Protein AF-A0AAT9GQE8-F1 (afdb_monomer)

Radius of gyration: 37.01 Å; Cα contacts (8 Å, |Δi|>4): 1329; chains: 1; bounding box: 74×89×100 Å

Structure (mmCIF, N/CA/C/O backbone):
data_AF-A0AAT9GQE8-F1
#
_entry.id   AF-A0AAT9GQE8-F1
#
loop_
_atom_site.group_PDB
_atom_site.id
_atom_site.type_symbol
_atom_site.label_atom_id
_atom_site.label_alt_id
_atom_site.label_comp_id
_atom_site.label_asym_id
_atom_site.label_entity_id
_atom_site.label_seq_id
_atom_site.pdbx_PDB_ins_code
_atom_site.Cartn_x
_atom_site.Cartn_y
_atom_site.Cartn_z
_atom_site.occupancy
_atom_site.B_iso_or_equiv
_atom_site.auth_seq_id
_atom_site.auth_comp_id
_atom_site.auth_asym_id
_atom_site.auth_atom_id
_atom_site.pdbx_PDB_model_num
ATOM 1 N N . MET A 1 1 ? -1.916 8.114 -24.226 1.00 27.83 1 MET A N 1
ATOM 2 C CA . MET A 1 1 ? -1.180 7.121 -23.405 1.00 27.83 1 MET A CA 1
ATOM 3 C C . MET A 1 1 ? -1.024 5.816 -24.181 1.00 27.83 1 MET A C 1
ATOM 5 O O . MET A 1 1 ? -1.998 5.368 -24.772 1.00 27.83 1 MET A O 1
ATOM 9 N N . ARG A 1 2 ? 0.179 5.225 -24.211 1.00 40.81 2 ARG A N 1
ATOM 10 C CA . ARG A 1 2 ? 0.460 3.929 -24.862 1.00 40.81 2 ARG A CA 1
ATOM 11 C C . ARG A 1 2 ? 0.084 2.792 -23.903 1.00 40.81 2 ARG A C 1
ATOM 13 O O . ARG A 1 2 ? 0.577 2.783 -22.779 1.00 40.81 2 ARG A O 1
ATOM 20 N N . LYS A 1 3 ? -0.775 1.849 -24.310 1.00 40.16 3 LYS A N 1
ATOM 21 C CA . LYS A 1 3 ? -1.085 0.651 -23.507 1.00 40.16 3 LYS A CA 1
ATOM 22 C C . LYS A 1 3 ? -0.180 -0.500 -23.945 1.00 40.16 3 LYS A C 1
ATOM 24 O O . LYS A 1 3 ? -0.255 -0.953 -25.086 1.00 40.16 3 LYS A O 1
ATOM 29 N N . ILE A 1 4 ? 0.670 -0.979 -23.035 1.00 50.09 4 ILE A N 1
ATOM 30 C CA . ILE A 1 4 ? 1.400 -2.239 -23.219 1.00 50.09 4 ILE A CA 1
ATOM 31 C C . ILE A 1 4 ? 0.349 -3.347 -23.283 1.00 50.09 4 ILE A C 1
ATOM 33 O O . ILE A 1 4 ? -0.329 -3.609 -22.294 1.00 50.09 4 ILE A O 1
ATOM 37 N N . THR A 1 5 ? 0.177 -3.953 -24.456 1.00 53.81 5 THR A N 1
ATOM 38 C CA . THR A 1 5 ? -0.882 -4.943 -24.679 1.00 53.81 5 THR A CA 1
ATOM 39 C C . THR A 1 5 ? -0.365 -6.337 -24.338 1.00 53.81 5 THR A C 1
ATOM 41 O O . THR A 1 5 ? 0.582 -6.825 -24.958 1.00 53.81 5 THR A O 1
ATOM 44 N N . SER A 1 6 ? -0.963 -6.991 -23.341 1.00 60.56 6 SER A N 1
ATOM 45 C CA . SER A 1 6 ? -0.663 -8.396 -23.036 1.00 60.56 6 SER A CA 1
ATOM 46 C C . SER A 1 6 ? -1.246 -9.331 -24.106 1.00 60.56 6 SER A C 1
ATOM 48 O O . SER A 1 6 ? -2.175 -8.976 -24.830 1.00 60.56 6 SER A O 1
ATOM 50 N N . LEU A 1 7 ? -0.766 -10.578 -24.174 1.00 64.19 7 LEU A N 1
ATOM 51 C CA . LEU A 1 7 ? -1.371 -11.594 -25.051 1.00 64.19 7 LEU A CA 1
ATOM 52 C C . LEU A 1 7 ? -2.852 -11.855 -24.715 1.00 64.19 7 LEU A C 1
ATOM 54 O O . LEU A 1 7 ? -3.643 -12.122 -25.616 1.00 64.19 7 LEU A O 1
ATOM 58 N N . SER A 1 8 ? -3.248 -11.748 -23.442 1.00 64.00 8 SER A N 1
ATOM 59 C CA . SER A 1 8 ? -4.653 -11.869 -23.030 1.00 64.00 8 SER A CA 1
ATOM 60 C C . SER A 1 8 ? -5.508 -10.702 -23.531 1.00 64.00 8 SER A C 1
ATOM 62 O O . SER A 1 8 ? -6.615 -10.925 -24.016 1.00 64.00 8 SER A O 1
ATOM 64 N N . GLN A 1 9 ? -4.980 -9.477 -23.500 1.00 69.12 9 GLN A N 1
ATOM 65 C CA . GLN A 1 9 ? -5.652 -8.300 -24.053 1.00 69.12 9 GLN A CA 1
ATOM 66 C C . GLN A 1 9 ? -5.729 -8.348 -25.581 1.00 69.12 9 GLN A C 1
ATOM 68 O O . GLN A 1 9 ? -6.764 -7.991 -26.133 1.00 69.12 9 GLN A O 1
ATOM 73 N N . LEU A 1 10 ? -4.695 -8.852 -26.267 1.00 73.19 10 LEU A N 1
ATOM 74 C CA . LEU A 1 10 ? -4.764 -9.116 -27.708 1.00 73.19 10 LEU A CA 1
ATOM 75 C C . LEU A 1 10 ? -5.920 -10.074 -28.026 1.00 73.19 10 LEU A C 1
ATOM 77 O O . LEU A 1 10 ? -6.724 -9.780 -28.901 1.00 73.19 10 LEU A O 1
ATOM 81 N N . ARG A 1 11 ? -6.038 -11.194 -27.299 1.00 73.38 11 ARG A N 1
ATOM 82 C CA . ARG A 1 11 ? -7.139 -12.153 -27.500 1.00 73.38 11 ARG A CA 1
ATOM 83 C C . ARG A 1 11 ? -8.514 -11.522 -27.286 1.00 73.38 11 ARG A C 1
ATOM 85 O O . ARG A 1 11 ? -9.439 -11.868 -28.007 1.00 73.38 11 ARG A O 1
ATOM 92 N N . ALA A 1 12 ? -8.648 -10.613 -26.321 1.00 76.31 12 ALA A N 1
ATOM 93 C CA . ALA A 1 12 ? -9.889 -9.877 -26.096 1.00 76.31 12 ALA A CA 1
ATOM 94 C C . ALA A 1 12 ? -10.183 -8.884 -27.233 1.00 76.31 12 ALA A C 1
ATOM 96 O O . ALA A 1 12 ? -11.296 -8.867 -27.743 1.00 76.31 12 ALA A O 1
ATOM 97 N N . LEU A 1 13 ? -9.183 -8.116 -27.679 1.00 76.44 13 LEU A N 1
ATOM 98 C CA . LEU A 1 13 ? -9.316 -7.176 -28.799 1.00 76.44 13 LEU A CA 1
ATOM 99 C C . LEU A 1 13 ? -9.721 -7.882 -30.093 1.00 76.44 13 LEU A C 1
ATOM 101 O O . LEU A 1 13 ? -10.560 -7.380 -30.829 1.00 76.44 13 LEU A O 1
ATOM 105 N N . LEU A 1 14 ? -9.166 -9.069 -30.339 1.00 79.50 14 LEU A N 1
ATOM 106 C CA . LEU A 1 14 ? -9.478 -9.896 -31.504 1.00 79.50 14 LEU A CA 1
ATOM 107 C C . LEU A 1 14 ? -10.922 -10.430 -31.527 1.00 79.50 14 LEU A C 1
ATOM 109 O O . LEU A 1 14 ? -11.302 -11.025 -32.536 1.00 79.50 14 LEU A O 1
ATOM 113 N N . LYS A 1 15 ? -11.723 -10.233 -30.469 1.00 79.81 15 LYS A N 1
ATOM 114 C CA . LYS A 1 15 ? -13.159 -10.565 -30.461 1.00 79.81 15 LYS A CA 1
ATOM 115 C C . LYS A 1 15 ? -14.033 -9.509 -31.141 1.00 79.81 15 LYS A C 1
ATOM 117 O O . LYS A 1 15 ? -15.166 -9.824 -31.469 1.00 79.81 15 LYS A O 1
ATOM 122 N N . ASN A 1 16 ? -13.522 -8.297 -31.353 1.00 82.12 16 ASN A N 1
ATOM 123 C CA . ASN A 1 16 ? -14.277 -7.226 -32.000 1.00 82.12 16 ASN A CA 1
ATOM 124 C C . ASN A 1 16 ? -14.291 -7.394 -33.528 1.00 82.12 16 ASN A C 1
ATOM 126 O O . ASN A 1 16 ? -13.357 -7.960 -34.107 1.00 82.12 16 ASN A O 1
ATOM 130 N N . ASP A 1 17 ? -15.316 -6.837 -34.173 1.00 81.44 17 ASP A N 1
ATOM 131 C CA . ASP A 1 17 ? -15.516 -6.910 -35.628 1.00 81.44 17 ASP A CA 1
ATOM 132 C C . ASP A 1 17 ? -14.528 -6.049 -36.428 1.00 81.44 17 ASP A C 1
ATOM 134 O O . ASP A 1 17 ? -14.152 -6.398 -37.549 1.00 81.44 17 ASP A O 1
ATOM 138 N N . VAL A 1 18 ? -14.056 -4.948 -35.834 1.00 83.25 18 VAL A N 1
ATOM 139 C CA . VAL A 1 18 ? -13.056 -4.051 -36.425 1.00 83.25 18 VAL A CA 1
ATOM 140 C C . VAL A 1 18 ? -11.861 -3.922 -35.489 1.00 83.25 18 VAL A C 1
ATOM 142 O O . VAL A 1 18 ? -11.971 -3.410 -34.372 1.00 83.25 18 VAL A O 1
ATOM 145 N N . VAL A 1 19 ? -10.695 -4.383 -35.944 1.00 83.56 19 VAL A N 1
ATOM 146 C CA . VAL A 1 19 ? -9.457 -4.373 -35.154 1.00 83.56 19 VAL A CA 1
ATOM 147 C C . VAL A 1 19 ? -8.289 -3.906 -36.012 1.00 83.56 19 VAL A C 1
ATOM 149 O O . VAL A 1 19 ? -7.981 -4.497 -37.042 1.00 83.56 19 VAL A O 1
ATOM 152 N N . ILE A 1 20 ? -7.588 -2.868 -35.556 1.00 83.19 20 ILE A N 1
ATOM 153 C CA . ILE A 1 20 ? -6.375 -2.356 -36.203 1.00 83.19 20 ILE A CA 1
ATOM 154 C C . ILE A 1 20 ? -5.189 -2.620 -35.279 1.00 83.19 20 ILE A C 1
ATOM 156 O O . ILE A 1 20 ? -5.117 -2.082 -34.170 1.00 83.19 20 ILE A O 1
ATOM 160 N N . ILE A 1 21 ? -4.249 -3.438 -35.742 1.00 79.50 21 ILE A N 1
ATOM 161 C CA . ILE A 1 21 ? -3.057 -3.834 -34.997 1.00 79.50 21 ILE A CA 1
ATOM 162 C C . ILE A 1 21 ? -1.833 -3.210 -35.659 1.00 79.50 21 ILE A C 1
ATOM 164 O O . ILE A 1 21 ? -1.387 -3.624 -36.730 1.00 79.50 21 ILE A O 1
ATOM 168 N N . LYS A 1 22 ? -1.269 -2.206 -34.994 1.00 80.50 22 LYS A N 1
ATOM 169 C CA . LYS A 1 22 ? -0.061 -1.524 -35.450 1.00 80.50 22 LYS A CA 1
ATOM 170 C C . LYS A 1 22 ? 1.178 -2.235 -34.928 1.00 80.50 22 LYS A C 1
ATOM 172 O O . LYS A 1 22 ? 1.305 -2.484 -33.729 1.00 80.50 22 LYS A O 1
ATOM 177 N N . VAL A 1 23 ? 2.105 -2.528 -35.831 1.00 78.06 23 VAL A N 1
ATOM 178 C CA . VAL A 1 23 ? 3.409 -3.106 -35.501 1.00 78.06 23 VAL A CA 1
ATOM 179 C C . VAL A 1 23 ? 4.545 -2.154 -35.849 1.00 78.06 23 VAL A C 1
ATOM 181 O O . VAL A 1 23 ? 4.418 -1.276 -36.703 1.00 78.06 23 VAL A O 1
ATOM 184 N N . LEU A 1 24 ? 5.671 -2.336 -35.169 1.00 74.31 24 LEU A N 1
ATOM 185 C CA . LEU A 1 24 ? 6.940 -1.699 -35.514 1.00 74.31 24 LEU A CA 1
ATOM 186 C C . LEU A 1 24 ? 7.587 -2.430 -36.704 1.00 74.31 24 LEU A C 1
ATOM 188 O O . LEU A 1 24 ? 7.224 -3.586 -36.961 1.00 74.31 24 LEU A O 1
ATOM 192 N N . PRO A 1 25 ? 8.535 -1.809 -37.432 1.00 67.81 25 PRO A N 1
ATOM 193 C CA . PRO A 1 25 ? 9.351 -2.530 -38.412 1.00 67.81 25 PRO A CA 1
ATOM 194 C C . PRO A 1 25 ? 9.978 -3.771 -37.747 1.00 67.81 25 PRO A C 1
ATOM 196 O O . PRO A 1 25 ? 10.515 -3.689 -36.644 1.00 67.81 25 PRO A O 1
ATOM 199 N N . TYR A 1 26 ? 9.779 -4.947 -38.356 1.00 65.06 26 TYR A N 1
ATOM 200 C CA . TYR A 1 26 ? 10.109 -6.286 -37.824 1.00 65.06 26 TYR A CA 1
ATOM 201 C C . TYR A 1 26 ? 9.458 -6.726 -36.494 1.00 65.06 26 TYR A C 1
ATOM 203 O O . TYR A 1 26 ? 9.729 -7.818 -35.987 1.00 65.06 26 TYR A O 1
ATOM 211 N N . GLY A 1 27 ? 8.515 -5.950 -35.960 1.00 56.19 27 GLY A N 1
ATOM 212 C CA . GLY A 1 27 ? 7.758 -6.241 -34.742 1.00 56.19 27 GLY A CA 1
ATOM 213 C C . GLY A 1 27 ? 6.603 -7.230 -34.937 1.00 56.19 27 GLY A C 1
ATOM 214 O O . GLY A 1 27 ? 5.463 -6.915 -34.614 1.00 56.19 27 GLY A O 1
ATOM 215 N N . GLY A 1 28 ? 6.867 -8.434 -35.450 1.00 59.19 28 GLY A N 1
ATOM 216 C CA . GLY A 1 28 ? 5.998 -9.584 -35.175 1.00 59.19 28 GLY A CA 1
ATOM 217 C C . GLY A 1 28 ? 4.691 -9.732 -35.966 1.00 59.19 28 GLY A C 1
ATOM 218 O O . GLY A 1 28 ? 3.777 -10.356 -35.429 1.00 59.19 28 GLY A O 1
ATOM 219 N N . LYS A 1 29 ? 4.589 -9.292 -37.234 1.00 66.3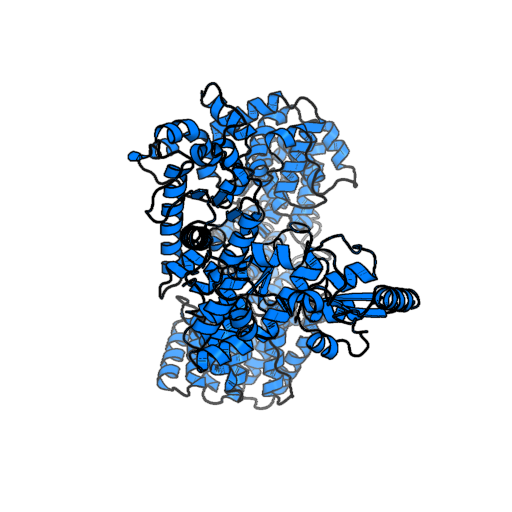1 29 LYS A N 1
ATOM 220 C CA . LYS A 1 29 ? 3.433 -9.661 -38.092 1.00 66.31 29 LYS A CA 1
ATOM 221 C C . LYS A 1 29 ? 3.171 -11.176 -38.071 1.00 66.31 29 LYS A C 1
ATOM 223 O O . LYS A 1 29 ? 2.071 -11.613 -37.745 1.00 66.31 29 LYS A O 1
ATOM 228 N N . GLY A 1 30 ? 4.226 -11.976 -38.256 1.00 63.94 30 GLY A N 1
ATOM 229 C CA . GLY A 1 30 ? 4.160 -13.440 -38.169 1.00 63.94 30 GLY A CA 1
ATOM 230 C C . GLY A 1 30 ? 3.842 -13.989 -36.770 1.00 63.94 30 GLY A C 1
ATOM 231 O O . GLY A 1 30 ? 3.238 -15.051 -36.656 1.00 63.94 30 GLY A O 1
ATOM 232 N N . ILE A 1 31 ? 4.187 -13.271 -35.694 1.00 66.62 31 ILE A N 1
ATOM 233 C CA . ILE A 1 31 ? 3.827 -13.663 -34.319 1.00 66.62 31 ILE A CA 1
ATOM 234 C C . ILE A 1 31 ? 2.332 -13.433 -34.090 1.00 66.62 31 ILE A C 1
ATOM 236 O O . ILE A 1 31 ? 1.660 -14.306 -33.552 1.00 66.62 31 ILE A O 1
ATOM 240 N N . ILE A 1 32 ? 1.798 -12.290 -34.521 1.00 70.75 32 ILE A N 1
ATOM 241 C CA . ILE A 1 32 ? 0.383 -11.938 -34.349 1.00 70.75 32 ILE A CA 1
ATOM 242 C C . ILE A 1 32 ? -0.499 -12.834 -35.224 1.00 70.75 32 ILE A C 1
ATOM 244 O O . ILE A 1 32 ? -1.551 -13.273 -34.768 1.00 70.75 32 ILE A O 1
ATOM 248 N N . LYS A 1 33 ? -0.030 -13.217 -36.417 1.00 70.88 33 LYS A N 1
ATOM 249 C CA . LYS A 1 33 ? -0.706 -14.172 -37.311 1.00 70.88 33 LYS A CA 1
ATOM 250 C C . LYS A 1 33 ? -0.918 -15.554 -36.676 1.00 70.88 33 LYS A C 1
ATOM 252 O O . LYS A 1 33 ? -1.911 -16.211 -36.968 1.00 70.88 33 LYS A O 1
ATOM 257 N N . LYS A 1 34 ? -0.057 -15.972 -35.731 1.00 74.88 34 LYS A N 1
ATOM 258 C CA . LYS A 1 34 ? -0.290 -17.193 -34.925 1.00 74.88 34 LYS A CA 1
ATOM 259 C C . LYS A 1 34 ? -1.531 -17.086 -34.031 1.00 74.88 34 LYS A C 1
ATOM 261 O O . LYS A 1 34 ? -2.117 -18.110 -33.698 1.00 74.88 34 LYS A O 1
ATOM 266 N N . TYR A 1 35 ? -1.915 -15.872 -33.637 1.00 74.12 35 TYR A N 1
ATOM 267 C CA . TYR A 1 35 ? -3.058 -15.599 -32.759 1.00 74.12 35 TYR A CA 1
ATOM 268 C C . TYR A 1 35 ? -4.284 -15.049 -33.503 1.00 74.12 35 TYR A C 1
ATOM 270 O O . TYR A 1 35 ? -5.384 -15.110 -32.965 1.00 74.12 35 TYR A O 1
ATOM 278 N N . CYS A 1 36 ? -4.107 -14.534 -34.720 1.00 77.56 36 CYS A N 1
ATOM 279 C CA . CYS A 1 36 ? -5.162 -14.047 -35.601 1.00 77.56 36 CYS A CA 1
ATOM 280 C C . CYS A 1 36 ? -4.898 -14.537 -37.029 1.00 77.56 36 CYS A C 1
ATOM 282 O O . CYS A 1 36 ? -4.258 -13.842 -37.820 1.00 77.56 36 CYS A O 1
ATOM 284 N N . LYS A 1 37 ? -5.360 -15.753 -37.344 1.00 78.12 37 LYS A N 1
ATOM 285 C CA . LYS A 1 37 ? -5.181 -16.343 -38.680 1.00 78.12 37 LYS A CA 1
ATOM 286 C C . LYS A 1 37 ? -5.919 -15.551 -39.763 1.00 78.12 37 LYS A C 1
ATOM 288 O O . LYS A 1 37 ? -5.396 -15.418 -40.861 1.00 78.12 37 LYS A O 1
ATOM 293 N N . ASP A 1 38 ? -7.058 -14.961 -39.408 1.00 81.94 38 ASP A N 1
ATOM 294 C CA . ASP A 1 38 ? -7.938 -14.231 -40.332 1.00 81.94 38 ASP A CA 1
ATOM 295 C C . ASP A 1 38 ? -7.557 -12.748 -40.486 1.00 81.94 38 ASP A C 1
ATOM 297 O O . ASP A 1 38 ? -8.272 -11.973 -41.120 1.00 81.94 38 ASP A O 1
ATOM 301 N N . CYS A 1 39 ? -6.449 -12.317 -39.874 1.00 85.50 39 CYS A N 1
ATOM 302 C CA . CYS A 1 39 ? -6.003 -10.938 -39.984 1.00 85.50 39 CYS A CA 1
ATOM 303 C C . CYS A 1 39 ? -5.415 -10.651 -41.374 1.00 85.50 39 CYS A C 1
ATOM 305 O O . CYS A 1 39 ? -4.510 -11.343 -41.842 1.00 85.50 39 CYS A O 1
ATOM 307 N N . ILE A 1 40 ? -5.876 -9.564 -41.988 1.00 87.12 40 ILE A N 1
ATOM 308 C CA . ILE A 1 40 ? -5.368 -9.022 -43.247 1.00 87.12 40 ILE A CA 1
ATOM 309 C C . ILE A 1 40 ? -4.017 -8.360 -42.977 1.00 87.12 40 ILE A C 1
ATOM 311 O O . ILE A 1 40 ? -3.901 -7.455 -42.147 1.00 87.12 40 ILE A O 1
ATOM 315 N N . GLU A 1 41 ? -2.987 -8.807 -43.681 1.00 87.69 41 GLU A N 1
ATOM 316 C CA . GLU A 1 41 ? -1.636 -8.281 -43.550 1.00 87.69 41 GLU A CA 1
ATOM 317 C C . GLU A 1 41 ? -1.395 -7.201 -44.608 1.00 87.69 41 GLU A C 1
ATOM 319 O O . GLU A 1 41 ? -1.361 -7.498 -45.798 1.00 87.69 41 GLU A O 1
ATOM 324 N N . ILE A 1 42 ? -1.238 -5.947 -44.179 1.00 88.75 42 ILE A N 1
ATOM 325 C CA . ILE A 1 42 ? -0.964 -4.838 -45.102 1.00 88.75 42 ILE A CA 1
ATOM 326 C C . ILE A 1 42 ? 0.465 -4.977 -45.650 1.00 88.75 42 ILE A C 1
ATOM 328 O O . ILE A 1 42 ? 1.367 -5.281 -44.854 1.00 88.75 42 ILE A O 1
ATOM 332 N N . PRO A 1 43 ? 0.710 -4.694 -46.945 1.00 89.19 43 PRO A N 1
ATOM 333 C CA . PRO A 1 43 ? 2.054 -4.587 -47.508 1.00 89.19 43 PRO A CA 1
ATOM 334 C C . PRO A 1 43 ? 2.983 -3.657 -46.716 1.00 89.19 43 PRO A C 1
ATOM 336 O O . PRO A 1 43 ? 2.563 -2.725 -46.032 1.00 89.19 43 PRO A O 1
ATOM 339 N N . ASN A 1 44 ? 4.283 -3.942 -46.764 1.00 87.19 44 ASN A N 1
ATOM 340 C CA . ASN A 1 44 ? 5.295 -3.082 -46.140 1.00 87.19 44 ASN A CA 1
ATOM 341 C C . ASN A 1 44 ? 5.712 -1.913 -47.039 1.00 87.19 44 ASN A C 1
ATOM 343 O O . ASN A 1 44 ? 6.135 -0.886 -46.515 1.00 87.19 44 ASN A O 1
ATOM 347 N N . GLU A 1 45 ? 5.619 -2.107 -48.353 1.00 90.25 45 GLU A N 1
ATOM 348 C CA . GLU A 1 45 ? 6.071 -1.215 -49.420 1.00 90.25 45 GLU A CA 1
ATOM 349 C C . GLU A 1 45 ? 4.953 -1.142 -50.477 1.00 90.25 45 GLU A C 1
ATOM 351 O O . GLU A 1 45 ? 4.169 -2.088 -50.591 1.00 90.25 45 GLU A O 1
ATOM 356 N N . PHE A 1 46 ? 4.878 -0.038 -51.220 1.00 92.50 46 PHE A N 1
ATOM 357 C CA . PHE A 1 46 ? 3.923 0.174 -52.316 1.00 92.50 46 PHE A CA 1
ATOM 358 C C . PHE A 1 46 ? 4.671 0.694 -53.537 1.00 92.50 46 PHE A C 1
ATOM 360 O O . PHE A 1 46 ? 5.521 1.576 -53.415 1.00 92.50 46 PHE A O 1
ATOM 367 N N . ASN A 1 47 ? 4.347 0.198 -54.726 1.00 89.69 47 ASN A N 1
ATOM 368 C CA . ASN A 1 47 ? 5.033 0.584 -55.955 1.00 89.69 47 ASN A CA 1
ATOM 369 C C . ASN A 1 47 ? 4.577 1.951 -56.471 1.00 89.69 47 ASN A C 1
ATOM 371 O O . ASN A 1 47 ? 5.396 2.664 -57.050 1.00 89.69 47 ASN A O 1
ATOM 375 N N . SER A 1 48 ? 3.317 2.328 -56.226 1.00 92.88 48 SER A N 1
ATOM 376 C CA . SER A 1 48 ? 2.724 3.599 -56.652 1.00 92.88 48 SER A CA 1
ATOM 377 C C . SER A 1 48 ? 1.697 4.137 -55.644 1.00 92.88 48 SER A C 1
ATOM 379 O O . SER A 1 48 ? 1.208 3.419 -54.769 1.00 92.88 48 SER A O 1
ATOM 381 N N . VAL A 1 49 ? 1.341 5.419 -55.780 1.00 91.94 49 VAL A N 1
ATOM 382 C CA . VAL A 1 49 ? 0.250 6.044 -55.004 1.00 91.94 49 VAL A CA 1
ATOM 383 C C . VAL A 1 49 ? -1.102 5.396 -55.324 1.00 91.94 49 VAL A C 1
ATOM 385 O O . VAL A 1 49 ? -1.941 5.255 -54.439 1.00 91.94 49 VAL A O 1
ATOM 388 N N . GLU A 1 50 ? -1.293 4.952 -56.567 1.00 93.75 50 GLU A N 1
ATOM 389 C CA . GLU A 1 50 ? -2.489 4.224 -56.998 1.00 93.75 50 GLU A CA 1
ATOM 390 C C . GLU A 1 50 ? -2.635 2.886 -56.258 1.00 93.75 50 GLU A C 1
ATOM 392 O O . GLU A 1 50 ? -3.715 2.568 -55.770 1.00 93.75 50 GLU A O 1
ATOM 397 N N . GLU A 1 51 ? -1.541 2.138 -56.066 1.00 93.50 51 GLU A N 1
ATOM 398 C CA . GLU A 1 51 ? -1.558 0.894 -55.283 1.00 93.50 51 GLU A CA 1
ATOM 399 C C . GLU A 1 51 ? -1.979 1.144 -53.824 1.00 93.50 51 GLU A C 1
ATOM 401 O O . GLU A 1 51 ? -2.790 0.399 -53.266 1.00 93.50 51 GLU A O 1
ATOM 406 N N . LEU A 1 52 ? -1.472 2.218 -53.209 1.00 92.94 52 LEU A N 1
ATOM 407 C CA . LEU A 1 52 ? -1.864 2.629 -51.858 1.00 92.94 52 LEU A CA 1
ATOM 408 C C . LEU A 1 52 ? -3.359 2.986 -51.790 1.00 92.94 52 LEU A C 1
ATOM 410 O O . LEU A 1 52 ? -4.042 2.607 -50.835 1.00 92.94 52 LEU A O 1
ATOM 414 N N . GLN A 1 53 ? -3.869 3.692 -52.802 1.00 91.44 53 GLN A N 1
ATOM 415 C CA . GLN A 1 53 ? -5.275 4.082 -52.887 1.00 91.44 53 GLN A CA 1
ATOM 416 C C . GLN A 1 53 ? -6.189 2.859 -53.074 1.00 91.44 53 GLN A C 1
ATOM 418 O O . GLN A 1 53 ? -7.168 2.722 -52.344 1.00 91.44 53 GLN A O 1
ATOM 423 N N . ASN A 1 54 ? -5.806 1.903 -53.923 1.00 93.56 54 ASN A N 1
ATOM 424 C CA . ASN A 1 54 ? -6.529 0.639 -54.098 1.00 93.56 54 ASN A CA 1
ATOM 425 C C . ASN A 1 54 ? -6.626 -0.158 -52.787 1.00 93.56 54 ASN A C 1
ATOM 427 O O . ASN A 1 54 ? -7.681 -0.701 -52.455 1.00 93.56 54 ASN A O 1
ATOM 431 N N . TRP A 1 55 ? -5.550 -0.196 -51.992 1.00 93.25 55 TRP A N 1
ATOM 432 C CA . TRP A 1 55 ? -5.572 -0.822 -50.666 1.00 93.25 55 TRP A CA 1
ATOM 433 C C . TRP A 1 55 ? -6.479 -0.095 -49.674 1.00 93.25 55 TRP A C 1
ATOM 435 O O . TRP A 1 55 ? -7.147 -0.738 -48.858 1.00 93.25 55 TRP A O 1
ATOM 445 N N . ARG A 1 56 ? -6.516 1.237 -49.734 1.00 91.12 56 ARG A N 1
ATOM 446 C CA . ARG A 1 56 ? -7.414 2.053 -48.915 1.00 91.12 56 ARG A CA 1
ATOM 447 C C . ARG A 1 56 ? -8.875 1.779 -49.260 1.00 91.12 56 ARG A C 1
ATOM 449 O O . ARG A 1 56 ? -9.672 1.548 -48.351 1.00 91.12 56 ARG A O 1
ATOM 456 N N . ASP A 1 57 ? -9.204 1.731 -50.543 1.00 91.62 57 ASP A N 1
ATOM 457 C CA . ASP A 1 57 ? -10.562 1.466 -51.019 1.00 91.62 57 ASP A CA 1
ATOM 458 C C . ASP A 1 57 ? -10.996 0.028 -50.698 1.00 91.62 57 ASP A C 1
ATOM 460 O O . ASP A 1 57 ? -12.105 -0.190 -50.205 1.00 91.62 57 ASP A O 1
ATOM 464 N N . PHE A 1 58 ? -10.085 -0.946 -50.819 1.00 91.62 58 PHE A N 1
ATOM 465 C CA . PHE A 1 58 ? -10.311 -2.320 -50.364 1.00 91.62 58 PHE A CA 1
ATOM 466 C C . PHE A 1 58 ? -10.653 -2.397 -48.869 1.00 91.62 58 PHE A C 1
ATOM 468 O O . PHE A 1 58 ? -11.611 -3.075 -48.497 1.00 91.62 58 PHE A O 1
ATOM 475 N N . LEU A 1 59 ? -9.906 -1.709 -48.000 1.00 88.81 59 LEU A N 1
ATOM 476 C CA . LEU A 1 59 ? -10.189 -1.712 -46.561 1.00 88.81 59 LEU A CA 1
ATOM 477 C C . LEU A 1 59 ? -11.506 -0.999 -46.229 1.00 88.81 59 LEU A C 1
ATOM 479 O O . LEU A 1 59 ? -12.268 -1.506 -45.409 1.00 88.81 59 LEU A O 1
ATOM 483 N N . ASN A 1 60 ? -11.801 0.121 -46.896 1.00 85.88 60 ASN A N 1
ATOM 484 C CA . ASN A 1 60 ? -13.054 0.863 -46.721 1.00 85.88 60 ASN A CA 1
ATOM 485 C C . ASN A 1 60 ? -14.285 0.080 -47.209 1.00 85.88 60 ASN A C 1
ATOM 487 O O . ASN A 1 60 ? -15.377 0.279 -46.685 1.00 85.88 60 ASN A O 1
ATOM 491 N N . SER A 1 61 ? -14.118 -0.823 -48.183 1.00 87.00 61 SER A N 1
ATOM 492 C CA . SER A 1 61 ? -15.205 -1.667 -48.701 1.00 87.00 61 SER A CA 1
ATOM 493 C C . SER A 1 61 ? -15.672 -2.758 -47.726 1.00 87.00 61 SER A C 1
ATOM 495 O O . SER A 1 61 ? -16.726 -3.361 -47.933 1.00 87.00 61 SER A O 1
ATOM 497 N N . LYS A 1 62 ? -14.911 -3.033 -46.655 1.00 84.31 62 LYS A N 1
ATOM 498 C CA . LYS A 1 62 ? -15.227 -4.084 -45.680 1.00 84.31 62 LYS A CA 1
ATOM 499 C C . LYS A 1 62 ? -15.960 -3.527 -44.463 1.00 84.31 62 LYS A C 1
ATOM 501 O O . LYS A 1 62 ? -15.442 -2.665 -43.762 1.00 84.31 62 LYS A O 1
ATOM 506 N N . SER A 1 63 ? -17.121 -4.102 -44.147 1.00 77.44 63 SER A N 1
ATOM 507 C CA . SER A 1 63 ? -17.877 -3.798 -42.921 1.00 77.44 63 SER A CA 1
ATOM 508 C C . SER A 1 63 ? -17.217 -4.352 -41.652 1.00 77.44 63 SER A C 1
ATOM 510 O O . SER A 1 63 ? -17.375 -3.780 -40.576 1.00 77.44 63 SER A O 1
ATOM 512 N N . THR A 1 64 ? -16.447 -5.438 -41.772 1.00 82.50 64 THR A N 1
ATOM 513 C CA . THR A 1 64 ? -15.665 -6.044 -40.687 1.00 82.50 64 THR A CA 1
ATOM 514 C C . THR A 1 64 ? -14.255 -6.378 -41.177 1.00 82.50 64 THR A C 1
ATOM 516 O O . THR A 1 64 ? -14.059 -6.917 -42.271 1.00 82.50 64 THR A O 1
ATOM 519 N N . TYR A 1 65 ? -13.235 -6.028 -40.392 1.00 85.00 65 TYR A N 1
ATOM 520 C CA . TYR A 1 65 ? -11.844 -6.322 -40.737 1.00 85.00 65 TYR A CA 1
ATOM 521 C C . TYR A 1 65 ? -10.929 -6.343 -39.513 1.00 85.00 65 TYR A C 1
ATOM 523 O O . TYR A 1 65 ? -11.017 -5.522 -38.600 1.00 85.00 65 TYR A O 1
ATOM 531 N N . LYS A 1 66 ? -9.965 -7.264 -39.535 1.00 87.19 66 LYS A N 1
ATOM 532 C CA . LYS A 1 66 ? -8.864 -7.321 -38.569 1.00 87.19 66 LYS A CA 1
ATOM 533 C C . LYS A 1 66 ? -7.578 -7.154 -39.351 1.00 87.19 66 LYS A C 1
ATOM 535 O O . LYS A 1 66 ? -7.269 -7.990 -40.189 1.00 87.19 66 LYS A O 1
ATOM 540 N N . VAL A 1 67 ? -6.867 -6.057 -39.146 1.00 87.19 67 VAL A N 1
ATOM 541 C CA . VAL A 1 67 ? -5.760 -5.658 -40.020 1.00 87.19 67 VAL A CA 1
ATOM 542 C C . VAL A 1 67 ? -4.480 -5.497 -39.210 1.00 87.19 67 VAL A C 1
ATOM 544 O O . VAL A 1 67 ? -4.495 -4.909 -38.127 1.00 87.19 67 VAL A O 1
ATOM 547 N N . ILE A 1 68 ? -3.369 -6.008 -39.741 1.00 86.25 68 ILE A N 1
ATOM 548 C CA . ILE A 1 68 ? -2.030 -5.903 -39.152 1.00 86.25 68 ILE A CA 1
ATOM 549 C C . ILE A 1 68 ? -1.096 -5.224 -40.154 1.00 86.25 68 ILE A C 1
ATOM 551 O O . ILE A 1 68 ? -0.978 -5.649 -41.302 1.00 86.25 68 ILE A O 1
ATOM 555 N N . GLY A 1 69 ? -0.376 -4.197 -39.716 1.00 85.44 69 GLY A N 1
ATOM 556 C CA . GLY A 1 69 ? 0.499 -3.411 -40.586 1.00 85.44 69 GLY A CA 1
ATOM 557 C C . GLY A 1 69 ? 1.459 -2.525 -39.802 1.00 85.44 69 GLY A C 1
ATOM 558 O O . GLY A 1 69 ? 1.305 -2.337 -38.592 1.00 85.44 69 GLY A O 1
ATOM 559 N N . ARG A 1 70 ? 2.478 -1.990 -40.482 1.00 85.56 70 ARG A N 1
ATOM 560 C CA . ARG A 1 70 ? 3.396 -1.028 -39.857 1.00 85.56 70 ARG A CA 1
ATOM 561 C C . ARG A 1 70 ? 2.635 0.240 -39.472 1.00 85.56 70 ARG A C 1
ATOM 563 O O . ARG A 1 70 ? 1.729 0.640 -40.198 1.00 85.56 70 ARG A O 1
ATOM 570 N N . SER A 1 71 ? 2.999 0.866 -38.351 1.00 85.69 71 SER A N 1
ATOM 571 C CA . SER A 1 71 ? 2.248 2.013 -37.810 1.00 85.69 71 SER A CA 1
ATOM 572 C C . SER A 1 71 ? 2.037 3.125 -38.840 1.00 85.69 71 SER A C 1
ATOM 574 O O . SER A 1 71 ? 0.894 3.512 -39.063 1.00 85.69 71 SER A O 1
ATOM 576 N N . TYR A 1 72 ? 3.108 3.583 -39.494 1.00 87.94 72 TYR A N 1
ATOM 577 C CA . TYR A 1 72 ? 3.048 4.644 -40.503 1.00 87.94 72 TYR A CA 1
ATOM 578 C C . TYR A 1 72 ? 2.170 4.264 -41.705 1.00 87.94 72 TYR A C 1
ATOM 580 O O . TYR A 1 72 ? 1.310 5.035 -42.115 1.00 87.94 72 TYR A O 1
ATOM 588 N N . VAL A 1 73 ? 2.300 3.029 -42.198 1.00 90.19 73 VAL A N 1
ATOM 589 C CA . VAL A 1 73 ? 1.505 2.521 -43.327 1.00 90.19 73 VAL A CA 1
ATOM 590 C C . VAL A 1 73 ? 0.012 2.474 -42.993 1.00 90.19 73 VAL A C 1
ATOM 592 O O . VAL A 1 73 ? -0.824 2.888 -43.791 1.00 90.19 73 VAL A O 1
ATOM 595 N N . ILE A 1 74 ? -0.333 1.995 -41.795 1.00 88.81 74 ILE A N 1
ATOM 596 C CA . ILE A 1 74 ? -1.714 2.015 -41.301 1.00 88.81 74 ILE A CA 1
ATOM 597 C C . ILE A 1 74 ? -2.224 3.454 -41.226 1.00 88.81 74 ILE A C 1
ATOM 599 O O . ILE A 1 74 ? -3.348 3.727 -41.638 1.00 88.81 74 ILE A O 1
ATOM 603 N N . ASP A 1 75 ? -1.422 4.376 -40.696 1.00 88.44 75 ASP A N 1
ATOM 604 C CA . ASP A 1 75 ? -1.837 5.770 -40.565 1.00 88.44 75 ASP A CA 1
ATOM 605 C C . ASP A 1 75 ? -2.056 6.450 -41.925 1.00 88.44 75 ASP A C 1
ATOM 607 O O . ASP A 1 75 ? -3.009 7.221 -42.049 1.00 88.44 75 ASP A O 1
ATOM 611 N N . LEU A 1 76 ? -1.279 6.098 -42.954 1.00 90.62 76 LEU A N 1
ATOM 612 C CA . LEU A 1 76 ? -1.529 6.515 -44.338 1.00 90.62 76 LEU A CA 1
ATOM 613 C C . LEU A 1 76 ? -2.839 5.934 -44.897 1.00 90.62 76 LEU A C 1
ATOM 615 O O . LEU A 1 76 ? -3.688 6.684 -45.377 1.00 90.62 76 LEU A O 1
ATOM 619 N N . LEU A 1 77 ? -3.040 4.614 -44.803 1.00 90.56 77 LEU A N 1
ATOM 620 C CA . LEU A 1 77 ? -4.221 3.940 -45.366 1.00 90.56 77 LEU A CA 1
ATOM 621 C C . LEU A 1 77 ? -5.531 4.427 -44.739 1.00 90.56 77 LEU A C 1
ATOM 623 O O . LEU A 1 77 ? -6.513 4.656 -45.439 1.00 90.56 77 LEU A O 1
ATOM 627 N N . PHE A 1 78 ? -5.545 4.647 -43.424 1.00 87.94 78 PHE A N 1
ATOM 628 C CA . PHE A 1 78 ? -6.722 5.160 -42.717 1.00 87.94 78 PHE A CA 1
ATOM 629 C C . PHE A 1 78 ? -6.811 6.696 -42.714 1.00 87.94 78 PHE A C 1
ATOM 631 O O . PHE A 1 78 ? -7.655 7.254 -42.015 1.00 87.94 78 PHE A O 1
ATOM 638 N N . GLY A 1 79 ? -5.958 7.397 -43.473 1.00 86.12 79 GLY A N 1
ATOM 639 C CA . GLY A 1 79 ? -6.011 8.854 -43.639 1.00 86.12 79 GLY A CA 1
ATOM 640 C C . GLY A 1 79 ? -5.693 9.663 -42.377 1.00 86.12 79 GLY A C 1
ATOM 641 O O . GLY A 1 79 ? -6.058 10.834 -42.295 1.00 86.12 79 GLY A O 1
ATOM 642 N N . LYS A 1 80 ? -5.024 9.057 -41.390 1.00 87.81 80 LYS A N 1
ATOM 643 C CA . LYS A 1 80 ? -4.534 9.737 -40.178 1.00 87.81 80 LYS A CA 1
ATOM 644 C C . LYS A 1 80 ? -3.278 10.567 -40.449 1.00 87.81 80 LYS A C 1
ATOM 646 O O . LYS A 1 80 ? -2.973 11.482 -39.689 1.00 87.81 80 LYS A O 1
ATOM 651 N N . THR A 1 81 ? -2.558 10.246 -41.518 1.00 88.31 81 THR A N 1
ATOM 652 C CA . THR A 1 81 ? -1.403 10.986 -42.036 1.00 88.31 81 THR A CA 1
ATOM 653 C C . THR A 1 81 ? -1.496 11.025 -43.563 1.00 88.31 81 THR A C 1
ATOM 655 O O . THR A 1 81 ? -2.079 10.122 -44.163 1.00 88.31 81 THR A O 1
ATOM 658 N N . LYS A 1 82 ? -0.966 12.077 -44.196 1.00 90.62 82 LYS A N 1
ATOM 659 C CA . LYS A 1 82 ? -0.907 12.220 -45.660 1.00 90.62 82 LYS A CA 1
ATOM 660 C C . LYS A 1 82 ? 0.532 12.074 -46.160 1.00 90.62 82 LYS A C 1
ATOM 662 O O . LYS A 1 82 ? 1.468 12.334 -45.411 1.00 90.62 82 LYS A O 1
ATOM 667 N N . LEU A 1 83 ? 0.704 11.709 -47.431 1.00 90.88 83 LEU A N 1
ATOM 668 C CA . LEU A 1 83 ? 2.016 11.789 -48.081 1.00 90.88 83 LEU A CA 1
ATOM 669 C C . LEU A 1 83 ? 2.547 13.234 -48.023 1.00 90.88 83 LEU A C 1
ATOM 671 O O . LEU A 1 83 ? 1.771 14.189 -48.101 1.00 90.88 83 LEU A O 1
ATOM 675 N N . GLY A 1 84 ? 3.855 13.382 -47.832 1.00 86.75 84 GLY A N 1
ATOM 676 C CA . GLY A 1 84 ? 4.533 14.648 -47.540 1.00 86.75 84 GLY A CA 1
ATOM 677 C C . GLY A 1 84 ? 4.411 15.118 -46.085 1.00 86.75 84 GLY A C 1
ATOM 678 O O . GLY A 1 84 ? 4.966 16.157 -45.739 1.00 86.75 84 GLY A O 1
ATOM 679 N N . GLN A 1 85 ? 3.694 14.386 -45.222 1.00 88.75 85 GLN A N 1
ATOM 680 C CA . GLN A 1 85 ? 3.637 14.656 -43.785 1.00 88.75 85 GLN A CA 1
ATOM 681 C C . GLN A 1 85 ? 4.351 13.545 -43.016 1.00 88.75 85 GLN A C 1
ATOM 683 O O . GLN A 1 85 ? 3.813 12.450 -42.843 1.00 88.75 85 GLN A O 1
ATOM 688 N N . GLY A 1 86 ? 5.552 13.842 -42.520 1.00 85.31 86 GLY A N 1
ATOM 689 C CA . GLY A 1 86 ? 6.258 12.962 -41.600 1.00 85.31 86 GLY A CA 1
ATOM 690 C C . GLY A 1 86 ? 5.444 12.639 -40.345 1.00 85.31 86 GLY A C 1
ATOM 691 O O . GLY A 1 86 ? 4.759 13.497 -39.784 1.00 85.31 86 GLY A O 1
ATOM 692 N N . ASN A 1 87 ? 5.535 11.395 -39.884 1.00 85.50 87 ASN A N 1
ATOM 693 C CA . ASN A 1 87 ? 4.940 10.930 -38.639 1.00 85.50 87 ASN A CA 1
ATOM 694 C C . ASN A 1 87 ? 5.790 9.807 -38.029 1.00 85.50 87 ASN A C 1
ATOM 696 O O . ASN A 1 87 ? 5.757 8.674 -38.505 1.00 85.50 87 ASN A O 1
ATOM 700 N N . LEU A 1 88 ? 6.502 10.093 -36.936 1.00 82.00 88 LEU A N 1
ATOM 701 C CA . LEU A 1 88 ? 7.267 9.099 -36.166 1.00 82.00 88 LEU A CA 1
ATOM 702 C C . LEU A 1 88 ? 6.522 8.658 -34.894 1.00 82.00 88 LEU A C 1
ATOM 704 O O . LEU A 1 88 ? 7.011 7.837 -34.105 1.00 82.00 88 LEU A O 1
ATOM 708 N N . LYS A 1 89 ? 5.305 9.174 -34.674 1.00 77.25 89 LYS A N 1
ATOM 709 C CA . LYS A 1 89 ? 4.501 8.877 -33.489 1.00 77.25 89 LYS A CA 1
ATOM 710 C C . LYS A 1 89 ? 3.847 7.510 -33.606 1.00 77.25 89 LYS A C 1
ATOM 712 O O . LYS A 1 89 ? 2.864 7.298 -34.311 1.00 77.25 89 LYS A O 1
ATOM 717 N N . VAL A 1 90 ? 4.305 6.590 -32.766 1.00 71.62 90 VAL A N 1
ATOM 718 C CA . VAL A 1 90 ? 3.605 5.319 -32.562 1.00 71.62 90 VAL A CA 1
ATOM 719 C C . VAL A 1 90 ? 2.390 5.531 -31.657 1.00 71.62 90 VAL A C 1
ATOM 721 O O . VAL A 1 90 ? 2.537 5.858 -30.471 1.00 71.62 90 VAL A O 1
ATOM 724 N N . SER A 1 91 ? 1.196 5.326 -32.213 1.00 65.25 91 SER A N 1
ATOM 725 C CA . SER A 1 91 ? -0.099 5.437 -31.529 1.00 65.25 91 SER A CA 1
ATOM 726 C C . SER A 1 91 ? -0.856 4.102 -31.540 1.00 65.25 91 SER A C 1
ATOM 728 O O . SER A 1 91 ? -0.668 3.292 -32.441 1.00 65.25 91 SER A O 1
ATOM 730 N N . GLY A 1 92 ? -1.734 3.867 -30.558 1.00 64.31 92 GLY A N 1
ATOM 731 C CA . GLY A 1 92 ? -2.527 2.632 -30.446 1.00 64.31 92 GLY A CA 1
ATOM 732 C C . GLY A 1 92 ? -1.871 1.519 -29.614 1.00 64.31 92 GLY A C 1
ATOM 733 O O . GLY A 1 92 ? -1.002 1.783 -28.782 1.00 64.31 92 GLY A O 1
ATOM 734 N N . ASN A 1 93 ? -2.334 0.279 -29.809 1.00 61.00 93 ASN A N 1
ATOM 735 C CA . ASN A 1 93 ? -1.803 -0.920 -29.151 1.00 61.00 93 ASN A CA 1
ATOM 736 C C . ASN A 1 93 ? -0.552 -1.401 -29.896 1.00 61.00 93 ASN A C 1
ATOM 738 O O . ASN A 1 93 ? -0.636 -1.726 -31.079 1.00 61.00 93 ASN A O 1
ATOM 742 N N . VAL A 1 94 ? 0.591 -1.443 -29.208 1.00 66.00 94 VAL A N 1
ATOM 743 C CA . VAL A 1 94 ? 1.899 -1.781 -29.794 1.00 66.00 94 VAL A CA 1
ATOM 744 C C . VAL A 1 94 ? 2.494 -2.967 -29.050 1.00 66.00 94 VAL A C 1
ATOM 746 O O . VAL A 1 94 ? 2.526 -2.985 -27.816 1.00 66.00 94 VAL A O 1
ATOM 749 N N . PHE A 1 95 ? 3.010 -3.942 -29.795 1.00 68.44 95 PHE A N 1
ATOM 750 C CA . PHE A 1 95 ? 3.782 -5.038 -29.221 1.00 68.44 95 PHE A CA 1
ATOM 751 C C . PHE A 1 95 ? 5.180 -4.557 -28.852 1.00 68.44 95 PHE A C 1
ATOM 753 O O . PHE A 1 95 ? 5.950 -4.140 -29.711 1.00 68.44 95 PHE A O 1
ATOM 760 N N . THR A 1 96 ? 5.498 -4.629 -27.562 1.00 71.62 96 THR A N 1
ATOM 761 C CA . THR A 1 96 ? 6.788 -4.218 -27.009 1.00 71.62 96 THR A CA 1
ATOM 762 C C . THR A 1 96 ? 7.457 -5.384 -26.296 1.00 71.62 96 THR A C 1
ATOM 764 O O . THR A 1 96 ? 6.793 -6.193 -25.639 1.00 71.62 96 THR A O 1
ATOM 767 N N . ILE A 1 97 ? 8.779 -5.465 -26.411 1.00 76.88 97 ILE A N 1
ATOM 768 C CA . ILE A 1 97 ? 9.598 -6.312 -25.548 1.00 76.88 97 ILE A CA 1
ATOM 769 C C . ILE A 1 97 ? 10.092 -5.435 -24.408 1.00 76.88 97 ILE A C 1
ATOM 771 O O . ILE A 1 97 ? 10.875 -4.511 -24.621 1.00 76.88 97 ILE A O 1
ATOM 775 N N . SER A 1 98 ? 9.648 -5.746 -23.188 1.00 75.44 98 SER A N 1
ATOM 776 C CA . SER A 1 98 ? 10.190 -5.095 -22.002 1.00 75.44 98 SER A CA 1
ATOM 777 C C . SER A 1 98 ? 11.673 -5.421 -21.853 1.00 75.44 98 SER A C 1
ATOM 779 O O . SER A 1 98 ? 12.106 -6.546 -22.113 1.00 75.44 98 SER A O 1
ATOM 781 N N . ALA A 1 99 ? 12.443 -4.453 -21.370 1.00 81.19 99 ALA A N 1
ATOM 782 C CA . ALA A 1 99 ? 13.871 -4.618 -21.134 1.00 81.19 99 ALA A CA 1
ATOM 783 C C . ALA A 1 99 ? 14.200 -5.838 -20.264 1.00 81.19 99 ALA A C 1
ATOM 785 O O . ALA A 1 99 ? 15.086 -6.605 -20.614 1.00 81.19 99 ALA A O 1
ATOM 786 N N . TYR A 1 100 ? 13.418 -6.114 -19.213 1.00 77.56 100 TYR A N 1
ATOM 787 C CA . TYR A 1 100 ? 13.599 -7.313 -18.383 1.00 77.56 100 TYR A CA 1
ATOM 788 C C . TYR A 1 100 ? 13.520 -8.621 -19.182 1.00 77.56 100 TYR A C 1
ATOM 790 O O . TYR A 1 100 ? 14.297 -9.547 -18.953 1.00 77.56 100 TYR A O 1
ATOM 798 N N . LYS A 1 101 ? 12.592 -8.712 -20.146 1.00 81.94 101 LYS A N 1
ATOM 799 C CA . LYS A 1 101 ? 12.473 -9.893 -21.012 1.00 81.94 101 LYS A CA 1
ATOM 800 C C . LYS A 1 101 ? 13.652 -9.996 -21.976 1.00 81.94 101 LYS A C 1
ATOM 802 O O . LYS A 1 101 ? 14.133 -11.105 -22.185 1.00 81.94 101 LYS A O 1
ATOM 807 N N . ALA A 1 102 ? 14.116 -8.873 -22.525 1.00 86.62 102 ALA A N 1
ATOM 808 C CA . ALA A 1 102 ? 15.296 -8.838 -23.388 1.00 86.62 102 ALA A CA 1
ATOM 809 C C . ALA A 1 102 ? 16.562 -9.262 -22.623 1.00 86.62 102 ALA A C 1
ATOM 811 O O . ALA A 1 102 ? 17.230 -10.209 -23.030 1.00 86.62 102 ALA A O 1
ATOM 812 N N . ILE A 1 103 ? 16.822 -8.654 -21.462 1.00 85.94 103 ILE A N 1
ATOM 813 C CA . ILE A 1 103 ? 17.947 -8.983 -20.577 1.00 85.94 103 ILE A CA 1
ATOM 814 C C . ILE A 1 103 ? 17.935 -10.475 -20.220 1.00 85.94 103 ILE A C 1
ATOM 816 O O . ILE A 1 103 ? 18.931 -11.169 -20.413 1.00 85.94 103 ILE A O 1
ATOM 820 N N . ASN A 1 104 ? 16.798 -11.006 -19.756 1.00 83.44 104 ASN A N 1
ATOM 821 C CA . ASN A 1 104 ? 16.686 -12.425 -19.406 1.00 83.44 104 ASN A CA 1
ATOM 822 C C . ASN A 1 104 ? 16.862 -13.361 -20.598 1.00 83.44 104 ASN A C 1
ATOM 824 O O . ASN A 1 104 ? 17.366 -14.471 -20.438 1.00 83.44 104 ASN A O 1
ATOM 828 N N . TYR A 1 105 ? 16.425 -12.947 -21.784 1.00 88.25 105 TYR A N 1
ATOM 829 C CA . TYR A 1 105 ? 16.618 -13.733 -22.993 1.00 88.25 105 TYR A CA 1
ATOM 830 C C . TYR A 1 105 ? 18.105 -13.867 -23.348 1.00 88.25 105 TYR A C 1
ATOM 832 O O . TYR A 1 105 ? 18.540 -14.980 -23.664 1.00 88.25 105 TYR A O 1
ATOM 840 N N . VAL A 1 106 ? 18.854 -12.760 -23.274 1.00 91.44 106 VAL A N 1
ATOM 841 C CA . VAL A 1 106 ? 20.276 -12.692 -23.644 1.00 91.44 106 VAL A CA 1
ATOM 842 C C . VAL A 1 106 ? 21.156 -13.378 -22.600 1.00 91.44 106 VAL A C 1
ATOM 844 O O . VAL A 1 106 ? 21.931 -14.255 -22.967 1.00 91.44 106 VAL A O 1
ATOM 847 N N . VAL A 1 107 ? 20.979 -13.079 -21.307 1.00 87.25 107 VAL A N 1
ATOM 848 C CA . VAL A 1 107 ? 21.818 -13.656 -20.233 1.00 87.25 107 VAL A CA 1
ATOM 849 C C . VAL A 1 107 ? 21.692 -15.174 -20.132 1.00 87.25 107 VAL A C 1
ATOM 851 O O . VAL A 1 107 ? 22.652 -15.852 -19.812 1.00 87.25 107 VAL A O 1
ATOM 854 N N . LYS A 1 108 ? 20.538 -15.752 -20.483 1.00 88.06 108 LYS A N 1
ATOM 855 C CA . LYS A 1 108 ? 20.389 -17.218 -20.547 1.00 88.06 108 LYS A CA 1
ATOM 856 C C . LYS A 1 108 ? 21.181 -17.882 -21.684 1.00 88.06 108 LYS A C 1
ATOM 858 O O . LYS A 1 108 ? 21.113 -19.099 -21.825 1.00 88.06 108 LYS A O 1
ATOM 863 N N . ARG A 1 109 ? 21.807 -17.106 -22.572 1.00 92.00 109 ARG A N 1
ATOM 864 C CA . ARG A 1 109 ? 22.411 -17.590 -23.826 1.00 92.00 109 ARG A CA 1
ATOM 865 C C . ARG A 1 109 ? 23.855 -17.156 -24.025 1.00 92.00 109 ARG A C 1
ATOM 867 O O . ARG A 1 109 ? 24.527 -17.788 -24.842 1.00 92.00 109 ARG A O 1
ATOM 874 N N . VAL A 1 110 ? 24.278 -16.080 -23.366 1.00 89.00 110 VAL A N 1
ATOM 875 C CA . VAL A 1 110 ? 25.624 -15.514 -23.447 1.00 89.00 110 VAL A CA 1
ATOM 876 C C . VAL A 1 110 ? 25.985 -14.919 -22.086 1.00 89.00 110 VAL A C 1
ATOM 878 O O . VAL A 1 110 ? 25.177 -14.192 -21.507 1.00 89.00 110 VAL A O 1
ATOM 881 N N . ASP A 1 111 ? 27.201 -15.201 -21.620 1.00 79.88 111 ASP A N 1
ATOM 882 C CA . ASP A 1 111 ? 27.706 -14.742 -20.318 1.00 79.88 111 ASP A CA 1
ATOM 883 C C . ASP A 1 111 ? 28.442 -13.390 -20.398 1.00 79.88 111 ASP A C 1
ATOM 885 O O . ASP A 1 111 ? 28.541 -12.671 -19.407 1.00 79.88 111 ASP A O 1
ATOM 889 N N . LYS A 1 112 ? 28.941 -13.021 -21.585 1.00 84.31 112 LYS A N 1
ATOM 890 C CA . LYS A 1 112 ? 29.633 -11.752 -21.882 1.00 84.31 112 LYS A CA 1
ATOM 891 C C . LYS A 1 112 ? 28.885 -10.963 -22.964 1.00 84.31 112 LYS A C 1
ATOM 893 O O . LYS A 1 112 ? 27.945 -11.468 -23.568 1.00 84.31 112 LYS A O 1
ATOM 898 N N . ASP A 1 113 ? 29.257 -9.701 -23.174 1.00 90.44 113 ASP A N 1
ATOM 899 C CA . ASP A 1 113 ? 28.714 -8.825 -24.232 1.00 90.44 113 ASP A CA 1
ATOM 900 C C . ASP A 1 113 ? 27.200 -8.548 -24.177 1.00 90.44 113 ASP A C 1
ATOM 902 O O . ASP A 1 113 ? 26.615 -8.018 -25.123 1.00 90.44 113 ASP A O 1
ATOM 906 N N . VAL A 1 114 ? 26.545 -8.851 -23.054 1.00 91.19 114 VAL A N 1
ATOM 907 C CA . VAL A 1 114 ? 25.094 -8.691 -22.884 1.00 91.19 114 VAL A CA 1
ATOM 908 C C . VAL A 1 114 ? 24.655 -7.254 -23.163 1.00 91.19 114 VAL A C 1
ATOM 910 O O . VAL A 1 114 ? 23.696 -7.038 -23.903 1.00 91.19 114 VAL A O 1
ATOM 913 N N . SER A 1 115 ? 25.366 -6.266 -22.613 1.00 91.44 115 SER A N 1
ATOM 914 C CA . SER A 1 115 ? 25.065 -4.851 -22.841 1.00 91.44 115 SER A CA 1
ATOM 915 C C . SER A 1 115 ? 25.236 -4.447 -24.306 1.00 91.44 115 SER A C 1
ATOM 917 O O . SER A 1 115 ? 24.384 -3.736 -24.831 1.00 91.44 115 SER A O 1
ATOM 919 N N . LYS A 1 116 ? 26.258 -4.967 -24.999 1.00 94.88 116 LYS A N 1
ATOM 920 C CA . LYS A 1 116 ? 26.484 -4.731 -26.435 1.00 94.88 116 LYS A CA 1
ATOM 921 C C . LYS A 1 116 ? 25.349 -5.294 -27.286 1.00 94.88 116 LYS A C 1
ATOM 923 O O . LYS A 1 116 ? 24.864 -4.612 -28.183 1.00 94.88 116 LYS A O 1
ATOM 928 N N . ILE A 1 117 ? 24.881 -6.508 -26.982 1.00 95.75 117 ILE A N 1
ATOM 929 C CA . ILE A 1 117 ? 23.739 -7.130 -27.675 1.00 95.75 117 ILE A CA 1
ATOM 930 C C . ILE A 1 117 ? 22.474 -6.291 -27.475 1.00 95.75 117 ILE A C 1
ATOM 932 O O . ILE A 1 117 ? 21.729 -6.060 -28.429 1.00 95.75 117 ILE A O 1
ATOM 936 N N . LEU A 1 118 ? 22.223 -5.831 -26.246 1.00 94.75 118 LEU A N 1
ATOM 937 C CA . LEU A 1 118 ? 21.078 -4.975 -25.935 1.00 94.75 118 LEU A CA 1
ATOM 938 C C . LEU A 1 118 ? 21.175 -3.639 -26.684 1.00 94.75 118 LEU A C 1
ATOM 940 O O . LEU A 1 118 ? 20.206 -3.241 -27.329 1.00 94.75 118 LEU A O 1
ATOM 944 N N . ASP A 1 119 ? 22.343 -3.000 -26.671 1.00 94.25 119 ASP A N 1
ATOM 945 C CA . ASP A 1 119 ? 22.581 -1.715 -27.334 1.00 94.25 119 ASP A CA 1
ATOM 946 C C . ASP A 1 119 ? 22.501 -1.827 -28.867 1.00 94.25 119 ASP A C 1
ATOM 948 O O . ASP A 1 119 ? 22.003 -0.924 -29.533 1.00 94.25 119 ASP A O 1
ATOM 952 N N . TYR A 1 120 ? 22.900 -2.971 -29.431 1.00 94.88 120 TYR A N 1
ATOM 953 C CA . TYR A 1 120 ? 22.716 -3.307 -30.846 1.00 94.88 120 TYR A CA 1
ATOM 954 C C . TYR A 1 120 ? 21.256 -3.590 -31.225 1.00 94.88 120 TYR A C 1
ATOM 956 O O . TYR A 1 120 ? 20.908 -3.534 -32.398 1.00 94.88 120 TYR A O 1
ATOM 964 N N . SER A 1 121 ? 20.396 -3.943 -30.267 1.00 93.81 121 SER A N 1
ATOM 965 C CA . SER A 1 121 ? 19.043 -4.454 -30.549 1.00 93.81 121 SER A CA 1
ATOM 966 C C . SER A 1 121 ? 17.921 -3.480 -30.200 1.00 93.81 121 SER A C 1
ATOM 968 O O . SER A 1 121 ? 16.740 -3.822 -30.356 1.00 93.81 121 SER A O 1
ATOM 970 N N . ILE A 1 122 ? 18.257 -2.305 -29.670 1.00 92.56 122 ILE A N 1
ATOM 971 C CA . ILE A 1 122 ? 17.284 -1.334 -29.183 1.00 92.56 122 ILE A CA 1
ATOM 972 C C . ILE A 1 122 ? 16.801 -0.397 -30.292 1.00 92.56 122 ILE A C 1
ATOM 974 O O . ILE A 1 122 ? 17.583 0.173 -31.044 1.00 92.56 122 ILE A O 1
ATOM 978 N N . LEU A 1 123 ? 15.486 -0.196 -30.348 1.00 89.75 123 LEU A N 1
ATOM 979 C CA . LEU A 1 123 ? 14.833 0.821 -31.163 1.00 89.75 123 LEU A CA 1
ATOM 980 C C . LEU A 1 123 ? 14.280 1.913 -30.244 1.00 89.75 123 LEU A C 1
ATOM 982 O O . LEU A 1 123 ? 13.452 1.613 -29.380 1.00 89.75 123 LEU A O 1
ATOM 986 N N . THR A 1 124 ? 14.682 3.165 -30.461 1.00 87.94 124 THR A N 1
ATOM 987 C CA . THR A 1 124 ? 14.142 4.347 -29.774 1.00 87.94 124 THR A CA 1
ATOM 988 C C . THR A 1 124 ? 13.316 5.208 -30.731 1.00 87.94 124 THR A C 1
ATOM 990 O O . THR A 1 124 ? 13.647 5.367 -31.900 1.00 87.94 124 THR A O 1
ATOM 993 N N . LEU A 1 125 ? 12.196 5.732 -30.232 1.00 83.31 125 LEU A N 1
ATOM 994 C CA . LEU A 1 125 ? 11.245 6.617 -30.915 1.00 83.31 125 LEU A CA 1
ATOM 995 C C . LEU A 1 125 ? 10.758 7.684 -29.915 1.00 83.31 125 LEU A C 1
ATOM 997 O O . LEU A 1 125 ? 11.139 7.649 -28.745 1.00 83.31 125 LEU A O 1
ATOM 1001 N N . HIS A 1 126 ? 9.894 8.614 -30.338 1.00 80.56 126 HIS A N 1
ATOM 1002 C CA . HIS A 1 126 ? 9.403 9.717 -29.490 1.00 80.56 126 HIS A CA 1
ATOM 1003 C C . HIS A 1 126 ? 8.777 9.188 -28.189 1.00 80.56 126 HIS A C 1
ATOM 1005 O O . HIS A 1 126 ? 7.698 8.581 -28.212 1.00 80.56 126 HIS A O 1
ATOM 1011 N N . GLY A 1 127 ? 9.451 9.385 -27.055 1.00 78.81 127 GLY A N 1
ATOM 1012 C CA . GLY A 1 127 ? 9.065 8.910 -25.727 1.00 78.81 127 GLY A CA 1
ATOM 1013 C C . GLY A 1 127 ? 8.876 7.391 -25.608 1.00 78.81 127 GLY A C 1
ATOM 1014 O O . GLY A 1 127 ? 8.022 6.944 -24.837 1.00 78.81 127 GLY A O 1
ATOM 1015 N N . TYR A 1 128 ? 9.552 6.590 -26.437 1.00 82.38 128 TYR A N 1
ATOM 1016 C CA . TYR A 1 128 ? 9.383 5.133 -26.488 1.00 82.38 128 TYR A CA 1
ATOM 1017 C C . TYR A 1 128 ? 10.676 4.406 -26.826 1.00 82.38 128 TYR A C 1
ATOM 1019 O O . TYR A 1 128 ? 11.454 4.860 -27.656 1.00 82.38 128 TYR A O 1
ATOM 1027 N N . TYR A 1 129 ? 10.841 3.215 -26.263 1.00 86.75 129 TYR A N 1
ATOM 1028 C CA . TYR A 1 129 ? 11.840 2.257 -26.710 1.00 86.75 129 TYR A CA 1
ATOM 1029 C C . TYR A 1 129 ? 11.267 0.841 -26.709 1.00 86.75 129 TYR A C 1
ATOM 1031 O O . TYR A 1 129 ? 10.286 0.536 -26.025 1.00 86.75 129 TYR A O 1
ATOM 1039 N N . THR A 1 130 ? 11.911 -0.043 -27.459 1.00 87.62 130 THR A N 1
ATOM 1040 C CA . THR A 1 130 ? 11.709 -1.490 -27.381 1.00 87.62 130 THR A CA 1
ATOM 1041 C C . THR A 1 130 ? 12.953 -2.207 -27.882 1.00 87.62 130 THR A C 1
ATOM 1043 O O . THR A 1 130 ? 13.753 -1.633 -28.614 1.00 87.62 130 THR A O 1
ATOM 1046 N N . TYR A 1 131 ? 13.073 -3.490 -27.562 1.00 88.31 131 TYR A N 1
ATOM 1047 C CA . TYR A 1 131 ? 14.048 -4.367 -28.202 1.00 88.31 131 TYR A CA 1
ATOM 1048 C C . TYR A 1 131 ? 13.415 -5.097 -29.386 1.00 88.31 131 TYR A C 1
ATOM 1050 O O . TYR A 1 131 ? 12.263 -5.540 -29.299 1.00 88.31 131 TYR A O 1
ATOM 1058 N N . ILE A 1 132 ? 14.160 -5.230 -30.483 1.00 87.75 132 ILE A N 1
ATOM 1059 C CA . ILE A 1 132 ? 13.718 -5.954 -31.678 1.00 87.75 132 ILE A CA 1
ATOM 1060 C C . ILE A 1 132 ? 14.110 -7.433 -31.538 1.00 87.75 132 ILE A C 1
ATOM 1062 O O . ILE A 1 132 ? 15.299 -7.741 -31.454 1.00 87.75 132 ILE A O 1
ATOM 1066 N N . PRO A 1 133 ? 13.150 -8.380 -31.537 1.00 85.00 133 PRO A N 1
ATOM 1067 C CA . PRO A 1 133 ? 13.458 -9.790 -31.295 1.00 85.00 133 PRO A CA 1
ATOM 1068 C C . PRO A 1 133 ? 14.426 -10.392 -32.321 1.00 85.00 133 PRO A C 1
ATOM 1070 O O . PRO A 1 133 ? 15.281 -11.187 -31.944 1.00 85.00 133 PRO A O 1
ATOM 1073 N N . GLY A 1 134 ? 14.319 -9.999 -33.596 1.00 86.25 134 GLY A N 1
ATOM 1074 C CA . GLY A 1 134 ? 15.245 -10.446 -34.641 1.00 86.25 134 GLY A CA 1
ATOM 1075 C C . GLY A 1 134 ? 16.690 -10.024 -34.363 1.00 86.25 134 GLY A C 1
ATOM 1076 O O . GLY A 1 134 ? 17.584 -10.861 -34.426 1.00 86.25 134 GLY A O 1
ATOM 1077 N N . LEU A 1 135 ? 16.899 -8.770 -33.945 1.00 92.06 135 LEU A N 1
ATOM 1078 C CA . LEU A 1 135 ? 18.222 -8.256 -33.581 1.00 92.06 135 LEU A CA 1
ATOM 1079 C C . LEU A 1 135 ? 18.762 -8.886 -32.293 1.00 92.06 135 LEU A C 1
ATOM 1081 O O . LEU A 1 135 ? 19.955 -9.142 -32.214 1.00 92.06 135 LEU A O 1
ATOM 1085 N N . LEU A 1 136 ? 17.905 -9.234 -31.324 1.00 91.81 136 LEU A N 1
ATOM 1086 C CA . LEU A 1 136 ? 18.339 -9.978 -30.132 1.00 91.81 136 LEU A CA 1
ATOM 1087 C C . LEU A 1 136 ? 18.872 -11.374 -30.493 1.00 91.81 136 LEU A C 1
ATOM 1089 O O . LEU A 1 136 ? 19.860 -11.829 -29.919 1.00 91.81 136 LEU A O 1
ATOM 1093 N N . VAL A 1 137 ? 18.213 -12.077 -31.422 1.00 91.75 137 VAL A N 1
ATOM 1094 C CA . VAL A 1 137 ? 18.670 -13.389 -31.915 1.00 91.75 137 VAL A CA 1
ATOM 1095 C C . VAL A 1 137 ? 19.981 -13.240 -32.684 1.00 91.75 137 VAL A C 1
ATOM 1097 O O . VAL A 1 137 ? 20.923 -13.995 -32.441 1.00 91.75 137 VAL A O 1
ATOM 1100 N N . GLU A 1 138 ? 20.044 -12.259 -33.582 1.00 94.19 138 GLU A N 1
ATOM 1101 C CA . GLU A 1 138 ? 21.231 -11.964 -34.380 1.00 94.19 138 GLU A CA 1
ATOM 1102 C C . GLU A 1 138 ? 22.421 -11.563 -33.499 1.00 94.19 138 GLU A C 1
ATOM 1104 O O . GLU A 1 138 ? 23.499 -12.127 -33.641 1.00 94.19 138 GLU A O 1
ATOM 1109 N N . GLY A 1 139 ? 22.219 -10.677 -32.524 1.00 95.56 139 GLY A N 1
ATOM 1110 C CA . GLY A 1 139 ? 23.252 -10.230 -31.595 1.00 95.56 139 GLY A CA 1
ATOM 1111 C C . GLY A 1 139 ? 23.811 -11.367 -30.738 1.00 95.56 139 GLY A C 1
ATOM 1112 O O . GLY A 1 139 ? 25.022 -11.455 -30.566 1.00 95.56 139 GLY A O 1
ATOM 1113 N N . VAL A 1 140 ? 22.968 -12.301 -30.274 1.00 95.50 140 VAL A N 1
ATOM 1114 C CA . VAL A 1 140 ? 23.437 -13.523 -29.587 1.00 95.50 140 VAL A CA 1
ATOM 1115 C C . VAL A 1 140 ? 24.313 -14.378 -30.505 1.00 95.50 140 VAL A C 1
ATOM 1117 O O . VAL A 1 140 ? 25.318 -14.924 -30.051 1.00 95.50 140 VAL A O 1
ATOM 1120 N N . LYS A 1 141 ? 23.950 -14.509 -31.786 1.00 96.12 141 LYS A N 1
ATOM 1121 C CA . LYS A 1 141 ? 24.760 -15.240 -32.768 1.00 96.12 141 LYS A CA 1
ATOM 1122 C C . LYS A 1 141 ? 26.100 -14.535 -33.004 1.00 96.12 141 LYS A C 1
ATOM 1124 O O . LYS A 1 141 ? 27.139 -15.174 -32.892 1.00 96.12 141 LYS A O 1
ATOM 1129 N N . LEU A 1 142 ? 26.077 -13.226 -33.246 1.00 95.81 142 LEU A N 1
ATOM 1130 C CA . LEU A 1 142 ? 27.271 -12.407 -33.463 1.00 95.81 142 LEU A CA 1
ATOM 1131 C C . LEU A 1 142 ? 28.217 -12.430 -32.259 1.00 95.81 142 LEU A C 1
ATOM 1133 O O . LEU A 1 142 ? 29.426 -12.511 -32.448 1.00 95.81 142 LEU A O 1
ATOM 1137 N N . ALA A 1 143 ? 27.690 -12.403 -31.034 1.00 94.88 143 ALA A N 1
ATOM 1138 C CA . ALA A 1 143 ? 28.503 -12.506 -29.824 1.00 94.88 143 ALA A CA 1
ATOM 1139 C C . ALA A 1 143 ? 29.194 -13.872 -29.715 1.00 94.88 143 ALA A C 1
ATOM 1141 O O . ALA A 1 143 ? 30.387 -13.934 -29.444 1.00 94.88 143 ALA A O 1
ATOM 1142 N N . LYS A 1 144 ? 28.490 -14.972 -30.020 1.00 93.25 144 LYS A N 1
ATOM 1143 C CA . LYS A 1 144 ? 29.094 -16.318 -30.066 1.00 93.25 144 LYS A CA 1
ATOM 1144 C C . LYS A 1 144 ? 30.165 -16.464 -31.150 1.00 93.25 144 LYS A C 1
ATOM 1146 O O . LYS A 1 144 ? 31.047 -17.304 -31.020 1.00 93.25 144 LYS A O 1
ATOM 1151 N N . GLU A 1 145 ? 30.081 -15.658 -32.204 1.00 95.31 145 GLU A N 1
ATOM 1152 C CA . GLU A 1 145 ? 31.065 -15.587 -33.287 1.00 95.31 145 GLU A CA 1
ATOM 1153 C C . GLU A 1 145 ? 32.168 -14.534 -33.044 1.00 95.31 145 GLU A C 1
ATOM 1155 O O . GLU A 1 145 ? 33.006 -14.344 -33.922 1.00 95.31 145 GLU A O 1
ATOM 1160 N N . ASN A 1 146 ? 32.182 -13.844 -31.893 1.00 93.31 146 ASN A N 1
ATOM 1161 C CA . ASN A 1 146 ? 33.081 -12.721 -31.573 1.00 93.31 146 ASN A CA 1
ATOM 1162 C C . ASN A 1 146 ? 33.029 -11.547 -32.580 1.00 93.31 146 ASN A C 1
ATOM 1164 O O . ASN A 1 146 ? 34.012 -10.839 -32.769 1.00 93.31 146 ASN A O 1
ATOM 1168 N N . LYS A 1 147 ? 31.877 -11.323 -33.225 1.00 95.56 147 LYS A N 1
ATOM 1169 C CA . LYS A 1 147 ? 31.654 -10.272 -34.243 1.00 95.56 147 LYS A CA 1
ATOM 1170 C C . LYS A 1 147 ? 30.710 -9.155 -33.794 1.00 95.56 147 LYS A C 1
ATOM 1172 O O . LYS A 1 147 ? 30.383 -8.266 -34.579 1.00 95.56 147 LYS A O 1
ATOM 1177 N N . ILE A 1 148 ? 30.227 -9.196 -32.549 1.00 94.62 148 ILE A N 1
ATOM 1178 C CA . ILE A 1 148 ? 29.259 -8.210 -32.045 1.00 94.62 148 ILE A CA 1
ATOM 1179 C C . ILE A 1 148 ? 29.840 -6.791 -32.000 1.00 94.62 148 ILE A C 1
ATOM 1181 O O . ILE A 1 148 ? 29.121 -5.840 -32.293 1.00 94.62 148 ILE A O 1
ATOM 1185 N N . ASP A 1 149 ? 31.133 -6.645 -31.704 1.00 92.50 149 ASP A N 1
ATOM 1186 C CA . ASP A 1 149 ? 31.801 -5.341 -31.677 1.00 92.50 149 ASP A CA 1
ATOM 1187 C C . ASP A 1 149 ? 31.842 -4.689 -33.063 1.00 92.50 149 ASP A C 1
ATOM 1189 O O . ASP A 1 149 ? 31.503 -3.515 -33.201 1.00 92.50 149 ASP A O 1
ATOM 1193 N N . ASP A 1 150 ? 32.177 -5.452 -34.103 1.00 92.00 150 ASP A N 1
ATOM 1194 C CA . ASP A 1 150 ? 32.224 -4.948 -35.480 1.00 92.00 150 ASP A CA 1
ATOM 1195 C C . ASP A 1 150 ? 30.828 -4.589 -36.004 1.00 92.00 150 ASP A C 1
ATOM 1197 O O . ASP A 1 150 ? 30.636 -3.547 -36.644 1.00 92.00 150 ASP A O 1
ATOM 1201 N N . ALA A 1 151 ? 29.825 -5.411 -35.681 1.00 93.50 151 ALA A N 1
ATOM 1202 C CA . ALA A 1 151 ? 28.434 -5.137 -36.027 1.00 93.50 151 ALA A CA 1
ATOM 1203 C C . ALA A 1 151 ? 27.908 -3.876 -35.320 1.00 93.50 151 ALA A C 1
ATOM 1205 O O . ALA A 1 151 ? 27.277 -3.025 -35.952 1.00 93.50 151 ALA A O 1
ATOM 1206 N N . LEU A 1 152 ? 28.212 -3.716 -34.028 1.00 92.38 152 LEU A N 1
ATOM 1207 C CA . LEU A 1 152 ? 27.828 -2.543 -33.247 1.00 92.38 152 LEU A CA 1
ATOM 1208 C C . LEU A 1 152 ? 28.535 -1.276 -33.747 1.00 92.38 152 LEU A C 1
ATOM 1210 O O . LEU A 1 152 ? 27.876 -0.251 -33.914 1.00 92.38 152 LEU A O 1
ATOM 1214 N N . LYS A 1 153 ? 29.838 -1.345 -34.057 1.00 91.31 153 LYS A N 1
ATOM 1215 C CA . LYS A 1 153 ? 30.593 -0.239 -34.677 1.00 91.31 153 LYS A CA 1
ATOM 1216 C C . LYS A 1 153 ? 29.971 0.193 -36.001 1.00 91.31 153 LYS A C 1
ATOM 1218 O O . LYS A 1 153 ? 29.792 1.386 -36.227 1.00 91.31 153 LYS A O 1
ATOM 1223 N N . THR A 1 154 ? 29.599 -0.766 -36.847 1.00 92.00 154 THR A N 1
ATOM 1224 C CA . THR A 1 154 ? 28.942 -0.486 -38.133 1.00 92.00 154 THR A CA 1
ATOM 1225 C C . THR A 1 154 ? 27.587 0.189 -37.919 1.00 92.00 154 THR A C 1
ATOM 1227 O O . THR A 1 154 ? 27.323 1.241 -38.496 1.00 92.00 154 THR A O 1
ATOM 1230 N N . PHE A 1 155 ? 26.744 -0.354 -37.035 1.00 93.12 155 PHE A N 1
ATOM 1231 C CA . PHE A 1 155 ? 25.433 0.224 -36.727 1.00 93.12 155 PHE A CA 1
ATOM 1232 C C . PHE A 1 155 ? 25.525 1.626 -36.100 1.00 93.12 155 PHE A C 1
ATOM 1234 O O . PHE A 1 155 ? 24.732 2.505 -36.439 1.00 93.12 155 PHE A O 1
ATOM 1241 N N . ASN A 1 156 ? 26.503 1.873 -35.226 1.00 91.75 156 ASN A N 1
ATOM 1242 C CA . ASN A 1 156 ? 26.665 3.160 -34.547 1.00 91.75 156 ASN A CA 1
ATOM 1243 C C . ASN A 1 156 ? 26.842 4.334 -35.521 1.00 91.75 156 ASN A C 1
ATOM 1245 O O . ASN A 1 156 ? 26.317 5.413 -35.250 1.00 91.75 156 ASN A O 1
ATOM 1249 N N . LYS A 1 157 ? 27.445 4.101 -36.695 1.00 91.25 157 LYS A N 1
ATOM 1250 C CA . LYS A 1 157 ? 27.554 5.097 -37.777 1.00 91.25 157 LYS A CA 1
ATOM 1251 C C . LYS A 1 157 ? 26.195 5.564 -38.306 1.00 91.25 157 LYS A C 1
ATOM 1253 O O . LYS A 1 157 ? 26.094 6.674 -38.816 1.00 91.25 157 LYS A O 1
ATOM 1258 N N . PHE A 1 158 ? 25.152 4.744 -38.180 1.00 92.06 158 PHE A N 1
ATOM 1259 C CA . PHE A 1 158 ? 23.780 5.052 -38.599 1.00 92.06 158 PHE A CA 1
ATOM 1260 C C . PHE A 1 158 ? 22.860 5.440 -37.436 1.00 92.06 158 PHE A C 1
ATOM 1262 O O . PHE A 1 158 ? 21.745 5.902 -37.671 1.00 92.06 158 PHE A O 1
ATOM 1269 N N . ARG A 1 159 ? 23.295 5.273 -36.179 1.00 92.44 159 ARG A N 1
ATOM 1270 C CA . ARG A 1 159 ? 22.423 5.315 -34.993 1.00 92.44 159 ARG A CA 1
ATOM 1271 C C . ARG A 1 159 ? 21.616 6.604 -34.846 1.00 92.44 159 ARG A C 1
ATOM 1273 O O . ARG A 1 159 ? 20.483 6.546 -34.372 1.00 92.44 159 ARG A O 1
ATOM 1280 N N . ARG A 1 160 ? 22.148 7.755 -35.271 1.00 91.00 160 ARG A N 1
ATOM 1281 C CA . ARG A 1 160 ? 21.444 9.048 -35.175 1.00 91.00 160 ARG A CA 1
ATOM 1282 C C . ARG A 1 160 ? 20.107 9.071 -35.927 1.00 91.00 160 ARG A C 1
ATOM 1284 O O . ARG A 1 160 ? 19.255 9.886 -35.586 1.00 91.00 160 ARG A O 1
ATOM 1291 N N . ILE A 1 161 ? 19.871 8.152 -36.871 1.00 91.06 161 ILE A N 1
ATOM 1292 C CA . ILE A 1 161 ? 18.556 7.972 -37.509 1.00 91.06 161 ILE A CA 1
ATOM 1293 C C . ILE A 1 161 ? 17.438 7.695 -36.490 1.00 91.06 161 ILE A C 1
ATOM 1295 O O . ILE A 1 161 ? 16.281 8.009 -36.741 1.00 91.06 161 ILE A O 1
ATOM 1299 N N . LEU A 1 162 ? 17.767 7.150 -35.314 1.00 90.62 162 LEU A N 1
ATOM 1300 C CA . LEU A 1 162 ? 16.806 6.891 -34.241 1.00 90.62 162 LEU A CA 1
ATOM 1301 C C . LEU A 1 162 ? 16.368 8.166 -33.492 1.00 90.62 162 LEU A C 1
ATOM 1303 O O . LEU A 1 162 ? 15.405 8.137 -32.721 1.00 90.62 162 LEU A O 1
ATOM 1307 N N . TYR A 1 163 ? 17.070 9.285 -33.687 1.00 88.38 163 TYR A N 1
ATOM 1308 C CA . TYR A 1 163 ? 16.892 10.518 -32.911 1.00 88.38 163 TYR A CA 1
ATOM 1309 C C . TYR A 1 163 ? 16.265 11.672 -33.707 1.00 88.38 163 TYR A C 1
ATOM 1311 O O . TYR A 1 163 ? 16.077 12.751 -33.153 1.00 88.38 163 TYR A O 1
ATOM 1319 N N . ILE A 1 164 ? 15.944 11.453 -34.983 1.00 84.38 164 ILE A N 1
ATOM 1320 C CA . ILE A 1 164 ? 15.404 12.473 -35.893 1.00 84.38 164 ILE A CA 1
ATOM 1321 C C . ILE A 1 164 ? 14.008 12.956 -35.466 1.00 84.38 164 ILE A C 1
ATOM 1323 O O . ILE A 1 164 ? 13.234 12.177 -34.898 1.00 84.38 164 ILE A O 1
ATOM 1327 N N . ASN A 1 165 ? 13.675 14.213 -35.785 1.00 81.94 165 ASN A N 1
ATOM 1328 C CA . ASN A 1 165 ? 12.290 14.699 -35.807 1.00 81.94 165 ASN A CA 1
ATOM 1329 C C . ASN A 1 165 ? 11.683 14.610 -37.217 1.00 81.94 165 ASN A C 1
ATOM 1331 O O . ASN A 1 165 ? 12.386 14.466 -38.221 1.00 81.94 165 ASN A O 1
ATOM 1335 N N . GLU A 1 166 ? 10.356 14.712 -37.291 1.00 82.75 166 GLU A N 1
ATOM 1336 C CA . GLU A 1 166 ? 9.630 14.734 -38.559 1.00 82.75 166 GLU A CA 1
ATOM 1337 C C . GLU A 1 166 ? 9.983 15.965 -39.416 1.00 82.75 166 GLU A C 1
ATOM 1339 O O . GLU A 1 166 ? 10.072 17.083 -38.910 1.00 82.75 166 GLU A O 1
ATOM 1344 N N . ASN A 1 167 ? 10.119 15.764 -40.732 1.00 77.88 167 ASN A N 1
ATOM 1345 C CA . ASN A 1 167 ? 10.361 16.812 -41.737 1.00 77.88 167 ASN A CA 1
ATOM 1346 C C . ASN A 1 167 ? 11.642 17.652 -41.527 1.00 77.88 167 ASN A C 1
ATOM 1348 O O . ASN A 1 167 ? 11.733 18.783 -41.999 1.00 77.88 167 ASN A O 1
ATOM 1352 N N . GLU A 1 168 ? 12.652 17.110 -40.841 1.00 81.19 168 GLU A N 1
ATOM 1353 C CA . GLU A 1 168 ? 13.950 17.778 -40.650 1.00 81.19 168 GLU A CA 1
ATOM 1354 C C . GLU A 1 168 ? 14.820 17.880 -41.916 1.00 81.19 168 GLU A C 1
ATOM 1356 O O . GLU A 1 168 ? 15.859 18.542 -41.885 1.00 81.19 168 GLU A O 1
ATOM 1361 N N . ALA A 1 169 ? 14.430 17.195 -42.989 1.00 87.12 169 ALA A N 1
ATOM 1362 C CA . ALA A 1 169 ? 15.088 17.165 -44.290 1.00 87.12 169 ALA A CA 1
ATOM 1363 C C . ALA A 1 169 ? 14.021 17.081 -45.396 1.00 87.12 169 ALA A C 1
ATOM 1365 O O . ALA A 1 169 ? 12.864 16.756 -45.119 1.00 87.12 169 ALA A O 1
ATOM 1366 N N . LYS A 1 170 ? 14.400 17.369 -46.645 1.00 85.50 170 LYS A N 1
ATOM 1367 C CA . LYS A 1 170 ? 13.499 17.348 -47.810 1.00 85.50 170 LYS A CA 1
ATOM 1368 C C . LYS A 1 170 ? 13.638 16.086 -48.660 1.00 85.50 170 LYS A C 1
ATOM 1370 O O . LYS A 1 170 ? 12.733 15.788 -49.434 1.00 85.50 170 LYS A O 1
ATOM 1375 N N . SER A 1 171 ? 14.740 15.345 -48.529 1.00 88.75 171 SER A N 1
ATOM 1376 C CA . SER A 1 171 ? 14.977 14.096 -49.263 1.00 88.75 171 SER A CA 1
ATOM 1377 C C . SER A 1 171 ? 15.646 13.018 -48.395 1.00 88.75 171 SER A C 1
ATOM 1379 O O . SER A 1 171 ? 16.306 13.345 -47.401 1.00 88.75 171 SER A O 1
ATOM 1381 N N . PRO A 1 172 ? 15.520 11.725 -48.765 1.00 89.81 172 PRO A N 1
ATOM 1382 C CA . PRO A 1 172 ? 16.250 10.628 -48.126 1.00 89.81 172 PRO A CA 1
ATOM 1383 C C . PRO A 1 172 ? 17.763 10.842 -48.069 1.00 89.81 172 PRO A C 1
ATOM 1385 O O . PRO A 1 172 ? 18.391 10.540 -47.057 1.00 89.81 172 PRO A O 1
ATOM 1388 N N . GLU A 1 173 ? 18.341 11.387 -49.142 1.00 87.50 173 GLU A N 1
ATOM 1389 C CA . GLU A 1 173 ? 19.769 11.684 -49.230 1.00 87.50 173 GLU A CA 1
ATOM 1390 C C . GLU A 1 173 ? 20.189 12.756 -48.218 1.00 87.50 173 GLU A C 1
ATOM 1392 O O . GLU A 1 173 ? 21.162 12.568 -47.487 1.00 87.50 173 GLU A O 1
ATOM 1397 N N . GLU A 1 174 ? 19.449 13.866 -48.147 1.00 88.56 174 GLU A N 1
ATOM 1398 C CA . GLU A 1 174 ? 19.723 14.953 -47.205 1.00 88.56 174 GLU A CA 1
ATOM 1399 C C . GLU A 1 174 ? 19.640 14.454 -45.756 1.00 88.56 174 GLU A C 1
ATOM 1401 O O . GLU A 1 174 ? 20.525 14.732 -44.941 1.00 88.56 174 GLU A O 1
ATOM 1406 N N . LEU A 1 175 ? 18.619 13.646 -45.449 1.00 90.31 175 LEU A N 1
ATOM 1407 C CA . LEU A 1 175 ? 18.449 13.057 -44.125 1.00 90.31 175 LEU A CA 1
ATOM 1408 C C . LEU A 1 175 ? 19.602 12.109 -43.777 1.00 90.31 175 LEU A C 1
ATOM 1410 O O . LEU A 1 175 ? 20.166 12.216 -42.687 1.00 90.31 175 LEU A O 1
ATOM 1414 N N . LEU A 1 176 ? 19.987 11.213 -44.694 1.00 88.31 176 LEU A N 1
ATOM 1415 C CA . LEU A 1 176 ? 21.107 10.294 -44.484 1.00 88.31 176 LEU A CA 1
ATOM 1416 C C . LEU A 1 176 ? 22.423 11.035 -44.269 1.00 88.31 176 LEU A C 1
ATOM 1418 O O . LEU A 1 176 ? 23.131 10.713 -43.319 1.00 88.31 176 LEU A O 1
ATOM 1422 N N . LYS A 1 177 ? 22.731 12.056 -45.077 1.00 85.88 177 LYS A N 1
ATOM 1423 C CA . LYS A 1 177 ? 23.932 12.893 -44.898 1.00 85.88 177 LYS A CA 1
ATOM 1424 C C . LYS A 1 177 ? 23.970 13.565 -43.523 1.00 85.88 177 LYS A C 1
ATOM 1426 O O . LYS A 1 177 ? 25.040 13.721 -42.940 1.00 85.88 177 LYS A O 1
ATOM 1431 N N . LYS A 1 178 ? 22.807 13.929 -42.972 1.00 86.69 178 LYS A N 1
ATOM 1432 C CA . LYS A 1 178 ? 22.691 14.534 -41.637 1.00 86.69 178 LYS A CA 1
ATOM 1433 C C . LYS A 1 178 ? 22.970 13.538 -40.504 1.00 86.69 178 LYS A C 1
ATOM 1435 O O . LYS A 1 178 ? 23.602 13.903 -39.506 1.00 86.69 178 LYS A O 1
ATOM 1440 N N . VAL A 1 179 ? 22.487 12.300 -40.629 1.00 89.38 179 VAL A N 1
ATOM 1441 C CA . VAL A 1 179 ? 22.526 11.304 -39.539 1.00 89.38 179 VAL A CA 1
ATOM 1442 C C . VAL A 1 179 ? 23.690 10.320 -39.627 1.00 89.38 179 VAL A C 1
ATOM 1444 O O . VAL A 1 179 ? 24.104 9.795 -38.597 1.00 89.38 179 VAL A O 1
ATOM 1447 N N . TYR A 1 180 ? 24.228 10.063 -40.816 1.00 90.69 180 TYR A N 1
ATOM 1448 C CA . TYR A 1 180 ? 25.324 9.122 -41.013 1.00 90.69 180 TYR A CA 1
ATOM 1449 C C . TYR A 1 180 ? 26.672 9.734 -40.606 1.00 90.69 180 TYR A C 1
ATOM 1451 O O . TYR A 1 180 ? 27.015 10.841 -41.022 1.00 90.69 180 TYR A O 1
ATOM 1459 N N . LYS A 1 181 ? 27.443 9.003 -39.795 1.00 90.12 181 LYS A N 1
ATOM 1460 C CA . LYS A 1 181 ? 28.729 9.435 -39.219 1.00 90.12 181 LYS A CA 1
ATOM 1461 C C . LYS A 1 181 ? 29.830 8.394 -39.425 1.00 90.12 181 LYS A C 1
ATOM 1463 O O . LYS A 1 181 ? 30.429 7.899 -38.471 1.00 90.12 181 LYS A O 1
ATOM 1468 N N . GLY A 1 182 ? 30.060 8.025 -40.686 1.00 86.31 182 GLY A N 1
ATOM 1469 C CA . GLY A 1 182 ? 31.110 7.088 -41.091 1.00 86.31 182 GLY A CA 1
ATOM 1470 C C . GLY A 1 182 ? 31.842 7.498 -42.371 1.00 86.31 182 GLY A C 1
ATOM 1471 O O . GLY A 1 182 ? 31.427 8.407 -43.088 1.00 86.31 182 GLY A O 1
ATOM 1472 N N . ASN A 1 183 ? 32.929 6.791 -42.680 1.00 85.38 183 ASN A N 1
ATOM 1473 C CA . ASN A 1 183 ? 33.863 7.180 -43.744 1.00 85.38 183 ASN A CA 1
ATOM 1474 C C . ASN A 1 183 ? 33.447 6.713 -45.141 1.00 85.38 183 ASN A C 1
ATOM 1476 O O . ASN A 1 183 ? 33.812 7.355 -46.120 1.00 85.38 183 ASN A O 1
ATOM 1480 N N . ASN A 1 184 ? 32.696 5.614 -45.252 1.00 87.50 184 ASN A N 1
ATOM 1481 C CA . ASN A 1 184 ? 32.303 5.048 -46.542 1.00 87.50 184 ASN A CA 1
ATOM 1482 C C . ASN A 1 184 ? 30.883 4.480 -46.458 1.00 87.50 184 ASN A C 1
ATOM 1484 O O . ASN A 1 184 ? 30.694 3.341 -46.034 1.00 87.50 184 ASN A O 1
ATOM 1488 N N . LEU A 1 185 ? 29.883 5.289 -46.837 1.00 87.31 185 LEU A N 1
ATOM 1489 C CA . LEU A 1 185 ? 28.469 4.921 -46.716 1.00 87.31 185 LEU A CA 1
ATOM 1490 C C . LEU A 1 185 ? 28.165 3.593 -47.407 1.00 87.31 185 LEU A C 1
ATOM 1492 O O . LEU A 1 185 ? 27.462 2.776 -46.827 1.00 87.31 185 LEU A O 1
ATOM 1496 N N . ARG A 1 186 ? 28.697 3.364 -48.612 1.00 86.31 186 ARG A N 1
ATOM 1497 C CA . ARG A 1 186 ? 28.393 2.162 -49.396 1.00 86.31 186 ARG A CA 1
ATOM 1498 C C . ARG A 1 186 ? 28.903 0.897 -48.711 1.00 86.31 186 ARG A C 1
ATOM 1500 O O . ARG A 1 186 ? 28.141 -0.043 -48.511 1.00 86.31 186 ARG A O 1
ATOM 1507 N N . GLU A 1 187 ? 30.170 0.898 -48.313 1.00 87.88 187 GLU A N 1
ATOM 1508 C CA . GLU A 1 187 ? 30.787 -0.243 -47.630 1.00 87.88 187 GLU A CA 1
ATOM 1509 C C . GLU A 1 187 ? 30.125 -0.514 -46.270 1.00 87.88 187 GLU A C 1
ATOM 1511 O O . GLU A 1 187 ? 29.822 -1.659 -45.929 1.00 87.88 187 GLU A O 1
ATOM 1516 N N . ASP A 1 188 ? 29.850 0.544 -45.504 1.00 90.19 188 ASP A N 1
ATOM 1517 C CA . ASP A 1 188 ? 29.194 0.431 -44.202 1.00 90.19 188 ASP A CA 1
ATOM 1518 C C . ASP A 1 188 ? 27.728 -0.019 -44.334 1.00 90.19 188 ASP A C 1
ATOM 1520 O O . ASP A 1 188 ? 27.235 -0.776 -43.495 1.00 90.19 188 ASP A O 1
ATOM 1524 N N . TRP A 1 189 ? 27.040 0.373 -45.411 1.00 90.38 189 TRP A N 1
ATOM 1525 C CA . TRP A 1 189 ? 25.686 -0.081 -45.736 1.00 90.38 189 TRP A CA 1
ATOM 1526 C C . TRP A 1 189 ? 25.642 -1.564 -46.121 1.00 90.38 189 TRP A C 1
ATOM 1528 O O . TRP A 1 189 ? 24.721 -2.278 -45.720 1.00 90.38 189 TRP A O 1
ATOM 1538 N N . GLU A 1 190 ? 26.631 -2.049 -46.875 1.00 89.31 190 GLU A N 1
ATOM 1539 C CA . GLU A 1 190 ? 26.755 -3.466 -47.248 1.00 89.31 190 GLU A CA 1
ATOM 1540 C C . GLU A 1 190 ? 27.044 -4.359 -46.030 1.00 89.31 190 GLU A C 1
ATOM 1542 O O . GLU A 1 190 ? 26.519 -5.473 -45.948 1.00 89.31 190 GLU A O 1
ATOM 1547 N N . LYS A 1 191 ? 27.807 -3.848 -45.054 1.00 91.50 191 LYS A N 1
ATOM 1548 C CA . LYS A 1 191 ? 28.093 -4.518 -43.772 1.00 91.50 191 LYS A CA 1
ATOM 1549 C C . LYS A 1 191 ? 26.919 -4.486 -42.785 1.00 91.50 191 LYS A C 1
ATOM 1551 O O . LYS A 1 191 ? 26.897 -5.275 -41.839 1.00 91.50 191 LYS A O 1
ATOM 1556 N N . LEU A 1 192 ? 25.947 -3.593 -42.976 1.00 92.06 192 LEU A N 1
ATOM 1557 C CA . LEU A 1 192 ? 24.809 -3.444 -42.074 1.00 92.06 192 LEU A CA 1
ATOM 1558 C C . LEU A 1 192 ? 23.830 -4.625 -42.193 1.00 92.06 192 LEU A C 1
ATOM 1560 O O . LEU A 1 192 ? 23.487 -5.079 -43.290 1.00 92.06 192 LEU A O 1
ATOM 1564 N N . SER A 1 193 ? 23.308 -5.092 -41.053 1.00 91.69 193 SER A N 1
ATOM 1565 C CA . SER A 1 193 ? 22.313 -6.170 -41.034 1.00 91.69 193 SER A CA 1
ATOM 1566 C C . SER A 1 193 ? 21.117 -5.850 -41.944 1.00 91.69 193 SER A C 1
ATOM 1568 O O . SER A 1 193 ? 20.621 -4.716 -41.944 1.00 91.69 193 SER A O 1
ATOM 1570 N N . PRO A 1 194 ? 20.587 -6.840 -42.691 1.00 90.69 194 PRO A N 1
ATOM 1571 C CA . PRO A 1 194 ? 19.332 -6.688 -43.426 1.00 90.69 194 PRO A CA 1
ATOM 1572 C C . PRO A 1 194 ? 18.180 -6.172 -42.551 1.00 90.69 194 PRO A C 1
ATOM 1574 O O . PRO A 1 194 ? 17.331 -5.421 -43.035 1.00 90.69 194 PRO A O 1
ATOM 1577 N N . ILE A 1 195 ? 18.165 -6.534 -41.261 1.00 90.44 195 ILE A N 1
ATOM 1578 C CA . ILE A 1 195 ? 17.145 -6.071 -40.316 1.00 90.44 195 ILE A CA 1
ATOM 1579 C C . ILE A 1 195 ? 17.291 -4.564 -40.078 1.00 90.44 195 ILE A C 1
ATOM 1581 O O . ILE A 1 195 ? 16.311 -3.823 -40.161 1.00 90.44 195 ILE A O 1
ATOM 1585 N N . TRP A 1 196 ? 18.518 -4.094 -39.841 1.00 92.12 196 TRP A N 1
ATOM 1586 C CA . TRP A 1 196 ? 18.794 -2.675 -39.626 1.00 92.12 196 TRP A CA 1
ATOM 1587 C C . TRP A 1 196 ? 18.544 -1.823 -40.870 1.00 92.12 196 TRP A C 1
ATOM 1589 O O . TRP A 1 196 ? 17.931 -0.763 -40.747 1.00 92.12 196 TRP A O 1
ATOM 1599 N N . ARG A 1 197 ? 18.917 -2.296 -42.066 1.00 91.31 197 ARG A N 1
ATOM 1600 C CA . ARG A 1 197 ? 18.624 -1.589 -43.327 1.00 91.31 197 ARG A CA 1
ATOM 1601 C C . ARG A 1 197 ? 17.131 -1.328 -43.508 1.00 91.31 197 ARG A C 1
ATOM 1603 O O . ARG A 1 197 ? 16.740 -0.208 -43.820 1.00 91.31 197 ARG A O 1
ATOM 1610 N N . GLU A 1 198 ? 16.282 -2.322 -43.246 1.00 89.62 198 GLU A N 1
ATOM 1611 C CA . GLU A 1 198 ? 14.830 -2.135 -43.358 1.00 89.62 198 GLU A CA 1
ATOM 1612 C C . GLU A 1 198 ? 14.273 -1.153 -42.317 1.00 89.62 198 GLU A C 1
ATOM 1614 O O . GLU A 1 198 ? 13.369 -0.378 -42.626 1.00 89.62 198 GLU A O 1
ATOM 1619 N N . ILE A 1 199 ? 14.791 -1.192 -41.081 1.00 90.81 199 ILE A N 1
ATOM 1620 C CA . ILE A 1 199 ? 14.391 -0.249 -40.029 1.00 90.81 199 ILE A CA 1
ATOM 1621 C C . ILE A 1 199 ? 14.748 1.174 -40.460 1.00 90.81 199 ILE A C 1
ATOM 1623 O O . ILE A 1 199 ? 13.910 2.063 -40.334 1.00 90.81 199 ILE A O 1
ATOM 1627 N N . ILE A 1 200 ? 15.949 1.384 -41.007 1.00 92.00 200 ILE A N 1
ATOM 1628 C CA . ILE A 1 200 ? 16.385 2.691 -41.506 1.00 92.00 200 ILE A CA 1
ATOM 1629 C C . ILE A 1 200 ? 15.477 3.167 -42.642 1.00 92.00 200 ILE A C 1
ATOM 1631 O O . ILE A 1 200 ? 14.969 4.282 -42.555 1.00 92.00 200 ILE A O 1
ATOM 1635 N N . TYR A 1 201 ? 15.197 2.330 -43.648 1.00 91.56 201 TYR A N 1
ATOM 1636 C CA . TYR A 1 201 ? 14.266 2.690 -44.728 1.00 91.56 201 TYR A CA 1
ATOM 1637 C C . TYR A 1 201 ? 12.891 3.093 -44.189 1.00 91.56 201 TYR A C 1
ATOM 1639 O O . TYR A 1 201 ? 12.370 4.153 -44.532 1.00 91.56 201 TYR A O 1
ATOM 1647 N N . TYR A 1 202 ? 12.338 2.301 -43.265 1.00 90.94 202 TYR A N 1
ATOM 1648 C CA . TYR A 1 202 ? 11.066 2.629 -42.627 1.00 90.94 202 TYR A CA 1
ATOM 1649 C C . TYR A 1 202 ? 11.105 3.981 -41.904 1.00 90.94 202 TYR A C 1
ATOM 1651 O O . TYR A 1 202 ? 10.159 4.755 -42.024 1.00 90.94 202 TYR A O 1
ATOM 1659 N N . LEU A 1 203 ? 12.166 4.272 -41.146 1.00 91.06 203 LEU A N 1
ATOM 1660 C CA . LEU A 1 203 ? 12.286 5.532 -40.411 1.00 91.06 203 LEU A CA 1
ATOM 1661 C C . LEU A 1 203 ? 12.414 6.730 -41.352 1.00 91.06 203 LEU A C 1
ATOM 1663 O O . LEU A 1 203 ? 11.779 7.751 -41.100 1.00 91.06 203 LEU A O 1
ATOM 1667 N N . ILE A 1 204 ? 13.167 6.596 -42.446 1.00 92.44 204 ILE A N 1
ATOM 1668 C CA . ILE A 1 204 ? 13.299 7.645 -43.461 1.00 92.44 204 ILE A CA 1
ATOM 1669 C C . ILE A 1 204 ? 11.937 7.915 -44.104 1.00 92.44 204 ILE A C 1
ATOM 1671 O O . ILE A 1 204 ? 11.467 9.051 -44.042 1.00 92.44 204 ILE A O 1
ATOM 1675 N N . ASP A 1 205 ? 11.261 6.881 -44.616 1.00 91.69 205 ASP A N 1
ATOM 1676 C CA . ASP A 1 205 ? 9.934 7.025 -45.233 1.00 91.69 205 ASP A CA 1
ATOM 1677 C C . ASP A 1 205 ? 8.932 7.669 -44.268 1.00 91.69 205 ASP A C 1
ATOM 1679 O O . ASP A 1 205 ? 8.236 8.622 -44.618 1.00 91.69 205 ASP A O 1
ATOM 1683 N N . SER A 1 206 ? 8.898 7.176 -43.027 1.00 91.00 206 SER A N 1
ATOM 1684 C CA . SER A 1 206 ? 8.001 7.644 -41.970 1.00 91.00 206 SER A CA 1
ATOM 1685 C C . SER A 1 206 ? 8.297 9.088 -41.560 1.00 91.00 206 SER A C 1
ATOM 1687 O O . SER A 1 206 ? 7.367 9.835 -41.276 1.00 91.00 206 SER A O 1
ATOM 1689 N N . SER A 1 207 ? 9.566 9.500 -41.516 1.00 91.19 207 SER A N 1
ATOM 1690 C CA . SER A 1 207 ? 9.980 10.851 -41.104 1.00 91.19 207 SER A CA 1
ATOM 1691 C C . SER A 1 207 ? 9.736 11.926 -42.161 1.00 91.19 207 SER A C 1
ATOM 1693 O O . SER A 1 207 ? 9.472 13.072 -41.800 1.00 91.19 207 SER A O 1
ATOM 1695 N N . LEU A 1 208 ? 9.814 11.555 -43.441 1.00 92.31 208 LEU A N 1
ATOM 1696 C CA . LEU A 1 208 ? 9.672 12.448 -44.593 1.00 92.31 208 LEU A CA 1
ATOM 1697 C C . LEU A 1 208 ? 8.263 12.404 -45.206 1.00 92.31 208 LEU A C 1
ATOM 1699 O O . LEU A 1 208 ? 7.948 13.180 -46.105 1.00 92.31 208 LEU A O 1
ATOM 1703 N N . GLY A 1 209 ? 7.405 11.489 -44.748 1.00 91.56 209 GLY A N 1
ATOM 1704 C CA . GLY A 1 209 ? 6.069 11.320 -45.310 1.00 91.56 209 GLY A CA 1
ATOM 1705 C C . GLY A 1 209 ? 6.085 10.679 -46.704 1.00 91.56 209 GLY A C 1
ATOM 1706 O O . GLY A 1 209 ? 5.216 10.976 -47.522 1.00 91.56 209 GLY A O 1
ATOM 1707 N N . LEU A 1 210 ? 7.072 9.834 -47.012 1.00 92.69 210 LEU A N 1
ATOM 1708 C CA . LEU A 1 210 ? 7.210 9.219 -48.337 1.00 92.69 210 LEU A CA 1
ATOM 1709 C C . LEU A 1 210 ? 6.278 8.021 -48.520 1.00 92.69 210 LEU A C 1
ATOM 1711 O O . LEU A 1 210 ? 5.747 7.458 -47.555 1.00 92.69 210 LEU A O 1
ATOM 1715 N N . LEU A 1 211 ? 6.107 7.606 -49.776 1.00 93.75 211 LEU A N 1
ATOM 1716 C CA . LEU A 1 211 ? 5.481 6.327 -50.084 1.00 93.75 211 LEU A CA 1
ATOM 1717 C C . LEU A 1 211 ? 6.334 5.201 -49.461 1.00 93.75 211 LEU A C 1
ATOM 1719 O O . LEU A 1 211 ? 7.552 5.209 -49.634 1.00 93.75 211 LEU A O 1
ATOM 1723 N N . PRO A 1 212 ? 5.753 4.234 -48.728 1.00 92.44 212 PRO A N 1
ATOM 1724 C CA . PRO A 1 212 ? 6.542 3.162 -48.126 1.00 92.44 212 PRO A CA 1
ATOM 1725 C C . PRO A 1 212 ? 7.341 2.383 -49.188 1.00 92.44 212 PRO A C 1
ATOM 1727 O O . PRO A 1 212 ? 6.758 1.875 -50.146 1.00 92.44 212 PRO A O 1
ATOM 1730 N N . GLY A 1 213 ? 8.661 2.282 -49.018 1.00 90.00 213 GLY A N 1
ATOM 1731 C CA . GLY A 1 213 ? 9.596 1.688 -49.985 1.00 90.00 213 GLY A CA 1
ATOM 1732 C C . GLY A 1 213 ? 10.267 2.694 -50.930 1.00 90.00 213 GLY A C 1
ATOM 1733 O O . GLY A 1 213 ? 11.085 2.300 -51.762 1.00 90.00 213 GLY A O 1
ATOM 1734 N N . GLU A 1 214 ? 9.949 3.984 -50.828 1.00 90.62 214 GLU A N 1
ATOM 1735 C CA . GLU A 1 214 ? 10.549 5.029 -51.663 1.00 90.62 214 GLU A CA 1
ATOM 1736 C C . GLU A 1 214 ? 12.015 5.283 -51.296 1.00 90.62 214 GLU A C 1
ATOM 1738 O O . GLU A 1 214 ? 12.879 5.284 -52.172 1.00 90.62 214 GLU A O 1
ATOM 1743 N N . SER A 1 215 ? 12.340 5.391 -50.005 1.00 90.38 215 SER A N 1
ATOM 1744 C CA . SER A 1 215 ? 13.732 5.539 -49.548 1.00 90.38 215 SER A CA 1
ATOM 1745 C C . SER A 1 215 ? 14.641 4.422 -50.064 1.00 90.38 215 SER A C 1
ATOM 1747 O O . SER A 1 215 ? 15.746 4.686 -50.524 1.00 90.38 215 SER A O 1
ATOM 1749 N N . LYS A 1 216 ? 14.164 3.176 -50.068 1.00 89.50 216 LYS A N 1
ATOM 1750 C CA . LYS A 1 216 ? 14.897 2.017 -50.593 1.00 89.50 216 LYS A CA 1
ATOM 1751 C C . LYS A 1 216 ? 15.250 2.146 -52.073 1.00 89.50 216 LYS A C 1
ATOM 1753 O O . LYS A 1 216 ? 16.340 1.729 -52.451 1.00 89.50 216 LYS A O 1
ATOM 1758 N N . ARG A 1 217 ? 14.362 2.737 -52.880 1.00 87.44 217 ARG A N 1
ATOM 1759 C CA . ARG A 1 217 ? 14.587 3.004 -54.310 1.00 87.44 217 ARG A CA 1
ATOM 1760 C C . ARG A 1 217 ? 15.536 4.176 -54.552 1.00 87.44 217 ARG A C 1
ATOM 1762 O O . ARG A 1 217 ? 16.265 4.161 -55.531 1.00 87.44 217 ARG A O 1
ATOM 1769 N N . GLN A 1 218 ? 15.536 5.172 -53.668 1.00 84.81 218 GLN A N 1
ATOM 1770 C CA . GLN A 1 218 ? 16.356 6.379 -53.827 1.00 84.81 218 GLN A CA 1
ATOM 1771 C C . GLN A 1 218 ? 17.769 6.249 -53.235 1.00 84.81 218 GLN A C 1
ATOM 1773 O O . GLN A 1 218 ? 18.684 6.947 -53.657 1.00 84.81 218 GLN A O 1
ATOM 1778 N N . ILE A 1 219 ? 17.960 5.377 -52.242 1.00 80.94 219 ILE A N 1
ATOM 1779 C CA . ILE A 1 219 ? 19.225 5.243 -51.501 1.00 80.94 219 ILE A CA 1
ATOM 1780 C C . ILE A 1 219 ? 20.157 4.188 -52.115 1.00 80.94 219 ILE A C 1
ATOM 1782 O O . ILE A 1 219 ? 21.349 4.196 -51.815 1.00 80.94 219 ILE A O 1
ATOM 1786 N N . SER A 1 220 ? 19.650 3.286 -52.965 1.00 64.44 220 SER A N 1
ATOM 1787 C CA . SER A 1 220 ? 20.409 2.141 -53.499 1.00 64.44 220 SER A CA 1
ATOM 1788 C C . SER A 1 220 ? 21.704 2.515 -54.228 1.00 64.44 220 SER A C 1
ATOM 1790 O O . SER A 1 220 ? 22.622 1.699 -54.246 1.00 64.44 220 SER A O 1
ATOM 1792 N N . ASP A 1 221 ? 21.804 3.746 -54.742 1.00 66.19 221 ASP A N 1
ATOM 1793 C CA . ASP A 1 221 ? 22.930 4.225 -55.555 1.00 66.19 221 ASP A CA 1
ATOM 1794 C C . ASP A 1 221 ? 23.742 5.366 -54.899 1.00 66.19 221 ASP A C 1
ATOM 1796 O O . ASP A 1 221 ? 24.595 5.983 -55.541 1.00 66.19 221 ASP A O 1
ATOM 1800 N N . LEU A 1 222 ? 23.510 5.666 -53.614 1.00 72.25 222 LEU A N 1
ATOM 1801 C CA . LEU A 1 222 ? 24.189 6.768 -52.921 1.00 72.25 222 LEU A CA 1
ATOM 1802 C C . LEU A 1 222 ? 25.645 6.432 -52.561 1.00 72.25 222 LEU A C 1
ATOM 1804 O O . LEU A 1 222 ? 25.926 5.462 -51.857 1.00 72.25 222 LEU A O 1
ATOM 1808 N N . ASN A 1 223 ? 26.572 7.307 -52.962 1.00 69.19 223 ASN A N 1
ATOM 1809 C CA . ASN A 1 223 ? 27.967 7.280 -52.527 1.00 69.19 223 ASN A CA 1
ATOM 1810 C C . ASN A 1 223 ? 28.288 8.553 -51.729 1.00 69.19 223 ASN A C 1
ATOM 1812 O O . ASN A 1 223 ? 28.225 9.663 -52.259 1.00 69.19 223 ASN A O 1
ATOM 1816 N N . TYR A 1 224 ? 28.588 8.401 -50.439 1.00 74.94 224 TYR A N 1
ATOM 1817 C CA . TYR A 1 224 ? 28.849 9.513 -49.526 1.00 74.94 224 TYR A CA 1
ATOM 1818 C C . TYR A 1 224 ? 29.873 9.119 -48.457 1.00 74.94 224 TYR A C 1
ATOM 1820 O O . TYR A 1 224 ? 29.831 8.021 -47.902 1.00 74.94 224 TYR A O 1
ATOM 1828 N N . SER A 1 225 ? 30.770 10.046 -48.136 1.00 67.06 225 SER A N 1
ATOM 1829 C CA . SER A 1 225 ? 31.744 9.936 -47.052 1.00 67.06 225 SER A CA 1
ATOM 1830 C C . SER A 1 225 ? 31.553 11.109 -46.091 1.00 67.06 225 SER A C 1
ATOM 1832 O O . SER A 1 225 ? 31.601 12.263 -46.521 1.00 67.06 225 SER A O 1
ATOM 1834 N N . SER A 1 226 ? 31.349 10.833 -44.801 1.00 63.97 226 SER A N 1
ATOM 1835 C CA . SER A 1 226 ? 31.401 11.858 -43.755 1.00 63.97 226 SER A CA 1
ATOM 1836 C C . SER A 1 226 ? 32.853 12.047 -43.315 1.00 63.97 226 SER A C 1
ATOM 1838 O O . SER A 1 226 ? 33.582 11.073 -43.154 1.00 63.97 226 SER A O 1
ATOM 1840 N N . THR A 1 227 ? 33.272 13.291 -43.085 1.00 64.00 227 THR A N 1
ATOM 1841 C CA . THR A 1 227 ? 34.551 13.605 -42.417 1.00 64.00 227 THR A CA 1
ATOM 1842 C C . THR A 1 227 ? 34.456 13.474 -40.895 1.00 64.00 227 THR A C 1
ATOM 1844 O O . THR A 1 227 ? 35.467 13.486 -40.198 1.00 64.00 227 THR A O 1
ATOM 1847 N N . GLU A 1 228 ? 33.239 13.337 -40.366 1.00 67.19 228 GLU A N 1
ATOM 1848 C CA . GLU A 1 228 ? 32.972 13.112 -38.953 1.00 67.19 228 GLU A CA 1
ATOM 1849 C C . GLU A 1 228 ? 32.665 11.636 -38.699 1.00 67.19 228 GLU A C 1
ATOM 1851 O O . GLU A 1 228 ? 31.600 11.147 -39.092 1.00 67.19 228 GLU A O 1
ATOM 1856 N N . VAL A 1 229 ? 33.582 10.956 -38.012 1.00 75.81 229 VAL A N 1
ATOM 1857 C CA . VAL A 1 229 ? 33.368 9.616 -37.454 1.00 75.81 229 VAL A CA 1
ATOM 1858 C C . VAL A 1 229 ? 32.972 9.751 -35.995 1.00 75.81 229 VAL A C 1
ATOM 1860 O O . VAL A 1 229 ? 33.651 10.439 -35.233 1.00 75.81 229 VAL A O 1
ATOM 1863 N N . GLU A 1 230 ? 31.883 9.093 -35.606 1.00 77.75 230 GLU A N 1
ATOM 1864 C CA . GLU A 1 230 ? 31.516 8.946 -34.197 1.00 77.75 230 GLU A CA 1
ATOM 1865 C C . GLU A 1 230 ? 31.929 7.574 -33.681 1.00 77.75 230 GLU A C 1
ATOM 1867 O O . GLU A 1 230 ? 31.471 6.542 -34.176 1.00 77.75 230 GLU A O 1
ATOM 1872 N N . GLU A 1 231 ? 32.758 7.564 -32.642 1.00 79.19 231 GLU A N 1
ATOM 1873 C CA . GLU A 1 231 ? 33.009 6.373 -31.843 1.00 79.19 231 GLU A CA 1
ATOM 1874 C C . GLU A 1 231 ? 32.198 6.468 -30.558 1.00 79.19 231 GLU A C 1
ATOM 1876 O O . GLU A 1 231 ? 32.423 7.338 -29.720 1.00 79.19 231 GLU A O 1
ATOM 1881 N N . LEU A 1 232 ? 31.216 5.580 -30.422 1.00 84.88 232 LEU A N 1
ATOM 1882 C CA . LEU A 1 232 ? 30.331 5.578 -29.268 1.00 84.88 232 LEU A CA 1
ATOM 1883 C C . LEU A 1 232 ? 30.818 4.571 -28.233 1.00 84.88 232 LEU A C 1
ATOM 1885 O O . LEU A 1 232 ? 31.018 3.394 -28.545 1.00 84.88 232 LEU A O 1
ATOM 1889 N N . SER A 1 233 ? 30.949 5.022 -26.989 1.00 84.12 233 SER A N 1
ATOM 1890 C CA . SER A 1 233 ? 31.348 4.164 -25.879 1.00 84.12 233 SER A CA 1
ATOM 1891 C C . SER A 1 233 ? 30.266 3.145 -25.520 1.00 84.12 233 SER A C 1
ATOM 1893 O O . SER A 1 233 ? 29.071 3.402 -25.661 1.00 84.12 233 SER A O 1
ATOM 1895 N N . ILE A 1 234 ? 30.674 1.969 -25.046 1.00 84.31 234 ILE A N 1
ATOM 1896 C CA . ILE A 1 234 ? 29.738 0.941 -24.579 1.00 84.31 234 ILE A CA 1
ATOM 1897 C C . ILE A 1 234 ? 29.090 1.400 -23.268 1.00 84.31 234 ILE A C 1
ATOM 1899 O O . ILE A 1 234 ? 29.700 2.097 -22.457 1.00 84.31 234 ILE A O 1
ATOM 1903 N N . ILE A 1 235 ? 27.829 1.012 -23.081 1.00 88.38 235 ILE A N 1
ATOM 1904 C CA . ILE A 1 235 ? 27.108 1.203 -21.825 1.00 88.38 235 ILE A CA 1
ATOM 1905 C C . ILE A 1 235 ? 27.380 -0.024 -20.954 1.00 88.38 235 ILE A C 1
ATOM 1907 O O . ILE A 1 235 ? 26.911 -1.119 -21.262 1.00 88.38 235 ILE A O 1
ATOM 1911 N N . ASP A 1 236 ? 28.137 0.153 -19.876 1.00 79.31 236 ASP A N 1
ATOM 1912 C CA . ASP A 1 236 ? 28.636 -0.967 -19.062 1.00 79.31 236 ASP A CA 1
ATOM 1913 C C . ASP A 1 236 ? 27.539 -1.639 -18.212 1.00 79.31 236 ASP A C 1
ATOM 1915 O O . ASP A 1 236 ? 27.642 -2.813 -17.862 1.00 79.31 236 ASP A O 1
ATOM 1919 N N . TYR A 1 237 ? 26.435 -0.930 -17.959 1.00 83.81 237 TYR A N 1
ATOM 1920 C CA . TYR A 1 237 ? 25.307 -1.397 -17.151 1.00 83.81 237 TYR A CA 1
ATOM 1921 C C . TYR A 1 237 ? 24.133 -1.827 -18.038 1.00 83.81 237 TYR A C 1
ATOM 1923 O O . TYR A 1 237 ? 23.403 -0.996 -18.591 1.00 83.81 237 TYR A O 1
ATOM 1931 N N . LEU A 1 238 ? 23.935 -3.142 -18.171 1.00 85.06 238 LEU A N 1
ATOM 1932 C CA . LEU A 1 238 ? 22.927 -3.748 -19.054 1.00 85.06 238 LEU A CA 1
ATOM 1933 C C . LEU A 1 238 ? 21.486 -3.295 -18.749 1.00 85.06 238 LEU A C 1
ATOM 1935 O O . LEU A 1 238 ? 20.644 -3.245 -19.647 1.00 85.06 238 LEU A O 1
ATOM 1939 N N . GLU A 1 239 ? 21.201 -2.932 -17.501 1.00 78.12 239 GLU A N 1
ATOM 1940 C CA . GLU A 1 239 ? 19.896 -2.489 -17.009 1.00 78.12 239 GLU A CA 1
ATOM 1941 C C . GLU A 1 239 ? 19.562 -1.033 -17.359 1.00 78.12 239 GLU A C 1
ATOM 1943 O O . GLU A 1 239 ? 18.397 -0.643 -17.234 1.00 78.12 239 GLU A O 1
ATOM 1948 N N . TYR A 1 240 ? 20.555 -0.256 -17.809 1.00 87.19 240 TYR A N 1
ATOM 1949 C CA . TYR A 1 240 ? 20.412 1.162 -18.153 1.00 87.19 240 TYR A CA 1
ATOM 1950 C C . TYR A 1 240 ? 20.520 1.443 -19.653 1.00 87.19 240 TYR A C 1
ATOM 1952 O O . TYR A 1 240 ? 20.262 2.571 -20.070 1.00 87.19 240 TYR A O 1
ATOM 1960 N N . VAL A 1 241 ? 20.843 0.437 -20.476 1.00 90.19 241 VAL A N 1
ATOM 1961 C CA . VAL A 1 241 ? 20.991 0.578 -21.937 1.00 90.19 241 VAL A CA 1
ATOM 1962 C C . VAL A 1 241 ? 19.779 1.268 -22.569 1.00 90.19 241 VAL A C 1
ATOM 1964 O O . VAL A 1 241 ? 19.929 2.170 -23.392 1.00 90.19 241 VAL A O 1
ATOM 1967 N N . ASP A 1 242 ? 18.567 0.890 -22.166 1.00 88.81 242 ASP A N 1
ATOM 1968 C CA . ASP A 1 242 ? 17.335 1.477 -22.690 1.00 88.81 242 ASP A CA 1
ATOM 1969 C C . ASP A 1 242 ? 17.087 2.908 -22.231 1.00 88.81 242 ASP A C 1
ATOM 1971 O O . ASP A 1 242 ? 16.709 3.757 -23.040 1.00 88.81 242 ASP A O 1
ATOM 1975 N N . ILE A 1 243 ? 17.323 3.180 -20.951 1.00 90.31 243 ILE A N 1
ATOM 1976 C CA . ILE A 1 243 ? 17.145 4.506 -20.357 1.00 90.31 243 ILE A CA 1
ATOM 1977 C C . ILE A 1 243 ? 18.118 5.513 -20.970 1.00 90.31 243 ILE A C 1
ATOM 1979 O O . ILE A 1 243 ? 17.696 6.607 -21.344 1.00 90.31 243 ILE A O 1
ATOM 1983 N N . VAL A 1 244 ? 19.392 5.137 -21.115 1.00 93.19 244 VAL A N 1
ATOM 1984 C CA . VAL A 1 244 ? 20.429 6.004 -21.685 1.00 93.19 244 VAL A CA 1
ATOM 1985 C C . VAL A 1 244 ? 20.080 6.360 -23.130 1.00 93.19 244 VAL A C 1
ATOM 1987 O O . VAL A 1 244 ? 20.013 7.539 -23.470 1.00 93.19 244 VAL A O 1
ATOM 1990 N N . ASN A 1 245 ? 19.772 5.366 -23.970 1.00 92.62 245 ASN A N 1
ATOM 1991 C CA . ASN A 1 245 ? 19.408 5.618 -25.367 1.00 92.62 245 ASN A CA 1
ATOM 1992 C C . ASN A 1 245 ? 18.108 6.428 -25.503 1.00 92.62 245 ASN A C 1
ATOM 1994 O O . ASN A 1 245 ? 18.014 7.289 -26.378 1.00 92.62 245 ASN A O 1
ATOM 1998 N N . LEU A 1 246 ? 17.112 6.195 -24.639 1.00 92.31 246 LEU A N 1
ATOM 1999 C CA . LEU A 1 246 ? 15.881 6.988 -24.625 1.00 92.31 246 LEU A CA 1
ATOM 2000 C C . LEU A 1 246 ? 16.161 8.452 -24.264 1.00 92.31 246 LEU A C 1
ATOM 2002 O O . LEU A 1 246 ? 15.688 9.345 -24.962 1.00 92.31 246 LEU A O 1
ATOM 2006 N N . ALA A 1 247 ? 16.929 8.701 -23.201 1.00 93.56 247 ALA A N 1
ATOM 2007 C CA . ALA A 1 247 ? 17.260 10.051 -22.754 1.00 93.56 247 ALA A CA 1
ATOM 2008 C C . ALA A 1 247 ? 18.034 10.829 -23.827 1.00 93.56 247 ALA A C 1
ATOM 2010 O O . ALA A 1 247 ? 17.668 11.959 -24.142 1.00 93.56 247 ALA A O 1
ATOM 2011 N N . ILE A 1 248 ? 19.041 10.203 -24.444 1.00 93.62 248 ILE A N 1
ATOM 2012 C CA . ILE A 1 248 ? 19.791 10.786 -25.568 1.00 93.62 248 ILE A CA 1
ATOM 2013 C C . ILE A 1 248 ? 18.858 11.138 -26.718 1.00 93.62 248 ILE A C 1
ATOM 2015 O O . ILE A 1 248 ? 18.924 12.242 -27.256 1.00 93.62 248 ILE A O 1
ATOM 2019 N N . SER A 1 249 ? 17.953 10.223 -27.061 1.00 91.75 249 SER A N 1
ATOM 2020 C CA . SER A 1 249 ? 16.990 10.444 -28.128 1.00 91.75 249 SER A CA 1
ATOM 2021 C C . SER A 1 249 ? 16.081 11.646 -27.859 1.00 91.75 249 SER A C 1
ATOM 2023 O O . SER A 1 249 ? 15.776 12.376 -28.793 1.00 91.75 249 SER A O 1
ATOM 2025 N N . GLU A 1 250 ? 15.644 11.867 -26.619 1.00 91.88 250 GLU A N 1
ATOM 2026 C CA . GLU A 1 250 ? 14.817 13.026 -26.256 1.00 91.88 250 GLU A CA 1
ATOM 2027 C C . GLU A 1 250 ? 15.621 14.336 -26.229 1.00 91.88 250 GLU A C 1
ATOM 2029 O O . GLU A 1 250 ? 15.141 15.356 -26.725 1.00 91.88 250 GLU A O 1
ATOM 2034 N N . LEU A 1 251 ? 16.868 14.302 -25.747 1.00 92.12 251 LEU A N 1
ATOM 2035 C CA . LEU A 1 251 ? 17.771 15.462 -25.754 1.00 92.12 251 LEU A CA 1
ATOM 2036 C C . LEU A 1 251 ? 18.099 15.925 -27.184 1.00 92.12 251 LEU A C 1
ATOM 2038 O O . LEU A 1 251 ? 18.120 17.127 -27.462 1.00 92.12 251 LEU A O 1
ATOM 2042 N N . PHE A 1 252 ? 18.296 14.986 -28.115 1.00 89.00 252 PHE A N 1
ATOM 2043 C CA . PHE A 1 252 ? 18.492 15.289 -29.537 1.00 89.00 252 PHE A CA 1
ATOM 2044 C C . PHE A 1 252 ? 17.284 15.984 -30.167 1.00 89.00 252 PHE A C 1
ATOM 2046 O O . PHE A 1 252 ? 17.459 16.892 -30.979 1.00 89.00 252 PHE A O 1
ATOM 2053 N N . ARG A 1 253 ? 16.071 15.625 -29.735 1.00 87.00 253 ARG A N 1
ATOM 2054 C CA . ARG A 1 253 ? 14.820 16.256 -30.181 1.00 87.00 253 ARG A CA 1
ATOM 2055 C C . ARG A 1 253 ? 14.585 17.643 -29.578 1.00 87.00 253 ARG A C 1
ATOM 2057 O O . ARG A 1 253 ? 13.604 18.292 -29.920 1.00 87.00 253 ARG A O 1
ATOM 2064 N N . GLY A 1 254 ? 15.475 18.105 -28.698 1.00 87.19 254 GLY A N 1
ATOM 2065 C CA . GLY A 1 254 ? 15.381 19.405 -28.035 1.00 87.19 254 GLY A CA 1
ATOM 2066 C C . GLY A 1 254 ? 14.576 19.392 -26.735 1.00 87.19 254 GLY A C 1
ATOM 2067 O O . GLY A 1 254 ? 14.373 20.456 -26.153 1.00 87.19 254 GLY A O 1
ATOM 2068 N N . ASN A 1 255 ? 14.150 18.221 -26.251 1.00 89.88 255 ASN A N 1
ATOM 2069 C CA . ASN A 1 255 ? 13.453 18.106 -24.974 1.00 89.88 255 ASN A CA 1
ATOM 2070 C C . ASN A 1 255 ? 14.456 18.112 -23.813 1.00 89.88 255 ASN A C 1
ATOM 2072 O O . ASN A 1 255 ? 15.488 17.445 -23.865 1.00 89.88 255 ASN A O 1
ATOM 2076 N N . ASN A 1 256 ? 14.118 18.801 -22.722 1.00 91.75 256 ASN A N 1
ATOM 2077 C CA . ASN A 1 256 ? 14.775 18.568 -21.436 1.00 91.75 256 ASN A CA 1
ATOM 2078 C C . ASN A 1 256 ? 14.383 17.181 -20.914 1.00 91.75 256 ASN A C 1
ATOM 2080 O O . ASN A 1 256 ? 13.260 16.721 -21.143 1.00 91.75 256 ASN A O 1
ATOM 2084 N N . VAL A 1 257 ? 15.273 16.530 -20.170 1.00 93.75 257 VAL A N 1
ATOM 2085 C CA . VAL A 1 257 ? 15.035 15.198 -19.594 1.00 93.75 257 VAL A CA 1
ATOM 2086 C C . VAL A 1 257 ? 15.194 15.266 -18.082 1.00 93.75 257 VAL A C 1
ATOM 2088 O O . VAL A 1 257 ? 16.100 15.923 -17.586 1.00 93.75 257 VAL A O 1
ATOM 2091 N N . ALA A 1 258 ? 14.321 14.587 -17.341 1.00 93.19 258 ALA A N 1
ATOM 2092 C CA . ALA A 1 258 ? 14.414 14.455 -15.892 1.00 93.19 258 ALA A CA 1
ATOM 2093 C C . ALA A 1 258 ? 14.440 12.977 -15.488 1.00 93.19 258 ALA A C 1
ATOM 2095 O O . ALA A 1 258 ? 13.480 12.246 -15.739 1.00 93.19 258 ALA A O 1
ATOM 2096 N N . ILE A 1 259 ? 15.520 12.545 -14.841 1.00 93.06 259 ILE A N 1
ATOM 2097 C CA . ILE A 1 259 ? 15.645 11.232 -14.204 1.00 93.06 259 ILE A CA 1
ATOM 2098 C C . ILE A 1 259 ? 15.153 11.368 -12.765 1.00 93.06 259 ILE A C 1
ATOM 2100 O O . ILE A 1 259 ? 15.730 12.119 -11.979 1.00 93.06 259 ILE A O 1
ATOM 2104 N N . ILE A 1 260 ? 14.084 10.652 -12.424 1.00 90.56 260 ILE A N 1
ATOM 2105 C CA . ILE A 1 260 ? 13.365 10.805 -11.158 1.00 90.56 260 ILE A CA 1
ATOM 2106 C C . ILE A 1 260 ? 13.336 9.477 -10.396 1.00 90.56 260 ILE A C 1
ATOM 2108 O O . ILE A 1 260 ? 13.032 8.423 -10.964 1.00 90.56 260 ILE A O 1
ATOM 2112 N N . GLY A 1 261 ? 13.631 9.531 -9.099 1.00 84.81 261 GLY A N 1
ATOM 2113 C CA . GLY A 1 261 ? 13.523 8.386 -8.193 1.00 84.81 261 GLY A CA 1
ATOM 2114 C C . GLY A 1 261 ? 14.088 8.656 -6.797 1.00 84.81 261 GLY A C 1
ATOM 2115 O O . GLY A 1 261 ? 14.755 9.666 -6.575 1.00 84.81 261 GLY A O 1
ATOM 2116 N N . SER A 1 262 ? 13.859 7.744 -5.860 1.00 83.06 262 SER A N 1
ATOM 2117 C CA . SER A 1 262 ? 14.315 7.781 -4.462 1.00 83.06 262 SER A CA 1
ATOM 2118 C C . SER A 1 262 ? 15.836 7.908 -4.324 1.00 83.06 262 SER A C 1
ATOM 2120 O O . SER A 1 262 ? 16.575 7.699 -5.290 1.00 83.06 262 SER A O 1
ATOM 2122 N N . LEU A 1 263 ? 16.332 8.248 -3.132 1.00 84.25 263 LEU A N 1
ATOM 2123 C CA . LEU A 1 263 ? 17.774 8.324 -2.856 1.00 84.25 263 LEU A CA 1
ATOM 2124 C C . LEU A 1 263 ? 18.488 7.002 -3.181 1.00 84.25 263 LEU A C 1
ATOM 2126 O O . LEU A 1 263 ? 17.882 5.934 -3.116 1.00 84.25 263 LEU A O 1
ATOM 2130 N N . ARG A 1 264 ? 19.763 7.085 -3.583 1.00 78.25 264 ARG A N 1
ATOM 2131 C CA . ARG A 1 264 ? 20.641 5.932 -3.878 1.00 78.25 264 ARG A CA 1
ATOM 2132 C C . ARG A 1 264 ? 20.105 4.899 -4.888 1.00 78.25 264 ARG A C 1
ATOM 2134 O O . ARG A 1 264 ? 20.477 3.737 -4.863 1.00 78.25 264 ARG A O 1
ATOM 2141 N N . THR A 1 265 ? 19.284 5.329 -5.845 1.00 74.75 265 THR A N 1
ATOM 2142 C CA . THR A 1 265 ? 18.748 4.484 -6.940 1.00 74.75 265 THR A CA 1
ATOM 2143 C C . THR A 1 265 ? 19.650 4.405 -8.183 1.00 74.75 265 THR A C 1
ATOM 2145 O O . THR A 1 265 ? 19.200 3.994 -9.250 1.00 74.75 265 THR A O 1
ATOM 2148 N N . GLY A 1 266 ? 20.906 4.862 -8.094 1.00 76.88 266 GLY A N 1
ATOM 2149 C CA . GLY A 1 266 ? 21.848 4.886 -9.224 1.00 76.88 266 GLY A CA 1
ATOM 2150 C C . GLY A 1 266 ? 21.617 6.003 -10.253 1.00 76.88 266 GLY A C 1
ATOM 2151 O O . GLY A 1 266 ? 22.243 5.999 -11.309 1.00 76.88 266 GLY A O 1
ATOM 2152 N N . LYS A 1 267 ? 20.741 6.982 -9.973 1.00 87.31 267 LYS A N 1
ATOM 2153 C CA . LYS A 1 267 ? 20.406 8.073 -10.914 1.00 87.31 267 LYS A CA 1
ATOM 2154 C C . LYS A 1 267 ? 21.622 8.866 -11.393 1.00 87.31 267 LYS A C 1
ATOM 2156 O O . LYS A 1 267 ? 21.706 9.145 -12.584 1.00 87.31 267 LYS A O 1
ATOM 2161 N N . SER A 1 268 ? 22.555 9.179 -10.496 1.00 85.56 268 SER A N 1
ATOM 2162 C CA . SER A 1 268 ? 23.784 9.915 -10.821 1.00 85.56 268 SER A CA 1
ATOM 2163 C C . SER A 1 268 ? 24.721 9.090 -11.717 1.00 85.56 268 SER A C 1
ATOM 2165 O O . SER A 1 268 ? 25.367 9.613 -12.614 1.00 85.56 268 SER A O 1
ATOM 2167 N N . THR A 1 269 ? 24.730 7.760 -11.573 1.00 85.50 269 THR A N 1
ATOM 2168 C CA . THR A 1 269 ? 25.433 6.870 -12.513 1.00 85.50 269 THR A CA 1
ATOM 2169 C C . THR A 1 269 ? 24.784 6.912 -13.896 1.00 85.50 269 THR A C 1
ATOM 2171 O O . THR A 1 269 ? 25.473 7.030 -14.906 1.00 85.50 269 THR A O 1
ATOM 2174 N N . ILE A 1 270 ? 23.449 6.860 -13.963 1.00 89.75 270 ILE A N 1
ATOM 2175 C CA . ILE A 1 270 ? 22.711 6.958 -15.232 1.00 89.75 270 ILE A CA 1
ATOM 2176 C C . ILE A 1 270 ? 22.965 8.319 -15.899 1.00 89.75 270 ILE A C 1
ATOM 2178 O O . ILE A 1 270 ? 23.131 8.375 -17.119 1.00 89.75 270 ILE A O 1
ATOM 2182 N N . SER A 1 271 ? 23.016 9.407 -15.125 1.00 92.06 271 SER A N 1
ATOM 2183 C CA . SER A 1 271 ? 23.253 10.752 -15.653 1.00 92.06 271 SER A CA 1
ATOM 2184 C C . SER A 1 271 ? 24.650 10.894 -16.258 1.00 92.06 271 SER A C 1
ATOM 2186 O O . SER A 1 271 ? 24.768 11.426 -17.363 1.00 92.06 271 SER A O 1
ATOM 2188 N N . GLU A 1 272 ? 25.683 10.333 -15.627 1.00 91.06 272 GLU A N 1
ATOM 2189 C CA . GLU A 1 272 ? 27.041 10.307 -16.181 1.00 91.06 272 GLU A CA 1
ATOM 2190 C C . GLU A 1 272 ? 27.141 9.426 -17.437 1.00 91.06 272 GLU A C 1
ATOM 2192 O O . GLU A 1 272 ? 27.783 9.824 -18.412 1.00 91.06 272 GLU A O 1
ATOM 2197 N N . LEU A 1 273 ? 26.434 8.289 -17.498 1.00 92.06 273 LEU A N 1
ATOM 2198 C CA . LEU A 1 273 ? 26.343 7.487 -18.729 1.00 92.06 273 LEU A CA 1
ATOM 2199 C C . LEU A 1 273 ? 25.682 8.270 -19.873 1.00 92.06 273 LEU A C 1
ATOM 2201 O O . LEU A 1 273 ? 26.159 8.222 -21.008 1.00 92.06 273 LEU A O 1
ATOM 2205 N N . ILE A 1 274 ? 24.610 9.019 -19.590 1.00 93.94 274 ILE A N 1
ATOM 2206 C CA . ILE A 1 274 ? 23.952 9.886 -20.580 1.00 93.94 274 ILE A CA 1
ATOM 2207 C C . ILE A 1 274 ? 24.883 11.023 -20.994 1.00 93.94 274 ILE A C 1
ATOM 2209 O O . ILE A 1 274 ? 25.019 11.292 -22.180 1.00 93.94 274 ILE A O 1
ATOM 2213 N N . LYS A 1 275 ? 25.566 11.674 -20.056 1.00 92.44 275 LYS A N 1
ATOM 2214 C CA . LYS A 1 275 ? 26.514 12.756 -20.348 1.00 92.44 275 LYS A CA 1
ATOM 2215 C C . LYS A 1 275 ? 27.674 12.279 -21.215 1.00 92.44 275 LYS A C 1
ATOM 2217 O O . LYS A 1 275 ? 27.993 12.930 -22.209 1.00 92.44 275 LYS A O 1
ATOM 2222 N N . LYS A 1 276 ? 28.251 11.117 -20.896 1.00 92.44 276 LYS A N 1
ATOM 2223 C CA . LYS A 1 276 ? 29.270 10.455 -21.719 1.00 92.44 276 LYS A CA 1
ATOM 2224 C C . LYS A 1 276 ? 28.728 10.177 -23.120 1.00 92.44 276 LYS A C 1
ATOM 2226 O O . LYS A 1 276 ? 29.322 10.608 -24.100 1.00 92.44 276 LYS A O 1
ATOM 2231 N N . ARG A 1 277 ? 27.547 9.560 -23.219 1.00 92.00 277 ARG A N 1
ATOM 2232 C CA . ARG A 1 277 ? 26.932 9.227 -24.510 1.00 92.00 277 ARG A CA 1
ATOM 2233 C C . ARG A 1 277 ? 26.549 10.461 -25.334 1.00 92.00 277 ARG A C 1
ATOM 2235 O O . ARG A 1 277 ? 26.644 10.426 -26.557 1.00 92.00 277 ARG A O 1
ATOM 2242 N N . ALA A 1 278 ? 26.136 11.550 -24.692 1.00 92.25 278 ALA A N 1
ATOM 2243 C CA . ALA A 1 278 ? 25.867 12.826 -25.345 1.00 92.25 278 ALA A CA 1
ATOM 2244 C C . ALA A 1 278 ? 27.160 13.430 -25.903 1.00 92.25 278 ALA A C 1
ATOM 2246 O O . ALA A 1 278 ? 27.185 13.844 -27.060 1.00 92.25 278 ALA A O 1
ATOM 2247 N N . LYS A 1 279 ? 28.251 13.391 -25.127 1.00 91.50 279 LYS A N 1
ATOM 2248 C CA . LYS A 1 279 ? 29.581 13.828 -25.568 1.00 91.50 279 LYS A CA 1
ATOM 2249 C C . LYS A 1 279 ? 30.099 13.010 -26.754 1.00 91.50 279 LYS A C 1
ATOM 2251 O O . LYS A 1 279 ? 30.588 13.613 -27.705 1.00 91.50 279 LYS A O 1
ATOM 2256 N N . ASP A 1 280 ? 29.943 11.685 -26.735 1.00 90.81 280 ASP A N 1
ATOM 2257 C CA . ASP A 1 280 ? 30.309 10.806 -27.862 1.00 90.81 280 ASP A CA 1
ATOM 2258 C C . ASP A 1 280 ? 29.561 11.199 -29.150 1.00 90.81 280 ASP A C 1
ATOM 2260 O O . ASP A 1 280 ? 30.100 11.134 -30.251 1.00 90.81 280 ASP A O 1
ATOM 2264 N N . HIS A 1 281 ? 28.326 11.679 -28.994 1.00 89.06 281 HIS A N 1
ATOM 2265 C CA . HIS A 1 281 ? 27.495 12.219 -30.064 1.00 89.06 281 HIS A CA 1
ATOM 2266 C C . HIS A 1 281 ? 27.716 13.719 -30.348 1.00 89.06 281 HIS A C 1
ATOM 2268 O O . HIS A 1 281 ? 26.925 14.331 -31.070 1.00 89.06 281 HIS A O 1
ATOM 2274 N N . LYS A 1 282 ? 28.743 14.349 -29.762 1.00 88.56 282 LYS A N 1
ATOM 2275 C CA . LYS A 1 282 ? 29.012 15.798 -29.850 1.00 88.56 282 LYS A CA 1
ATOM 2276 C C . LYS A 1 282 ? 27.794 16.676 -29.501 1.00 88.56 282 LYS A C 1
ATOM 2278 O O . LYS A 1 282 ? 27.609 17.753 -30.065 1.00 88.56 282 LYS A O 1
ATOM 2283 N N . LEU A 1 283 ? 26.933 16.203 -28.602 1.00 88.75 283 LEU A N 1
ATOM 2284 C CA . LEU A 1 283 ? 25.767 16.927 -28.107 1.00 88.75 283 LEU A CA 1
ATOM 2285 C C . LEU A 1 283 ? 26.121 17.617 -26.786 1.00 88.75 283 LEU A C 1
ATOM 2287 O O . LEU A 1 283 ? 26.355 16.958 -25.773 1.00 88.75 283 LEU A O 1
ATOM 2291 N N . GLU A 1 284 ? 26.108 18.947 -26.788 1.00 89.19 284 GLU A N 1
ATOM 2292 C CA . GLU A 1 284 ? 26.267 19.737 -25.568 1.00 89.19 284 GLU A CA 1
ATOM 2293 C C . GLU A 1 284 ? 24.988 19.687 -24.727 1.00 89.19 284 GLU A C 1
ATOM 2295 O O . GLU A 1 284 ? 23.905 20.059 -25.190 1.00 89.19 284 GLU A O 1
ATOM 2300 N N . ILE A 1 285 ? 25.120 19.215 -23.485 1.00 91.25 285 ILE A N 1
ATOM 2301 C CA . ILE A 1 285 ? 24.042 19.176 -22.495 1.00 91.25 285 ILE A CA 1
ATOM 2302 C C . ILE A 1 285 ? 24.543 19.708 -21.155 1.00 91.25 285 ILE A C 1
ATOM 2304 O O . ILE A 1 285 ? 25.707 19.517 -20.793 1.00 91.25 285 ILE A O 1
ATOM 2308 N N . SER A 1 286 ? 23.653 20.322 -20.379 1.00 89.81 286 SER A N 1
ATOM 2309 C CA . SER A 1 286 ? 23.932 20.651 -18.980 1.00 89.81 286 SER A CA 1
ATOM 2310 C C . SER A 1 286 ? 23.275 19.638 -18.054 1.00 89.81 286 SER A C 1
ATOM 2312 O O . SER A 1 286 ? 22.066 19.427 -18.141 1.00 89.81 286 SER A O 1
ATOM 2314 N N . VAL A 1 287 ? 24.050 19.050 -17.147 1.00 90.31 287 VAL A N 1
ATOM 2315 C CA . VAL A 1 287 ? 23.530 18.148 -16.114 1.00 90.31 287 VAL A CA 1
ATOM 2316 C C . VAL A 1 287 ? 23.314 18.932 -14.827 1.00 90.31 287 VAL A C 1
ATOM 2318 O O . VAL A 1 287 ? 24.191 19.687 -14.408 1.00 90.31 287 VAL A O 1
ATOM 2321 N N . ILE A 1 288 ? 22.142 18.761 -14.224 1.00 90.50 288 ILE A N 1
ATOM 2322 C CA . ILE A 1 288 ? 21.773 19.353 -12.940 1.00 90.50 288 ILE A CA 1
ATOM 2323 C C . ILE A 1 288 ? 21.393 18.211 -12.028 1.00 90.50 288 ILE A C 1
ATOM 2325 O O . ILE A 1 288 ? 20.300 17.652 -12.133 1.00 90.50 288 ILE A O 1
ATOM 2329 N N . ASP A 1 289 ? 22.342 17.849 -11.178 1.00 89.44 289 ASP A N 1
ATOM 2330 C CA . ASP A 1 289 ? 22.209 16.742 -10.253 1.00 89.44 289 ASP A CA 1
ATOM 2331 C C . ASP A 1 289 ? 22.100 17.267 -8.828 1.00 89.44 289 ASP A C 1
ATOM 2333 O O . ASP A 1 289 ? 22.943 18.048 -8.386 1.00 89.44 289 ASP A O 1
ATOM 2337 N N . TYR A 1 290 ? 21.053 16.851 -8.116 1.00 88.69 290 TYR A N 1
ATOM 2338 C CA . TYR A 1 290 ? 20.912 17.170 -6.697 1.00 88.69 290 TYR A CA 1
ATOM 2339 C C . TYR A 1 290 ? 22.047 16.558 -5.864 1.00 88.69 290 TYR A C 1
ATOM 2341 O O . TYR A 1 290 ? 22.366 17.103 -4.810 1.00 88.69 290 TYR A O 1
ATOM 2349 N N . HIS A 1 291 ? 22.642 15.451 -6.331 1.00 88.25 291 HIS A N 1
ATOM 2350 C CA . HIS A 1 291 ? 23.752 14.758 -5.686 1.00 88.25 291 HIS A CA 1
ATOM 2351 C C . HIS A 1 291 ? 24.634 14.061 -6.733 1.00 88.25 291 HIS A C 1
ATOM 2353 O O . HIS A 1 291 ? 24.273 13.010 -7.275 1.00 88.25 291 HIS A O 1
ATOM 2359 N N . ASN A 1 292 ? 25.793 14.650 -7.030 1.00 82.62 292 ASN A N 1
ATOM 2360 C CA . ASN A 1 292 ? 26.681 14.149 -8.077 1.00 82.62 292 ASN A CA 1
ATOM 2361 C C . ASN A 1 292 ? 27.496 12.917 -7.627 1.00 82.62 292 ASN A C 1
ATOM 2363 O O . ASN A 1 292 ? 27.459 12.490 -6.475 1.00 82.62 292 ASN A O 1
ATOM 2367 N N . THR A 1 293 ? 28.253 12.319 -8.551 1.00 76.19 293 THR A N 1
ATOM 2368 C CA . THR A 1 293 ? 29.071 11.122 -8.276 1.00 76.19 293 THR A CA 1
ATOM 2369 C C . THR A 1 293 ? 30.285 11.375 -7.376 1.00 76.19 293 THR A C 1
ATOM 2371 O O . THR A 1 293 ? 30.897 10.412 -6.928 1.00 76.19 293 THR A O 1
ATOM 2374 N N . ASN A 1 294 ? 30.627 12.638 -7.101 1.00 79.38 294 ASN A N 1
ATOM 2375 C CA . ASN A 1 294 ? 31.681 13.031 -6.159 1.00 79.38 294 ASN A CA 1
ATOM 2376 C C . ASN A 1 294 ? 31.130 13.264 -4.739 1.00 79.38 294 ASN A C 1
ATOM 2378 O O . ASN A 1 294 ? 31.850 13.764 -3.880 1.00 79.38 294 ASN A O 1
ATOM 2382 N N . ASN A 1 295 ? 29.865 12.900 -4.495 1.00 75.00 295 ASN A N 1
ATOM 2383 C CA . ASN A 1 295 ? 29.119 13.145 -3.260 1.00 75.00 295 ASN A CA 1
ATOM 2384 C C . ASN A 1 295 ? 28.890 14.630 -2.926 1.00 75.00 295 ASN A C 1
ATOM 2386 O O . ASN A 1 295 ? 28.719 14.993 -1.762 1.00 75.00 295 ASN A O 1
ATOM 2390 N N . GLU A 1 296 ? 28.864 15.503 -3.934 1.00 85.31 296 GLU A N 1
ATOM 2391 C CA . GLU A 1 296 ? 28.540 16.919 -3.753 1.00 85.31 296 GLU A CA 1
ATOM 2392 C C . GLU A 1 296 ? 27.050 17.163 -4.017 1.00 85.31 296 GLU A C 1
ATOM 2394 O O . GLU A 1 296 ? 26.475 16.648 -4.984 1.00 85.31 296 GLU A O 1
ATOM 2399 N N . TYR A 1 297 ? 26.431 17.989 -3.176 1.00 89.06 297 TYR A N 1
ATOM 2400 C CA . TYR A 1 297 ? 25.017 18.340 -3.274 1.00 89.06 297 TYR A CA 1
ATOM 2401 C C . TYR A 1 297 ? 24.801 19.667 -4.008 1.00 89.06 297 TYR A C 1
ATOM 2403 O O . TYR A 1 297 ? 25.561 20.624 -3.845 1.00 89.06 297 TYR A O 1
ATOM 2411 N N . THR A 1 298 ? 23.708 19.747 -4.768 1.00 90.12 298 THR A N 1
ATOM 2412 C CA . THR A 1 298 ? 23.227 21.004 -5.356 1.00 90.12 298 THR A CA 1
ATOM 2413 C C . THR A 1 298 ? 21.963 21.440 -4.637 1.00 90.12 298 THR A C 1
ATOM 2415 O O . THR A 1 298 ? 20.988 20.693 -4.602 1.00 90.12 298 THR A O 1
ATOM 2418 N N . SER A 1 299 ? 21.950 22.659 -4.101 1.00 90.69 299 SER A N 1
ATOM 2419 C CA . SER A 1 299 ? 20.804 23.164 -3.352 1.00 90.69 299 SER A CA 1
ATOM 2420 C C . SER A 1 299 ? 19.581 23.482 -4.206 1.00 90.69 299 SER A C 1
ATOM 2422 O O . SER A 1 299 ? 19.671 23.773 -5.402 1.00 90.69 299 SER A O 1
ATOM 2424 N N . LEU A 1 300 ? 18.416 23.451 -3.561 1.00 88.62 300 LEU A N 1
ATOM 2425 C CA . LEU A 1 300 ? 17.096 23.646 -4.156 1.00 88.62 300 LEU A CA 1
ATOM 2426 C C . LEU A 1 300 ? 17.003 24.932 -4.991 1.00 88.62 300 LEU A C 1
ATOM 2428 O O . LEU A 1 300 ? 16.495 24.904 -6.113 1.00 88.62 300 LEU A O 1
ATOM 2432 N N . GLU A 1 301 ? 17.539 26.043 -4.482 1.00 85.69 301 GLU A N 1
ATOM 2433 C CA . GLU A 1 301 ? 17.550 27.336 -5.179 1.00 85.69 301 GLU A CA 1
ATOM 2434 C C . GLU A 1 301 ? 18.416 27.301 -6.447 1.00 85.69 301 GLU A C 1
ATOM 2436 O O . GLU A 1 301 ? 18.003 27.795 -7.500 1.00 85.69 301 GLU A O 1
ATOM 2441 N N . LYS A 1 302 ? 19.598 26.670 -6.383 1.00 86.75 302 LYS A N 1
ATOM 2442 C CA . LYS A 1 302 ? 20.489 26.507 -7.544 1.00 86.75 302 LYS A CA 1
ATOM 2443 C C . LYS A 1 302 ? 19.851 25.637 -8.624 1.00 86.75 302 LYS A C 1
ATOM 2445 O O . LYS A 1 302 ? 19.978 25.950 -9.808 1.00 86.75 302 LYS A O 1
ATOM 2450 N N . ILE A 1 303 ? 19.140 24.579 -8.229 1.00 86.75 303 ILE A N 1
ATOM 2451 C CA . ILE A 1 303 ? 18.390 23.733 -9.166 1.00 86.75 303 ILE A CA 1
ATOM 2452 C C . ILE A 1 303 ? 17.264 24.548 -9.819 1.00 86.75 303 ILE A C 1
ATOM 2454 O O . ILE A 1 303 ? 17.110 24.497 -11.040 1.00 86.75 303 ILE A O 1
ATOM 2458 N N . TYR A 1 304 ? 16.501 25.326 -9.045 1.00 84.31 304 TYR A N 1
ATOM 2459 C CA . TYR A 1 304 ? 15.374 26.113 -9.559 1.00 84.31 304 TYR A CA 1
ATOM 2460 C C . TYR A 1 304 ? 15.798 27.217 -10.540 1.00 84.31 304 TYR A C 1
ATOM 2462 O O . TYR A 1 304 ? 15.176 27.383 -11.585 1.00 84.31 304 TYR A O 1
ATOM 2470 N N . ASN A 1 305 ? 16.891 27.929 -10.254 1.00 81.44 305 ASN A N 1
ATOM 2471 C CA . ASN A 1 305 ? 17.351 29.073 -11.055 1.00 81.44 305 ASN A CA 1
ATOM 2472 C C . ASN A 1 305 ? 18.081 28.686 -12.357 1.00 81.44 305 ASN A C 1
ATOM 2474 O O . ASN A 1 305 ? 18.653 29.532 -13.049 1.00 81.44 305 ASN A O 1
ATOM 2478 N N . SER A 1 306 ? 18.087 27.404 -12.710 1.00 73.75 306 SER A N 1
ATOM 2479 C CA . SER A 1 306 ? 18.841 26.891 -13.844 1.00 73.75 306 SER A CA 1
ATOM 2480 C C . SER A 1 306 ? 18.118 27.055 -15.189 1.00 73.75 306 SER A C 1
ATOM 2482 O O . SER A 1 306 ? 17.474 26.149 -15.713 1.00 73.75 306 SER A O 1
ATOM 2484 N N . ASN A 1 307 ? 18.276 28.223 -15.810 1.00 61.94 307 ASN A N 1
ATOM 2485 C CA . ASN A 1 307 ? 17.761 28.483 -17.158 1.00 61.94 307 ASN A CA 1
ATOM 2486 C C . ASN A 1 307 ? 18.782 28.080 -18.228 1.00 61.94 307 ASN A C 1
ATOM 2488 O O . ASN A 1 307 ? 19.540 28.909 -18.731 1.00 61.94 307 ASN A O 1
ATOM 2492 N N . LYS A 1 308 ? 18.809 26.792 -18.579 1.00 66.62 308 LYS A N 1
ATOM 2493 C CA . LYS A 1 308 ? 19.615 26.272 -19.694 1.00 66.62 308 LYS A CA 1
ATOM 2494 C C . LYS A 1 308 ? 18.725 25.553 -20.709 1.00 66.62 308 LYS A C 1
ATOM 2496 O O . LYS A 1 308 ? 17.665 25.034 -20.368 1.00 66.62 308 LYS A O 1
ATOM 2501 N N . SER A 1 309 ? 19.135 25.547 -21.974 1.00 67.81 309 SER A N 1
ATOM 2502 C CA . SER A 1 309 ? 18.527 24.711 -23.012 1.00 67.81 309 SER A CA 1
ATOM 2503 C C . SER A 1 309 ? 19.177 23.319 -22.993 1.00 67.81 309 SER A C 1
ATOM 2505 O O . SER A 1 309 ? 20.374 23.204 -22.740 1.00 67.81 309 SER A O 1
ATOM 2507 N N . LYS A 1 310 ? 18.394 22.256 -23.241 1.00 80.88 310 LYS A N 1
ATOM 2508 C CA . LYS A 1 310 ? 18.841 20.843 -23.239 1.00 80.88 310 LYS A CA 1
ATOM 2509 C C . LYS A 1 310 ? 19.466 20.398 -21.909 1.00 80.88 310 LYS A C 1
ATOM 2511 O O . LYS A 1 310 ? 20.631 20.002 -21.822 1.00 80.88 310 LYS A O 1
ATOM 2516 N N . VAL A 1 311 ? 18.653 20.457 -20.862 1.00 89.62 311 VAL A N 1
ATOM 2517 C CA . VAL A 1 311 ? 19.042 20.098 -19.495 1.00 89.62 311 VAL A CA 1
ATOM 2518 C C . VAL A 1 311 ? 18.695 18.647 -19.189 1.00 89.62 311 VAL A C 1
ATOM 2520 O O . VAL A 1 311 ? 17.589 18.185 -19.488 1.00 89.62 311 VAL A O 1
ATOM 2523 N N . LEU A 1 312 ? 19.629 17.953 -18.541 1.00 93.50 312 LEU A N 1
ATOM 2524 C CA . LEU A 1 312 ? 19.394 16.683 -17.868 1.00 93.50 312 LEU A CA 1
ATOM 2525 C C . LEU A 1 312 ? 19.275 16.927 -16.361 1.00 93.50 312 LEU A C 1
ATOM 2527 O O . LEU A 1 312 ? 20.275 17.151 -15.683 1.00 93.50 312 LEU A O 1
ATOM 2531 N N . TYR A 1 313 ? 18.054 16.873 -15.843 1.00 93.00 313 TYR A N 1
ATOM 2532 C CA . TYR A 1 313 ? 17.778 16.944 -14.415 1.00 93.00 313 TYR A CA 1
ATOM 2533 C C . TYR A 1 313 ? 17.888 15.557 -13.782 1.00 93.00 313 TYR A C 1
ATOM 2535 O O . TYR A 1 313 ? 17.346 14.580 -14.304 1.00 93.00 313 TYR A O 1
ATOM 2543 N N . VAL A 1 314 ? 18.525 15.476 -12.623 1.00 93.75 314 VAL A N 1
ATOM 2544 C CA . VAL A 1 314 ? 18.561 14.286 -11.772 1.00 93.75 314 VAL A CA 1
ATOM 2545 C C . VAL A 1 314 ? 17.933 14.691 -10.451 1.00 93.75 314 VAL A C 1
ATOM 2547 O O . VAL A 1 314 ? 18.450 15.576 -9.777 1.00 93.75 314 VAL A O 1
ATOM 2550 N N . LEU A 1 315 ? 16.773 14.121 -10.119 1.00 92.12 315 LEU A N 1
ATOM 2551 C CA . LEU A 1 315 ? 15.934 14.620 -9.027 1.00 92.12 315 LEU A CA 1
ATOM 2552 C C . LEU A 1 315 ? 15.326 13.485 -8.210 1.00 92.12 315 LEU A C 1
ATOM 2554 O O . LEU A 1 315 ? 15.063 12.386 -8.709 1.00 92.12 315 LEU A O 1
ATOM 2558 N N . THR A 1 316 ? 15.033 13.780 -6.952 1.00 90.62 316 THR A N 1
ATOM 2559 C CA . THR A 1 316 ? 14.128 12.973 -6.138 1.00 90.62 316 THR A CA 1
ATOM 2560 C C . THR A 1 316 ? 12.663 13.240 -6.509 1.00 90.62 316 THR A C 1
ATOM 2562 O O . THR A 1 316 ? 12.330 14.204 -7.208 1.00 90.62 316 THR A O 1
ATOM 2565 N N . ASN A 1 317 ? 11.765 12.348 -6.081 1.00 87.12 317 ASN A N 1
ATOM 2566 C CA . ASN A 1 317 ? 10.334 12.443 -6.385 1.00 87.12 317 ASN A CA 1
ATOM 2567 C C . ASN A 1 317 ? 9.696 13.732 -5.818 1.00 87.12 317 ASN A C 1
ATOM 2569 O O . ASN A 1 317 ? 8.870 14.356 -6.486 1.00 87.12 317 ASN A O 1
ATOM 2573 N N . ASP A 1 318 ? 10.092 14.136 -4.614 1.00 89.38 318 ASP A N 1
ATOM 2574 C CA . ASP A 1 318 ? 9.681 15.359 -3.917 1.00 89.38 318 ASP A CA 1
ATOM 2575 C C . ASP A 1 318 ? 10.198 16.630 -4.616 1.00 89.38 318 ASP A C 1
ATOM 2577 O O . ASP A 1 318 ? 9.405 17.546 -4.856 1.00 89.38 318 ASP A O 1
ATOM 2581 N N . LEU A 1 319 ? 11.463 16.672 -5.065 1.00 92.25 319 LEU A N 1
ATOM 2582 C CA . LEU A 1 319 ? 11.994 17.808 -5.841 1.00 92.25 319 LEU A CA 1
ATOM 2583 C C . LEU A 1 319 ? 11.273 17.981 -7.171 1.00 92.25 319 LEU A C 1
ATOM 2585 O O . LEU A 1 319 ? 10.891 19.092 -7.534 1.00 92.25 319 LEU A O 1
ATOM 2589 N N . ALA A 1 320 ? 11.053 16.885 -7.900 1.00 90.75 320 ALA A N 1
ATOM 2590 C CA . ALA A 1 320 ? 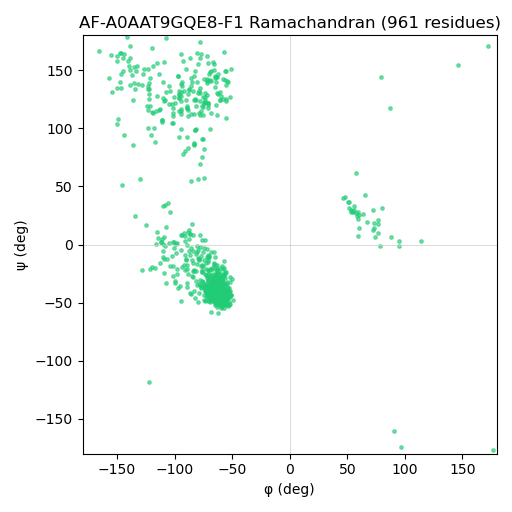10.404 16.946 -9.204 1.00 90.75 320 ALA A CA 1
ATOM 2591 C C . ALA A 1 320 ? 8.968 17.497 -9.127 1.00 90.75 320 ALA A C 1
ATOM 2593 O O . ALA A 1 320 ? 8.509 18.139 -10.076 1.00 90.75 320 ALA A O 1
ATOM 2594 N N . LYS A 1 321 ? 8.258 17.251 -8.016 1.00 88.75 321 LYS A N 1
ATOM 2595 C CA . LYS A 1 321 ? 6.946 17.857 -7.736 1.00 88.75 321 LYS A CA 1
ATOM 2596 C C . LYS A 1 321 ? 7.079 19.322 -7.329 1.00 88.75 321 LYS A C 1
ATOM 2598 O O . LYS A 1 321 ? 6.388 20.161 -7.896 1.00 88.75 321 LYS A O 1
ATOM 2603 N N . THR A 1 322 ? 7.992 19.616 -6.405 1.00 91.25 322 THR A N 1
ATOM 2604 C CA . THR A 1 322 ? 8.229 20.961 -5.855 1.00 91.25 322 THR A CA 1
ATOM 2605 C C . THR A 1 322 ? 8.608 21.970 -6.939 1.00 91.25 322 THR A C 1
ATOM 2607 O O . THR A 1 322 ? 8.085 23.081 -6.965 1.00 91.25 322 THR A O 1
ATOM 2610 N N . LEU A 1 323 ? 9.488 21.570 -7.860 1.00 89.38 323 LEU A N 1
ATOM 2611 C CA . LEU A 1 323 ? 10.042 22.443 -8.896 1.00 89.38 323 LEU A CA 1
ATOM 2612 C C . LEU A 1 323 ? 9.148 22.568 -10.138 1.00 89.38 323 LEU A C 1
ATOM 2614 O O . LEU A 1 323 ? 9.366 23.458 -10.952 1.00 89.38 323 LEU A O 1
ATOM 2618 N N . GLY A 1 324 ? 8.169 21.675 -10.329 1.00 84.00 324 GLY A N 1
ATOM 2619 C CA . GLY A 1 324 ? 7.245 21.744 -11.468 1.00 84.00 324 GLY A CA 1
ATOM 2620 C C . GLY A 1 324 ? 7.913 21.676 -12.852 1.00 84.00 324 GLY A C 1
ATOM 2621 O O . GLY A 1 324 ? 7.376 22.218 -13.814 1.00 84.00 324 GLY A O 1
ATOM 2622 N N . ILE A 1 325 ? 9.079 21.029 -12.971 1.00 81.25 325 ILE A N 1
ATOM 2623 C CA . ILE A 1 325 ? 9.911 21.080 -14.186 1.00 81.25 325 ILE A CA 1
ATOM 2624 C C . ILE A 1 325 ? 9.187 20.487 -15.405 1.00 81.25 325 ILE A C 1
ATOM 2626 O O . ILE A 1 325 ? 8.707 19.344 -15.385 1.00 81.25 325 ILE A O 1
ATOM 2630 N N . ASN A 1 326 ? 9.178 21.259 -16.496 1.00 84.00 326 ASN A N 1
ATOM 2631 C CA . ASN A 1 326 ? 8.698 20.840 -17.810 1.00 84.00 326 ASN A CA 1
ATOM 2632 C C . ASN A 1 326 ? 9.800 20.074 -18.567 1.00 84.00 326 ASN A C 1
ATOM 2634 O O . ASN A 1 326 ? 10.596 20.658 -19.302 1.00 84.00 326 ASN A O 1
ATOM 2638 N N . ALA A 1 327 ? 9.872 18.761 -18.344 1.00 89.00 327 ALA A N 1
ATOM 2639 C CA . ALA A 1 327 ? 10.843 17.860 -18.965 1.00 89.00 327 ALA A CA 1
ATOM 2640 C C . ALA A 1 327 ? 10.226 16.481 -19.245 1.00 89.00 327 ALA A C 1
ATOM 2642 O O . ALA A 1 327 ? 9.234 16.086 -18.624 1.00 89.00 327 ALA A O 1
ATOM 2643 N N . PHE A 1 328 ? 10.848 15.715 -20.142 1.00 91.00 328 PHE A N 1
ATOM 2644 C CA . PHE A 1 328 ? 10.543 14.303 -20.337 1.00 91.00 328 PHE A CA 1
ATOM 2645 C C . PHE A 1 328 ? 10.996 13.497 -19.111 1.00 91.00 328 PHE A C 1
ATOM 2647 O O . PHE A 1 328 ? 12.187 13.406 -18.816 1.00 91.00 328 PHE A O 1
ATOM 2654 N N . LYS A 1 329 ? 10.037 12.928 -18.375 1.00 91.19 329 LYS A N 1
ATOM 2655 C CA . LYS A 1 329 ? 10.275 12.264 -17.084 1.00 91.19 329 LYS A CA 1
ATOM 2656 C C . LYS A 1 329 ? 10.570 10.773 -17.262 1.00 91.19 329 LYS A C 1
ATOM 2658 O O . LYS A 1 329 ? 9.742 10.036 -17.798 1.00 91.19 329 LYS A O 1
ATOM 2663 N N . ILE A 1 330 ? 11.710 10.322 -16.746 1.00 88.88 330 ILE A N 1
ATOM 2664 C CA . ILE A 1 330 ? 12.118 8.915 -16.677 1.00 88.88 330 ILE A CA 1
ATOM 2665 C C . ILE A 1 330 ? 12.174 8.495 -15.206 1.00 88.88 330 ILE A C 1
ATOM 2667 O O . ILE A 1 330 ? 12.997 8.997 -14.449 1.00 88.88 330 ILE A O 1
ATOM 2671 N N . TYR A 1 331 ? 11.317 7.554 -14.807 1.00 84.94 331 TYR A N 1
ATOM 2672 C CA . TYR A 1 331 ? 11.260 7.040 -13.434 1.00 84.94 331 TYR A CA 1
ATOM 2673 C C . TYR A 1 331 ? 12.104 5.769 -13.274 1.00 84.94 331 TYR A C 1
ATOM 2675 O O . TYR A 1 331 ? 11.904 4.809 -14.026 1.00 84.94 331 TYR A O 1
ATOM 2683 N N . VAL A 1 332 ? 13.008 5.735 -12.287 1.00 77.31 332 VAL A N 1
ATOM 2684 C CA . VAL A 1 332 ? 14.004 4.649 -12.141 1.00 77.31 332 VAL A CA 1
ATOM 2685 C C . VAL A 1 332 ? 13.787 3.703 -10.953 1.00 77.31 332 VAL A C 1
ATOM 2687 O O . VAL A 1 332 ? 14.394 2.636 -10.924 1.00 77.31 332 VAL A O 1
ATOM 2690 N N . ASP A 1 333 ? 12.882 4.012 -10.017 1.00 65.69 333 ASP A N 1
ATOM 2691 C CA . ASP A 1 333 ? 12.723 3.268 -8.747 1.00 65.69 333 ASP A CA 1
ATOM 2692 C C . ASP A 1 333 ? 12.520 1.752 -8.925 1.00 65.69 333 ASP A C 1
ATOM 2694 O O . ASP A 1 333 ? 13.068 0.933 -8.193 1.00 65.69 333 ASP A O 1
ATOM 2698 N N . ARG A 1 334 ? 11.774 1.344 -9.958 1.00 56.78 334 ARG A N 1
ATOM 2699 C CA . ARG A 1 334 ? 11.482 -0.077 -10.235 1.00 56.78 334 ARG A CA 1
ATOM 2700 C C . ARG A 1 334 ? 12.629 -0.827 -10.924 1.00 56.78 334 ARG A C 1
ATOM 2702 O O . ARG A 1 334 ? 12.574 -2.049 -11.053 1.00 56.78 334 ARG A O 1
ATOM 2709 N N . ARG A 1 335 ? 13.634 -0.114 -11.435 1.00 60.16 335 ARG A N 1
ATOM 2710 C CA . ARG A 1 335 ? 14.730 -0.677 -12.242 1.00 60.16 335 ARG A CA 1
ATOM 2711 C C . ARG A 1 335 ? 15.868 -1.187 -11.379 1.00 60.16 335 ARG A C 1
ATOM 2713 O O . ARG A 1 335 ? 16.347 -2.289 -11.621 1.00 60.16 335 ARG A O 1
ATOM 2720 N N . TYR A 1 336 ? 16.203 -0.426 -10.348 1.00 51.59 336 TYR A N 1
ATOM 2721 C CA . TYR A 1 336 ? 17.284 -0.730 -9.419 1.00 51.59 336 TYR A CA 1
ATOM 2722 C C . TYR A 1 336 ? 16.987 -1.965 -8.540 1.00 51.59 336 TYR A C 1
ATOM 2724 O O . TYR A 1 336 ? 17.865 -2.774 -8.272 1.00 51.59 336 TYR A O 1
ATOM 2732 N N . ILE A 1 337 ? 15.714 -2.210 -8.199 1.00 48.16 337 ILE A N 1
ATOM 2733 C CA . ILE A 1 337 ? 15.296 -3.432 -7.480 1.00 48.16 337 ILE A CA 1
ATOM 2734 C C . ILE A 1 337 ? 15.654 -4.701 -8.269 1.00 48.16 337 ILE A C 1
ATOM 2736 O O . ILE A 1 337 ? 16.036 -5.702 -7.680 1.00 48.16 337 ILE A O 1
ATOM 2740 N N . TYR A 1 338 ? 15.563 -4.667 -9.600 1.00 47.62 338 TYR A N 1
ATOM 2741 C CA . TYR A 1 338 ? 15.815 -5.837 -10.443 1.00 47.62 338 TYR A CA 1
ATOM 2742 C C . TYR A 1 338 ? 17.303 -6.152 -10.636 1.00 47.62 338 TYR A C 1
ATOM 2744 O O . TYR A 1 338 ? 17.659 -7.324 -10.757 1.00 47.62 338 TYR A O 1
ATOM 2752 N N . SER A 1 339 ? 18.165 -5.128 -10.713 1.00 49.06 339 SER A N 1
ATOM 2753 C CA . SER A 1 339 ? 19.616 -5.344 -10.792 1.00 49.06 339 SER A CA 1
ATOM 2754 C C . SER A 1 339 ? 20.134 -5.981 -9.504 1.00 49.06 339 SER A C 1
ATOM 2756 O O . SER A 1 339 ? 20.958 -6.888 -9.573 1.00 49.06 339 SER A O 1
ATOM 2758 N N . LEU A 1 340 ? 19.573 -5.587 -8.358 1.00 44.75 340 LEU A N 1
ATOM 2759 C CA . LEU A 1 340 ? 19.923 -6.141 -7.054 1.00 44.75 340 LEU A CA 1
ATOM 2760 C C . LEU A 1 340 ? 19.247 -7.494 -6.750 1.00 44.75 340 LEU A C 1
ATOM 2762 O O . LEU A 1 340 ? 19.874 -8.361 -6.157 1.00 44.75 340 LEU A O 1
ATOM 2766 N N . SER A 1 341 ? 18.007 -7.737 -7.200 1.00 47.47 341 SER A N 1
ATOM 2767 C CA . SER A 1 341 ? 17.264 -8.986 -6.925 1.00 47.47 341 SER A CA 1
ATOM 2768 C C . SER A 1 341 ? 17.716 -10.200 -7.748 1.00 47.47 341 SER A C 1
ATOM 2770 O O . SER A 1 341 ? 17.049 -11.237 -7.741 1.00 47.47 341 SER A O 1
ATOM 2772 N N . ARG A 1 342 ? 18.761 -10.060 -8.572 1.00 47.16 342 ARG A N 1
ATOM 2773 C CA . ARG A 1 342 ? 19.312 -11.177 -9.352 1.00 47.16 342 ARG A CA 1
ATOM 2774 C C . ARG A 1 342 ? 20.040 -12.185 -8.471 1.00 47.16 342 ARG A C 1
ATOM 2776 O O . ARG A 1 342 ? 20.057 -13.363 -8.821 1.00 47.16 342 ARG A O 1
ATOM 2783 N N . ASP A 1 343 ? 20.521 -11.724 -7.324 1.00 41.62 343 ASP A N 1
ATOM 2784 C CA . ASP A 1 343 ? 20.946 -12.561 -6.220 1.00 41.62 343 ASP A CA 1
ATOM 2785 C C . ASP A 1 343 ? 19.878 -12.523 -5.116 1.00 41.62 343 ASP A C 1
ATOM 2787 O O . ASP A 1 343 ? 19.432 -11.461 -4.697 1.00 41.62 343 ASP A O 1
ATOM 2791 N N . LYS A 1 344 ? 19.511 -13.715 -4.631 1.00 37.38 344 LYS A N 1
ATOM 2792 C CA . LYS A 1 344 ? 18.695 -14.012 -3.435 1.00 37.38 344 LYS A CA 1
ATOM 2793 C C . LYS A 1 344 ? 17.163 -14.053 -3.608 1.00 37.38 344 LYS A C 1
ATOM 2795 O O . LYS A 1 344 ? 16.463 -13.090 -3.905 1.00 37.38 344 LYS A O 1
ATOM 2800 N N . GLY A 1 345 ? 16.633 -15.252 -3.348 1.00 37.91 345 GLY A N 1
ATOM 2801 C CA . GLY A 1 345 ? 15.219 -15.612 -3.393 1.00 37.91 345 GLY A CA 1
ATOM 2802 C C . GLY A 1 345 ? 14.416 -15.123 -2.190 1.00 37.91 345 GLY A C 1
ATOM 2803 O O . GLY A 1 345 ? 14.018 -15.925 -1.353 1.00 37.91 345 GLY A O 1
ATOM 2804 N N . LEU A 1 346 ? 14.117 -13.827 -2.140 1.00 40.34 346 LEU A N 1
ATOM 2805 C CA . LEU A 1 346 ? 13.204 -13.256 -1.148 1.00 40.34 346 LEU A CA 1
ATOM 2806 C C . LEU A 1 346 ? 12.025 -12.569 -1.837 1.00 40.34 346 LEU A C 1
ATOM 2808 O O . LEU A 1 346 ? 12.066 -11.404 -2.220 1.00 40.34 346 LEU A O 1
ATOM 2812 N N . THR A 1 347 ? 10.936 -13.322 -1.982 1.00 33.44 347 THR A N 1
ATOM 2813 C CA . THR A 1 347 ? 9.591 -12.751 -2.129 1.00 33.44 347 THR A CA 1
ATOM 2814 C C . THR A 1 347 ? 9.090 -12.464 -0.717 1.00 33.44 347 THR A C 1
ATOM 2816 O O . THR A 1 347 ? 8.496 -13.316 -0.066 1.00 33.44 347 THR A O 1
ATOM 2819 N N . LEU A 1 348 ? 9.423 -11.283 -0.202 1.00 39.50 348 LEU A N 1
ATOM 2820 C CA . LEU A 1 348 ? 8.997 -10.836 1.118 1.00 39.50 348 LEU A CA 1
ATOM 2821 C C . LEU A 1 348 ? 7.508 -10.461 1.115 1.00 39.50 348 LEU A C 1
ATOM 2823 O O . LEU A 1 348 ? 7.078 -9.631 0.314 1.00 39.50 348 LEU A O 1
ATOM 2827 N N . ARG A 1 349 ? 6.726 -11.044 2.034 1.00 34.09 349 ARG A N 1
ATOM 2828 C CA . ARG A 1 349 ? 5.513 -10.394 2.552 1.00 34.09 349 ARG A CA 1
ATOM 2829 C C . ARG A 1 349 ? 5.996 -9.371 3.574 1.00 34.09 349 ARG A C 1
ATOM 2831 O O . ARG A 1 349 ? 6.623 -9.751 4.555 1.00 34.09 349 ARG A O 1
ATOM 2838 N N . LEU A 1 350 ? 5.803 -8.096 3.267 1.00 35.00 350 LEU A N 1
ATOM 2839 C CA . LEU A 1 350 ? 6.398 -6.989 4.005 1.00 35.00 350 LEU A CA 1
ATOM 2840 C C . LEU A 1 350 ? 5.423 -6.476 5.077 1.00 35.00 350 LEU A C 1
ATOM 2842 O O . LEU A 1 350 ? 4.252 -6.253 4.781 1.00 35.00 350 LEU A O 1
ATOM 2846 N N . ASP A 1 351 ? 5.944 -6.318 6.293 1.00 32.44 351 ASP A N 1
ATOM 2847 C CA . ASP A 1 351 ? 5.368 -5.611 7.446 1.00 32.44 351 ASP A CA 1
ATOM 2848 C C . ASP A 1 351 ? 5.044 -4.142 7.083 1.00 32.44 351 ASP A C 1
ATOM 2850 O O . ASP A 1 351 ? 5.723 -3.538 6.248 1.00 32.44 351 ASP A O 1
ATOM 2854 N N . GLU A 1 352 ? 4.019 -3.546 7.697 1.00 35.56 352 GLU A N 1
ATOM 2855 C CA . GLU A 1 352 ? 3.626 -2.143 7.491 1.00 35.56 352 GLU A CA 1
ATOM 2856 C C . GLU A 1 352 ? 4.773 -1.153 7.764 1.00 35.56 352 GLU A C 1
ATOM 2858 O O . GLU A 1 352 ? 4.869 -0.134 7.070 1.00 35.56 352 GLU A O 1
ATOM 2863 N N . ARG A 1 353 ? 5.716 -1.490 8.661 1.00 39.78 353 ARG A N 1
ATOM 2864 C CA . ARG A 1 353 ? 6.954 -0.715 8.915 1.00 39.78 353 ARG A CA 1
ATOM 2865 C C . ARG A 1 353 ? 7.831 -0.529 7.673 1.00 39.78 353 ARG A C 1
ATOM 2867 O O . ARG A 1 353 ? 8.644 0.388 7.620 1.00 39.78 353 ARG A O 1
ATOM 2874 N N . ILE A 1 354 ? 7.662 -1.385 6.668 1.00 44.69 354 ILE A N 1
ATOM 2875 C CA . ILE A 1 354 ? 8.467 -1.412 5.446 1.00 44.69 354 ILE A CA 1
ATOM 2876 C C . ILE A 1 354 ? 7.876 -0.511 4.351 1.00 44.69 354 ILE A C 1
ATOM 2878 O O . ILE A 1 354 ? 8.551 -0.170 3.380 1.00 44.69 354 ILE A O 1
ATOM 2882 N N . THR A 1 355 ? 6.631 -0.058 4.503 1.00 45.72 355 THR A N 1
ATOM 2883 C CA . THR A 1 355 ? 5.974 0.803 3.504 1.00 45.72 355 THR A CA 1
ATOM 2884 C C . THR A 1 355 ? 6.668 2.158 3.308 1.00 45.72 355 THR A C 1
ATOM 2886 O O . THR A 1 355 ? 6.507 2.771 2.251 1.00 45.72 355 THR A O 1
ATOM 2889 N N . SER A 1 356 ? 7.477 2.603 4.277 1.00 51.47 356 SER A N 1
ATOM 2890 C CA . SER A 1 356 ? 8.254 3.846 4.225 1.00 51.47 356 SER A CA 1
ATOM 2891 C C . SER A 1 356 ? 9.651 3.702 3.609 1.00 51.47 356 SER A C 1
ATOM 2893 O O . SER A 1 356 ? 10.200 4.700 3.139 1.00 51.47 356 SER A O 1
ATOM 2895 N N . ILE A 1 357 ? 10.225 2.492 3.573 1.00 62.97 357 ILE A N 1
ATOM 2896 C CA . ILE A 1 357 ? 11.594 2.258 3.094 1.00 62.97 357 ILE A CA 1
ATOM 2897 C C . ILE A 1 357 ? 11.554 1.819 1.629 1.00 62.97 357 ILE A C 1
ATOM 2899 O O . ILE A 1 357 ? 10.912 0.820 1.288 1.00 62.97 357 ILE A O 1
ATOM 2903 N N . PRO A 1 358 ? 12.286 2.487 0.728 1.00 68.75 358 PRO A N 1
ATOM 2904 C CA . PRO A 1 358 ? 12.457 1.978 -0.621 1.00 68.75 358 PRO A CA 1
ATOM 2905 C C . PRO A 1 358 ? 13.114 0.586 -0.612 1.00 68.75 358 PRO A C 1
ATOM 2907 O O . PRO A 1 358 ? 14.191 0.408 -0.049 1.00 68.75 358 PRO A O 1
ATOM 2910 N N . MET A 1 359 ? 12.503 -0.393 -1.289 1.00 63.50 359 MET A N 1
ATOM 2911 C CA . MET A 1 359 ? 12.949 -1.800 -1.309 1.00 63.50 359 MET A CA 1
ATOM 2912 C C . MET A 1 359 ? 14.441 -1.982 -1.622 1.00 63.50 359 MET A C 1
ATOM 2914 O O . MET A 1 359 ? 15.069 -2.933 -1.172 1.00 63.50 359 MET A O 1
ATOM 2918 N N . HIS A 1 360 ? 15.037 -1.083 -2.400 1.00 66.81 360 HIS A N 1
ATOM 2919 C CA . HIS A 1 360 ? 16.450 -1.187 -2.720 1.00 66.81 360 HIS A CA 1
ATOM 2920 C C . HIS A 1 360 ? 17.392 -0.925 -1.548 1.00 66.81 360 HIS A C 1
ATOM 2922 O O . HIS A 1 360 ? 18.477 -1.492 -1.554 1.00 66.81 360 HIS A O 1
ATOM 2928 N N . TYR A 1 361 ? 16.992 -0.139 -0.545 1.00 73.06 361 TYR A N 1
ATOM 2929 C CA . TYR A 1 361 ? 17.757 -0.018 0.700 1.00 73.06 361 TYR A CA 1
ATOM 2930 C C . TYR A 1 361 ? 17.807 -1.370 1.417 1.00 73.06 361 TYR A C 1
ATOM 2932 O O . TYR A 1 361 ? 18.878 -1.823 1.797 1.00 73.06 361 TYR A O 1
ATOM 2940 N N . ILE A 1 362 ? 16.678 -2.077 1.488 1.00 69.12 362 ILE A N 1
ATOM 2941 C CA . ILE A 1 362 ? 16.599 -3.416 2.094 1.00 69.12 362 ILE A CA 1
ATOM 2942 C C . ILE A 1 362 ? 17.534 -4.396 1.382 1.00 69.12 362 ILE A C 1
ATOM 2944 O O . ILE A 1 362 ? 18.206 -5.189 2.030 1.00 69.12 362 ILE A O 1
ATOM 2948 N N . ILE A 1 363 ? 17.602 -4.337 0.049 1.00 65.88 363 ILE A N 1
ATOM 2949 C CA . ILE A 1 363 ? 18.485 -5.232 -0.707 1.00 65.88 363 ILE A CA 1
ATOM 2950 C C . ILE A 1 363 ? 19.964 -4.832 -0.550 1.00 65.88 363 ILE A C 1
ATOM 2952 O O . ILE A 1 363 ? 20.819 -5.706 -0.446 1.00 65.88 363 ILE A O 1
ATOM 2956 N N . MET A 1 364 ? 20.280 -3.532 -0.515 1.00 69.19 364 MET A N 1
ATOM 2957 C CA . MET A 1 364 ? 21.655 -3.045 -0.321 1.00 69.19 364 MET A CA 1
ATOM 2958 C C . MET A 1 364 ? 22.237 -3.432 1.043 1.00 69.19 364 MET A C 1
ATOM 2960 O O . MET A 1 364 ? 23.421 -3.747 1.117 1.00 69.19 364 MET A O 1
ATOM 2964 N N . TYR A 1 365 ? 21.413 -3.422 2.091 1.00 72.12 365 TYR A N 1
ATOM 2965 C CA . TYR A 1 365 ? 21.804 -3.726 3.473 1.00 72.12 365 TYR A CA 1
ATOM 2966 C C . TYR A 1 365 ? 21.357 -5.128 3.907 1.00 72.12 365 TYR A C 1
ATOM 2968 O O . TYR A 1 365 ? 21.076 -5.381 5.073 1.00 72.12 365 TYR A O 1
ATOM 2976 N N . GLN A 1 366 ? 21.239 -6.048 2.948 1.00 65.81 366 GLN A N 1
ATOM 2977 C CA . GLN A 1 366 ? 20.761 -7.392 3.227 1.00 65.81 366 GLN A CA 1
ATOM 2978 C C . GLN A 1 366 ? 21.784 -8.209 4.020 1.00 65.81 366 GLN A C 1
ATOM 2980 O O . GLN A 1 366 ? 22.862 -8.538 3.517 1.00 65.81 366 GLN A O 1
ATOM 2985 N N . THR A 1 367 ? 21.371 -8.651 5.200 1.00 62.31 367 THR A N 1
ATOM 2986 C CA . THR A 1 367 ? 22.088 -9.596 6.056 1.00 62.31 367 THR A CA 1
ATOM 2987 C C . THR A 1 367 ? 21.401 -10.969 6.045 1.00 62.31 367 THR A C 1
ATOM 2989 O O . THR A 1 367 ? 20.381 -11.177 5.378 1.00 62.31 367 THR A O 1
ATOM 2992 N N . ASP A 1 368 ? 21.973 -11.943 6.755 1.00 61.62 368 ASP A N 1
ATOM 2993 C CA . ASP A 1 368 ? 21.364 -13.272 6.910 1.00 61.62 368 ASP A CA 1
ATOM 2994 C C . ASP A 1 368 ? 20.114 -13.242 7.815 1.00 61.62 368 ASP A C 1
ATOM 2996 O O . ASP A 1 368 ? 19.315 -14.181 7.805 1.00 61.62 368 ASP A O 1
ATOM 3000 N N . ASN A 1 369 ? 19.912 -12.153 8.570 1.00 65.25 369 ASN A N 1
ATOM 3001 C CA . ASN A 1 369 ? 18.784 -11.947 9.473 1.00 65.25 369 ASN A CA 1
ATOM 3002 C C . ASN A 1 369 ? 17.905 -10.778 8.990 1.00 65.25 369 ASN A C 1
ATOM 3004 O O . ASN A 1 369 ? 18.371 -9.663 8.768 1.00 65.25 369 ASN A O 1
ATOM 3008 N N . ILE A 1 370 ? 16.600 -11.018 8.868 1.00 61.72 370 ILE A N 1
ATOM 3009 C CA . ILE A 1 370 ? 15.651 -10.035 8.336 1.00 61.72 370 ILE A CA 1
ATOM 3010 C C . ILE A 1 370 ? 15.474 -8.795 9.219 1.00 61.72 370 ILE A C 1
ATOM 3012 O O . ILE A 1 370 ? 15.279 -7.704 8.699 1.00 61.72 370 ILE A O 1
ATOM 3016 N N . GLU A 1 371 ? 15.553 -8.944 10.538 1.00 63.25 371 GLU A N 1
ATOM 3017 C CA . GLU A 1 371 ? 15.370 -7.849 11.485 1.00 63.25 371 GLU A CA 1
ATOM 3018 C C . GLU A 1 371 ? 16.596 -6.935 11.499 1.00 63.25 371 GLU A C 1
ATOM 3020 O O . GLU A 1 371 ? 16.452 -5.719 11.398 1.00 63.25 371 GLU A O 1
ATOM 3025 N N . SER A 1 372 ? 17.803 -7.513 11.494 1.00 73.06 372 SER A N 1
ATOM 3026 C CA . SER A 1 372 ? 19.044 -6.744 11.301 1.00 73.06 372 SER A CA 1
ATOM 3027 C C . SER A 1 372 ? 19.056 -6.052 9.935 1.00 73.06 372 SER A C 1
ATOM 3029 O O . SER A 1 372 ? 19.329 -4.858 9.876 1.00 73.06 372 SER A O 1
ATOM 3031 N N . THR A 1 373 ? 18.653 -6.748 8.864 1.00 68.19 373 THR A N 1
ATOM 3032 C CA . THR A 1 373 ? 18.518 -6.149 7.524 1.00 68.19 373 THR A CA 1
ATOM 3033 C C . THR A 1 373 ? 17.598 -4.927 7.542 1.00 68.19 373 THR A C 1
ATOM 3035 O O . THR A 1 373 ? 17.914 -3.893 6.955 1.00 68.19 373 THR A O 1
ATOM 3038 N N . LEU A 1 374 ? 16.439 -5.034 8.198 1.00 67.94 374 LEU A N 1
ATOM 3039 C CA . LEU A 1 374 ? 15.469 -3.942 8.266 1.00 67.94 374 LEU A CA 1
ATOM 3040 C C . LEU A 1 374 ? 15.979 -2.774 9.110 1.00 67.94 374 LEU A C 1
ATOM 3042 O O . LEU A 1 374 ? 15.830 -1.630 8.684 1.00 67.94 374 LEU A O 1
ATOM 3046 N N . ASN A 1 375 ? 16.598 -3.047 10.258 1.00 77.56 375 ASN A N 1
ATOM 3047 C CA . ASN A 1 375 ? 17.147 -2.012 11.133 1.00 77.56 375 ASN A CA 1
ATOM 3048 C C . ASN A 1 375 ? 18.299 -1.261 10.453 1.00 77.56 375 ASN A C 1
ATOM 3050 O O . ASN A 1 375 ? 18.266 -0.034 10.387 1.00 77.56 375 ASN A O 1
ATOM 3054 N N . GLU A 1 376 ? 19.250 -1.974 9.846 1.00 79.25 376 GLU A N 1
ATOM 3055 C CA . GLU A 1 376 ? 20.353 -1.355 9.102 1.00 79.25 376 GLU A CA 1
ATOM 3056 C C . GLU A 1 376 ? 19.838 -0.546 7.905 1.00 79.25 376 GLU A C 1
ATOM 3058 O O . GLU A 1 376 ? 20.271 0.589 7.686 1.00 79.25 376 GLU A O 1
ATOM 3063 N N . ALA A 1 377 ? 18.876 -1.083 7.146 1.00 78.50 377 ALA A N 1
ATOM 3064 C CA . ALA A 1 377 ? 18.271 -0.362 6.031 1.00 78.50 377 ALA A CA 1
ATOM 3065 C C . ALA A 1 377 ? 17.544 0.914 6.489 1.00 78.50 377 ALA A C 1
ATOM 3067 O O . ALA A 1 377 ? 17.649 1.937 5.810 1.00 78.50 377 ALA A O 1
ATOM 3068 N N . LEU A 1 378 ? 16.837 0.872 7.625 1.00 80.00 378 LEU A N 1
ATOM 3069 C CA . LEU A 1 378 ? 16.158 2.026 8.225 1.00 80.00 378 LEU A CA 1
ATOM 3070 C C . LEU A 1 378 ? 17.141 3.107 8.664 1.00 80.00 378 LEU A C 1
ATOM 3072 O O . LEU A 1 378 ? 16.965 4.271 8.304 1.00 80.00 378 LEU A O 1
ATOM 3076 N N . GLU A 1 379 ? 18.163 2.734 9.431 1.00 83.69 379 GLU A N 1
ATOM 3077 C CA . GLU A 1 379 ? 19.160 3.672 9.954 1.00 83.69 379 GLU A CA 1
ATOM 3078 C C . GLU A 1 379 ? 19.890 4.391 8.821 1.00 83.69 379 GLU A C 1
ATOM 3080 O O . GLU A 1 379 ? 19.951 5.623 8.797 1.00 83.69 379 GLU A O 1
ATOM 3085 N N . ASN A 1 380 ? 20.363 3.634 7.828 1.00 85.31 380 ASN A N 1
ATOM 3086 C CA . ASN A 1 380 ? 21.034 4.203 6.663 1.00 85.31 380 ASN A CA 1
ATOM 3087 C C . ASN A 1 380 ? 20.091 5.080 5.833 1.00 85.31 380 ASN A C 1
ATOM 3089 O O . ASN A 1 380 ? 20.491 6.150 5.373 1.00 85.31 380 ASN A O 1
ATOM 3093 N N . PHE A 1 381 ? 18.838 4.655 5.651 1.00 85.62 381 PHE A N 1
ATOM 3094 C CA . PHE A 1 381 ? 17.850 5.443 4.925 1.00 85.62 381 PHE A CA 1
ATOM 3095 C C . PHE A 1 381 ? 17.592 6.792 5.596 1.00 85.62 381 PHE A C 1
ATOM 3097 O O . PHE A 1 381 ? 17.639 7.817 4.917 1.00 85.62 381 PHE A O 1
ATOM 3104 N N . TYR A 1 382 ? 17.361 6.819 6.911 1.00 85.38 382 TYR A N 1
ATOM 3105 C CA . TYR A 1 382 ? 17.119 8.072 7.628 1.00 85.38 382 TYR A CA 1
ATOM 3106 C C . TYR A 1 382 ? 18.347 8.982 7.648 1.00 85.38 382 TYR A C 1
ATOM 3108 O O . TYR A 1 382 ? 18.198 10.184 7.428 1.00 85.38 382 TYR A O 1
ATOM 3116 N N . ALA A 1 383 ? 19.549 8.428 7.830 1.00 86.94 383 ALA A N 1
ATOM 3117 C CA . ALA A 1 383 ? 20.788 9.202 7.772 1.00 86.94 383 ALA A CA 1
ATOM 3118 C C . ALA A 1 383 ? 20.996 9.844 6.388 1.00 86.94 383 ALA A C 1
ATOM 3120 O O . ALA A 1 383 ? 21.254 11.044 6.282 1.00 86.94 383 ALA A O 1
ATOM 3121 N N . ASP A 1 384 ? 20.818 9.071 5.313 1.00 88.06 384 ASP A N 1
ATOM 3122 C CA . ASP A 1 384 ? 20.913 9.578 3.943 1.00 88.06 384 ASP A CA 1
ATOM 3123 C C . ASP A 1 384 ? 19.849 10.624 3.630 1.00 88.06 384 ASP A C 1
ATOM 3125 O O . ASP A 1 384 ? 20.130 11.620 2.960 1.00 88.06 384 ASP A O 1
ATOM 3129 N N . TYR A 1 385 ? 18.621 10.393 4.093 1.00 89.19 385 TYR A N 1
ATOM 3130 C CA . TYR A 1 385 ? 17.513 11.304 3.856 1.00 89.19 385 TYR A CA 1
ATOM 3131 C C . TYR A 1 385 ? 17.713 12.625 4.592 1.00 89.19 385 TYR A C 1
ATOM 3133 O O . TYR A 1 385 ? 17.490 13.681 4.002 1.00 89.19 385 TYR A O 1
ATOM 3141 N N . TRP A 1 386 ? 18.217 12.591 5.828 1.00 90.12 386 TRP A N 1
ATOM 3142 C CA . TRP A 1 386 ? 18.583 13.807 6.547 1.00 90.12 386 TRP A CA 1
ATOM 3143 C C . TRP A 1 386 ? 19.732 14.558 5.872 1.00 90.12 386 TRP A C 1
ATOM 3145 O O . TRP A 1 386 ? 19.621 15.764 5.655 1.00 90.12 386 TRP A O 1
ATOM 3155 N N . ASN A 1 387 ? 20.794 13.858 5.461 1.00 90.75 387 ASN A N 1
ATOM 3156 C CA . ASN A 1 387 ? 21.899 14.469 4.716 1.00 90.75 387 ASN A CA 1
ATOM 3157 C C . ASN A 1 387 ? 21.401 15.156 3.440 1.00 90.75 387 ASN A C 1
ATOM 3159 O O . ASN A 1 387 ? 21.817 16.269 3.119 1.00 90.75 387 ASN A O 1
ATOM 3163 N N . TYR A 1 388 ? 20.476 14.517 2.730 1.00 92.75 388 TYR A N 1
ATOM 3164 C CA . TYR A 1 388 ? 19.806 15.110 1.584 1.00 92.75 388 TYR A CA 1
ATOM 3165 C C . TYR A 1 388 ? 19.003 16.366 1.966 1.00 92.75 388 TYR A C 1
ATOM 3167 O O . TYR A 1 388 ? 19.163 17.400 1.320 1.00 92.75 388 TYR A O 1
ATOM 3175 N N . ILE A 1 389 ? 18.179 16.313 3.017 1.00 93.00 389 ILE A N 1
ATOM 3176 C CA . ILE A 1 389 ? 17.378 17.459 3.475 1.00 93.00 389 ILE A CA 1
ATOM 3177 C C . ILE A 1 389 ? 18.281 18.639 3.835 1.00 93.00 389 ILE A C 1
ATOM 3179 O O . ILE A 1 389 ? 18.080 19.744 3.331 1.00 93.00 389 ILE A O 1
ATOM 3183 N N . TYR A 1 390 ? 19.292 18.408 4.668 1.00 92.69 390 TYR A N 1
ATOM 3184 C CA . TYR A 1 390 ? 20.192 19.459 5.119 1.00 92.69 390 TYR A CA 1
ATOM 3185 C C . TYR A 1 390 ? 20.918 20.123 3.947 1.00 92.69 390 TYR A C 1
ATOM 3187 O O . TYR A 1 390 ? 20.868 21.342 3.797 1.00 92.69 390 TYR A O 1
ATOM 3195 N N . ASN A 1 391 ? 21.535 19.327 3.070 1.00 93.31 391 ASN A N 1
ATOM 3196 C CA . ASN A 1 391 ? 22.373 19.873 2.007 1.00 93.31 391 ASN A CA 1
ATOM 3197 C C . ASN A 1 391 ? 21.571 20.417 0.814 1.00 93.31 391 ASN A C 1
ATOM 3199 O O . ASN A 1 391 ? 21.970 21.403 0.197 1.00 93.31 391 ASN A O 1
ATOM 3203 N N . VAL A 1 392 ? 20.434 19.805 0.469 1.00 94.19 392 VAL A N 1
ATOM 3204 C CA . VAL A 1 392 ? 19.655 20.200 -0.717 1.00 94.19 392 VAL A CA 1
ATOM 3205 C C . VAL A 1 392 ? 18.547 21.179 -0.365 1.00 94.19 392 VAL A C 1
ATOM 3207 O O . VAL A 1 392 ? 18.407 22.200 -1.037 1.00 94.19 392 VAL A O 1
ATOM 3210 N N . ILE A 1 393 ? 17.751 20.886 0.665 1.00 94.69 393 ILE A N 1
ATOM 3211 C CA . ILE A 1 393 ? 16.568 21.687 1.013 1.00 94.69 393 ILE A CA 1
ATOM 3212 C C . ILE A 1 393 ? 16.967 22.901 1.845 1.00 94.69 393 ILE A C 1
ATOM 3214 O O . ILE A 1 393 ? 16.543 24.014 1.537 1.00 94.69 393 ILE A O 1
ATOM 3218 N N . PHE A 1 394 ? 17.820 22.700 2.850 1.00 93.06 394 PHE A N 1
ATOM 3219 C CA . PHE A 1 394 ? 18.333 23.775 3.702 1.00 93.06 394 PHE A CA 1
ATOM 3220 C C . PHE A 1 394 ? 19.680 24.341 3.241 1.00 93.06 394 PHE A C 1
ATOM 3222 O O . PHE A 1 394 ? 20.231 25.185 3.936 1.00 93.06 394 PHE A O 1
ATOM 3229 N N . ASP A 1 395 ? 20.177 23.956 2.056 1.00 91.06 395 ASP A N 1
ATOM 3230 C CA . ASP A 1 395 ? 21.372 24.553 1.423 1.00 91.06 395 ASP A CA 1
ATOM 3231 C C . ASP A 1 395 ? 22.622 24.515 2.322 1.00 91.06 395 ASP A C 1
ATOM 3233 O O . ASP A 1 395 ? 23.438 25.433 2.305 1.00 91.06 395 ASP A O 1
ATOM 3237 N N . SER A 1 396 ? 22.737 23.469 3.149 1.00 89.81 396 SER A N 1
ATOM 3238 C CA . SER A 1 396 ? 23.801 23.306 4.147 1.00 89.81 396 SER A CA 1
ATOM 3239 C C . SER A 1 396 ? 23.919 24.494 5.121 1.00 89.81 396 SER A C 1
ATOM 3241 O O . SER A 1 396 ? 25.008 24.767 5.623 1.00 89.81 396 SER A O 1
ATOM 3243 N N . ASP A 1 397 ? 22.816 25.209 5.378 1.00 89.88 397 ASP A N 1
ATOM 3244 C CA . ASP A 1 397 ? 22.757 26.368 6.274 1.00 89.88 397 ASP A CA 1
ATOM 3245 C C . ASP A 1 397 ? 21.939 26.042 7.541 1.00 89.88 397 ASP A C 1
ATOM 3247 O O . ASP A 1 397 ? 20.701 25.983 7.492 1.00 89.88 397 ASP A O 1
ATOM 3251 N N . PRO A 1 398 ? 22.594 25.876 8.706 1.00 87.56 398 PRO A N 1
ATOM 3252 C CA . PRO A 1 398 ? 21.916 25.655 9.983 1.00 87.56 398 PRO A CA 1
ATOM 3253 C C . PRO A 1 398 ? 20.940 26.781 10.362 1.00 87.56 398 PRO A C 1
ATOM 3255 O O . PRO A 1 398 ? 19.939 26.534 11.038 1.00 87.56 398 PRO A O 1
ATOM 3258 N N . ASN A 1 399 ? 21.157 28.015 9.891 1.00 88.00 399 ASN A N 1
ATOM 3259 C CA . ASN A 1 399 ? 20.225 29.115 10.148 1.00 88.00 399 ASN A CA 1
ATOM 3260 C C . ASN A 1 399 ? 18.909 28.924 9.396 1.00 88.00 399 ASN A C 1
ATOM 3262 O O . ASN A 1 399 ? 17.851 29.255 9.934 1.00 88.00 399 ASN A O 1
ATOM 3266 N N . LYS A 1 400 ? 18.940 28.343 8.185 1.00 89.75 400 LYS A N 1
ATOM 3267 C CA . LYS A 1 400 ? 17.703 27.976 7.485 1.00 89.75 400 LYS A CA 1
ATOM 3268 C C . LYS A 1 400 ? 16.930 26.948 8.315 1.00 89.75 400 LYS A C 1
ATOM 3270 O O . LYS A 1 400 ? 15.729 27.135 8.486 1.00 89.75 400 LYS A O 1
ATOM 3275 N N . ILE A 1 401 ? 17.579 25.948 8.923 1.00 89.56 401 ILE A N 1
ATOM 3276 C CA . ILE A 1 401 ? 16.889 25.018 9.842 1.00 89.56 401 ILE A CA 1
ATOM 3277 C C . ILE A 1 401 ? 16.184 25.790 10.962 1.00 89.56 401 ILE A C 1
ATOM 3279 O O . ILE A 1 401 ? 14.982 25.608 11.147 1.00 89.56 401 ILE A O 1
ATOM 3283 N N . LEU A 1 402 ? 16.877 26.705 11.646 1.00 87.94 402 LEU A N 1
ATOM 3284 C CA . LEU A 1 402 ? 16.279 27.535 12.700 1.00 87.94 402 LEU A CA 1
ATOM 3285 C C . LEU A 1 402 ? 15.083 28.358 12.197 1.00 87.94 402 LEU A C 1
ATOM 3287 O O . LEU A 1 402 ? 14.060 28.446 12.874 1.00 87.94 402 LEU A O 1
ATOM 3291 N N . TRP A 1 403 ? 15.163 28.932 10.994 1.00 90.00 403 TRP A N 1
ATOM 3292 C CA . TRP A 1 403 ? 14.075 29.735 10.425 1.00 90.00 403 TRP A CA 1
ATOM 3293 C C . TRP A 1 403 ? 12.842 28.923 10.016 1.00 90.00 403 TRP A C 1
ATOM 3295 O O . TRP A 1 403 ? 11.762 29.509 9.877 1.00 90.00 403 TRP A O 1
ATOM 3305 N N . TYR A 1 404 ? 12.990 27.620 9.763 1.00 92.88 404 TYR A N 1
ATOM 3306 C CA . TYR A 1 404 ? 11.896 26.704 9.413 1.00 92.88 404 TYR A CA 1
ATOM 3307 C C . TYR A 1 404 ? 11.590 25.684 10.524 1.00 92.88 404 TYR A C 1
ATOM 3309 O O . TYR A 1 404 ? 10.705 24.843 10.345 1.00 92.88 404 TYR A O 1
ATOM 3317 N N . SER A 1 405 ? 12.246 25.794 11.685 1.00 92.00 405 SER A N 1
ATOM 3318 C CA . SER A 1 405 ? 12.113 24.870 12.815 1.00 92.00 405 SER A CA 1
ATOM 3319 C C . SER A 1 405 ? 10.670 24.671 13.295 1.00 92.00 405 SER A C 1
ATOM 3321 O O . SER A 1 405 ? 10.322 23.526 13.584 1.00 92.00 405 SER A O 1
ATOM 3323 N N . PRO A 1 406 ? 9.761 25.676 13.275 1.00 93.38 406 PRO A N 1
ATOM 3324 C CA . PRO A 1 406 ? 8.372 25.451 13.674 1.00 93.38 406 PRO A CA 1
ATOM 3325 C C . PRO A 1 406 ? 7.621 24.498 12.734 1.00 93.38 406 PRO A C 1
ATOM 3327 O O . PRO A 1 406 ? 6.844 23.666 13.195 1.00 93.38 406 PRO A O 1
ATOM 3330 N N . ILE A 1 407 ? 7.857 24.583 11.417 1.00 94.06 407 ILE A N 1
ATOM 3331 C CA . ILE A 1 407 ? 7.256 23.652 10.446 1.00 94.06 407 ILE A CA 1
ATOM 3332 C C . ILE A 1 407 ? 7.939 22.288 10.548 1.00 94.06 407 ILE A C 1
ATOM 3334 O O . ILE A 1 407 ? 7.259 21.265 10.492 1.00 94.06 407 ILE A O 1
ATOM 3338 N N . LEU A 1 408 ? 9.265 22.266 10.723 1.00 92.56 408 LEU A N 1
ATOM 3339 C CA . LEU A 1 408 ? 10.021 21.027 10.874 1.00 92.56 408 LEU A CA 1
ATOM 3340 C C . LEU A 1 408 ? 9.560 20.234 12.108 1.00 92.56 408 LEU A C 1
ATOM 3342 O O . LEU A 1 408 ? 9.359 19.033 11.989 1.00 92.56 408 LEU A O 1
ATOM 3346 N N . ALA A 1 409 ? 9.289 20.894 13.240 1.00 91.69 409 ALA A N 1
ATOM 3347 C CA . ALA A 1 409 ? 8.740 20.265 14.445 1.00 91.69 409 ALA A CA 1
ATOM 3348 C C . ALA A 1 409 ? 7.322 19.704 14.233 1.00 91.69 409 ALA A C 1
ATOM 3350 O O . ALA A 1 409 ? 7.003 18.611 14.699 1.00 91.69 409 ALA A O 1
ATOM 3351 N N . VAL A 1 410 ? 6.463 20.424 13.497 1.00 91.69 410 VAL A N 1
ATOM 3352 C CA . VAL A 1 410 ? 5.136 19.910 13.111 1.00 91.69 410 VAL A CA 1
ATOM 3353 C C . VAL A 1 410 ? 5.296 18.672 12.223 1.00 91.69 410 VAL A C 1
ATOM 3355 O O . VAL A 1 410 ? 4.598 17.679 12.427 1.00 91.69 410 VAL A O 1
ATOM 3358 N N . TYR A 1 411 ? 6.220 18.702 11.261 1.00 90.50 411 TYR A N 1
ATOM 3359 C CA . TYR A 1 411 ? 6.469 17.559 10.388 1.00 90.50 411 TYR A CA 1
ATOM 3360 C C . TYR A 1 411 ? 7.034 16.364 11.166 1.00 90.50 411 TYR A C 1
ATOM 3362 O O . TYR A 1 411 ? 6.525 15.266 10.994 1.00 90.50 411 TYR A O 1
ATOM 3370 N N . ASP A 1 412 ? 8.014 16.560 12.048 1.00 87.94 412 ASP A N 1
ATOM 3371 C CA . ASP A 1 412 ? 8.629 15.489 12.848 1.00 87.94 412 ASP A CA 1
ATOM 3372 C C . ASP A 1 412 ? 7.601 14.805 13.775 1.00 87.94 412 ASP A C 1
ATOM 3374 O O . ASP A 1 412 ? 7.557 13.576 13.858 1.00 87.94 412 ASP A O 1
ATOM 3378 N N . LYS A 1 413 ? 6.672 15.578 14.368 1.00 88.56 413 LYS A N 1
ATOM 3379 C CA . LYS A 1 413 ? 5.587 15.037 15.211 1.00 88.56 413 LYS A CA 1
ATOM 3380 C C . LYS A 1 413 ? 4.567 14.202 14.425 1.00 88.56 413 LYS A C 1
ATOM 3382 O O . LYS A 1 413 ? 4.075 13.205 14.952 1.00 88.56 413 LYS A O 1
ATOM 3387 N N . TYR A 1 414 ? 4.209 14.605 13.202 1.00 87.38 414 TYR A N 1
ATOM 3388 C CA . TYR A 1 414 ? 3.074 14.012 12.471 1.00 87.38 414 TYR A CA 1
ATOM 3389 C C . TYR A 1 414 ? 3.443 13.202 11.220 1.00 87.38 414 TYR A C 1
ATOM 3391 O O . TYR A 1 414 ? 2.608 12.445 10.733 1.00 87.38 414 TYR A O 1
ATOM 3399 N N . ASN A 1 415 ? 4.658 13.345 10.691 1.00 86.06 415 ASN A N 1
ATOM 3400 C CA . ASN A 1 415 ? 5.164 12.695 9.477 1.00 86.06 415 ASN A CA 1
ATOM 3401 C C . ASN A 1 415 ? 4.251 12.839 8.242 1.00 86.06 415 ASN A C 1
ATOM 3403 O O . ASN A 1 415 ? 4.111 11.918 7.433 1.00 86.06 415 ASN A O 1
ATOM 3407 N N . ILE A 1 416 ? 3.599 13.995 8.093 1.00 87.94 416 ILE A N 1
ATOM 3408 C CA . ILE A 1 416 ? 2.629 14.260 7.024 1.00 87.94 416 ILE A CA 1
ATOM 3409 C C . ILE A 1 416 ? 2.991 15.567 6.309 1.00 87.94 416 ILE A C 1
ATOM 3411 O O . ILE A 1 416 ? 3.289 16.554 6.984 1.00 87.94 416 ILE A O 1
ATOM 3415 N N . PRO A 1 417 ? 2.918 15.617 4.961 1.00 90.50 417 PRO A N 1
ATOM 3416 C CA . PRO A 1 417 ? 3.150 16.849 4.219 1.00 90.50 417 PRO A CA 1
ATOM 3417 C C . PRO A 1 417 ? 2.232 17.974 4.687 1.00 90.50 417 PRO A C 1
ATOM 3419 O O . PRO A 1 417 ? 1.026 17.777 4.866 1.00 90.50 417 PRO A O 1
ATOM 3422 N N . ILE A 1 418 ? 2.796 19.169 4.830 1.00 93.31 418 ILE A N 1
ATOM 3423 C CA . ILE A 1 418 ? 2.108 20.330 5.396 1.00 93.31 418 ILE A CA 1
ATOM 3424 C C . ILE A 1 418 ? 1.752 21.289 4.253 1.00 93.31 418 ILE A C 1
ATOM 3426 O O . ILE A 1 418 ? 2.651 21.735 3.536 1.00 93.31 418 ILE A O 1
ATOM 3430 N N . PRO A 1 419 ? 0.463 21.618 4.042 1.00 94.31 419 PRO A N 1
ATOM 3431 C CA . PRO A 1 419 ? 0.042 22.531 2.982 1.00 94.31 419 PRO A CA 1
ATOM 3432 C C . PRO A 1 419 ? 0.766 23.882 3.038 1.00 94.31 419 PRO A C 1
ATOM 3434 O O . PRO A 1 419 ? 0.935 24.450 4.114 1.00 94.31 419 PRO A O 1
ATOM 3437 N N . VAL A 1 420 ? 1.135 24.433 1.876 1.00 94.06 420 VAL A N 1
ATOM 3438 C CA . VAL A 1 420 ? 1.956 25.659 1.762 1.00 94.06 420 VAL A CA 1
ATOM 3439 C C . VAL A 1 420 ? 1.388 26.823 2.574 1.00 94.06 420 VAL A C 1
ATOM 3441 O O . VAL A 1 420 ? 2.127 27.491 3.296 1.00 94.06 420 VAL A O 1
ATOM 3444 N N . ARG A 1 421 ? 0.072 27.051 2.495 1.00 92.50 421 ARG A N 1
ATOM 3445 C CA . ARG A 1 421 ? -0.587 28.157 3.199 1.00 92.50 421 ARG A CA 1
ATOM 3446 C C . ARG A 1 421 ? -0.579 27.958 4.716 1.00 92.50 421 ARG A C 1
ATOM 3448 O O . ARG A 1 421 ? -0.335 28.914 5.444 1.00 92.50 421 ARG A O 1
ATOM 3455 N N . ILE A 1 422 ? -0.758 26.725 5.197 1.00 93.94 422 ILE A N 1
ATOM 3456 C CA . ILE A 1 422 ? -0.618 26.404 6.626 1.00 93.94 422 ILE A CA 1
ATOM 3457 C C . ILE A 1 422 ? 0.831 26.592 7.083 1.00 93.94 422 ILE A C 1
ATOM 3459 O O . ILE A 1 422 ? 1.066 27.250 8.092 1.00 93.94 422 ILE A O 1
ATOM 3463 N N . SER A 1 423 ? 1.801 26.087 6.319 1.00 94.50 423 SER A N 1
ATOM 3464 C CA . SER A 1 423 ? 3.230 26.292 6.578 1.00 94.50 423 SER A CA 1
ATOM 3465 C C . SER A 1 423 ? 3.565 27.784 6.694 1.00 94.50 423 SER A C 1
ATOM 3467 O O . SER A 1 423 ? 4.237 28.208 7.634 1.00 94.50 423 SER A O 1
ATOM 3469 N N . ALA A 1 424 ? 3.028 28.611 5.794 1.00 94.38 424 ALA A N 1
ATOM 3470 C CA . ALA A 1 424 ? 3.223 30.054 5.843 1.00 94.38 424 ALA A CA 1
ATOM 3471 C C . ALA A 1 424 ? 2.639 30.692 7.117 1.00 94.38 424 ALA A C 1
ATOM 3473 O O . ALA A 1 424 ? 3.283 31.554 7.718 1.00 94.38 424 ALA A O 1
ATOM 3474 N N . LEU A 1 425 ? 1.446 30.267 7.547 1.00 93.06 425 LEU A N 1
ATOM 3475 C CA . LEU A 1 425 ? 0.819 30.745 8.784 1.00 93.06 425 LEU A CA 1
ATOM 3476 C C . LEU A 1 425 ? 1.581 30.315 10.039 1.00 93.06 425 LEU A C 1
ATOM 3478 O O . LEU A 1 425 ? 1.737 31.127 10.950 1.00 93.06 425 LEU A O 1
ATOM 3482 N N . ILE A 1 426 ? 2.091 29.080 10.074 1.00 94.50 426 ILE A N 1
ATOM 3483 C CA . ILE A 1 426 ? 2.935 28.578 11.166 1.00 94.50 426 ILE A CA 1
ATOM 3484 C C . ILE A 1 426 ? 4.139 29.510 11.355 1.00 94.50 426 ILE A C 1
ATOM 3486 O O . ILE A 1 426 ? 4.352 30.025 12.450 1.00 94.50 426 ILE A O 1
ATOM 3490 N N . LEU A 1 427 ? 4.877 29.812 10.281 1.00 93.88 427 LEU A N 1
ATOM 3491 C CA . LEU A 1 427 ? 6.058 30.680 10.366 1.00 93.88 427 LEU A CA 1
ATOM 3492 C C . LEU A 1 427 ? 5.726 32.113 10.789 1.00 93.88 427 LEU A C 1
ATOM 3494 O O . LEU A 1 427 ? 6.464 32.700 11.583 1.00 93.88 427 LEU A O 1
ATOM 3498 N N . LYS A 1 428 ? 4.622 32.676 10.280 1.00 91.62 428 LYS A N 1
ATOM 3499 C CA . LYS A 1 428 ? 4.162 34.019 10.670 1.00 91.62 428 LYS A CA 1
ATOM 3500 C C . LYS A 1 428 ? 3.831 34.079 12.163 1.00 91.62 428 LYS A C 1
ATOM 3502 O O . LYS A 1 428 ? 4.295 34.990 12.845 1.00 91.62 428 LYS A O 1
ATOM 3507 N N . ASN A 1 429 ? 3.099 33.088 12.678 1.00 88.75 429 ASN A N 1
ATOM 3508 C CA . ASN A 1 429 ? 2.739 32.995 14.098 1.00 88.75 429 ASN A CA 1
ATOM 3509 C C . ASN A 1 429 ? 3.953 32.749 15.008 1.00 88.75 429 ASN A C 1
ATOM 3511 O O . ASN A 1 429 ? 3.944 33.154 16.168 1.00 88.75 429 ASN A O 1
ATOM 3515 N N . SER A 1 430 ? 5.021 32.150 14.481 1.00 86.88 430 SER A N 1
ATOM 3516 C CA . SER A 1 430 ? 6.305 31.998 15.176 1.00 86.88 430 SER A CA 1
ATOM 3517 C C . SER A 1 430 ? 7.228 33.224 15.066 1.00 86.88 430 SER A C 1
ATOM 3519 O O . SER A 1 430 ? 8.376 33.160 15.495 1.00 86.88 430 SER A O 1
ATOM 3521 N N . GLY A 1 431 ? 6.751 34.350 14.516 1.00 83.56 431 GLY A N 1
ATOM 3522 C CA . GLY A 1 431 ? 7.469 35.632 14.505 1.00 83.56 431 GLY A CA 1
ATOM 3523 C C . GLY A 1 431 ? 8.283 35.927 13.240 1.00 83.56 431 GLY A C 1
ATOM 3524 O O . GLY A 1 431 ? 8.924 36.980 13.161 1.00 83.56 431 GLY A O 1
ATOM 3525 N N . ARG A 1 432 ? 8.250 35.057 12.220 1.00 84.44 432 ARG A N 1
ATOM 3526 C CA . ARG A 1 432 ? 8.961 35.297 10.957 1.00 84.44 432 ARG A CA 1
ATOM 3527 C C . ARG A 1 432 ? 8.217 36.324 10.103 1.00 84.44 432 ARG A C 1
ATOM 3529 O O . ARG A 1 432 ? 7.083 36.111 9.674 1.00 84.44 432 ARG A O 1
ATOM 3536 N N . LYS A 1 433 ? 8.885 37.443 9.816 1.00 75.25 433 LYS A N 1
ATOM 3537 C CA . LYS A 1 433 ? 8.384 38.491 8.914 1.00 75.25 433 LYS A CA 1
ATOM 3538 C C . LYS A 1 433 ? 8.667 38.104 7.452 1.00 75.25 433 LYS A C 1
ATOM 3540 O O . LYS A 1 433 ? 9.664 37.446 7.175 1.00 75.25 433 LYS A O 1
ATOM 3545 N N . ASN A 1 434 ? 7.808 38.527 6.520 1.00 74.69 434 ASN A N 1
ATOM 3546 C CA . ASN A 1 434 ? 7.969 38.353 5.062 1.00 74.69 434 ASN A CA 1
ATOM 3547 C C . ASN A 1 434 ? 7.941 36.901 4.535 1.00 74.69 434 ASN A C 1
ATOM 3549 O O . ASN A 1 434 ? 8.718 36.533 3.657 1.00 74.69 434 ASN A O 1
ATOM 3553 N N . VAL A 1 435 ? 7.023 36.071 5.034 1.00 83.38 435 VAL A N 1
ATOM 3554 C CA . VAL A 1 435 ? 6.812 34.708 4.512 1.00 83.38 435 VAL A CA 1
ATOM 3555 C C . VAL A 1 435 ? 6.007 34.747 3.205 1.00 83.38 435 VAL A C 1
ATOM 3557 O O . VAL A 1 435 ? 4.891 35.272 3.184 1.00 83.38 435 VAL A O 1
ATOM 3560 N N . ASN A 1 436 ? 6.562 34.180 2.129 1.00 83.19 436 ASN A N 1
ATOM 3561 C CA . ASN A 1 436 ? 5.964 34.128 0.790 1.00 83.19 436 ASN A CA 1
ATOM 3562 C C . ASN A 1 436 ? 5.485 32.702 0.468 1.00 83.19 436 ASN A C 1
ATOM 3564 O O . ASN A 1 436 ? 6.255 31.760 0.596 1.00 83.19 436 ASN A O 1
ATOM 3568 N N . GLU A 1 437 ? 4.254 32.529 -0.020 1.00 84.00 437 GLU A N 1
ATOM 3569 C CA . GLU A 1 437 ? 3.728 31.212 -0.435 1.00 84.00 437 GLU A CA 1
ATOM 3570 C C . GLU A 1 437 ? 4.463 30.622 -1.655 1.00 84.00 437 GLU A C 1
ATOM 3572 O O . GLU A 1 437 ? 4.389 29.424 -1.924 1.00 84.00 437 GLU A O 1
ATOM 3577 N N . ASN A 1 438 ? 5.220 31.437 -2.394 1.00 85.88 438 ASN A N 1
ATOM 3578 C CA . ASN A 1 438 ? 6.071 30.953 -3.479 1.00 85.88 438 ASN A CA 1
ATOM 3579 C C . ASN A 1 438 ? 7.403 30.345 -3.025 1.00 85.88 438 ASN A C 1
ATOM 3581 O O . ASN A 1 438 ? 8.116 29.814 -3.879 1.00 85.88 438 ASN A O 1
ATOM 3585 N N . ASP A 1 439 ? 7.712 30.397 -1.729 1.00 91.25 439 ASP A N 1
ATOM 3586 C CA . ASP A 1 439 ? 8.901 29.801 -1.126 1.00 91.25 439 ASP A CA 1
ATOM 3587 C C . ASP A 1 439 ? 9.001 28.298 -1.449 1.00 91.25 439 ASP A C 1
ATOM 3589 O O . ASP A 1 439 ? 8.075 27.511 -1.219 1.00 91.25 439 ASP A O 1
ATOM 3593 N N . LEU A 1 440 ? 10.145 27.907 -2.016 1.00 91.94 440 LEU A N 1
ATOM 3594 C CA . LEU A 1 440 ? 10.406 26.543 -2.462 1.00 91.94 440 LEU A CA 1
ATOM 3595 C C . LEU A 1 440 ? 10.478 25.554 -1.292 1.00 91.94 440 LEU A C 1
ATOM 3597 O O . LEU A 1 440 ? 10.080 24.406 -1.472 1.00 91.94 440 LEU A O 1
ATOM 3601 N N . ILE A 1 441 ? 10.912 25.983 -0.102 1.00 94.19 441 ILE A N 1
ATOM 3602 C CA . ILE A 1 441 ? 10.967 25.127 1.092 1.00 94.19 441 ILE A CA 1
ATOM 3603 C C . ILE A 1 441 ? 9.545 24.833 1.587 1.00 94.19 441 ILE A C 1
ATOM 3605 O O . ILE A 1 441 ? 9.233 23.688 1.915 1.00 94.19 441 ILE A O 1
ATOM 3609 N N . LEU A 1 442 ? 8.633 25.814 1.553 1.00 94.44 442 LEU A N 1
ATOM 3610 C CA . LEU A 1 442 ? 7.222 25.572 1.898 1.00 94.44 442 LEU A CA 1
ATOM 3611 C C . LEU A 1 442 ? 6.549 24.624 0.899 1.00 94.44 442 LEU A C 1
ATOM 3613 O O . LEU A 1 442 ? 5.829 23.711 1.307 1.00 94.44 442 LEU A O 1
ATOM 3617 N N . LYS A 1 443 ? 6.820 24.802 -0.402 1.00 93.69 443 LYS A N 1
ATOM 3618 C CA . LYS A 1 443 ? 6.368 23.877 -1.458 1.00 93.69 443 LYS A CA 1
ATOM 3619 C C . LYS A 1 443 ? 6.979 22.485 -1.307 1.00 93.69 443 LYS A C 1
ATOM 3621 O O . LYS A 1 443 ? 6.339 21.496 -1.664 1.00 93.69 443 LYS A O 1
ATOM 3626 N N . TRP A 1 444 ? 8.199 22.387 -0.788 1.00 94.25 444 TRP A N 1
ATOM 3627 C CA . TRP A 1 444 ? 8.819 21.105 -0.490 1.00 94.25 444 TRP A CA 1
ATOM 3628 C C . TRP A 1 444 ? 8.107 20.401 0.668 1.00 94.25 444 TRP A C 1
ATOM 3630 O O . TRP A 1 444 ? 7.690 19.257 0.498 1.00 94.25 444 TRP A O 1
ATOM 3640 N N . PHE A 1 445 ? 7.842 21.088 1.786 1.00 93.44 445 PHE A N 1
ATOM 3641 C CA . PHE A 1 445 ? 7.078 20.519 2.908 1.00 93.44 445 PHE A CA 1
ATOM 3642 C C . PHE A 1 445 ? 5.670 20.057 2.507 1.00 93.44 445 PHE A C 1
ATOM 3644 O O . PHE A 1 445 ? 5.177 19.075 3.058 1.00 93.44 445 PHE A O 1
ATOM 3651 N N . SER A 1 446 ? 5.034 20.697 1.519 1.00 92.75 446 SER A N 1
ATOM 3652 C CA . SER A 1 446 ? 3.734 20.239 1.005 1.00 92.75 446 SER A CA 1
ATOM 3653 C C . SER A 1 446 ? 3.822 19.010 0.096 1.00 92.75 446 SER A C 1
ATOM 3655 O O . SER A 1 446 ? 2.810 18.354 -0.143 1.00 92.75 446 SER A O 1
ATOM 3657 N N . ASN A 1 447 ? 5.009 18.700 -0.433 1.00 90.88 447 ASN A N 1
ATOM 3658 C CA . ASN A 1 447 ? 5.253 17.578 -1.340 1.00 90.88 447 ASN A CA 1
ATOM 3659 C C . ASN A 1 447 ? 6.058 16.436 -0.706 1.00 90.88 447 ASN A C 1
ATOM 3661 O O . ASN A 1 447 ? 6.109 15.364 -1.310 1.00 90.88 447 ASN A O 1
ATOM 3665 N N . CYS A 1 448 ? 6.671 16.648 0.463 1.00 88.00 448 CYS A N 1
ATOM 3666 C CA . CYS A 1 448 ? 7.449 15.650 1.186 1.00 88.00 448 CYS A CA 1
ATOM 3667 C C . CYS A 1 448 ? 6.513 14.641 1.853 1.00 88.00 448 CYS A C 1
ATOM 3669 O O . CYS A 1 448 ? 5.746 14.962 2.755 1.00 88.00 448 CYS A O 1
ATOM 3671 N N . ASN A 1 449 ? 6.541 13.417 1.347 1.00 75.81 449 ASN A N 1
ATOM 3672 C CA . ASN A 1 449 ? 5.651 12.332 1.742 1.00 75.81 449 ASN A CA 1
ATOM 3673 C C . ASN A 1 449 ? 6.420 11.080 2.190 1.00 75.81 449 ASN A C 1
ATOM 3675 O O . ASN A 1 449 ? 5.853 9.992 2.245 1.00 75.81 449 ASN A O 1
ATOM 3679 N N . ILE A 1 450 ? 7.710 11.244 2.487 1.00 77.50 450 ILE A N 1
ATOM 3680 C CA . ILE A 1 450 ? 8.574 10.221 3.070 1.00 77.50 450 ILE A CA 1
ATOM 3681 C C . ILE A 1 450 ? 8.701 10.548 4.563 1.00 77.50 450 ILE A C 1
ATOM 3683 O O . ILE A 1 450 ? 9.206 11.627 4.882 1.00 77.50 450 ILE A O 1
ATOM 3687 N N . PRO A 1 451 ? 8.249 9.675 5.479 1.00 74.56 451 PRO A N 1
ATOM 3688 C CA . PRO A 1 451 ? 8.466 9.892 6.904 1.00 74.56 451 PRO A CA 1
ATOM 3689 C C . PRO A 1 451 ? 9.972 9.837 7.193 1.00 74.56 451 PRO A C 1
ATOM 3691 O O . PRO A 1 451 ? 10.671 8.966 6.670 1.00 74.56 451 PRO A O 1
ATOM 3694 N N . PHE A 1 452 ? 10.478 10.769 7.996 1.00 76.31 452 PHE A N 1
ATOM 3695 C CA . PHE A 1 452 ? 11.882 10.800 8.406 1.00 76.31 452 PHE A CA 1
ATOM 3696 C C . PHE A 1 452 ? 11.991 11.320 9.833 1.00 76.31 452 PHE A C 1
ATOM 3698 O O . PHE A 1 452 ? 11.178 12.134 10.259 1.00 76.31 452 PHE A O 1
ATOM 3705 N N . LYS A 1 453 ? 13.005 10.846 10.560 1.00 74.06 453 LYS A N 1
ATOM 3706 C CA . LYS A 1 453 ? 13.337 11.372 11.885 1.00 74.06 453 LYS A CA 1
ATOM 3707 C C . LYS A 1 453 ? 14.356 12.487 11.748 1.00 74.06 453 LYS A C 1
ATOM 3709 O O . LYS A 1 453 ? 15.373 12.303 11.074 1.00 74.06 453 LYS A O 1
ATOM 3714 N N . VAL A 1 454 ? 14.104 13.609 12.407 1.00 82.94 454 VAL A N 1
ATOM 3715 C CA . VAL A 1 454 ? 15.119 14.650 12.558 1.00 82.94 454 VAL A CA 1
ATOM 3716 C C . VAL A 1 454 ? 16.148 14.169 13.594 1.00 82.94 454 VAL A C 1
ATOM 3718 O O . VAL A 1 454 ? 15.762 13.826 14.715 1.00 82.94 454 VAL A O 1
ATOM 3721 N N . PRO A 1 455 ? 17.448 14.068 13.258 1.00 85.31 455 PRO A N 1
ATOM 3722 C CA . PRO A 1 455 ? 18.460 13.715 14.246 1.00 85.31 455 PRO A CA 1
ATOM 3723 C C . PRO A 1 455 ? 18.546 14.818 15.296 1.00 85.31 455 PRO A C 1
ATOM 3725 O O . PRO A 1 455 ? 18.409 15.984 14.958 1.00 85.31 455 PRO A O 1
ATOM 3728 N N . LYS A 1 456 ? 18.799 14.464 16.558 1.00 84.62 456 LYS A N 1
ATOM 3729 C CA . LYS A 1 456 ? 19.055 15.450 17.614 1.00 84.62 456 LYS A CA 1
ATOM 3730 C C . LYS A 1 456 ? 20.533 15.805 17.606 1.00 84.62 456 LYS A C 1
ATOM 3732 O O . LYS A 1 456 ? 21.368 14.951 17.896 1.00 84.62 456 LYS A O 1
ATOM 3737 N N . SER A 1 457 ? 20.853 17.035 17.234 1.00 83.06 457 SER A N 1
ATOM 3738 C CA . SER A 1 457 ? 22.233 17.491 17.099 1.00 83.06 457 SER A CA 1
ATOM 3739 C C . SER A 1 457 ? 22.322 19.002 17.279 1.00 83.06 457 SER A C 1
ATOM 3741 O O . SER A 1 457 ? 21.583 19.751 16.629 1.00 83.06 457 SER A O 1
ATOM 3743 N N . GLU A 1 458 ? 23.264 19.423 18.125 1.00 80.69 458 GLU A N 1
ATOM 3744 C CA . GLU A 1 458 ? 23.657 20.827 18.283 1.00 80.69 458 GLU A CA 1
ATOM 3745 C C . GLU A 1 458 ? 24.228 21.391 16.971 1.00 80.69 458 GLU A C 1
ATOM 3747 O O . GLU A 1 458 ? 23.935 22.531 16.621 1.00 80.69 458 GLU A O 1
ATOM 3752 N N . ASP A 1 459 ? 24.943 20.573 16.184 1.00 79.69 459 ASP A N 1
ATOM 3753 C CA . ASP A 1 459 ? 25.542 20.981 14.901 1.00 79.69 459 ASP A CA 1
ATOM 3754 C C . ASP A 1 459 ? 24.489 21.436 13.875 1.00 79.69 459 ASP A C 1
ATOM 3756 O O . ASP A 1 459 ? 24.761 22.276 13.016 1.00 79.69 459 ASP A O 1
ATOM 3760 N N . TYR A 1 460 ? 23.270 20.895 13.971 1.00 80.00 460 TYR A N 1
ATOM 3761 C CA . TYR A 1 460 ? 22.135 21.261 13.119 1.00 80.00 460 TYR A CA 1
ATOM 3762 C C . TYR A 1 460 ? 21.093 22.143 13.834 1.00 80.00 460 TYR A C 1
ATOM 3764 O O . TYR A 1 460 ? 20.070 22.462 13.227 1.00 80.00 460 TYR A O 1
ATOM 3772 N N . TYR A 1 461 ? 21.305 22.504 15.108 1.00 81.44 461 TYR A N 1
ATOM 3773 C CA . TYR A 1 461 ? 20.326 23.164 15.997 1.00 81.44 461 TYR A CA 1
ATOM 3774 C C . TYR A 1 461 ? 18.970 22.446 16.111 1.00 81.44 461 TYR A C 1
ATOM 3776 O O . TYR A 1 461 ? 17.913 23.054 16.311 1.00 81.44 461 TYR A O 1
ATOM 3784 N N . THR A 1 462 ? 18.987 21.132 15.935 1.00 84.81 462 THR A N 1
ATOM 3785 C CA . THR A 1 462 ? 17.786 20.279 15.894 1.00 84.81 462 THR A CA 1
ATOM 3786 C C . THR A 1 462 ? 17.382 19.765 17.273 1.00 84.81 462 THR A C 1
ATOM 3788 O O . THR A 1 462 ? 16.234 19.387 17.483 1.00 84.81 462 THR A O 1
ATOM 3791 N N . ASP A 1 463 ? 18.299 19.823 18.234 1.00 83.00 463 ASP A N 1
ATOM 3792 C CA . ASP A 1 463 ? 18.055 19.683 19.670 1.00 83.00 463 ASP A CA 1
ATOM 3793 C C . ASP A 1 463 ? 17.010 20.689 20.191 1.00 83.00 463 ASP A C 1
ATOM 3795 O O . ASP A 1 463 ? 16.177 20.356 21.035 1.00 83.00 463 ASP A O 1
ATOM 3799 N N . SER A 1 464 ? 16.978 21.896 19.619 1.00 83.19 464 SER A N 1
ATOM 3800 C CA . SER A 1 464 ? 16.016 22.941 19.985 1.00 83.19 464 SER A CA 1
ATOM 3801 C C . SER A 1 464 ? 14.554 22.600 19.653 1.00 83.19 464 SER A C 1
ATOM 3803 O O . SER A 1 464 ? 13.644 23.217 20.217 1.00 83.19 464 SER A O 1
ATOM 3805 N N . LEU A 1 465 ? 14.296 21.612 18.786 1.00 84.31 465 LEU A N 1
ATOM 3806 C CA . LEU A 1 465 ? 12.941 21.252 18.350 1.00 84.31 465 LEU A CA 1
ATOM 3807 C C . LEU A 1 465 ? 12.064 20.733 19.497 1.00 84.31 465 LEU A C 1
ATOM 3809 O O . LEU A 1 465 ? 10.868 21.018 19.508 1.00 84.31 465 LEU A O 1
ATOM 3813 N N . ASP A 1 466 ? 12.647 20.059 20.493 1.00 80.75 466 ASP A N 1
ATOM 3814 C CA . ASP A 1 466 ? 11.912 19.548 21.662 1.00 80.75 466 ASP A CA 1
ATOM 3815 C C . ASP A 1 466 ? 11.285 20.682 22.499 1.00 80.75 466 ASP A C 1
ATOM 3817 O O . ASP A 1 466 ? 10.293 20.479 23.201 1.00 80.75 466 ASP A O 1
ATOM 3821 N N . SER A 1 467 ? 11.838 21.898 22.416 1.00 85.19 467 SER A N 1
ATOM 3822 C CA . SER A 1 467 ? 11.306 23.078 23.112 1.00 85.19 467 SER A CA 1
ATOM 3823 C C . SER A 1 467 ? 10.083 23.696 22.415 1.00 85.19 467 SER A C 1
ATOM 3825 O O . SER A 1 467 ? 9.381 24.533 22.995 1.00 85.19 467 SER A O 1
ATOM 3827 N N . ILE A 1 468 ? 9.799 23.289 21.173 1.00 88.38 468 ILE A N 1
ATOM 3828 C CA . ILE A 1 468 ? 8.716 23.842 20.364 1.00 88.38 468 ILE A CA 1
ATOM 3829 C C . ILE A 1 468 ? 7.396 23.160 20.732 1.00 88.38 468 ILE A C 1
ATOM 3831 O O . ILE A 1 468 ? 7.142 22.000 20.414 1.00 88.38 468 ILE A O 1
ATOM 3835 N N . ASN A 1 469 ? 6.483 23.921 21.340 1.00 91.06 469 ASN A N 1
ATOM 3836 C CA . ASN A 1 469 ? 5.133 23.438 21.615 1.00 91.06 469 ASN A CA 1
ATOM 3837 C C . ASN A 1 469 ? 4.279 23.427 20.330 1.00 91.06 469 ASN A C 1
ATOM 3839 O O . ASN A 1 469 ? 3.608 24.409 19.994 1.00 91.06 469 ASN A O 1
ATOM 3843 N N . VAL A 1 470 ? 4.300 22.290 19.628 1.00 91.69 470 VAL A N 1
ATOM 3844 C CA . VAL A 1 470 ? 3.547 22.057 18.383 1.00 91.69 470 VAL A CA 1
ATOM 3845 C C . VAL A 1 470 ? 2.044 22.296 18.562 1.00 91.69 470 VAL A C 1
ATOM 3847 O O . VAL A 1 470 ? 1.413 22.903 17.702 1.00 91.69 470 VAL A O 1
ATOM 3850 N N . GLU A 1 471 ? 1.456 21.887 19.686 1.00 91.81 471 GLU A N 1
ATOM 3851 C CA . GLU A 1 471 ? 0.009 22.017 19.922 1.00 91.81 471 GLU A CA 1
ATOM 3852 C C . GLU A 1 471 ? -0.413 23.478 20.057 1.00 91.81 471 GLU A C 1
ATOM 3854 O O . GLU A 1 471 ? -1.426 23.886 19.489 1.00 91.81 471 GLU A O 1
ATOM 3859 N N . LYS A 1 472 ? 0.406 24.293 20.731 1.00 92.62 472 LYS A N 1
ATOM 3860 C CA . LYS A 1 472 ? 0.201 25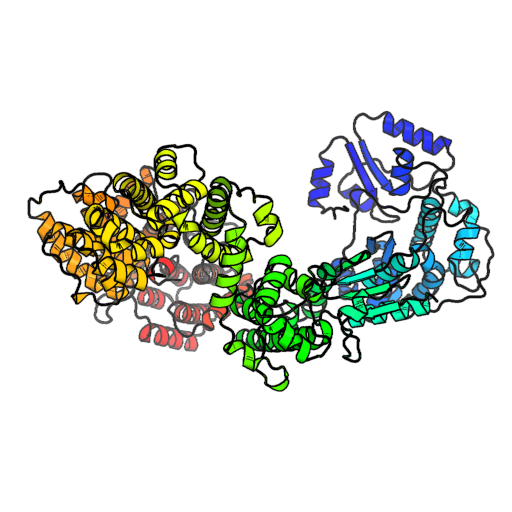.741 20.829 1.00 92.62 472 LYS A CA 1
ATOM 3861 C C . LYS A 1 472 ? 0.296 26.415 19.459 1.00 92.62 472 LYS A C 1
ATOM 3863 O O . LYS A 1 472 ? -0.515 27.287 19.158 1.00 92.62 472 LYS A O 1
ATOM 3868 N N . ILE A 1 473 ? 1.251 26.005 18.619 1.00 92.38 473 ILE A N 1
ATOM 3869 C CA . ILE A 1 473 ? 1.381 26.517 17.245 1.00 92.38 473 ILE A CA 1
ATOM 3870 C C . ILE A 1 473 ? 0.116 26.207 16.442 1.00 92.38 473 ILE A C 1
ATOM 3872 O O . ILE A 1 473 ? -0.475 27.122 15.866 1.00 92.38 473 ILE A O 1
ATOM 3876 N N . LEU A 1 474 ? -0.324 24.944 16.426 1.00 93.88 474 LEU A N 1
ATOM 3877 C CA . LEU A 1 474 ? -1.523 24.549 15.684 1.00 93.88 474 LEU A CA 1
ATOM 3878 C C . LEU A 1 474 ? -2.774 25.265 16.212 1.00 93.88 474 LEU A C 1
ATOM 3880 O O . LEU A 1 474 ? -3.582 25.727 15.411 1.00 93.88 474 LEU A O 1
ATOM 3884 N N . ALA A 1 475 ? -2.902 25.436 17.530 1.00 92.44 475 ALA A N 1
ATOM 3885 C CA . ALA A 1 475 ? -4.016 26.153 18.145 1.00 92.44 475 ALA A CA 1
ATOM 3886 C C . ALA A 1 475 ? -4.060 27.647 17.773 1.00 92.44 475 ALA A C 1
ATOM 3888 O O . ALA A 1 475 ? -5.154 28.183 17.582 1.00 92.44 475 ALA A O 1
ATOM 3889 N N . ASN A 1 476 ? -2.904 28.312 17.656 1.00 92.88 476 ASN A N 1
ATOM 3890 C CA . ASN A 1 476 ? -2.815 29.714 17.229 1.00 92.88 476 ASN A CA 1
ATOM 3891 C C . ASN A 1 476 ? -3.185 29.869 15.746 1.00 92.88 476 ASN A C 1
ATOM 3893 O O . ASN A 1 476 ? -3.988 30.730 15.390 1.00 92.88 476 ASN A O 1
ATOM 3897 N N . VAL A 1 477 ? -2.655 28.996 14.881 1.00 93.56 477 VAL A N 1
ATOM 3898 C CA . VAL A 1 477 ? -2.996 28.999 13.448 1.00 93.56 477 VAL A CA 1
ATOM 3899 C C . VAL A 1 477 ? -4.479 28.669 13.245 1.00 93.56 477 VAL A C 1
ATOM 3901 O O . VAL A 1 477 ? -5.142 29.273 12.404 1.00 93.56 477 VAL A O 1
ATOM 3904 N N . ALA A 1 478 ? -5.028 27.744 14.035 1.00 93.00 478 ALA A N 1
ATOM 3905 C CA . ALA A 1 478 ? -6.449 27.422 14.005 1.00 93.00 478 ALA A CA 1
ATOM 3906 C C . ALA A 1 478 ? -7.318 28.608 14.442 1.00 93.00 478 ALA A C 1
ATOM 3908 O O . ALA A 1 478 ? -8.368 28.826 13.844 1.00 93.00 478 ALA A O 1
ATOM 3909 N N . GLU A 1 479 ? -6.881 29.401 15.427 1.00 92.00 479 GLU A N 1
ATOM 3910 C CA . GLU A 1 479 ? -7.571 30.633 15.821 1.00 92.00 479 GLU A CA 1
ATOM 3911 C C . GLU A 1 479 ? -7.627 31.639 14.660 1.00 92.00 479 GLU A C 1
ATOM 3913 O O . GLU A 1 479 ? -8.693 32.179 14.363 1.00 92.00 479 GLU A O 1
ATOM 3918 N N . GLU A 1 480 ? -6.514 31.849 13.956 1.00 90.62 480 GLU A N 1
ATOM 3919 C CA . GLU A 1 480 ? -6.458 32.738 12.790 1.00 90.62 480 GLU A CA 1
ATOM 3920 C C . GLU A 1 480 ? -7.407 32.277 11.674 1.00 90.62 480 GLU A C 1
ATOM 3922 O O . GLU A 1 480 ? -8.219 33.066 11.191 1.00 90.62 480 GLU A O 1
ATOM 3927 N N . ILE A 1 481 ? -7.389 30.985 11.333 1.00 91.00 481 ILE A N 1
ATOM 3928 C CA . ILE A 1 481 ? -8.287 30.413 10.316 1.00 91.00 481 ILE A CA 1
ATOM 3929 C C . ILE A 1 481 ? -9.75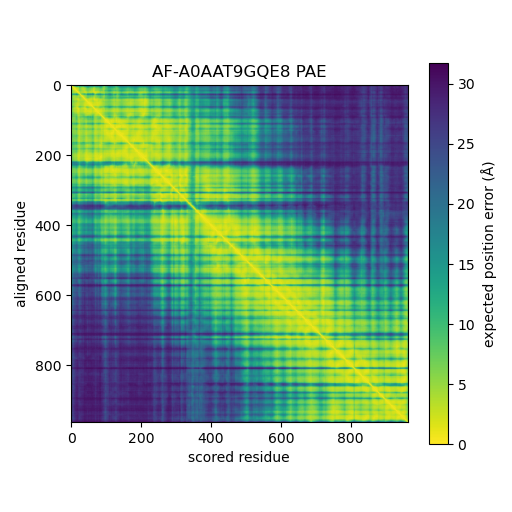2 30.483 10.769 1.00 91.00 481 ILE A C 1
ATOM 3931 O O . ILE A 1 481 ? -10.633 30.775 9.959 1.00 91.00 481 ILE A O 1
ATOM 3935 N N . SER A 1 482 ? -10.031 30.258 12.058 1.00 89.69 482 SER A N 1
ATOM 3936 C CA . SER A 1 482 ? -11.393 30.295 12.605 1.00 89.69 482 SER A CA 1
ATOM 3937 C C . SER A 1 482 ? -12.046 31.675 12.489 1.00 89.69 482 SER A C 1
ATOM 3939 O O . SER A 1 482 ? -13.245 31.746 12.241 1.00 89.69 482 SER A O 1
ATOM 3941 N N . LYS A 1 483 ? -11.266 32.767 12.557 1.00 88.50 483 LYS A N 1
ATOM 3942 C CA . LYS A 1 483 ? -11.766 34.144 12.365 1.00 88.50 483 LYS A CA 1
ATOM 3943 C C . LYS A 1 483 ? -12.305 34.386 10.953 1.00 88.50 483 LYS A C 1
ATOM 3945 O O . LYS A 1 483 ? -13.173 35.234 10.766 1.00 88.50 483 LYS A O 1
ATOM 3950 N N . GLU A 1 484 ? -11.818 33.638 9.963 1.00 86.38 484 GLU A N 1
ATOM 3951 C CA . GLU A 1 484 ? -12.294 33.711 8.578 1.00 86.38 484 GLU A CA 1
ATOM 3952 C C . GLU A 1 484 ? -13.506 32.799 8.305 1.00 86.38 484 GLU A C 1
ATOM 3954 O O . GLU A 1 484 ? -14.119 32.890 7.238 1.00 86.38 484 GLU A O 1
ATOM 3959 N N . ILE A 1 485 ? -13.873 31.930 9.253 1.00 85.12 485 ILE A N 1
ATOM 3960 C CA . ILE A 1 485 ? -15.022 31.024 9.158 1.00 85.12 485 ILE A CA 1
ATOM 3961 C C . ILE A 1 485 ? -16.205 31.681 9.873 1.00 85.12 485 ILE A C 1
ATOM 3963 O O . ILE A 1 485 ? -16.382 31.559 11.081 1.00 85.12 485 ILE A O 1
ATOM 3967 N N . ASN A 1 486 ? -17.014 32.413 9.108 1.00 75.31 486 ASN A N 1
ATOM 3968 C CA . ASN A 1 486 ? -18.031 33.324 9.642 1.00 75.31 486 ASN A CA 1
ATOM 3969 C C . ASN A 1 486 ? -19.484 32.895 9.387 1.00 75.31 486 ASN A C 1
ATOM 3971 O O . ASN A 1 486 ? -20.401 33.633 9.741 1.00 75.31 486 ASN A O 1
ATOM 3975 N N . ASN A 1 487 ? -19.719 31.740 8.756 1.00 82.44 487 ASN A N 1
ATOM 3976 C CA . ASN A 1 487 ? -21.070 31.273 8.465 1.00 82.44 487 ASN A CA 1
ATOM 3977 C C . ASN A 1 487 ? -21.285 29.805 8.851 1.00 82.44 487 ASN A C 1
ATOM 3979 O O . ASN A 1 487 ? -20.365 28.984 8.856 1.00 82.44 487 ASN A O 1
ATOM 3983 N N . GLU A 1 488 ? -22.542 29.479 9.134 1.00 83.44 488 GLU A N 1
ATOM 3984 C CA . GLU A 1 488 ? -22.954 28.165 9.627 1.00 83.44 488 GLU A CA 1
ATOM 3985 C C . GLU A 1 488 ? -22.684 27.041 8.609 1.00 83.44 488 GLU A C 1
ATOM 3987 O O . GLU A 1 488 ? -22.250 25.952 8.969 1.00 83.44 488 GLU A O 1
ATOM 3992 N N . THR A 1 489 ? -22.842 27.319 7.309 1.00 84.94 489 THR A N 1
ATOM 3993 C CA . THR A 1 489 ? -22.607 26.325 6.244 1.00 84.94 489 THR A CA 1
ATOM 3994 C C . THR A 1 489 ? -21.150 25.862 6.160 1.00 84.94 489 THR A C 1
ATOM 3996 O O . THR A 1 489 ? -20.874 24.712 5.806 1.00 84.94 489 THR A O 1
ATOM 3999 N N . MET A 1 490 ? -20.200 26.742 6.489 1.00 86.62 490 MET A N 1
ATOM 4000 C CA . MET A 1 490 ? -18.781 26.403 6.526 1.00 86.62 490 MET A CA 1
ATOM 4001 C C . MET A 1 490 ? -18.452 25.545 7.746 1.00 86.62 490 MET A C 1
ATOM 4003 O O . MET A 1 490 ? -17.701 24.583 7.606 1.00 86.62 490 MET A O 1
ATOM 4007 N N . ILE A 1 491 ? -19.055 25.841 8.902 1.00 88.94 491 ILE A N 1
ATOM 4008 C CA . ILE A 1 491 ? -18.915 25.032 10.122 1.00 88.94 491 ILE A CA 1
ATOM 4009 C C . ILE A 1 491 ? -19.434 23.611 9.868 1.00 88.94 491 ILE A C 1
ATOM 4011 O O . ILE A 1 491 ? -18.699 22.647 10.092 1.00 88.94 491 ILE A O 1
ATOM 4015 N N . ASP A 1 492 ? -20.636 23.489 9.292 1.00 88.88 492 ASP A N 1
ATOM 4016 C CA . ASP A 1 492 ? -21.234 22.207 8.890 1.00 88.88 492 ASP A CA 1
ATOM 4017 C C . ASP A 1 492 ? -20.291 21.423 7.967 1.00 88.88 492 ASP A C 1
ATOM 4019 O O . ASP A 1 492 ? -20.039 20.237 8.169 1.00 88.88 492 ASP A O 1
ATOM 4023 N N . SER A 1 493 ? -19.709 22.102 6.975 1.00 88.81 493 SER A N 1
ATOM 4024 C CA . SER A 1 493 ? -18.786 21.478 6.024 1.00 88.81 493 SER A CA 1
ATOM 4025 C C . SER A 1 493 ? -17.515 20.952 6.699 1.00 88.81 493 SER A C 1
ATOM 4027 O O . SER A 1 493 ? -17.041 19.874 6.343 1.00 88.81 493 SER A O 1
ATOM 4029 N N . ILE A 1 494 ? -16.957 21.680 7.670 1.00 91.00 494 ILE A N 1
ATOM 4030 C CA . ILE A 1 494 ? -15.751 21.252 8.393 1.00 91.00 494 ILE A CA 1
ATOM 4031 C C . ILE A 1 494 ? -16.055 20.040 9.274 1.00 91.00 494 ILE A C 1
ATOM 4033 O O . ILE A 1 494 ? -15.295 19.071 9.235 1.00 91.00 494 ILE A O 1
ATOM 4037 N N . LEU A 1 495 ? -17.168 20.057 10.015 1.00 91.44 495 LEU A N 1
ATOM 4038 C CA . LEU A 1 495 ? -17.599 18.916 10.830 1.00 91.44 495 LEU A CA 1
ATOM 4039 C C . LEU A 1 495 ? -17.881 17.681 9.969 1.00 91.44 495 LEU A C 1
ATOM 4041 O O . LEU A 1 495 ? -17.476 16.577 10.336 1.00 91.44 495 LEU A O 1
ATOM 4045 N N . ASN A 1 496 ? -18.497 17.863 8.800 1.00 92.38 496 ASN A N 1
ATOM 4046 C CA . ASN A 1 496 ? -18.734 16.793 7.834 1.00 92.38 496 ASN A CA 1
ATOM 4047 C C . ASN A 1 496 ? -17.421 16.183 7.317 1.00 92.38 496 ASN A C 1
ATOM 4049 O O . ASN A 1 496 ? -17.279 14.961 7.292 1.00 92.38 496 ASN A O 1
ATOM 4053 N N . ILE A 1 497 ? -16.440 17.015 6.941 1.00 92.00 497 ILE A N 1
ATOM 4054 C CA . ILE A 1 497 ? -15.119 16.542 6.497 1.00 92.00 497 ILE A CA 1
ATOM 4055 C C . ILE A 1 497 ? -14.408 15.804 7.632 1.00 92.00 497 ILE A C 1
ATOM 4057 O O . ILE A 1 497 ? -13.892 14.711 7.409 1.00 92.00 497 ILE A O 1
ATOM 4061 N N . LEU A 1 498 ? -14.397 16.370 8.840 1.00 92.81 498 LEU A N 1
ATOM 4062 C CA . LEU A 1 498 ? -13.762 15.753 10.002 1.00 92.81 498 LEU A CA 1
ATOM 4063 C C . LEU A 1 498 ? -14.402 14.396 10.334 1.00 92.81 498 LEU A C 1
ATOM 4065 O O . LEU A 1 498 ? -13.687 13.425 10.558 1.00 92.81 498 LEU A O 1
ATOM 4069 N N . SER A 1 499 ? -15.730 14.304 10.289 1.00 93.50 499 SER A N 1
ATOM 4070 C CA . SER A 1 499 ? -16.460 13.054 10.539 1.00 93.50 499 SER A CA 1
ATOM 4071 C C . SER A 1 499 ? -16.178 12.013 9.457 1.00 93.50 499 SER A C 1
ATOM 4073 O O . SER A 1 499 ? -15.892 10.860 9.773 1.00 93.50 499 SER A O 1
ATOM 4075 N N . TYR A 1 500 ? -16.156 12.417 8.182 1.00 93.12 500 TYR A N 1
ATOM 4076 C CA . TYR A 1 500 ? -15.788 11.532 7.073 1.00 93.12 500 TYR A CA 1
ATOM 4077 C C . TYR A 1 500 ? -14.357 11.003 7.214 1.00 93.12 500 TYR A C 1
ATOM 4079 O O . TYR A 1 500 ? -14.106 9.835 6.933 1.00 93.12 500 TYR A O 1
ATOM 4087 N N . LEU A 1 501 ? -13.418 11.833 7.675 1.00 90.38 501 LEU A N 1
ATOM 4088 C CA . LEU A 1 501 ? -12.033 11.421 7.919 1.00 90.38 501 LEU A CA 1
ATOM 4089 C C . LEU A 1 501 ? -11.890 10.412 9.069 1.00 90.38 501 LEU A C 1
ATOM 4091 O O . LEU A 1 501 ? -10.885 9.701 9.114 1.00 90.38 501 LEU A O 1
ATOM 4095 N N . SER A 1 502 ? -12.876 10.349 9.966 1.00 87.88 502 SER A N 1
ATOM 4096 C CA . SER A 1 502 ? -12.910 9.416 11.094 1.00 87.88 502 SER A CA 1
ATOM 4097 C C . SER A 1 502 ? -13.499 8.055 10.727 1.00 87.88 502 SER A C 1
ATOM 4099 O O . SER A 1 502 ? -12.940 7.045 11.138 1.00 87.88 502 SER A O 1
ATOM 4101 N N . ILE A 1 503 ? -14.591 8.014 9.951 1.00 87.44 503 ILE A N 1
ATOM 4102 C CA . ILE A 1 503 ? -15.313 6.757 9.652 1.00 87.44 503 ILE A CA 1
ATOM 4103 C C . ILE A 1 503 ? -15.156 6.266 8.209 1.00 87.44 503 ILE A C 1
ATOM 4105 O O . ILE A 1 503 ? -15.295 5.079 7.939 1.00 87.44 503 ILE A O 1
ATOM 4109 N N . THR A 1 504 ? -14.857 7.152 7.256 1.00 85.50 504 THR A N 1
ATOM 4110 C CA . THR A 1 504 ? -14.740 6.852 5.813 1.00 85.50 504 THR A CA 1
ATOM 4111 C C . THR A 1 504 ? -15.965 6.161 5.183 1.00 85.50 504 THR A C 1
ATOM 4113 O O . THR A 1 504 ? -15.842 5.438 4.197 1.00 85.50 504 THR A O 1
ATOM 4116 N N . GLU A 1 505 ? -17.164 6.410 5.721 1.00 84.00 505 GLU A N 1
ATOM 4117 C CA . GLU A 1 505 ? -18.443 5.873 5.237 1.00 84.00 505 GLU A CA 1
ATOM 4118 C C . GLU A 1 505 ? -19.259 6.935 4.481 1.00 84.00 505 GLU A C 1
ATOM 4120 O O . GLU A 1 505 ? -19.405 8.064 4.952 1.00 84.00 505 GLU A O 1
ATOM 4125 N N . GLY A 1 506 ? -19.844 6.553 3.340 1.00 85.62 506 GLY A N 1
ATOM 4126 C CA . GLY A 1 506 ? -20.641 7.435 2.476 1.00 85.62 506 GLY A CA 1
ATOM 4127 C C . GLY A 1 506 ? -19.857 8.024 1.298 1.00 85.62 506 GLY A C 1
ATOM 4128 O O . GLY A 1 506 ? -18.705 7.665 1.042 1.00 85.62 506 GLY A O 1
ATOM 4129 N N . GLU A 1 507 ? -20.497 8.920 0.546 1.00 86.94 507 GLU A N 1
ATOM 4130 C CA . GLU A 1 507 ? -19.829 9.639 -0.544 1.00 86.94 507 GLU A CA 1
ATOM 4131 C C . GLU A 1 507 ? -18.837 10.675 -0.006 1.00 86.94 507 GLU A C 1
ATOM 4133 O O . GLU A 1 507 ? -19.075 11.337 1.000 1.00 86.94 507 GLU A O 1
ATOM 4138 N N . LYS A 1 508 ? -17.698 10.841 -0.686 1.00 85.06 508 LYS A N 1
ATOM 4139 C CA . LYS A 1 508 ? -16.661 11.776 -0.245 1.00 85.06 508 LYS A CA 1
ATOM 4140 C C . LYS A 1 508 ? -17.212 13.213 -0.200 1.00 85.06 508 LYS A C 1
ATOM 4142 O O . LYS A 1 508 ? -17.634 13.712 -1.248 1.00 85.06 508 LYS A O 1
ATOM 4147 N N . PRO A 1 509 ? -17.133 13.920 0.946 1.00 85.12 509 PRO A N 1
ATOM 4148 C CA . PRO A 1 509 ? -17.706 15.250 1.072 1.00 85.12 509 PRO A CA 1
ATOM 4149 C C . PRO A 1 509 ? -16.999 16.241 0.150 1.00 85.12 509 PRO A C 1
ATOM 4151 O O . PRO A 1 509 ? -15.775 16.211 -0.043 1.00 85.12 509 PRO A O 1
ATOM 4154 N N . ARG A 1 510 ? -17.778 17.170 -0.407 1.00 81.69 510 ARG A N 1
ATOM 4155 C CA . ARG A 1 510 ? -17.243 18.269 -1.208 1.00 81.69 510 ARG A CA 1
ATOM 4156 C C . ARG A 1 510 ? -16.506 19.247 -0.294 1.00 81.69 510 ARG A C 1
ATOM 4158 O O . ARG A 1 510 ? -17.116 19.888 0.554 1.00 81.69 510 ARG A O 1
ATOM 4165 N N . ILE A 1 511 ? -15.201 19.412 -0.510 1.00 79.88 511 ILE A N 1
ATOM 4166 C CA . ILE A 1 511 ? -14.424 20.427 0.208 1.00 79.88 511 ILE A CA 1
ATOM 4167 C C . ILE A 1 511 ? -14.821 21.814 -0.308 1.00 79.88 511 ILE A C 1
ATOM 4169 O O . ILE A 1 511 ? -14.692 22.108 -1.501 1.00 79.88 511 ILE A O 1
ATOM 4173 N N . ILE A 1 512 ? -15.295 22.668 0.598 1.00 81.19 512 ILE A N 1
ATOM 4174 C CA . ILE A 1 512 ? -15.608 24.071 0.307 1.00 81.19 512 ILE A CA 1
ATOM 4175 C C . ILE A 1 512 ? -14.352 24.839 -0.120 1.00 81.19 512 ILE A C 1
ATOM 4177 O O . ILE A 1 512 ? -13.253 24.564 0.363 1.00 81.19 512 ILE A O 1
ATOM 4181 N N . SER A 1 513 ? -14.507 25.820 -1.017 1.00 81.88 513 SER A N 1
ATOM 4182 C CA . SER A 1 513 ? -13.383 26.576 -1.599 1.00 81.88 513 SER A CA 1
ATOM 4183 C C . SER A 1 513 ? -12.442 27.133 -0.535 1.00 81.88 513 SER A C 1
ATOM 4185 O O . SER A 1 513 ? -11.234 26.953 -0.647 1.00 81.88 513 SER A O 1
ATOM 4187 N N . LYS A 1 514 ? -12.995 27.701 0.541 1.00 82.88 514 LYS A N 1
ATOM 4188 C CA . LYS A 1 514 ? -12.211 28.305 1.619 1.00 82.88 514 LYS A CA 1
ATOM 4189 C C . LYS A 1 514 ? -11.299 27.305 2.335 1.00 82.88 514 LYS A C 1
ATOM 4191 O O . LYS A 1 514 ? -10.138 27.600 2.569 1.00 82.88 514 LYS A O 1
ATOM 4196 N N . ILE A 1 515 ? -11.781 26.094 2.622 1.00 84.00 515 ILE A N 1
ATOM 4197 C CA . ILE A 1 515 ? -10.961 25.025 3.220 1.00 84.00 515 ILE A CA 1
ATOM 4198 C C . ILE A 1 515 ? -9.980 24.461 2.189 1.00 84.00 515 ILE A C 1
ATOM 4200 O O . ILE A 1 515 ? -8.822 24.191 2.504 1.00 84.00 515 ILE A O 1
ATOM 4204 N N . LYS A 1 516 ? -10.398 24.346 0.926 1.00 86.25 516 LYS A N 1
ATOM 4205 C CA . LYS A 1 516 ? -9.509 23.927 -0.159 1.00 86.25 516 LYS A CA 1
ATOM 4206 C C . LYS A 1 516 ? -8.309 24.869 -0.310 1.00 86.25 516 LYS A C 1
ATOM 4208 O O . LYS A 1 516 ? -7.215 24.379 -0.562 1.00 86.25 516 LYS A O 1
ATOM 4213 N N . GLU A 1 517 ? -8.487 26.174 -0.111 1.00 87.69 517 GLU A N 1
ATOM 4214 C CA . GLU A 1 517 ? -7.398 27.156 -0.174 1.00 87.69 517 GLU A CA 1
ATOM 4215 C C . GLU A 1 517 ? -6.294 26.931 0.872 1.00 87.69 517 GLU A C 1
ATOM 4217 O O . GLU A 1 517 ? -5.130 27.187 0.577 1.00 87.69 517 GLU A O 1
ATOM 4222 N N . TYR A 1 518 ? -6.629 26.477 2.084 1.00 88.81 518 TYR A N 1
ATOM 4223 C CA . TYR A 1 518 ? -5.622 26.235 3.126 1.00 88.81 518 TYR A CA 1
ATOM 4224 C C . TYR A 1 518 ? -4.950 24.878 2.980 1.00 88.81 518 TYR A C 1
ATOM 4226 O O . TYR A 1 518 ? -3.747 24.763 3.193 1.00 88.81 518 TYR A O 1
ATOM 4234 N N . PHE A 1 519 ? -5.727 23.852 2.639 1.00 88.69 519 PHE A N 1
ATOM 4235 C CA . PHE A 1 519 ? -5.279 22.469 2.760 1.00 88.69 519 PHE A CA 1
ATOM 4236 C C . PHE A 1 519 ? -4.960 21.790 1.428 1.00 88.69 519 PHE A C 1
ATOM 4238 O O . PHE A 1 519 ? -4.409 20.696 1.451 1.00 88.69 519 PHE A O 1
ATOM 4245 N N . ASP A 1 520 ? -5.335 22.370 0.284 1.00 84.00 520 ASP A N 1
ATOM 4246 C CA . ASP A 1 520 ? -5.153 21.798 -1.062 1.00 84.00 520 ASP A CA 1
ATOM 4247 C C . ASP A 1 520 ? -5.598 20.321 -1.178 1.00 84.00 520 ASP A C 1
ATOM 4249 O O . ASP A 1 520 ? -4.951 19.466 -1.776 1.00 84.00 520 ASP A O 1
ATOM 4253 N N . ASN A 1 521 ? -6.731 19.990 -0.543 1.00 81.50 521 ASN A N 1
ATOM 4254 C CA . ASN A 1 521 ? -7.263 18.624 -0.413 1.00 81.50 521 ASN A CA 1
ATOM 4255 C C . ASN A 1 521 ? -6.329 17.613 0.292 1.00 81.50 521 ASN A C 1
ATOM 4257 O O . ASN A 1 521 ? -6.495 16.402 0.116 1.00 81.50 521 ASN A O 1
ATOM 4261 N N . ASN A 1 522 ? -5.374 18.068 1.105 1.00 85.94 522 ASN A N 1
ATOM 4262 C CA . ASN A 1 522 ? -4.550 17.209 1.952 1.00 85.94 522 ASN A CA 1
ATOM 4263 C C . ASN A 1 522 ? -5.357 16.693 3.158 1.00 85.94 522 ASN A C 1
ATOM 4265 O O . ASN A 1 522 ? -5.306 17.233 4.262 1.00 85.94 522 ASN A O 1
ATOM 4269 N N . PHE A 1 523 ? -6.121 15.627 2.918 1.00 86.19 523 PHE A N 1
ATOM 4270 C CA . PHE A 1 523 ? -6.983 14.969 3.903 1.00 86.19 523 PHE A CA 1
ATOM 4271 C C . PHE A 1 523 ? -6.226 14.448 5.134 1.00 86.19 523 PHE A C 1
ATOM 4273 O O . PHE A 1 523 ? -6.755 14.507 6.242 1.00 86.19 523 PHE A O 1
ATOM 4280 N N . ASN A 1 524 ? -4.982 13.991 4.963 1.00 86.69 524 ASN A N 1
ATOM 4281 C CA . ASN A 1 524 ? -4.170 13.486 6.073 1.00 86.69 524 ASN A CA 1
ATOM 4282 C C . ASN A 1 524 ? -3.846 14.607 7.063 1.00 86.69 524 ASN A C 1
ATOM 4284 O O . ASN A 1 524 ? -4.033 14.441 8.266 1.00 86.69 524 ASN A O 1
ATOM 4288 N N . PHE A 1 525 ? -3.435 15.773 6.557 1.00 90.12 525 PHE A N 1
ATOM 4289 C CA . PHE A 1 525 ? -3.168 16.926 7.411 1.00 90.12 525 PHE A CA 1
ATOM 4290 C C . PHE A 1 525 ? -4.464 17.519 7.992 1.00 90.12 525 PHE A C 1
ATOM 4292 O O . PHE A 1 525 ? -4.497 17.904 9.160 1.00 90.12 525 PHE A O 1
ATOM 4299 N N . MET A 1 526 ? -5.566 17.525 7.227 1.00 91.44 526 MET A N 1
ATOM 4300 C CA . MET A 1 526 ? -6.885 17.925 7.742 1.00 91.44 526 MET A CA 1
ATOM 4301 C C . MET A 1 526 ? -7.308 17.095 8.961 1.00 91.44 526 MET A C 1
ATOM 4303 O O . MET A 1 526 ? -7.822 17.664 9.919 1.00 91.44 526 MET A O 1
ATOM 4307 N N . ARG A 1 527 ? -7.073 15.776 8.969 1.00 89.56 527 ARG A N 1
ATOM 4308 C CA . ARG A 1 527 ? -7.447 14.906 10.099 1.00 89.56 527 ARG A CA 1
ATOM 4309 C C . ARG A 1 527 ? -6.814 15.358 11.419 1.00 89.56 527 ARG A C 1
ATOM 4311 O O . ARG A 1 527 ? -7.459 15.277 12.456 1.00 89.56 527 ARG A O 1
ATOM 4318 N N . ILE A 1 528 ? -5.581 15.858 11.362 1.00 89.00 528 ILE A N 1
ATOM 4319 C CA . ILE A 1 528 ? -4.852 16.385 12.524 1.00 89.00 528 ILE A CA 1
ATOM 4320 C C . ILE A 1 528 ? -5.315 17.798 12.875 1.00 89.00 528 ILE A C 1
ATOM 4322 O O . ILE A 1 528 ? -5.457 18.133 14.046 1.00 89.00 528 ILE A O 1
ATOM 4326 N N . PHE A 1 529 ? -5.526 18.641 11.864 1.00 91.62 529 PHE A N 1
ATOM 4327 C CA . PHE A 1 529 ? -5.689 20.077 12.070 1.00 91.62 529 PHE A CA 1
ATOM 4328 C C . PHE A 1 529 ? -7.138 20.513 12.327 1.00 91.62 529 PHE A C 1
ATOM 4330 O O . PHE A 1 529 ? -7.380 21.417 13.125 1.00 91.62 529 PHE A O 1
ATOM 4337 N N . LEU A 1 530 ? -8.120 19.890 11.669 1.00 91.69 530 LEU A N 1
ATOM 4338 C CA . LEU A 1 530 ? -9.530 20.277 11.789 1.00 91.69 530 LEU A CA 1
ATOM 4339 C C . LEU A 1 530 ? -10.086 20.212 13.227 1.00 91.69 530 LEU A C 1
ATOM 4341 O O . LEU A 1 530 ? -10.879 21.097 13.548 1.00 91.69 530 LEU A O 1
ATOM 4345 N N . PRO A 1 531 ? -9.680 19.276 14.113 1.00 91.19 531 PRO A N 1
ATOM 4346 C CA . PRO A 1 531 ? -10.077 19.312 15.523 1.00 91.19 531 PRO A CA 1
ATOM 4347 C C . PRO A 1 531 ? -9.757 20.644 16.218 1.00 91.19 531 PRO A C 1
ATOM 4349 O O . PRO A 1 531 ? -10.610 21.179 16.921 1.00 91.19 531 PRO A O 1
ATOM 4352 N N . TYR A 1 532 ? -8.583 21.236 15.957 1.00 92.06 532 TYR A N 1
ATOM 4353 C CA . TYR A 1 532 ? -8.207 22.539 16.520 1.00 92.06 532 TYR A CA 1
ATOM 4354 C C . TYR A 1 532 ? -9.111 23.669 16.017 1.00 92.06 532 TYR A C 1
ATOM 4356 O O . TYR A 1 532 ? -9.451 24.567 16.782 1.00 92.06 532 TYR A O 1
ATOM 4364 N N . ILE A 1 533 ? -9.514 23.632 14.740 1.00 91.38 533 ILE A N 1
ATOM 4365 C CA . ILE A 1 533 ? -10.450 24.617 14.175 1.00 91.38 533 ILE A CA 1
ATOM 4366 C C . ILE A 1 533 ? -11.831 24.461 14.820 1.00 91.38 533 ILE A C 1
ATOM 4368 O O . ILE A 1 533 ? -12.432 25.448 15.235 1.00 91.38 533 ILE A O 1
ATOM 4372 N N . ILE A 1 534 ? -12.333 23.228 14.910 1.00 90.62 534 ILE A N 1
ATOM 4373 C CA . ILE A 1 534 ? -13.662 22.941 15.459 1.00 90.62 534 ILE A CA 1
ATOM 4374 C C . ILE A 1 534 ? -13.771 23.365 16.923 1.00 90.62 534 ILE A C 1
ATOM 4376 O O . ILE A 1 534 ? -14.780 23.961 17.295 1.00 90.62 534 ILE A O 1
ATOM 4380 N N . GLU A 1 535 ? -12.724 23.171 17.724 1.00 88.81 535 GLU A N 1
ATOM 4381 C CA . GLU A 1 535 ? -12.710 23.626 19.119 1.00 88.81 535 GLU A CA 1
ATOM 4382 C C . GLU A 1 535 ? -12.897 25.150 19.246 1.00 88.81 535 GLU A C 1
ATOM 4384 O O . GLU A 1 535 ? -13.553 25.619 20.175 1.00 88.81 535 GLU A O 1
ATOM 4389 N N . ARG A 1 536 ? -12.394 25.939 18.284 1.00 90.06 536 ARG A N 1
ATOM 4390 C CA . ARG A 1 536 ? -12.597 27.401 18.237 1.00 90.06 536 ARG A CA 1
ATOM 4391 C C . ARG A 1 536 ? -13.984 27.811 17.753 1.00 90.06 536 ARG A C 1
ATOM 4393 O O . ARG A 1 536 ? -14.428 28.916 18.048 1.00 90.06 536 ARG A O 1
ATOM 4400 N N . LEU A 1 537 ? -14.655 26.944 17.002 1.00 89.31 537 LEU A N 1
ATOM 4401 C CA . LEU A 1 537 ? -15.953 27.220 16.386 1.00 89.31 537 LEU A CA 1
ATOM 4402 C C . LEU A 1 537 ? -17.127 26.611 17.154 1.00 89.31 537 LEU A C 1
ATOM 4404 O O . LEU A 1 537 ? -18.273 26.831 16.761 1.00 89.31 537 LEU A O 1
ATOM 4408 N N . LYS A 1 538 ? -16.872 25.865 18.235 1.00 87.38 538 LYS A N 1
ATOM 4409 C CA . LYS A 1 538 ? -17.901 25.119 18.971 1.00 87.38 538 LYS A CA 1
ATOM 4410 C C . LYS A 1 538 ? -19.083 25.986 19.401 1.00 87.38 538 LYS A C 1
ATOM 4412 O O . LYS A 1 538 ? -20.230 25.568 19.264 1.00 87.38 538 LYS A O 1
ATOM 4417 N N . ASP A 1 539 ? -18.825 27.223 19.823 1.00 86.06 539 ASP A N 1
ATOM 4418 C CA . ASP A 1 539 ? -19.860 28.146 20.298 1.00 86.06 539 ASP A CA 1
ATOM 4419 C C . ASP A 1 539 ? -20.791 28.626 19.174 1.00 86.06 539 ASP A C 1
ATOM 4421 O O . ASP A 1 539 ? -21.946 28.963 19.435 1.00 86.06 539 ASP A O 1
ATOM 4425 N N . ASN A 1 540 ? -20.350 28.536 17.918 1.00 87.81 540 ASN A N 1
ATOM 4426 C CA . ASN A 1 540 ? -21.121 28.917 16.734 1.00 87.81 540 ASN A CA 1
ATOM 4427 C C . ASN A 1 540 ? -21.977 27.765 16.170 1.00 87.81 540 ASN A C 1
ATOM 4429 O O . ASN A 1 540 ? -22.683 27.954 15.180 1.00 87.81 540 ASN A O 1
ATOM 4433 N N . ILE A 1 541 ? -21.935 26.569 16.775 1.00 88.00 541 ILE A N 1
ATOM 4434 C CA . ILE A 1 541 ? -22.751 25.421 16.350 1.00 88.00 541 ILE A CA 1
ATOM 4435 C C . ILE A 1 541 ? -24.226 25.653 16.715 1.00 88.00 541 ILE A C 1
ATOM 4437 O O . ILE A 1 541 ? -24.552 25.941 17.874 1.00 88.00 541 ILE A O 1
ATOM 4441 N N . ASN A 1 542 ? -25.108 25.479 15.726 1.00 88.19 542 ASN A N 1
ATOM 4442 C CA . ASN A 1 542 ? -26.560 25.626 15.839 1.00 88.19 542 ASN A CA 1
ATOM 4443 C C . ASN A 1 542 ? -27.227 24.294 16.240 1.00 88.19 542 ASN A C 1
ATOM 4445 O O . ASN A 1 542 ? -27.557 23.457 15.396 1.00 88.19 542 ASN A O 1
ATOM 4449 N N . ILE A 1 543 ? -27.410 24.102 17.549 1.00 86.62 543 ILE A N 1
ATOM 4450 C CA . ILE A 1 543 ? -27.908 22.849 18.140 1.00 86.62 543 ILE A CA 1
ATOM 4451 C C . ILE A 1 543 ? -29.353 22.555 17.733 1.00 86.62 543 ILE A C 1
ATOM 4453 O O . ILE A 1 543 ? -29.648 21.431 17.324 1.00 86.62 543 ILE A O 1
ATOM 4457 N N . GLU A 1 544 ? -30.233 23.559 17.753 1.00 85.38 544 GLU A N 1
ATOM 4458 C CA . GLU A 1 544 ? -31.646 23.388 17.393 1.00 85.38 544 GLU A CA 1
ATOM 4459 C C . GLU A 1 544 ? -31.820 22.866 15.961 1.00 85.38 544 GLU A C 1
ATOM 4461 O O . GLU A 1 544 ? -32.646 21.984 15.697 1.00 85.38 544 GLU A O 1
ATOM 4466 N N . LYS A 1 545 ? -31.034 23.392 15.012 1.00 89.06 545 LYS A N 1
ATOM 4467 C CA . LYS A 1 545 ? -31.042 22.912 13.625 1.00 89.06 545 LYS A CA 1
ATOM 4468 C C . LYS A 1 545 ? -30.540 21.475 13.542 1.00 89.06 545 LYS A C 1
ATOM 4470 O O . LYS A 1 545 ? -31.200 20.648 12.916 1.00 89.06 545 LYS A O 1
ATOM 4475 N N . TYR A 1 546 ? -29.413 21.164 14.182 1.00 90.31 546 TYR A N 1
ATOM 4476 C CA . TYR A 1 546 ? -28.833 19.816 14.142 1.00 90.31 546 TYR A CA 1
ATOM 4477 C C . TYR A 1 546 ? -29.804 18.782 14.708 1.00 90.31 546 TYR A C 1
ATOM 4479 O O . TYR A 1 546 ? -29.966 17.704 14.144 1.00 90.31 546 TYR A O 1
ATOM 4487 N N . CYS A 1 547 ? -30.512 19.143 15.773 1.00 87.00 547 CYS A N 1
ATOM 4488 C CA . CYS A 1 547 ? -31.537 18.313 16.383 1.00 87.00 547 CYS A CA 1
ATOM 4489 C C . CYS A 1 547 ? -32.707 18.010 15.433 1.00 87.00 547 CYS A C 1
ATOM 4491 O O . CYS A 1 547 ? -33.155 16.865 15.337 1.00 87.00 547 CYS A O 1
ATOM 4493 N N . LYS A 1 548 ? -33.171 19.012 14.672 1.00 87.00 548 LYS A N 1
ATOM 4494 C CA . LYS A 1 548 ? -34.193 18.818 13.628 1.00 87.00 548 LYS A CA 1
ATOM 4495 C C . LYS A 1 548 ? -33.679 17.926 12.495 1.00 87.00 548 LYS A C 1
ATOM 4497 O O . LYS A 1 548 ? -34.416 17.069 12.016 1.00 87.00 548 LYS A O 1
ATOM 4502 N N . GLU A 1 549 ? -32.423 18.097 12.090 1.00 87.62 549 GLU A N 1
ATOM 4503 C CA . GLU A 1 549 ? -31.800 17.321 11.010 1.00 87.62 549 GLU A CA 1
ATOM 4504 C C . GLU A 1 549 ? -31.541 15.858 11.385 1.00 87.62 549 GLU A C 1
ATOM 4506 O O . GLU A 1 549 ? -31.714 14.995 10.529 1.00 87.62 549 GLU A O 1
ATOM 4511 N N . LEU A 1 550 ? -31.218 15.548 12.648 1.00 85.38 550 LEU A N 1
ATOM 4512 C CA . LEU A 1 550 ? -31.092 14.161 13.129 1.00 85.38 550 LEU A CA 1
ATOM 4513 C C . LEU A 1 550 ? -32.370 13.339 12.922 1.00 85.38 550 LEU A C 1
ATOM 4515 O O . LEU A 1 550 ? -32.309 12.119 12.807 1.00 85.38 550 LEU A O 1
ATOM 4519 N N . SER A 1 551 ? -33.525 14.005 12.871 1.00 72.69 551 SER A N 1
ATOM 4520 C CA . SER A 1 551 ? -34.821 13.359 12.646 1.00 72.69 551 SER A CA 1
ATOM 4521 C C . SER A 1 551 ? -35.086 13.045 11.162 1.00 72.69 551 SER A C 1
ATOM 4523 O O . SER A 1 551 ? -36.143 12.507 10.833 1.00 72.69 551 SER A O 1
ATOM 4525 N N . ASN A 1 552 ? -34.168 13.397 10.252 1.00 70.19 552 ASN A N 1
ATOM 4526 C CA . ASN A 1 552 ? -34.311 13.216 8.810 1.00 70.19 552 ASN A CA 1
ATOM 4527 C C . ASN A 1 552 ? -33.500 12.004 8.304 1.00 70.19 552 ASN A C 1
ATOM 4529 O O . ASN A 1 552 ? -32.276 11.972 8.401 1.00 70.19 552 ASN A O 1
ATOM 4533 N N . ASN A 1 553 ? -34.174 11.030 7.684 1.00 63.44 553 ASN A N 1
ATOM 4534 C CA . ASN A 1 553 ? -33.573 9.764 7.229 1.00 63.44 553 ASN A CA 1
ATOM 4535 C C . ASN A 1 553 ? -32.664 9.880 5.983 1.00 63.44 553 ASN A C 1
ATOM 4537 O O . ASN A 1 553 ? -32.209 8.860 5.470 1.00 63.44 553 ASN A O 1
ATOM 4541 N N . SER A 1 554 ? -32.418 11.083 5.453 1.00 79.44 554 SER A N 1
ATOM 4542 C CA . SER A 1 554 ? -31.684 11.283 4.193 1.00 79.44 554 SER A CA 1
ATOM 4543 C C . SER A 1 554 ? -30.195 11.619 4.345 1.00 79.44 554 SER A C 1
ATOM 4545 O O . SER A 1 554 ? -29.544 11.882 3.335 1.00 79.44 554 SER A O 1
ATOM 4547 N N . LEU A 1 555 ? -29.662 11.684 5.568 1.00 87.06 555 LEU A N 1
ATOM 4548 C CA . LEU A 1 555 ? -28.269 12.078 5.809 1.00 87.06 555 LEU A CA 1
ATOM 4549 C C . LEU A 1 555 ? -27.281 10.971 5.423 1.00 87.06 555 LEU A C 1
ATOM 4551 O O . LEU A 1 555 ? -27.517 9.786 5.674 1.00 87.06 555 LEU A O 1
ATOM 4555 N N . GLN A 1 556 ? -26.134 11.365 4.868 1.00 90.62 556 GLN A N 1
ATOM 4556 C CA . GLN A 1 556 ? -25.000 10.453 4.720 1.00 90.62 556 GLN A CA 1
ATOM 4557 C C . GLN A 1 556 ? -24.449 10.062 6.107 1.00 90.62 556 GLN A C 1
ATOM 4559 O O . GLN A 1 556 ? -24.560 10.845 7.055 1.00 90.62 556 GLN A O 1
ATOM 4564 N N . PRO A 1 557 ? -23.783 8.900 6.246 1.00 91.06 557 PRO A N 1
ATOM 4565 C CA . PRO A 1 557 ? -23.233 8.451 7.528 1.00 91.06 557 PRO A CA 1
ATOM 4566 C C . PRO A 1 557 ? -22.333 9.494 8.214 1.00 91.06 557 PRO A C 1
ATOM 4568 O O . PRO A 1 557 ? -22.491 9.773 9.400 1.00 91.06 557 PRO A O 1
ATOM 4571 N N . TYR A 1 558 ? -21.429 10.138 7.469 1.00 92.44 558 TYR A N 1
ATOM 4572 C CA . TYR A 1 558 ? -20.547 11.164 8.036 1.00 92.44 558 TYR A CA 1
ATOM 4573 C C . TYR A 1 558 ? -21.291 12.445 8.443 1.00 92.44 558 TYR A C 1
ATOM 4575 O O . TYR A 1 558 ? -20.858 13.124 9.370 1.00 92.44 558 TYR A O 1
ATOM 4583 N N . GLU A 1 559 ? -22.395 12.782 7.773 1.00 93.12 559 GLU A N 1
ATOM 4584 C CA . GLU A 1 559 ? -23.221 13.945 8.118 1.00 93.12 559 GLU A CA 1
ATOM 4585 C C . GLU A 1 559 ? -23.960 13.671 9.417 1.00 93.12 559 GLU A C 1
ATOM 4587 O O . GLU A 1 559 ? -23.948 14.499 10.321 1.00 93.12 559 GLU A O 1
ATOM 4592 N N . LEU A 1 560 ? -24.528 12.471 9.550 1.00 93.25 560 LEU A N 1
ATOM 4593 C CA . LEU A 1 560 ? -25.177 12.037 10.778 1.00 93.25 560 LEU A CA 1
ATOM 4594 C C . LEU A 1 560 ? -24.212 12.108 11.972 1.00 93.25 560 LEU A C 1
ATOM 4596 O O . LEU A 1 560 ? -24.542 12.710 12.995 1.00 93.25 560 LEU A O 1
ATOM 4600 N N . LEU A 1 561 ? -22.996 11.571 11.821 1.00 93.56 561 LEU A N 1
ATOM 4601 C CA . LEU A 1 561 ? -21.967 11.638 12.862 1.00 93.56 561 LEU A CA 1
ATOM 4602 C C . LEU A 1 561 ? -21.550 13.083 13.183 1.00 93.56 561 LEU A C 1
ATOM 4604 O O . LEU A 1 561 ? -21.371 13.420 14.353 1.00 93.56 561 LEU A O 1
ATOM 4608 N N . ALA A 1 562 ? -21.443 13.952 12.174 1.00 93.25 562 ALA A N 1
ATOM 4609 C CA . ALA A 1 562 ? -21.124 15.365 12.369 1.00 93.25 562 ALA A CA 1
ATOM 4610 C C . ALA A 1 562 ? -22.170 16.079 13.238 1.00 93.25 562 ALA A C 1
ATOM 4612 O O . ALA A 1 562 ? -21.807 16.840 14.141 1.00 93.25 562 ALA A O 1
ATOM 4613 N N . LYS A 1 563 ? -23.461 15.803 13.009 1.00 93.19 563 LYS A N 1
ATOM 4614 C CA . LYS A 1 563 ? -24.557 16.367 13.814 1.00 93.19 563 LYS A CA 1
ATOM 4615 C C . LYS A 1 563 ? -24.545 15.829 15.242 1.00 93.19 563 LYS A C 1
ATOM 4617 O O . LYS A 1 563 ? -24.661 16.621 16.177 1.00 93.19 563 LYS A O 1
ATOM 4622 N N . ILE A 1 564 ? -24.329 14.522 15.415 1.00 93.44 564 ILE A N 1
ATOM 4623 C CA . ILE A 1 564 ? -24.167 13.889 16.735 1.00 93.44 564 ILE A CA 1
ATOM 4624 C C . ILE A 1 564 ? -23.022 14.551 17.508 1.00 93.44 564 ILE A C 1
ATOM 4626 O O . ILE A 1 564 ? -23.227 14.983 18.642 1.00 93.44 564 ILE A O 1
ATOM 4630 N N . LYS A 1 565 ? -21.842 14.697 16.887 1.00 93.25 565 LYS A N 1
ATOM 4631 C CA . LYS A 1 565 ? -20.691 15.358 17.514 1.00 93.25 565 LYS A CA 1
ATOM 4632 C C . LYS A 1 565 ? -21.023 16.791 17.923 1.00 93.25 565 LYS A C 1
ATOM 4634 O O . LYS A 1 565 ? -20.800 17.155 19.072 1.00 93.25 565 LYS A O 1
ATOM 4639 N N . GLY A 1 566 ? -21.598 17.586 17.018 1.00 91.56 566 GLY A N 1
ATOM 4640 C CA . GLY A 1 566 ? -21.967 18.972 17.317 1.00 91.56 566 GLY A CA 1
ATOM 4641 C C . GLY A 1 566 ? -22.933 19.097 18.501 1.00 91.56 566 GLY A C 1
ATOM 4642 O O . GLY A 1 566 ? -22.757 19.981 19.338 1.00 91.56 566 GLY A O 1
ATOM 4643 N N . ILE A 1 567 ? -23.905 18.185 18.614 1.00 91.25 567 ILE A N 1
ATOM 4644 C CA . ILE A 1 567 ? -24.841 18.132 19.746 1.00 91.25 567 ILE A CA 1
ATOM 4645 C C . ILE A 1 567 ? -24.114 17.795 21.051 1.00 91.25 567 ILE A C 1
ATOM 4647 O O . ILE A 1 567 ? -24.280 18.509 22.041 1.00 91.25 567 ILE A O 1
ATOM 4651 N N . LEU A 1 568 ? -23.277 16.755 21.049 1.00 91.06 568 LEU A N 1
ATOM 4652 C CA . LEU A 1 568 ? -22.558 16.308 22.246 1.00 91.06 568 LEU A CA 1
ATOM 4653 C C . LEU A 1 568 ? -21.506 17.316 22.725 1.00 91.06 568 LEU A C 1
ATOM 4655 O O . LEU A 1 568 ? -21.308 17.440 23.931 1.00 91.06 568 LEU A O 1
ATOM 4659 N N . MET A 1 569 ? -20.892 18.089 21.822 1.00 89.00 569 MET A N 1
ATOM 4660 C CA . MET A 1 569 ? -19.935 19.145 22.178 1.00 89.00 569 MET A CA 1
ATOM 4661 C C . MET A 1 569 ? -20.538 20.222 23.094 1.00 89.00 569 MET A C 1
ATOM 4663 O O . MET A 1 569 ? -19.846 20.703 23.991 1.00 89.00 569 MET A O 1
ATOM 4667 N N . LYS A 1 570 ? -21.810 20.599 22.887 1.00 82.12 570 LYS A N 1
ATOM 4668 C CA . LYS A 1 570 ? -22.504 21.616 23.702 1.00 82.12 570 LYS A CA 1
ATOM 4669 C C . LYS A 1 570 ? -23.373 21.024 24.810 1.00 82.12 570 LYS A C 1
ATOM 4671 O O . LYS A 1 570 ? -23.451 21.617 25.879 1.00 82.12 570 LYS A O 1
ATOM 4676 N N . SER A 1 571 ? -24.043 19.899 24.552 1.00 71.25 571 SER A N 1
ATOM 4677 C CA . SER A 1 571 ? -24.917 19.195 25.506 1.00 71.25 571 SER A CA 1
ATOM 4678 C C . SER A 1 571 ? -25.895 20.106 26.278 1.00 71.25 571 SER A C 1
ATOM 4680 O O . SER A 1 571 ? -26.103 19.927 27.473 1.00 71.25 571 SER A O 1
ATOM 4682 N N . THR A 1 572 ? -26.495 21.109 25.622 1.00 67.38 572 THR A N 1
ATOM 4683 C CA . THR A 1 572 ? -27.384 22.096 26.273 1.00 67.38 572 THR A CA 1
ATOM 4684 C C . THR A 1 572 ? -28.873 21.738 26.230 1.00 67.38 572 THR A C 1
ATOM 4686 O O . THR A 1 572 ? -29.645 22.281 27.014 1.00 67.38 572 THR A O 1
ATOM 4689 N N . GLU A 1 573 ? -29.293 20.844 25.327 1.00 69.44 573 GLU A N 1
ATOM 4690 C CA . GLU A 1 573 ? -30.698 20.461 25.122 1.00 69.44 573 GLU A CA 1
ATOM 4691 C C . GLU A 1 573 ? -30.911 18.955 25.338 1.00 69.44 573 GLU A C 1
ATOM 4693 O O . GLU A 1 573 ? -30.361 18.123 24.607 1.00 69.44 573 GLU A O 1
ATOM 4698 N N . ASP A 1 574 ? -31.759 18.603 26.309 1.00 73.94 574 ASP A N 1
ATOM 4699 C CA . ASP A 1 574 ? -32.004 17.213 26.724 1.00 73.94 574 ASP A CA 1
ATOM 4700 C C . ASP A 1 574 ? -32.517 16.339 25.562 1.00 73.94 574 ASP A C 1
ATOM 4702 O O . ASP A 1 574 ? -31.907 15.332 25.201 1.00 73.94 574 ASP A O 1
ATOM 4706 N N . LYS A 1 575 ? -33.596 16.750 24.881 1.00 81.06 575 LYS A N 1
ATOM 4707 C CA . LYS A 1 575 ? -34.222 15.939 23.814 1.00 81.06 575 LYS A CA 1
ATOM 4708 C C . LYS A 1 575 ? -33.257 15.599 22.665 1.00 81.06 575 LYS A C 1
ATOM 4710 O O . LYS A 1 575 ? -33.286 14.491 22.123 1.00 81.06 575 LYS A O 1
ATOM 4715 N N . CYS A 1 576 ? -32.400 16.546 22.302 1.00 85.69 576 CYS A N 1
ATOM 4716 C CA . CYS A 1 576 ? -31.431 16.396 21.219 1.00 85.69 576 CYS A CA 1
ATOM 4717 C C . CYS A 1 576 ? -30.287 15.465 21.620 1.00 85.69 576 CYS A C 1
ATOM 4719 O O . CYS A 1 576 ? -29.898 14.592 20.843 1.00 85.69 576 CYS A O 1
ATOM 4721 N N . THR A 1 577 ? -29.821 15.596 22.863 1.00 88.62 577 THR A N 1
ATOM 4722 C CA . THR A 1 577 ? -28.807 14.718 23.456 1.00 88.62 577 THR A CA 1
ATOM 4723 C C . THR A 1 577 ? -29.302 13.271 23.524 1.00 88.62 577 THR A C 1
ATOM 4725 O O . THR A 1 577 ? -28.579 12.370 23.106 1.00 88.62 577 THR A O 1
ATOM 4728 N N . SER A 1 578 ? -30.557 13.045 23.939 1.00 88.50 578 SER A N 1
ATOM 4729 C CA . SER A 1 578 ? -31.177 11.708 23.932 1.00 88.50 578 SER A CA 1
ATOM 4730 C C . SER A 1 578 ? -31.133 11.068 22.546 1.00 88.50 578 SER A C 1
ATOM 4732 O O . SER A 1 578 ? -30.629 9.963 22.392 1.00 88.50 578 SER A O 1
ATOM 4734 N N . THR A 1 579 ? -31.597 11.794 21.522 1.00 89.94 579 THR A N 1
ATOM 4735 C CA . THR A 1 579 ? -31.667 11.276 20.145 1.00 89.94 579 THR A CA 1
ATOM 4736 C C . THR A 1 579 ? -30.276 10.911 19.618 1.00 89.94 579 THR A C 1
ATOM 4738 O O . THR A 1 579 ? -30.093 9.859 19.008 1.00 89.94 579 THR A O 1
ATOM 4741 N N . ALA A 1 580 ? -29.275 11.754 19.888 1.00 92.44 580 ALA A N 1
ATOM 4742 C CA . ALA A 1 580 ? -27.891 11.492 19.509 1.00 92.44 580 ALA A CA 1
ATOM 4743 C C . ALA A 1 580 ? -27.338 10.218 20.181 1.00 92.44 580 ALA A C 1
ATOM 4745 O O . ALA A 1 580 ? -26.700 9.397 19.516 1.00 92.44 580 ALA A O 1
ATOM 4746 N N . LEU A 1 581 ? -27.616 10.023 21.475 1.00 93.50 581 LEU A N 1
ATOM 4747 C CA . LEU A 1 581 ? -27.193 8.834 22.220 1.00 93.50 581 LEU A CA 1
ATOM 4748 C C . LEU A 1 581 ? -27.931 7.565 21.780 1.00 93.50 581 LEU A C 1
ATOM 4750 O O . LEU A 1 581 ? -27.296 6.520 21.675 1.00 93.50 581 LEU A O 1
ATOM 4754 N N . ASP A 1 582 ? -29.222 7.635 21.456 1.00 91.94 582 ASP A N 1
ATOM 4755 C CA . ASP A 1 582 ? -29.991 6.475 20.980 1.00 91.94 582 ASP A CA 1
ATOM 4756 C C . ASP A 1 582 ? -29.470 5.972 19.615 1.00 91.94 582 ASP A C 1
ATOM 4758 O O . ASP A 1 582 ? -29.353 4.761 19.371 1.00 91.94 582 ASP A O 1
ATOM 4762 N N . ILE A 1 583 ? -29.072 6.900 18.734 1.00 92.75 583 ILE A N 1
ATOM 4763 C CA . ILE A 1 583 ? -28.416 6.572 17.460 1.00 92.75 583 ILE A CA 1
ATOM 4764 C C . ILE A 1 583 ? -27.039 5.941 17.715 1.00 92.75 583 ILE A C 1
ATOM 4766 O O . ILE A 1 583 ? -26.742 4.879 17.162 1.00 92.75 583 ILE A O 1
ATOM 4770 N N . LEU A 1 584 ? -26.214 6.538 18.586 1.00 94.12 584 LEU A N 1
ATOM 4771 C CA . LEU A 1 584 ? -24.907 5.977 18.959 1.00 94.12 584 LEU A CA 1
ATOM 4772 C C . LEU A 1 584 ? -25.026 4.590 19.594 1.00 94.12 584 LEU A C 1
ATOM 4774 O O . LEU A 1 584 ? -24.230 3.706 19.280 1.00 94.12 584 LEU A O 1
ATOM 4778 N N . LEU A 1 585 ? -26.032 4.365 20.439 1.00 94.56 585 LEU A N 1
ATOM 4779 C CA . LEU A 1 585 ? -26.314 3.064 21.031 1.00 94.56 585 LEU A CA 1
ATOM 4780 C C . LEU A 1 585 ? -26.613 2.031 19.944 1.00 94.56 585 LEU A C 1
ATOM 4782 O O . LEU A 1 585 ? -25.978 0.977 19.908 1.00 94.56 585 LEU A O 1
ATOM 4786 N N . THR A 1 586 ? -27.502 2.355 19.007 1.00 92.44 586 THR A N 1
ATOM 4787 C CA . THR A 1 586 ? -27.833 1.475 17.876 1.00 92.44 586 THR A CA 1
ATOM 4788 C C . THR A 1 586 ? -26.600 1.131 17.034 1.00 92.44 586 THR A C 1
ATOM 4790 O O . THR A 1 586 ? -26.409 -0.022 16.647 1.00 92.44 586 THR A O 1
ATOM 4793 N N . LEU A 1 587 ? -25.730 2.107 16.778 1.00 91.38 587 LEU A N 1
ATOM 4794 C CA . LEU A 1 587 ? -24.505 1.907 16.002 1.00 91.38 587 LEU A CA 1
ATOM 4795 C C . LEU A 1 587 ? -23.454 1.094 16.771 1.00 91.38 587 LEU A C 1
ATOM 4797 O O . LEU A 1 587 ? -22.860 0.176 16.203 1.00 91.38 587 LEU A O 1
ATOM 4801 N N . SER A 1 588 ? -23.273 1.361 18.067 1.00 92.56 588 SER A N 1
ATOM 4802 C CA . SER A 1 588 ? -22.335 0.624 18.923 1.00 92.56 588 SER A CA 1
ATOM 4803 C C . SER A 1 588 ? -22.691 -0.864 19.025 1.00 92.56 588 SER A C 1
ATOM 4805 O O . SER A 1 588 ? -21.801 -1.710 18.945 1.00 92.56 588 SER A O 1
ATOM 4807 N N . LYS A 1 589 ? -23.986 -1.213 19.084 1.00 91.38 589 LYS A N 1
ATOM 4808 C CA . LYS A 1 589 ? -24.466 -2.609 19.030 1.00 91.38 589 LYS A CA 1
ATOM 4809 C C . LYS A 1 589 ? -24.051 -3.340 17.755 1.00 91.38 589 LYS A C 1
ATOM 4811 O O . LYS A 1 589 ? -23.839 -4.548 17.784 1.00 91.38 589 LYS A O 1
ATOM 4816 N N . ASN A 1 590 ? -23.935 -2.609 16.649 1.00 87.88 590 ASN A N 1
ATOM 4817 C CA . ASN A 1 590 ? -23.513 -3.135 15.353 1.00 87.88 590 ASN A CA 1
ATOM 4818 C C . ASN A 1 590 ? -21.983 -3.107 15.170 1.00 87.88 590 ASN A C 1
ATOM 4820 O O . ASN A 1 590 ? -21.502 -3.312 14.057 1.00 87.88 590 ASN A O 1
ATOM 4824 N N . GLY A 1 591 ? -21.220 -2.841 16.237 1.00 87.62 591 GLY A N 1
ATOM 4825 C CA . GLY A 1 591 ? -19.758 -2.844 16.218 1.00 87.62 591 GLY A CA 1
ATOM 4826 C C . GLY A 1 591 ? -19.120 -1.610 15.579 1.00 87.62 591 GLY A C 1
ATOM 4827 O O . GLY A 1 591 ? -17.949 -1.663 15.221 1.00 87.62 591 GLY A O 1
ATOM 4828 N N . LYS A 1 592 ? -19.855 -0.499 15.426 1.00 90.75 592 LYS A N 1
ATOM 4829 C CA . LYS A 1 592 ? -19.328 0.772 14.890 1.00 90.75 592 LYS A CA 1
ATOM 4830 C C . LYS A 1 592 ? -18.526 1.537 15.950 1.00 90.75 592 LYS A C 1
ATOM 4832 O O . LYS A 1 592 ? -18.972 2.564 16.465 1.00 90.75 592 LYS A O 1
ATOM 4837 N N . VAL A 1 593 ? -17.361 1.008 16.315 1.00 91.12 593 VAL A N 1
ATOM 4838 C CA . VAL A 1 593 ? -16.509 1.550 17.389 1.00 91.12 593 VAL A CA 1
ATOM 4839 C C . VAL A 1 593 ? -15.958 2.941 17.076 1.00 91.12 593 VAL A C 1
ATOM 4841 O O . VAL A 1 593 ? -15.829 3.765 17.980 1.00 91.12 593 VAL A O 1
ATOM 4844 N N . GLU A 1 594 ? -15.704 3.244 15.804 1.00 91.44 594 GLU A N 1
ATOM 4845 C CA . GLU A 1 594 ? -15.129 4.511 15.341 1.00 91.44 594 GLU A CA 1
ATOM 4846 C C . GLU A 1 594 ? -16.062 5.694 15.626 1.00 91.44 594 GLU A C 1
ATOM 4848 O O . GLU A 1 594 ? -15.602 6.791 15.941 1.00 91.44 594 GLU A O 1
ATOM 4853 N N . TRP A 1 595 ? -17.377 5.460 15.571 1.00 93.69 595 TRP A N 1
ATOM 4854 C CA . TRP A 1 595 ? -18.394 6.467 15.871 1.00 93.69 595 TRP A CA 1
ATOM 4855 C C . TRP A 1 595 ? -18.370 6.871 17.339 1.00 93.69 595 TRP A C 1
ATOM 4857 O O . TRP A 1 595 ? -18.414 8.060 17.646 1.00 93.69 595 TRP A O 1
ATOM 4867 N N . VAL A 1 596 ? -18.273 5.887 18.239 1.00 93.94 596 VAL A N 1
ATOM 4868 C CA . VAL A 1 596 ? -18.182 6.134 19.682 1.00 93.94 596 VAL A CA 1
ATOM 4869 C C . VAL A 1 596 ? -16.860 6.825 19.997 1.00 93.94 596 VAL A C 1
ATOM 4871 O O . VAL A 1 596 ? -16.861 7.867 20.650 1.00 93.94 596 VAL A O 1
ATOM 4874 N N . ARG A 1 597 ? -15.743 6.312 19.462 1.00 93.50 597 ARG A N 1
ATOM 4875 C CA . ARG A 1 597 ? -14.407 6.892 19.660 1.00 93.50 597 ARG A CA 1
ATOM 4876 C C . ARG A 1 597 ? -14.354 8.372 19.282 1.00 93.50 597 ARG A C 1
ATOM 4878 O O . ARG A 1 597 ? -13.786 9.170 20.020 1.00 93.50 597 ARG A O 1
ATOM 4885 N N . PHE A 1 598 ? -14.981 8.749 18.168 1.00 92.25 598 PHE A N 1
ATOM 4886 C CA . PHE A 1 598 ? -14.980 10.123 17.659 1.00 92.25 598 PHE A CA 1
ATOM 4887 C C . PHE A 1 598 ? -15.657 11.155 18.584 1.00 92.25 598 PHE A C 1
ATOM 4889 O O . PHE A 1 598 ? -15.367 12.353 18.481 1.00 92.25 598 PHE A O 1
ATOM 4896 N N . VAL A 1 599 ? -16.538 10.701 19.481 1.00 93.88 599 VAL A N 1
ATOM 4897 C CA . VAL A 1 599 ? -17.307 11.558 20.400 1.00 93.88 599 VAL A CA 1
ATOM 4898 C C . VAL A 1 599 ? -16.980 11.329 21.881 1.00 93.88 599 VAL A C 1
ATOM 4900 O O . VAL A 1 599 ? -17.555 12.000 22.735 1.00 93.88 599 VAL A O 1
ATOM 4903 N N . LEU A 1 600 ? -16.060 10.412 22.216 1.00 92.44 600 LEU A N 1
ATOM 4904 C CA . LEU A 1 600 ? -15.703 10.089 23.609 1.00 92.44 600 LEU A CA 1
ATOM 4905 C C . LEU A 1 600 ? -15.251 11.322 24.401 1.00 92.44 600 LEU A C 1
ATOM 4907 O O . LEU A 1 600 ? -15.696 11.516 25.530 1.00 92.44 600 LEU A O 1
ATOM 4911 N N . ASP A 1 601 ? -14.407 12.166 23.805 1.00 91.19 601 ASP A N 1
ATOM 4912 C CA . ASP A 1 601 ? -13.911 13.380 24.465 1.00 91.19 601 ASP A CA 1
ATOM 4913 C C . ASP A 1 601 ? -15.046 14.379 24.734 1.00 91.19 601 ASP A C 1
ATOM 4915 O O . ASP A 1 601 ? -15.084 15.012 25.789 1.00 91.19 601 ASP A O 1
ATOM 4919 N N . ASP A 1 602 ? -16.026 14.465 23.831 1.00 92.06 602 ASP A N 1
ATOM 4920 C CA . ASP A 1 602 ? -17.196 15.329 24.007 1.00 92.06 602 ASP A CA 1
ATOM 4921 C C . ASP A 1 602 ? -18.105 14.811 25.136 1.00 92.06 602 ASP A C 1
ATOM 4923 O O . ASP A 1 602 ? -18.617 15.604 25.931 1.00 92.06 602 ASP A O 1
ATOM 4927 N N . ILE A 1 603 ? -18.255 13.482 25.251 1.00 92.19 603 ILE A N 1
ATOM 4928 C CA . ILE A 1 603 ? -18.983 12.828 26.350 1.00 92.19 603 ILE A CA 1
ATOM 4929 C C . ILE A 1 603 ? -18.282 13.084 27.689 1.00 92.19 603 ILE A C 1
ATOM 4931 O O . ILE A 1 603 ? -18.957 13.418 28.661 1.00 92.19 603 ILE A O 1
ATOM 4935 N N . ILE A 1 604 ? -16.951 12.962 27.752 1.00 92.06 604 ILE A N 1
ATOM 4936 C CA . ILE A 1 604 ? -16.166 13.232 28.969 1.00 92.06 604 ILE A CA 1
ATOM 4937 C C . ILE A 1 604 ? -16.337 14.685 29.401 1.00 92.06 604 ILE A C 1
ATOM 4939 O O . ILE A 1 604 ? -16.683 14.952 30.553 1.00 92.06 604 ILE A O 1
ATOM 4943 N N . ASN A 1 605 ? -16.142 15.621 28.471 1.00 90.25 605 ASN A N 1
ATOM 4944 C CA . ASN A 1 605 ? -16.207 17.051 28.759 1.00 90.25 605 ASN A CA 1
ATOM 4945 C C . ASN A 1 605 ? -17.591 17.478 29.275 1.00 90.25 605 ASN A C 1
ATOM 4947 O O . ASN A 1 605 ? -17.683 18.363 30.126 1.00 90.25 605 ASN A O 1
ATOM 4951 N N . ASN A 1 606 ? -18.658 16.810 28.825 1.00 88.50 606 ASN A N 1
ATOM 4952 C CA . ASN A 1 606 ? -20.040 17.114 29.201 1.00 88.50 606 ASN A CA 1
ATOM 4953 C C . ASN A 1 606 ? -20.682 16.080 30.143 1.00 88.50 606 ASN A C 1
ATOM 4955 O O . ASN A 1 606 ? -21.901 16.096 30.352 1.00 88.50 606 ASN A O 1
ATOM 4959 N N . ILE A 1 607 ? -19.887 15.208 30.775 1.00 88.56 607 ILE A N 1
ATOM 4960 C CA . ILE A 1 607 ? -20.405 14.044 31.509 1.00 88.56 607 ILE A CA 1
ATOM 4961 C C . ILE A 1 607 ? -21.381 14.417 32.626 1.00 88.56 607 ILE A C 1
ATOM 4963 O O . ILE A 1 607 ? -22.362 13.712 32.843 1.00 88.56 607 ILE A O 1
ATOM 4967 N N . LYS A 1 608 ? -21.167 15.554 33.304 1.00 85.81 608 LYS A N 1
ATOM 4968 C CA . LYS A 1 608 ? -22.038 16.029 34.394 1.00 85.81 608 LYS A CA 1
ATOM 4969 C C . LYS A 1 608 ? -23.476 16.274 33.940 1.00 85.81 608 LYS A C 1
ATOM 4971 O O . LYS A 1 608 ? -24.396 16.021 34.714 1.00 85.81 608 LYS A O 1
ATOM 4976 N N . VAL A 1 609 ? -23.658 16.763 32.714 1.00 83.75 609 VAL A N 1
ATOM 4977 C CA . VAL A 1 609 ? -24.983 17.017 32.141 1.00 83.75 609 VAL A CA 1
ATOM 4978 C C . VAL A 1 609 ? -25.582 15.706 31.644 1.00 83.75 609 VAL A C 1
ATOM 4980 O O . VAL A 1 609 ? -26.692 15.347 32.032 1.00 83.75 609 VAL A O 1
ATOM 4983 N N . ILE A 1 610 ? -24.809 14.940 30.870 1.00 85.56 610 ILE A N 1
ATOM 4984 C CA . ILE A 1 610 ? -25.293 13.715 30.227 1.00 85.56 610 ILE A CA 1
ATOM 4985 C C . ILE A 1 610 ? -25.688 12.656 31.268 1.00 85.56 610 ILE A C 1
ATOM 4987 O O . ILE A 1 610 ? -26.746 12.035 31.149 1.00 85.56 610 ILE A O 1
ATOM 4991 N N . LYS A 1 611 ? -24.894 12.472 32.332 1.00 82.25 611 LYS A N 1
ATOM 4992 C CA . LYS A 1 611 ? -25.152 11.432 33.340 1.00 82.25 611 LYS A CA 1
ATOM 4993 C C . LYS A 1 611 ? -26.460 11.626 34.101 1.00 82.25 611 LYS A C 1
ATOM 4995 O O . LYS A 1 611 ? -27.070 10.641 34.506 1.00 82.25 611 LYS A O 1
ATOM 5000 N N . LYS A 1 612 ? -26.916 12.870 34.279 1.00 80.38 612 LYS A N 1
ATOM 5001 C CA . LYS A 1 612 ? -28.143 13.164 35.032 1.00 80.38 612 LYS A CA 1
ATOM 5002 C C . LYS A 1 612 ? -29.376 12.525 34.383 1.00 80.38 612 LYS A C 1
ATOM 5004 O O . LYS A 1 612 ? -30.255 12.060 35.097 1.00 80.38 612 LYS A O 1
ATOM 5009 N N . ASN A 1 613 ? -29.400 12.478 33.050 1.00 80.81 613 ASN A N 1
ATOM 5010 C CA . ASN A 1 613 ? -30.579 12.091 32.275 1.00 80.81 613 ASN A CA 1
ATOM 5011 C C . ASN A 1 613 ? -30.373 10.810 31.438 1.00 80.81 613 ASN A C 1
ATOM 5013 O O . ASN A 1 613 ? -31.355 10.162 31.093 1.00 80.81 613 ASN A O 1
ATOM 5017 N N . TYR A 1 614 ? -29.124 10.414 31.140 1.00 88.31 614 TYR A N 1
ATOM 5018 C CA . TYR A 1 614 ? -28.803 9.359 30.156 1.00 88.31 614 TYR A CA 1
ATOM 5019 C C . TYR A 1 614 ? -27.762 8.336 30.638 1.00 88.31 614 TYR A C 1
ATOM 5021 O O . TYR A 1 614 ? -27.072 7.696 29.840 1.00 88.31 614 TYR A O 1
ATOM 5029 N N . SER A 1 615 ? -27.628 8.165 31.958 1.00 87.88 615 SER A N 1
ATOM 5030 C CA . SER A 1 615 ? -26.693 7.205 32.569 1.00 87.88 615 SER A CA 1
ATOM 5031 C C . SER A 1 615 ? -26.852 5.774 32.030 1.00 87.88 615 SER A C 1
ATOM 5033 O O . SER A 1 615 ? -25.859 5.070 31.814 1.00 87.88 615 SER A O 1
ATOM 5035 N N . TYR A 1 616 ? -28.095 5.368 31.761 1.00 91.50 616 TYR A N 1
ATOM 5036 C CA . TYR A 1 616 ? -28.422 4.079 31.162 1.00 91.50 616 TYR A CA 1
ATOM 5037 C C . TYR A 1 616 ? -27.825 3.917 29.753 1.00 91.50 616 TYR A C 1
ATOM 5039 O O . TYR A 1 616 ? -27.013 3.012 29.539 1.00 91.50 616 TYR A O 1
ATOM 5047 N N . GLN A 1 617 ? -28.172 4.809 28.810 1.00 92.19 617 GLN A N 1
ATOM 5048 C CA . GLN A 1 617 ? -27.684 4.722 27.429 1.00 92.19 617 GLN A CA 1
ATOM 5049 C C . GLN A 1 617 ? -26.160 4.762 27.376 1.00 92.19 617 GLN A C 1
ATOM 5051 O O . GLN A 1 617 ? -25.558 3.989 26.636 1.00 92.19 617 GLN A O 1
ATOM 5056 N N . LEU A 1 618 ? -25.529 5.608 28.198 1.00 93.06 618 LEU A N 1
ATOM 5057 C CA . LEU A 1 618 ? -24.073 5.645 28.301 1.00 93.06 618 LEU A CA 1
ATOM 5058 C C . LEU A 1 618 ? -23.501 4.291 28.733 1.00 93.06 618 LEU A C 1
ATOM 5060 O O . LEU A 1 618 ? -22.547 3.813 28.127 1.00 93.06 618 LEU A O 1
ATOM 5064 N N . SER A 1 619 ? -24.102 3.632 29.725 1.00 94.50 619 SER A N 1
ATOM 5065 C CA . SER A 1 619 ? -23.640 2.310 30.170 1.00 94.50 619 SER A CA 1
ATOM 5066 C C . SER A 1 619 ? -23.726 1.274 29.048 1.00 94.50 619 SER A C 1
ATOM 5068 O O . SER A 1 619 ? -22.792 0.494 28.862 1.00 94.50 619 SER A O 1
ATOM 5070 N N . ALA A 1 620 ? -24.806 1.300 28.263 1.00 94.62 620 ALA A N 1
ATOM 5071 C CA . ALA A 1 620 ? -24.992 0.409 27.122 1.00 94.62 620 ALA A CA 1
ATOM 5072 C C . ALA A 1 620 ? -24.038 0.720 25.956 1.00 94.62 620 ALA A C 1
ATOM 5074 O O . ALA A 1 620 ? -23.444 -0.204 25.396 1.00 94.62 620 ALA A O 1
ATOM 5075 N N . ILE A 1 621 ? -23.824 1.997 25.618 1.00 95.56 621 ILE A N 1
ATOM 5076 C CA . ILE A 1 621 ? -22.858 2.427 24.591 1.00 95.56 621 ILE A CA 1
ATOM 5077 C C . ILE A 1 621 ? -21.449 1.973 24.972 1.00 95.56 621 ILE A C 1
ATOM 5079 O O . ILE A 1 621 ? -20.767 1.355 24.157 1.00 95.56 621 ILE A O 1
ATOM 5083 N N . LEU A 1 622 ? -21.021 2.233 26.211 1.00 95.25 622 LEU A N 1
ATOM 5084 C CA . LEU A 1 622 ? -19.680 1.881 26.683 1.00 95.25 622 LEU A CA 1
ATOM 5085 C C . LEU A 1 622 ? -19.489 0.368 26.768 1.00 95.25 622 LEU A C 1
ATOM 5087 O O . LEU A 1 622 ? -18.435 -0.130 26.380 1.00 95.25 622 LEU A O 1
ATOM 5091 N N . PHE A 1 623 ? -20.508 -0.375 27.214 1.00 95.12 623 PHE A N 1
ATOM 5092 C CA . PHE A 1 623 ? -20.456 -1.833 27.196 1.00 95.12 623 PHE A CA 1
ATOM 5093 C C . PHE A 1 623 ? -20.257 -2.346 25.773 1.00 95.12 623 PHE A C 1
ATOM 5095 O O . PHE A 1 623 ? -19.328 -3.110 25.542 1.00 95.12 623 PHE A O 1
ATOM 5102 N N . ASN A 1 624 ? -21.078 -1.893 24.817 1.00 94.75 624 ASN A N 1
ATOM 5103 C CA . ASN A 1 624 ? -20.964 -2.296 23.416 1.00 94.75 624 ASN A CA 1
ATOM 5104 C C . ASN A 1 624 ? -19.640 -1.853 22.781 1.00 94.75 624 ASN A C 1
ATOM 5106 O O . ASN A 1 624 ? -19.068 -2.629 22.026 1.00 94.75 624 ASN A O 1
ATOM 5110 N N . TYR A 1 625 ? -19.113 -0.674 23.121 1.00 94.31 625 TYR A N 1
ATOM 5111 C CA . TYR A 1 625 ? -17.790 -0.224 22.679 1.00 94.31 625 TYR A CA 1
ATOM 5112 C C . TYR A 1 625 ? -16.682 -1.184 23.135 1.00 94.31 625 TYR A C 1
ATOM 5114 O O . TYR A 1 625 ? -15.924 -1.688 22.305 1.00 94.31 625 TYR A O 1
ATOM 5122 N N . LEU A 1 626 ? -16.651 -1.516 24.432 1.00 93.00 626 LEU A N 1
ATOM 5123 C CA . LEU A 1 626 ? -15.630 -2.390 25.021 1.00 93.00 626 LEU A CA 1
ATOM 5124 C C . LEU A 1 626 ? -15.701 -3.847 24.526 1.00 93.00 626 LEU A C 1
ATOM 5126 O O . LEU A 1 626 ? -14.717 -4.572 24.628 1.00 93.00 626 LEU A O 1
ATOM 5130 N N . LYS A 1 627 ? -16.831 -4.300 23.959 1.00 90.62 627 LYS A N 1
ATOM 5131 C CA . LYS A 1 627 ? -16.900 -5.627 23.310 1.00 90.62 627 LYS A CA 1
ATOM 5132 C C . LYS A 1 627 ? -15.995 -5.746 22.090 1.00 90.62 627 LYS A C 1
ATOM 5134 O O . LYS A 1 627 ? -15.641 -6.860 21.713 1.00 90.62 627 LYS A O 1
ATOM 5139 N N . TYR A 1 628 ? -15.727 -4.625 21.429 1.00 88.75 628 TYR A N 1
ATOM 5140 C CA . TYR A 1 628 ? -15.074 -4.589 20.125 1.00 88.75 628 TYR A CA 1
ATOM 5141 C C . TYR A 1 628 ? -13.755 -3.803 20.146 1.00 88.75 628 TYR A C 1
ATOM 5143 O O . TYR A 1 628 ? -12.945 -3.990 19.245 1.00 88.75 628 TYR A O 1
ATOM 5151 N N . SER A 1 629 ? -13.521 -2.933 21.139 1.00 88.94 629 SER A N 1
ATOM 5152 C CA . SER A 1 629 ? -12.322 -2.087 21.224 1.00 88.94 629 SER A CA 1
ATOM 5153 C C . SER A 1 629 ? -11.930 -1.771 22.668 1.00 88.94 629 SER A C 1
ATOM 5155 O O . SER A 1 629 ? -12.760 -1.328 23.458 1.00 88.94 629 SER A O 1
ATOM 5157 N N . ASN A 1 630 ? -10.632 -1.890 22.971 1.00 87.44 630 ASN A N 1
ATOM 5158 C CA . ASN A 1 630 ? -10.045 -1.525 24.269 1.00 87.44 630 ASN A CA 1
ATOM 5159 C C . ASN A 1 630 ? -9.060 -0.341 24.175 1.00 87.44 630 ASN A C 1
ATOM 5161 O O . ASN A 1 630 ? -8.414 -0.014 25.165 1.00 87.44 630 ASN A O 1
ATOM 5165 N N . GLU A 1 631 ? -8.920 0.297 23.006 1.00 87.50 631 GLU A N 1
ATOM 5166 C CA . GLU A 1 631 ? -7.892 1.328 22.759 1.00 87.50 631 GLU A CA 1
ATOM 5167 C C . GLU A 1 631 ? -8.023 2.563 23.668 1.00 87.50 631 GLU A C 1
ATOM 5169 O O . GLU A 1 631 ? -7.019 3.141 24.068 1.00 87.50 631 GLU A O 1
ATOM 5174 N N . ASP A 1 632 ? -9.250 2.944 24.037 1.00 90.75 632 ASP A N 1
ATOM 5175 C CA . ASP A 1 632 ? -9.541 4.143 24.840 1.00 90.75 632 ASP A CA 1
ATOM 5176 C C . ASP A 1 632 ? -9.991 3.796 26.270 1.00 90.75 632 ASP A C 1
ATOM 5178 O O . ASP A 1 632 ? -10.857 4.465 26.844 1.00 90.75 632 ASP A O 1
ATOM 5182 N N . ILE A 1 633 ? -9.462 2.716 26.851 1.00 90.69 633 ILE A N 1
ATOM 5183 C CA . ILE A 1 633 ? -9.981 2.185 28.119 1.00 90.69 633 ILE A CA 1
ATOM 5184 C C . ILE A 1 633 ? -9.911 3.184 29.282 1.00 90.69 633 ILE A C 1
ATOM 5186 O O . ILE A 1 633 ? -10.838 3.230 30.087 1.00 90.69 633 ILE A O 1
ATOM 5190 N N . ASP A 1 634 ? -8.886 4.033 29.347 1.00 92.25 634 ASP A N 1
ATOM 5191 C CA . ASP A 1 634 ? -8.751 5.029 30.419 1.00 92.25 634 ASP A CA 1
ATOM 5192 C C . ASP A 1 634 ? -9.835 6.111 30.340 1.00 92.25 634 ASP A C 1
ATOM 5194 O O . ASP A 1 634 ? -10.452 6.464 31.349 1.00 92.25 634 ASP A O 1
ATOM 5198 N N . LYS A 1 635 ? -10.149 6.569 29.121 1.00 92.81 635 LYS A N 1
ATOM 5199 C CA . LYS A 1 635 ? -11.268 7.484 28.850 1.00 92.81 635 LYS A CA 1
ATOM 5200 C C . LYS A 1 635 ? -12.596 6.845 29.252 1.00 92.81 635 LYS A C 1
ATOM 5202 O O . LYS A 1 635 ? -13.417 7.463 29.925 1.00 92.81 635 LYS A O 1
ATOM 5207 N N . VAL A 1 636 ? -12.792 5.577 28.892 1.00 93.19 636 VAL A N 1
ATOM 5208 C CA . VAL A 1 636 ? -14.000 4.822 29.248 1.00 93.19 636 VAL A CA 1
ATOM 5209 C C . VAL A 1 636 ? -14.123 4.644 30.768 1.00 93.19 636 VAL A C 1
ATOM 5211 O O . VAL A 1 636 ? -15.203 4.872 31.313 1.00 93.19 636 VAL A O 1
ATOM 5214 N N . LYS A 1 637 ? -13.031 4.319 31.474 1.00 93.19 637 LYS A N 1
ATOM 5215 C CA . LYS A 1 637 ? -12.980 4.231 32.946 1.00 93.19 637 LYS A CA 1
ATOM 5216 C C . LYS A 1 637 ? -13.388 5.548 33.605 1.00 93.19 637 LYS A C 1
ATOM 5218 O O . LYS A 1 637 ? -14.195 5.533 34.535 1.00 93.19 637 LYS A O 1
ATOM 5223 N N . GLN A 1 638 ? -12.886 6.676 33.099 1.00 93.25 638 GLN A N 1
ATOM 5224 C CA . GLN A 1 638 ? -13.252 8.003 33.596 1.00 93.25 638 GLN A CA 1
ATOM 5225 C C . GLN A 1 638 ? -14.766 8.241 33.506 1.00 93.25 638 GLN A C 1
ATOM 5227 O O . GLN A 1 638 ? -15.372 8.689 34.477 1.00 93.25 638 GLN A O 1
ATOM 5232 N N . ILE A 1 639 ? -15.389 7.886 32.378 1.00 92.69 639 ILE A N 1
ATOM 5233 C CA . ILE A 1 639 ? -16.840 8.022 32.195 1.00 92.69 639 ILE A CA 1
ATOM 5234 C C . ILE A 1 639 ? -17.602 7.075 33.138 1.00 92.69 639 ILE A C 1
ATOM 5236 O O . ILE A 1 639 ? -18.538 7.494 33.815 1.00 92.69 639 ILE A O 1
ATOM 5240 N N . ILE A 1 640 ? -17.200 5.803 33.214 1.00 91.50 640 ILE A N 1
ATOM 5241 C CA . ILE A 1 640 ? -17.862 4.774 34.034 1.00 91.50 640 ILE A CA 1
ATOM 5242 C C . ILE A 1 640 ? -17.879 5.141 35.523 1.00 91.50 640 ILE A C 1
ATOM 5244 O O . ILE A 1 640 ? -18.866 4.862 36.205 1.00 91.50 640 ILE A O 1
ATOM 5248 N N . ASN A 1 641 ? -16.804 5.752 36.028 1.00 89.62 641 ASN A N 1
ATOM 5249 C CA . ASN A 1 641 ? -16.701 6.169 37.428 1.00 89.62 641 ASN A CA 1
ATOM 5250 C C . ASN A 1 641 ? -17.652 7.321 37.774 1.00 89.62 641 ASN A C 1
ATOM 5252 O O . ASN A 1 641 ? -18.058 7.457 38.925 1.00 89.62 641 ASN A O 1
ATOM 5256 N N . GLU A 1 642 ? -18.019 8.136 36.786 1.00 88.75 642 GLU A N 1
ATOM 5257 C CA . GLU A 1 642 ? -18.942 9.255 36.963 1.00 88.75 642 GLU A CA 1
ATOM 5258 C C . GLU A 1 642 ? -20.413 8.834 36.886 1.00 88.75 642 GLU A C 1
ATOM 5260 O O . GLU A 1 642 ? -21.270 9.555 37.404 1.00 88.75 642 GLU A O 1
ATOM 5265 N N . ILE A 1 643 ? -20.706 7.704 36.237 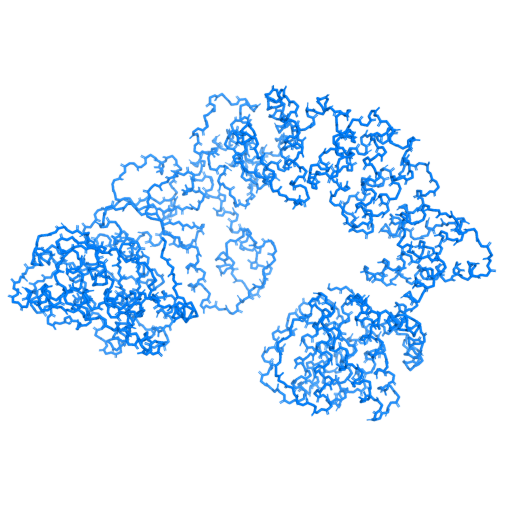1.00 87.94 643 ILE A N 1
ATOM 5266 C CA . ILE A 1 643 ? -22.057 7.188 36.015 1.00 87.94 643 ILE A CA 1
ATOM 5267 C C . ILE A 1 643 ? -22.553 6.421 37.249 1.00 87.94 643 ILE A C 1
ATOM 5269 O O . ILE A 1 643 ? -21.960 5.422 37.660 1.00 87.94 643 ILE A O 1
ATOM 5273 N N . ASP A 1 644 ? -23.717 6.827 37.758 1.00 77.81 644 ASP A N 1
ATOM 5274 C CA . ASP A 1 644 ? -24.398 6.168 38.873 1.00 77.81 644 ASP A CA 1
ATOM 5275 C C . ASP A 1 644 ? -25.757 5.617 38.420 1.00 77.81 644 ASP A C 1
ATOM 5277 O O . ASP A 1 644 ? -26.777 6.305 38.428 1.00 77.81 644 ASP A O 1
ATOM 5281 N N . ASN A 1 645 ? -25.750 4.380 37.917 1.00 86.88 645 ASN A N 1
ATOM 5282 C CA . ASN A 1 645 ? -26.965 3.614 37.640 1.00 86.88 645 ASN A CA 1
ATOM 5283 C C . ASN A 1 645 ? -26.719 2.107 37.800 1.00 86.88 645 ASN A C 1
ATOM 5285 O O . ASN A 1 645 ? -25.575 1.638 37.740 1.00 86.88 645 ASN A O 1
ATOM 5289 N N . GLU A 1 646 ? -27.809 1.352 37.936 1.00 87.38 646 GLU A N 1
ATOM 5290 C CA . GLU A 1 646 ? -27.788 -0.096 38.159 1.00 87.38 646 GLU A CA 1
ATOM 5291 C C . GLU A 1 646 ? -27.109 -0.895 37.030 1.00 87.38 646 GLU A C 1
ATOM 5293 O O . GLU A 1 646 ? -26.419 -1.868 37.318 1.00 87.38 646 GLU A O 1
ATOM 5298 N N . TYR A 1 647 ? -27.188 -0.444 35.773 1.00 90.38 647 TYR A N 1
ATOM 5299 C CA . TYR A 1 647 ? -26.565 -1.082 34.604 1.00 90.38 647 TYR A CA 1
ATOM 5300 C C . TYR A 1 647 ? -25.079 -0.746 34.435 1.00 90.38 647 TYR A C 1
ATOM 5302 O O . TYR A 1 647 ? -24.401 -1.375 33.619 1.00 90.38 647 TYR A O 1
ATOM 5310 N N . SER A 1 648 ? -24.526 0.196 35.214 1.00 90.88 648 SER A N 1
ATOM 5311 C CA . SER A 1 648 ? -23.089 0.527 35.172 1.00 90.88 648 SER A CA 1
ATOM 5312 C C . SER A 1 648 ? -22.198 -0.676 35.517 1.00 90.88 648 SER A C 1
ATOM 5314 O O . SER A 1 648 ? -21.030 -0.720 35.128 1.00 90.88 648 SER A O 1
ATOM 5316 N N . VAL A 1 649 ? -22.754 -1.690 36.189 1.00 91.44 649 VAL A N 1
ATOM 5317 C CA . VAL A 1 649 ? -22.091 -2.965 36.495 1.00 91.44 649 VAL A CA 1
ATOM 5318 C C . VAL A 1 649 ? -21.648 -3.727 35.242 1.00 91.44 649 VAL A C 1
ATOM 5320 O O . VAL A 1 649 ? -20.632 -4.421 35.285 1.00 91.44 649 VAL A O 1
ATOM 5323 N N . PHE A 1 650 ? -22.353 -3.587 34.115 1.00 93.19 650 PHE A N 1
ATOM 5324 C CA . PHE A 1 650 ? -22.032 -4.290 32.871 1.00 93.19 650 PHE A CA 1
ATOM 5325 C C . PHE A 1 650 ? -20.724 -3.801 32.234 1.00 93.19 650 PHE A C 1
ATOM 5327 O O . PHE A 1 650 ? -19.803 -4.615 32.106 1.00 93.19 650 PHE A O 1
ATOM 5334 N N . PRO A 1 651 ? -20.556 -2.506 31.895 1.00 94.12 651 PRO A N 1
ATOM 5335 C CA . PRO A 1 651 ? -19.273 -2.010 31.406 1.00 94.12 651 PRO A CA 1
ATOM 5336 C C . PRO A 1 651 ? -18.159 -2.135 32.461 1.00 94.12 651 PRO A C 1
ATOM 5338 O O . PRO A 1 651 ? -17.048 -2.517 32.098 1.00 94.12 651 PRO A O 1
ATOM 5341 N N . LYS A 1 652 ? -18.443 -1.943 33.764 1.00 93.12 652 LYS A N 1
ATOM 5342 C CA . LYS A 1 652 ? -17.463 -2.180 34.853 1.00 93.12 652 LYS A CA 1
ATOM 5343 C C . LYS A 1 652 ? -16.924 -3.610 34.856 1.00 93.12 652 LYS A C 1
ATOM 5345 O O . LYS A 1 652 ? -15.732 -3.818 35.052 1.00 93.12 652 LYS A O 1
ATOM 5350 N N . SER A 1 653 ? -17.776 -4.601 34.603 1.00 93.50 653 SER A N 1
ATOM 5351 C CA . SER A 1 653 ? -17.358 -6.008 34.572 1.00 93.50 653 SER A CA 1
ATOM 5352 C C . SER A 1 653 ? -16.422 -6.315 33.409 1.00 93.50 653 SER A C 1
ATOM 5354 O O . SER A 1 653 ? -15.500 -7.112 33.564 1.00 93.50 653 SER A O 1
ATOM 5356 N N . LEU A 1 654 ? -16.627 -5.664 32.263 1.00 92.88 654 LEU A N 1
ATOM 5357 C CA . LEU A 1 654 ? -15.760 -5.807 31.095 1.00 92.88 654 LEU A CA 1
ATOM 5358 C C . LEU A 1 654 ? -14.408 -5.112 31.321 1.00 92.88 654 LEU A C 1
ATOM 5360 O O . LEU A 1 654 ? -13.373 -5.688 31.005 1.00 92.88 654 LEU A O 1
ATOM 5364 N N . VAL A 1 655 ? -14.404 -3.946 31.977 1.00 92.94 655 VAL A N 1
ATOM 5365 C CA . VAL A 1 655 ? -13.172 -3.290 32.449 1.00 92.94 655 VAL A CA 1
ATOM 5366 C C . VAL A 1 655 ? -12.404 -4.185 33.425 1.00 92.94 655 VAL A C 1
ATOM 5368 O O . VAL A 1 655 ? -11.235 -4.472 33.189 1.00 92.94 655 VAL A O 1
ATOM 5371 N N . ASN A 1 656 ? -13.064 -4.700 34.467 1.00 92.19 656 ASN A N 1
ATOM 5372 C CA . ASN A 1 656 ? -12.437 -5.597 35.444 1.00 92.19 656 ASN A CA 1
ATOM 5373 C C . ASN A 1 656 ? -11.893 -6.873 34.783 1.00 92.19 656 ASN A C 1
ATOM 5375 O O . ASN A 1 656 ? -10.846 -7.377 35.183 1.00 92.19 656 ASN A O 1
ATOM 5379 N N . TYR A 1 657 ? -12.577 -7.392 33.759 1.00 92.25 657 TYR A N 1
ATOM 5380 C CA . TYR A 1 657 ? -12.086 -8.509 32.955 1.00 92.25 657 TYR A CA 1
ATOM 5381 C C . TYR A 1 657 ? -10.794 -8.157 32.205 1.00 92.25 657 TYR A C 1
ATOM 5383 O O . TYR A 1 657 ? -9.841 -8.947 32.215 1.00 92.25 657 TYR A O 1
ATOM 5391 N N . ILE A 1 658 ? -10.755 -6.990 31.555 1.00 89.06 658 ILE A N 1
ATOM 5392 C CA . ILE A 1 658 ? -9.586 -6.515 30.803 1.00 89.06 658 ILE A CA 1
ATOM 5393 C C . ILE A 1 658 ? -8.401 -6.303 31.753 1.00 89.06 658 ILE A C 1
ATOM 5395 O O . ILE A 1 658 ? -7.323 -6.833 31.491 1.00 89.06 658 ILE A O 1
ATOM 5399 N N . ASP A 1 659 ? -8.636 -5.670 32.903 1.00 87.94 659 ASP A N 1
ATOM 5400 C CA . ASP A 1 659 ? -7.635 -5.412 33.948 1.00 87.94 659 ASP A CA 1
ATOM 5401 C C . ASP A 1 659 ? -7.209 -6.679 34.727 1.00 87.94 659 ASP A C 1
ATOM 5403 O O . ASP A 1 659 ? -6.364 -6.611 35.616 1.00 87.94 659 ASP A O 1
ATOM 5407 N N . GLY A 1 660 ? -7.811 -7.843 34.451 1.00 86.06 660 GLY A N 1
ATOM 5408 C CA . GLY A 1 660 ? -7.508 -9.105 35.142 1.00 86.06 660 GLY A CA 1
ATOM 5409 C C . GLY A 1 660 ? -8.063 -9.210 36.570 1.00 86.06 660 GLY A C 1
ATOM 5410 O O . GLY A 1 660 ? -7.812 -10.196 37.257 1.00 86.06 660 GLY A O 1
ATOM 5411 N N . SER A 1 661 ? -8.870 -8.247 37.011 1.00 89.38 661 SER A N 1
ATOM 5412 C CA . SER A 1 661 ? -9.463 -8.172 38.353 1.00 89.38 661 SER A CA 1
ATOM 5413 C C . SER A 1 661 ? -10.776 -8.968 38.459 1.00 89.38 661 SER A C 1
ATOM 5415 O O . SER A 1 661 ? -11.824 -8.440 38.840 1.00 89.38 661 SER A O 1
ATOM 5417 N N . LEU A 1 662 ? -10.744 -10.259 38.101 1.00 86.81 662 LEU A N 1
ATOM 5418 C CA . LEU A 1 662 ? -11.939 -11.117 37.998 1.00 86.81 662 LEU A CA 1
ATOM 5419 C C . LEU A 1 662 ? -12.707 -11.301 39.317 1.00 86.81 662 LEU A C 1
ATOM 5421 O O . LEU A 1 662 ? -13.899 -11.626 39.297 1.00 86.81 662 LEU A O 1
ATOM 5425 N N . ASP A 1 663 ? -12.048 -11.114 40.456 1.00 84.75 663 ASP A N 1
ATOM 5426 C CA . ASP A 1 663 ? -12.629 -11.284 41.794 1.00 84.75 663 ASP A CA 1
ATOM 5427 C C . ASP A 1 663 ? -13.590 -10.149 42.165 1.00 84.75 663 ASP A C 1
ATOM 5429 O O . ASP A 1 663 ? -14.542 -10.359 42.923 1.00 84.75 663 ASP A O 1
ATOM 5433 N N . LEU A 1 664 ? -13.389 -8.974 41.556 1.00 85.56 664 LEU A N 1
ATOM 5434 C CA . LEU A 1 664 ? -14.239 -7.793 41.708 1.00 85.56 664 LEU A CA 1
ATOM 5435 C C . LEU A 1 664 ? -15.540 -7.891 40.897 1.00 85.56 664 LEU A C 1
ATOM 5437 O O . LEU A 1 664 ? -16.433 -7.062 41.054 1.00 85.56 664 LEU A O 1
ATOM 5441 N N . ILE A 1 665 ? -15.666 -8.890 40.017 1.00 88.25 665 ILE A N 1
ATOM 5442 C CA . ILE A 1 665 ? -16.879 -9.112 39.226 1.00 88.25 665 ILE A CA 1
ATOM 5443 C C . ILE A 1 665 ? -17.879 -9.885 40.084 1.00 88.25 665 ILE A C 1
ATOM 5445 O O . ILE A 1 665 ? -17.791 -11.114 40.195 1.00 88.25 665 ILE A O 1
ATOM 5449 N N . GLN A 1 666 ? -18.829 -9.164 40.678 1.00 82.56 666 GLN A N 1
ATOM 5450 C CA . GLN A 1 666 ? -19.889 -9.708 41.525 1.00 82.56 666 GLN A CA 1
ATOM 5451 C C . GLN A 1 666 ? -21.231 -9.054 41.199 1.00 82.56 666 GLN A C 1
ATOM 5453 O O . GLN A 1 666 ? -21.300 -7.873 40.868 1.00 82.56 666 GLN A O 1
ATOM 5458 N N . PHE A 1 667 ? -22.302 -9.833 41.317 1.00 85.38 667 PHE A N 1
ATOM 5459 C CA . PHE A 1 667 ? -23.659 -9.399 41.013 1.00 85.38 667 PHE A CA 1
ATOM 5460 C C . PHE A 1 667 ? -24.607 -9.869 42.105 1.00 85.38 667 PHE A C 1
ATOM 5462 O O . PHE A 1 667 ? -24.529 -11.013 42.551 1.00 85.38 667 PHE A O 1
ATOM 5469 N N . THR A 1 668 ? -25.533 -9.000 42.496 1.00 80.94 668 THR A N 1
ATOM 5470 C CA . THR A 1 668 ? -26.632 -9.347 43.406 1.00 80.94 668 THR A CA 1
ATOM 5471 C C . THR A 1 668 ? -27.781 -10.034 42.670 1.00 80.94 668 THR A C 1
ATOM 5473 O O . THR A 1 668 ? -28.445 -10.892 43.243 1.00 80.94 668 THR A O 1
ATOM 5476 N N . ASN A 1 669 ? -27.999 -9.696 41.393 1.00 86.38 669 ASN A N 1
ATOM 5477 C CA . ASN A 1 669 ? -29.026 -10.291 40.541 1.00 86.38 669 ASN A CA 1
ATOM 5478 C C . ASN A 1 669 ? -28.487 -11.548 39.813 1.00 86.38 669 ASN A C 1
ATOM 5480 O O . ASN A 1 669 ? -27.595 -11.416 38.967 1.00 86.38 669 ASN A O 1
ATOM 5484 N N . PRO A 1 670 ? -29.031 -12.757 40.078 1.00 86.50 670 PRO A N 1
ATOM 5485 C CA . PRO A 1 670 ? -28.587 -13.994 39.430 1.00 86.50 670 PRO A CA 1
ATOM 5486 C C . PRO A 1 670 ? -28.792 -14.024 37.910 1.00 86.50 670 PRO A C 1
ATOM 5488 O O . PRO A 1 670 ? -27.999 -14.632 37.200 1.00 86.50 670 PRO A O 1
ATOM 5491 N N . LEU A 1 671 ? -29.823 -13.358 37.378 1.00 88.62 671 LEU A N 1
ATOM 5492 C CA . LEU A 1 671 ? -30.041 -13.286 35.929 1.00 88.62 671 LEU A CA 1
ATOM 5493 C C . LEU A 1 671 ? -28.907 -12.504 35.252 1.00 88.62 671 LEU A C 1
ATOM 5495 O O . LEU A 1 671 ? -28.314 -12.964 34.277 1.00 88.62 671 LEU A O 1
ATOM 5499 N N . TRP A 1 672 ? -28.564 -11.342 35.810 1.00 90.56 672 TRP A N 1
ATOM 5500 C CA . TRP A 1 672 ? -27.471 -10.500 35.319 1.00 90.56 672 TRP A CA 1
ATOM 5501 C C . TRP A 1 672 ? -26.114 -11.194 35.445 1.00 90.56 672 TRP A C 1
ATOM 5503 O O . TRP A 1 672 ? -25.288 -11.091 34.537 1.00 90.56 672 TRP A O 1
ATOM 5513 N N . SER A 1 673 ? -25.902 -11.945 36.531 1.00 90.94 673 SER A N 1
ATOM 5514 C CA . SER A 1 673 ? -24.671 -12.709 36.735 1.00 90.94 673 SER A CA 1
ATOM 5515 C C . SER A 1 673 ? -24.493 -13.789 35.662 1.00 90.94 673 SER A C 1
ATOM 5517 O O . SER A 1 673 ? -23.418 -13.882 35.069 1.00 90.94 673 SER A O 1
ATOM 5519 N N . VAL A 1 674 ? -25.544 -14.555 35.340 1.00 92.44 674 VAL A N 1
ATOM 5520 C CA . VAL A 1 674 ? -25.499 -15.580 34.283 1.00 92.44 674 VAL A CA 1
ATOM 5521 C C . VAL A 1 674 ? -25.226 -14.959 32.921 1.00 92.44 674 VAL A C 1
ATOM 5523 O O . VAL A 1 674 ? -24.378 -15.466 32.189 1.00 92.44 674 VAL A O 1
ATOM 5526 N N . LEU A 1 675 ? -25.894 -13.855 32.582 1.00 92.44 675 LEU A N 1
ATOM 5527 C CA . LEU A 1 675 ? -25.699 -13.186 31.295 1.00 92.44 675 LEU A CA 1
ATOM 5528 C C . LEU A 1 675 ? -24.284 -12.626 31.150 1.00 92.44 675 LEU A C 1
ATOM 5530 O O . LEU A 1 675 ? -23.653 -12.844 30.116 1.00 92.44 675 LEU A O 1
ATOM 5534 N N . ILE A 1 676 ? -23.762 -11.952 32.180 1.00 93.56 676 ILE A N 1
ATOM 5535 C CA . ILE A 1 676 ? -22.414 -11.381 32.125 1.00 93.56 676 ILE A CA 1
ATOM 5536 C C . ILE A 1 676 ? -21.343 -12.460 32.166 1.00 93.56 676 ILE A C 1
ATOM 5538 O O . ILE A 1 676 ? -20.457 -12.420 31.321 1.00 93.56 676 ILE A O 1
ATOM 5542 N N . TYR A 1 677 ? -21.388 -13.426 33.089 1.00 95.00 677 TYR A N 1
ATOM 5543 C CA . TYR A 1 677 ? -20.382 -14.494 33.088 1.00 95.00 677 TYR A CA 1
ATOM 5544 C C . TYR A 1 677 ? -20.466 -15.326 31.806 1.00 95.00 677 TYR A C 1
ATOM 5546 O O . TYR A 1 677 ? -19.437 -15.718 31.263 1.00 95.00 677 TYR A O 1
ATOM 5554 N N . GLY A 1 678 ? -21.674 -15.531 31.277 1.00 93.94 678 GLY A N 1
ATOM 5555 C CA . GLY A 1 678 ? -21.890 -16.195 29.999 1.00 93.94 678 GLY A CA 1
ATOM 5556 C C . GLY A 1 678 ? -21.232 -15.438 28.844 1.00 93.94 678 GLY A C 1
ATOM 5557 O O . GLY A 1 678 ? -20.436 -15.997 28.089 1.00 93.94 678 GLY A O 1
ATOM 5558 N N . PHE A 1 679 ? -21.502 -14.133 28.756 1.00 93.25 679 PHE A N 1
ATOM 5559 C CA . PHE A 1 679 ? -20.885 -13.237 27.782 1.00 93.25 679 PHE A CA 1
ATOM 5560 C C . PHE A 1 679 ? -19.359 -13.177 27.933 1.00 93.25 679 PHE A C 1
ATOM 5562 O O . PHE A 1 679 ? -18.652 -13.358 26.947 1.00 93.25 679 PHE A O 1
ATOM 5569 N N . LEU A 1 680 ? -18.843 -12.959 29.146 1.00 93.50 680 LEU A N 1
ATOM 5570 C CA . LEU A 1 680 ? -17.407 -12.868 29.407 1.00 93.50 680 LEU A CA 1
ATOM 5571 C C . LEU A 1 680 ? -16.699 -14.188 29.099 1.00 93.50 680 LEU A C 1
ATOM 5573 O O . LEU A 1 680 ? -15.592 -14.158 28.583 1.00 93.50 680 LEU A O 1
ATOM 5577 N N . GLY A 1 681 ? -17.338 -15.337 29.331 1.00 92.12 681 GLY A N 1
ATOM 5578 C CA . GLY A 1 681 ? -16.794 -16.627 28.915 1.00 92.12 681 GLY A CA 1
ATOM 5579 C C . GLY A 1 681 ? -16.691 -16.746 27.389 1.00 92.12 681 GLY A C 1
ATOM 5580 O O . GLY A 1 681 ? -15.671 -17.197 26.870 1.00 92.12 681 GLY A O 1
ATOM 5581 N N . ILE A 1 682 ? -17.703 -16.290 26.638 1.00 89.38 682 ILE A N 1
ATOM 5582 C CA . ILE A 1 682 ? -17.622 -16.237 25.167 1.00 89.38 682 ILE A CA 1
ATOM 5583 C C . ILE A 1 682 ? -16.548 -15.242 24.722 1.00 89.38 682 ILE A C 1
ATOM 5585 O O . ILE A 1 682 ? -15.817 -15.507 23.766 1.00 89.38 682 ILE A O 1
ATOM 5589 N N . TYR A 1 683 ? -16.426 -14.119 25.423 1.00 89.19 683 TYR A N 1
ATOM 5590 C CA . TYR A 1 683 ? -15.388 -13.128 25.184 1.00 89.19 683 TYR A CA 1
ATOM 5591 C C . TYR A 1 683 ? -13.990 -13.721 25.423 1.00 89.19 683 TYR A C 1
ATOM 5593 O O . TYR A 1 683 ? -13.112 -13.543 24.585 1.00 89.19 683 TYR A O 1
ATOM 5601 N N . SER A 1 684 ? -13.794 -14.521 26.477 1.00 88.31 684 SER A N 1
ATOM 5602 C CA . SER A 1 684 ? -12.558 -15.282 26.714 1.00 88.31 684 SER A CA 1
ATOM 5603 C C . SER A 1 684 ? -12.275 -16.303 25.621 1.00 88.31 684 SER A C 1
ATOM 5605 O O . SER A 1 684 ? -11.138 -16.398 25.174 1.00 88.31 684 SER A O 1
ATOM 5607 N N . LEU A 1 685 ? -13.292 -17.029 25.145 1.00 83.94 685 LEU A N 1
ATOM 5608 C CA . LEU A 1 685 ? -13.142 -17.956 24.016 1.00 83.94 685 LEU A CA 1
ATOM 5609 C C . LEU A 1 685 ? -12.715 -17.238 22.733 1.00 83.94 685 LEU A C 1
ATOM 5611 O O . LEU A 1 685 ? -11.901 -17.764 21.981 1.00 83.94 685 LEU A O 1
ATOM 5615 N N . THR A 1 686 ? -13.282 -16.058 22.484 1.00 82.06 686 THR A N 1
ATOM 5616 C CA . THR A 1 686 ? -13.002 -15.255 21.285 1.00 82.06 686 THR A CA 1
ATOM 5617 C C . THR A 1 686 ? -11.612 -14.624 21.346 1.00 82.06 686 THR A C 1
ATOM 5619 O O . THR A 1 686 ? -10.941 -14.556 20.328 1.00 82.06 686 THR A O 1
ATOM 5622 N N . ASN A 1 687 ? -11.168 -14.218 22.538 1.00 79.38 687 ASN A N 1
ATOM 5623 C CA . ASN A 1 687 ? -9.843 -13.641 22.779 1.00 79.38 687 ASN A CA 1
ATOM 5624 C C . ASN A 1 687 ? -8.775 -14.682 23.157 1.00 79.38 687 ASN A C 1
ATOM 5626 O O . ASN A 1 687 ? -7.672 -14.302 23.532 1.00 79.38 687 ASN A O 1
ATOM 5630 N N . HIS A 1 688 ? -9.098 -15.978 23.091 1.00 78.56 688 HIS A N 1
ATOM 5631 C CA . HIS A 1 688 ? -8.178 -17.087 23.374 1.00 78.56 688 HIS A CA 1
ATOM 5632 C C . HIS A 1 688 ? -7.581 -17.101 24.800 1.00 78.56 688 HIS A C 1
ATOM 5634 O O . HIS A 1 688 ? -6.531 -17.691 25.043 1.00 78.56 688 HIS A O 1
ATOM 5640 N N . ASP A 1 689 ? -8.272 -16.503 25.776 1.00 82.19 689 ASP A N 1
ATOM 5641 C CA . ASP A 1 689 ? -7.831 -16.442 27.176 1.00 82.19 689 ASP A CA 1
ATOM 5642 C C . ASP A 1 689 ? -8.379 -17.639 27.973 1.00 82.19 689 ASP A C 1
ATOM 5644 O O . ASP A 1 689 ? -9.403 -17.565 28.664 1.00 82.19 689 ASP A O 1
ATOM 5648 N N . LEU A 1 690 ? -7.709 -18.786 27.829 1.00 79.75 690 LEU A N 1
ATOM 5649 C CA . LEU A 1 690 ? -8.149 -20.063 28.408 1.00 79.75 690 LEU A CA 1
ATOM 5650 C C . LEU A 1 690 ? -8.184 -20.046 29.945 1.00 79.75 690 LEU A C 1
ATOM 5652 O O . LEU A 1 690 ? -9.026 -20.716 30.548 1.00 79.75 690 LEU A O 1
ATOM 5656 N N . LEU A 1 691 ? -7.302 -19.270 30.583 1.00 81.75 691 LEU A N 1
ATOM 5657 C CA . LEU A 1 691 ? -7.237 -19.174 32.041 1.00 81.75 691 LEU A CA 1
ATOM 5658 C C . LEU A 1 691 ? -8.422 -18.373 32.588 1.00 81.75 691 LEU A C 1
ATOM 5660 O O . LEU A 1 691 ? -9.114 -18.847 33.496 1.00 81.75 691 LEU A O 1
ATOM 5664 N N . LYS A 1 692 ? -8.723 -17.205 32.000 1.00 87.12 692 LYS A N 1
ATOM 5665 C CA . LYS A 1 692 ? -9.920 -16.444 32.386 1.00 87.12 692 LYS A CA 1
ATOM 5666 C C . LYS A 1 692 ? -11.200 -17.214 32.065 1.00 87.12 692 LYS A C 1
ATOM 5668 O O . LYS A 1 692 ? -12.117 -17.205 32.887 1.00 87.12 692 LYS A O 1
ATOM 5673 N N . LEU A 1 693 ? -11.243 -17.938 30.940 1.00 88.06 693 LEU A N 1
ATOM 5674 C CA . LEU A 1 693 ? -12.374 -18.799 30.586 1.00 88.06 693 LEU A CA 1
ATOM 5675 C C . LEU A 1 693 ? -12.687 -19.807 31.697 1.00 88.06 693 LEU A C 1
ATOM 5677 O O . LEU A 1 693 ? -13.842 -19.908 32.106 1.00 88.06 693 LEU A O 1
ATOM 5681 N N . ALA A 1 694 ? -11.683 -20.535 32.197 1.00 84.12 694 ALA A N 1
ATOM 5682 C CA . ALA A 1 694 ? -11.884 -21.546 33.235 1.00 84.12 694 ALA A CA 1
ATOM 5683 C C . ALA A 1 694 ? -12.457 -20.938 34.530 1.00 84.12 694 ALA A C 1
ATOM 5685 O O . ALA A 1 694 ? -13.424 -21.463 35.088 1.00 84.12 694 ALA A O 1
ATOM 5686 N N . LEU A 1 695 ? -11.911 -19.796 34.966 1.00 86.81 695 LEU A N 1
ATOM 5687 C CA . LEU A 1 695 ? -12.366 -19.081 36.165 1.00 86.81 695 LEU A CA 1
ATOM 5688 C C . LEU A 1 695 ? -13.799 -18.547 36.019 1.00 86.81 695 LEU A C 1
ATOM 5690 O O . LEU A 1 695 ? -14.607 -18.642 36.946 1.00 86.81 695 LEU A O 1
ATOM 5694 N N . ILE A 1 696 ? -14.134 -17.994 34.853 1.00 91.75 696 ILE A N 1
ATOM 5695 C CA . ILE A 1 696 ? -15.459 -17.423 34.576 1.00 91.75 696 ILE A CA 1
ATOM 5696 C C . ILE A 1 696 ? -16.502 -18.519 34.379 1.00 91.75 696 ILE A C 1
ATOM 5698 O O . ILE A 1 696 ? -17.636 -18.367 34.834 1.00 91.75 696 ILE A O 1
ATOM 5702 N N . TYR A 1 697 ? -16.133 -19.634 33.752 1.00 91.75 697 TYR A N 1
ATOM 5703 C CA . TYR A 1 697 ? -17.039 -20.748 33.502 1.00 91.75 697 TYR A CA 1
ATOM 5704 C C . TYR A 1 697 ? -17.560 -21.382 34.799 1.00 91.75 697 TYR A C 1
ATOM 5706 O O . TYR A 1 697 ? -18.750 -21.686 34.888 1.00 91.75 697 TYR A O 1
ATOM 5714 N N . ASP A 1 698 ? -16.726 -21.519 35.836 1.00 88.75 698 ASP A N 1
ATOM 5715 C CA . ASP A 1 698 ? -17.194 -22.007 37.143 1.00 88.75 698 ASP A CA 1
ATOM 5716 C C . ASP A 1 698 ? -18.228 -21.052 37.769 1.00 88.75 698 ASP A C 1
ATOM 5718 O O . ASP A 1 698 ? -19.291 -21.486 38.234 1.00 88.75 698 ASP A O 1
ATOM 5722 N N . LYS A 1 699 ? -17.976 -19.735 37.698 1.00 90.88 699 LYS A N 1
ATOM 5723 C CA . LYS A 1 699 ? -18.936 -18.709 38.140 1.00 90.88 699 LYS A CA 1
ATOM 5724 C C . LYS A 1 699 ? -20.233 -18.776 37.324 1.00 90.88 699 LYS A C 1
ATOM 5726 O O . LYS A 1 699 ? -21.317 -18.775 37.910 1.00 90.88 699 LYS A O 1
ATOM 5731 N N . PHE A 1 700 ? -20.145 -18.900 36.000 1.00 93.75 700 PHE A N 1
ATOM 5732 C CA . PHE A 1 700 ? -21.301 -19.056 35.115 1.00 93.75 700 PHE A CA 1
ATOM 5733 C C . PHE A 1 700 ? -22.130 -20.294 35.477 1.00 93.75 700 PHE A C 1
ATOM 5735 O O . PHE A 1 700 ? -23.333 -20.179 35.704 1.00 93.75 700 PHE A O 1
ATOM 5742 N N . ARG A 1 701 ? -21.498 -21.467 35.602 1.00 91.62 701 ARG A N 1
ATOM 5743 C CA . ARG A 1 701 ? -22.173 -22.746 35.873 1.00 91.62 701 ARG A CA 1
ATOM 5744 C C . ARG A 1 701 ? -22.958 -22.722 37.185 1.00 91.62 701 ARG A C 1
ATOM 5746 O O . ARG A 1 701 ? -24.096 -23.195 37.219 1.00 91.62 701 ARG A O 1
ATOM 5753 N N . LYS A 1 702 ? -22.369 -22.168 38.253 1.00 89.31 702 LYS A N 1
ATOM 5754 C CA . LYS A 1 702 ? -23.030 -22.020 39.562 1.00 89.31 702 LYS A CA 1
ATOM 5755 C C . LYS A 1 702 ? -24.282 -21.150 39.459 1.00 89.31 702 LYS A C 1
ATOM 5757 O O . LYS A 1 702 ? -25.330 -21.527 39.975 1.00 89.31 702 LYS A O 1
ATOM 5762 N N . ASN A 1 703 ? -24.193 -20.030 38.743 1.00 89.56 703 ASN A N 1
ATOM 5763 C CA . ASN A 1 703 ? -25.315 -19.110 38.578 1.00 89.56 703 ASN A CA 1
ATOM 5764 C C . ASN A 1 703 ? -26.385 -19.642 37.604 1.00 89.56 703 ASN A C 1
ATOM 5766 O O . ASN A 1 703 ? -27.574 -19.476 37.862 1.00 89.56 703 ASN A O 1
ATOM 5770 N N . TYR A 1 704 ? -25.999 -20.354 36.540 1.00 91.12 704 TYR A N 1
ATOM 5771 C CA . TYR A 1 704 ? -26.936 -20.975 35.594 1.00 91.12 704 TYR A CA 1
ATOM 5772 C C . TYR A 1 704 ? -27.888 -21.946 36.307 1.00 91.12 704 TYR A C 1
ATOM 5774 O O . TYR A 1 704 ? -29.092 -21.942 36.055 1.00 91.12 704 TYR A O 1
ATOM 5782 N N . ALA A 1 705 ? -27.365 -22.746 37.244 1.00 85.69 705 ALA A N 1
ATOM 5783 C CA . ALA A 1 705 ? -28.177 -23.664 38.038 1.00 85.69 705 ALA A CA 1
ATOM 5784 C C . ALA A 1 705 ? -29.209 -22.933 38.918 1.00 85.69 705 ALA A C 1
ATOM 5786 O O . ALA A 1 705 ? -30.331 -23.415 39.063 1.00 85.69 705 ALA A O 1
ATOM 5787 N N . LEU A 1 706 ? -28.854 -21.766 39.471 1.00 86.56 706 LEU A N 1
ATOM 5788 C CA . LEU A 1 706 ? -29.779 -20.927 40.242 1.00 86.56 706 LEU A CA 1
ATOM 5789 C C . LEU A 1 706 ? -30.893 -20.367 39.350 1.00 86.56 706 LEU A C 1
ATOM 5791 O O . LEU A 1 706 ? -32.069 -20.468 39.708 1.00 86.56 706 LEU A O 1
ATOM 5795 N N . VAL A 1 707 ? -30.527 -19.845 38.171 1.00 85.94 707 VAL A N 1
ATOM 5796 C CA . VAL A 1 707 ? -31.472 -19.266 37.202 1.00 85.94 707 VAL A CA 1
ATOM 5797 C C . VAL A 1 707 ? -32.465 -20.302 36.681 1.00 85.94 707 VAL A C 1
ATOM 5799 O O . VAL A 1 707 ? -33.664 -20.044 36.659 1.00 85.94 707 VAL A O 1
ATOM 5802 N N . LYS A 1 708 ? -31.999 -21.509 36.346 1.00 82.06 708 LYS A N 1
ATOM 5803 C CA . LYS A 1 708 ? -32.853 -22.582 35.813 1.00 82.06 708 LYS A CA 1
ATOM 5804 C C . LYS A 1 708 ? -33.887 -23.110 36.813 1.00 82.06 708 LYS A C 1
ATOM 5806 O O . LYS A 1 708 ? -34.954 -23.563 36.409 1.00 82.06 708 LYS A O 1
ATOM 5811 N N . ASN A 1 709 ? -33.565 -23.070 38.105 1.00 77.88 709 ASN A N 1
ATOM 5812 C CA . ASN A 1 709 ? -34.387 -23.667 39.158 1.00 77.88 709 ASN A CA 1
ATOM 5813 C C . ASN A 1 709 ? -35.366 -22.682 39.818 1.00 77.88 709 ASN A C 1
ATOM 5815 O O . ASN A 1 709 ? -36.170 -23.109 40.647 1.00 77.88 709 ASN A O 1
ATOM 5819 N N . SER A 1 710 ? -35.333 -21.392 39.464 1.00 72.12 710 SER A N 1
ATOM 5820 C CA . SER A 1 710 ? -36.192 -20.372 40.083 1.00 72.12 710 SER A CA 1
ATOM 5821 C C . SER A 1 710 ? -36.981 -19.579 39.035 1.00 72.12 710 SER A C 1
ATOM 5823 O O . SER A 1 710 ? -36.540 -19.412 37.902 1.00 72.12 710 SER A O 1
ATOM 5825 N N . LYS A 1 711 ? -38.168 -19.073 39.399 1.00 63.69 711 LYS A N 1
ATOM 5826 C CA . LYS A 1 711 ? -38.954 -18.173 38.536 1.00 63.69 711 LYS A CA 1
ATOM 5827 C C . LYS A 1 711 ? -38.424 -16.745 38.678 1.00 63.69 711 LYS A C 1
ATOM 5829 O O . LYS A 1 711 ? -38.766 -16.067 39.643 1.00 63.69 711 LYS A O 1
ATOM 5834 N N . TYR A 1 712 ? -37.585 -16.305 37.745 1.00 67.12 712 TYR A N 1
ATOM 5835 C CA . TYR A 1 712 ? -37.110 -14.919 37.677 1.00 67.12 712 TYR A CA 1
ATOM 5836 C C . TYR A 1 712 ? -38.036 -14.063 36.814 1.00 67.12 712 TYR A C 1
ATOM 5838 O O . TYR A 1 712 ? -38.675 -14.567 35.892 1.00 67.12 712 TYR A O 1
ATOM 5846 N N . ASN A 1 713 ? -38.102 -12.764 37.118 1.00 64.69 713 ASN A N 1
ATOM 5847 C CA . ASN A 1 713 ? -38.735 -11.796 36.232 1.00 64.69 713 ASN A CA 1
ATOM 5848 C C . ASN A 1 713 ? -37.838 -11.598 34.997 1.00 64.69 713 ASN A C 1
ATOM 5850 O O . ASN A 1 713 ? -36.665 -11.256 35.144 1.00 64.69 713 ASN A O 1
ATOM 5854 N N . LEU A 1 714 ? -38.384 -11.859 33.809 1.00 69.00 714 LEU A N 1
ATOM 5855 C CA . LEU A 1 714 ? -37.675 -11.809 32.528 1.00 69.00 714 LEU A CA 1
ATOM 5856 C C . LEU A 1 714 ? -37.960 -10.508 31.747 1.00 69.00 714 LEU A C 1
ATOM 5858 O O . LEU A 1 714 ? -37.439 -10.340 30.647 1.00 69.00 714 LEU A O 1
ATOM 5862 N N . ASP A 1 715 ? -38.747 -9.584 32.314 1.00 65.44 715 ASP A N 1
ATOM 5863 C CA . ASP A 1 715 ? -39.281 -8.394 31.629 1.00 65.44 715 ASP A CA 1
ATOM 5864 C C . ASP A 1 715 ? -38.327 -7.179 31.604 1.00 65.44 715 ASP A C 1
ATOM 5866 O O . ASP A 1 715 ? -38.750 -6.051 31.346 1.00 65.44 715 ASP A O 1
ATOM 5870 N N . ASP A 1 716 ? -37.027 -7.374 31.842 1.00 76.50 716 ASP A N 1
ATOM 5871 C CA . ASP A 1 716 ? -36.041 -6.294 31.728 1.00 76.50 716 ASP A CA 1
ATOM 5872 C C . ASP A 1 716 ? -35.738 -5.995 30.244 1.00 76.50 716 ASP A C 1
ATOM 5874 O O . ASP A 1 716 ? -34.856 -6.584 29.607 1.00 76.50 716 ASP A O 1
ATOM 5878 N N . LEU A 1 717 ? -36.516 -5.063 29.682 1.00 74.94 717 LEU A N 1
ATOM 5879 C CA . LEU A 1 717 ? -36.420 -4.613 28.288 1.00 74.94 717 LEU A CA 1
ATOM 5880 C C . LEU A 1 717 ? -35.035 -4.051 27.937 1.00 74.94 717 LEU A C 1
ATOM 5882 O O . LEU A 1 717 ? -34.634 -4.105 26.771 1.00 74.94 717 LEU A O 1
ATOM 5886 N N . HIS A 1 718 ? -34.295 -3.556 28.929 1.00 86.44 718 HIS A N 1
ATOM 5887 C CA . HIS A 1 718 ? -33.004 -2.914 28.745 1.00 86.44 718 HIS A CA 1
ATOM 5888 C C . HIS A 1 718 ? -31.861 -3.906 28.505 1.00 86.44 718 HIS A C 1
ATOM 5890 O O . HIS A 1 718 ? -30.832 -3.527 27.938 1.00 86.44 718 HIS A O 1
ATOM 5896 N N . LEU A 1 719 ? -32.028 -5.189 28.848 1.00 87.06 719 LEU A N 1
ATOM 5897 C CA . LEU A 1 719 ? -31.012 -6.224 28.610 1.00 87.06 719 LEU A CA 1
ATOM 5898 C C . LEU A 1 719 ? -30.719 -6.449 27.125 1.00 87.06 719 LEU A C 1
ATOM 5900 O O . LEU A 1 719 ? -29.590 -6.797 26.775 1.00 87.06 719 LEU A O 1
ATOM 5904 N N . LYS A 1 720 ? -31.693 -6.195 26.242 1.00 88.00 720 LYS A N 1
ATOM 5905 C CA . LYS A 1 720 ? -31.510 -6.245 24.779 1.00 88.00 720 LYS A CA 1
ATOM 5906 C C . LYS A 1 720 ? -30.515 -5.203 24.272 1.00 88.00 720 LYS A C 1
ATOM 5908 O O . LYS A 1 720 ? -30.007 -5.326 23.155 1.00 88.00 720 LYS A O 1
ATOM 5913 N N . ASP A 1 721 ? -30.217 -4.187 25.081 1.00 90.19 721 ASP A N 1
ATOM 5914 C CA . ASP A 1 721 ? -29.239 -3.174 24.717 1.00 90.19 721 ASP A CA 1
ATOM 5915 C C . ASP A 1 721 ? -27.803 -3.609 25.005 1.00 90.19 721 ASP A C 1
ATOM 5917 O O . ASP A 1 721 ? -26.871 -3.151 24.339 1.00 90.19 721 ASP A O 1
ATOM 5921 N N . PHE A 1 722 ? -27.636 -4.564 25.921 1.00 90.81 722 PHE A N 1
ATOM 5922 C CA . PHE A 1 722 ? -26.354 -5.164 26.272 1.00 90.81 722 PHE A CA 1
ATOM 5923 C C . PHE A 1 722 ? -26.145 -6.514 25.597 1.00 90.81 722 PHE A C 1
ATOM 5925 O O . PHE A 1 722 ? -25.021 -6.840 25.242 1.00 90.81 722 PHE A O 1
ATOM 5932 N N . PHE A 1 723 ? -27.177 -7.314 25.368 1.00 89.62 723 PHE A N 1
ATOM 5933 C CA . PHE A 1 723 ? -27.023 -8.674 24.855 1.00 89.62 723 PHE A CA 1
ATOM 5934 C C . PHE A 1 723 ? -27.898 -8.900 23.619 1.00 89.62 723 PHE A C 1
ATOM 5936 O O . PHE A 1 723 ? -28.993 -8.346 23.540 1.00 89.62 723 PHE A O 1
ATOM 5943 N N . PRO A 1 724 ? -27.458 -9.724 22.650 1.00 84.12 724 PRO A N 1
ATOM 5944 C CA . PRO A 1 724 ? -28.206 -10.021 21.427 1.00 84.12 724 PRO A CA 1
ATOM 5945 C C . PRO A 1 724 ? -29.394 -10.976 21.676 1.00 84.12 724 PRO A C 1
ATOM 5947 O O . PRO A 1 724 ? -29.495 -12.042 21.069 1.00 84.12 724 PRO A O 1
ATOM 5950 N N . ILE A 1 725 ? -30.309 -10.596 22.569 1.00 83.38 725 ILE A N 1
ATOM 5951 C CA . ILE A 1 725 ? -31.502 -11.370 22.931 1.00 83.38 725 ILE A CA 1
ATOM 5952 C C . ILE A 1 725 ? -32.581 -11.119 21.866 1.00 83.38 725 ILE A C 1
ATOM 5954 O O . ILE A 1 725 ? -33.252 -10.086 21.870 1.00 83.38 725 ILE A O 1
ATOM 5958 N N . SER A 1 726 ? -32.717 -12.054 20.923 1.00 68.62 726 SER A N 1
ATOM 5959 C CA . SER A 1 726 ? -33.674 -11.955 19.806 1.00 68.62 726 SER A CA 1
ATOM 5960 C C . SER A 1 726 ? -35.054 -12.544 20.120 1.00 68.62 726 SER A C 1
ATOM 5962 O O . SER A 1 726 ? -36.055 -11.999 19.660 1.00 68.62 726 SER A O 1
ATOM 5964 N N . ASN A 1 727 ? -35.106 -13.603 20.934 1.00 69.44 727 ASN A N 1
ATOM 5965 C CA . ASN A 1 727 ? -36.323 -14.326 21.308 1.00 69.44 727 ASN A CA 1
ATOM 5966 C C . ASN A 1 727 ? -36.499 -14.318 22.841 1.00 69.44 727 ASN A C 1
ATOM 5968 O O . ASN A 1 727 ? -36.616 -13.257 23.454 1.00 69.44 727 ASN A O 1
ATOM 5972 N N . ASP A 1 728 ? -36.493 -15.509 23.442 1.00 83.75 728 ASP A N 1
ATOM 5973 C CA . ASP A 1 728 ? -36.552 -15.767 24.874 1.00 83.75 728 ASP A CA 1
ATOM 5974 C C . ASP A 1 728 ? -35.147 -15.662 25.488 1.00 83.75 728 ASP A C 1
ATOM 5976 O O . ASP A 1 728 ? -34.173 -16.229 24.984 1.00 83.75 728 ASP A O 1
ATOM 5980 N N . ILE A 1 729 ? -35.046 -14.936 26.597 1.00 85.88 729 ILE A N 1
ATOM 5981 C CA . ILE A 1 729 ? -33.815 -14.797 27.375 1.00 85.88 729 ILE A CA 1
ATOM 5982 C C . ILE A 1 729 ? -33.313 -16.144 27.912 1.00 85.88 729 ILE A C 1
ATOM 5984 O O . ILE A 1 729 ? -32.102 -16.340 28.005 1.00 85.88 729 ILE A O 1
ATOM 5988 N N . MET A 1 730 ? -34.209 -17.093 28.199 1.00 86.62 730 MET A N 1
ATOM 5989 C CA . MET A 1 730 ? -33.838 -18.439 28.633 1.00 86.62 730 MET A CA 1
ATOM 5990 C C . MET A 1 730 ? -33.202 -19.249 27.503 1.00 86.62 730 MET A C 1
ATOM 5992 O O . MET A 1 730 ? -32.206 -19.928 27.744 1.00 86.62 730 MET A O 1
ATOM 5996 N N . ASP A 1 731 ? -33.701 -19.128 26.267 1.00 87.25 731 ASP A N 1
ATOM 5997 C CA . ASP A 1 731 ? -33.062 -19.767 25.107 1.00 87.25 731 ASP A CA 1
ATOM 5998 C C . ASP A 1 731 ? -31.676 -19.164 24.840 1.00 87.25 731 ASP A C 1
ATOM 6000 O O . ASP A 1 731 ? -30.727 -19.902 24.579 1.00 87.25 731 ASP A O 1
ATOM 6004 N N . TYR A 1 732 ? -31.521 -17.844 25.006 1.00 88.19 732 TYR A N 1
ATOM 6005 C CA . TYR A 1 732 ? -30.209 -17.195 24.922 1.00 88.19 732 TYR A CA 1
ATOM 6006 C C . TYR A 1 732 ? -29.246 -17.693 26.014 1.00 88.19 732 TYR A C 1
ATOM 6008 O O . TYR A 1 732 ? -28.089 -17.991 25.726 1.00 88.19 732 TYR A O 1
ATOM 6016 N N . ILE A 1 733 ? -29.709 -17.845 27.259 1.00 90.88 733 ILE A N 1
ATOM 6017 C CA . ILE A 1 733 ? -28.903 -18.397 28.361 1.00 90.88 733 ILE A CA 1
ATOM 6018 C C . ILE A 1 733 ? -28.505 -19.858 28.093 1.00 90.88 733 ILE A C 1
ATOM 6020 O O . ILE A 1 733 ? -27.358 -20.237 28.349 1.00 90.88 733 ILE A O 1
ATOM 6024 N N . ASP A 1 734 ? -29.413 -20.674 27.558 1.00 91.00 734 ASP A N 1
ATOM 6025 C CA . ASP A 1 734 ? -29.103 -22.049 27.163 1.00 91.00 734 ASP A CA 1
ATOM 6026 C C . ASP A 1 734 ? -28.123 -22.093 25.976 1.00 91.00 734 ASP A C 1
ATOM 6028 O O . ASP A 1 734 ? -27.234 -22.945 25.953 1.00 91.00 734 ASP A O 1
ATOM 6032 N N . GLU A 1 735 ? -28.216 -21.156 25.027 1.00 90.50 735 GLU A N 1
ATOM 6033 C CA . GLU A 1 735 ? -27.238 -21.004 23.943 1.00 90.50 735 GLU A CA 1
ATOM 6034 C C . GLU A 1 735 ? -25.846 -20.644 24.485 1.00 90.50 735 GLU A C 1
ATOM 6036 O O . GLU A 1 735 ? -24.859 -21.276 24.094 1.00 90.50 735 GLU A O 1
ATOM 6041 N N . LEU A 1 736 ? -25.759 -19.683 25.418 1.00 92.00 736 LEU A N 1
ATOM 6042 C CA . LEU A 1 736 ? -24.510 -19.323 26.102 1.00 92.00 736 LEU A CA 1
ATOM 6043 C C . LEU A 1 736 ? -23.899 -20.546 26.783 1.00 92.00 736 LEU A C 1
ATOM 6045 O O . LEU A 1 736 ? -22.709 -20.817 26.617 1.00 92.00 736 LEU A O 1
ATOM 6049 N N . LYS A 1 737 ? -24.719 -21.308 27.515 1.00 93.56 737 LYS A N 1
ATOM 6050 C CA . LYS A 1 737 ? -24.268 -22.522 28.186 1.00 93.56 737 LYS A CA 1
ATOM 6051 C C . LYS A 1 737 ? -23.715 -23.533 27.192 1.00 93.56 737 LYS A C 1
ATOM 6053 O O . LYS A 1 737 ? -22.589 -23.985 27.368 1.00 93.56 737 LYS A O 1
ATOM 6058 N N . ASP A 1 738 ? -24.482 -23.894 26.169 1.00 93.62 738 ASP A N 1
ATOM 6059 C CA . ASP A 1 738 ? -24.055 -24.912 25.209 1.00 93.62 738 ASP A CA 1
ATOM 6060 C C . ASP A 1 738 ? -22.755 -24.489 24.502 1.00 93.62 738 ASP A C 1
ATOM 6062 O O . ASP A 1 738 ? -21.846 -25.307 24.331 1.00 93.62 738 ASP A O 1
ATOM 6066 N N . ARG A 1 739 ? -22.609 -23.199 24.163 1.00 91.12 739 ARG A N 1
ATOM 6067 C CA . ARG A 1 739 ? -21.378 -22.661 23.567 1.00 91.12 739 ARG A CA 1
ATOM 6068 C C . ARG A 1 739 ? -20.178 -22.737 24.511 1.00 91.12 739 ARG A C 1
ATOM 6070 O O . ARG A 1 739 ? -19.078 -23.064 24.050 1.00 91.12 739 ARG A O 1
ATOM 6077 N N . LEU A 1 740 ? -20.370 -22.402 25.787 1.00 92.19 740 LEU A N 1
ATOM 6078 C CA . LEU A 1 740 ? -19.320 -22.430 26.806 1.00 92.19 740 LEU A CA 1
ATOM 6079 C C . LEU A 1 740 ? -18.897 -23.852 27.158 1.00 92.19 740 LEU A C 1
ATOM 6081 O O . LEU A 1 740 ? -17.697 -24.119 27.194 1.00 92.19 740 LEU A O 1
ATOM 6085 N N . ASP A 1 741 ? -19.854 -24.764 27.338 1.00 92.69 741 ASP A N 1
ATOM 6086 C CA . ASP A 1 741 ? -19.586 -26.190 27.535 1.00 92.69 741 ASP A CA 1
ATOM 6087 C C . ASP A 1 741 ? -18.733 -26.719 26.377 1.00 92.69 741 ASP A C 1
ATOM 6089 O O . ASP A 1 741 ? -17.690 -27.330 26.610 1.00 92.69 741 ASP A O 1
ATOM 6093 N N . ALA A 1 742 ? -19.109 -26.410 25.128 1.00 90.75 742 ALA A N 1
ATOM 6094 C CA . ALA A 1 742 ? -18.315 -26.784 23.964 1.00 90.75 742 ALA A CA 1
ATOM 6095 C C . ALA A 1 742 ? -16.902 -26.185 24.020 1.00 90.75 742 ALA A C 1
ATOM 6097 O O . ALA A 1 742 ? -15.929 -26.903 23.808 1.00 90.75 742 ALA A O 1
ATOM 6098 N N . GLY A 1 743 ? -16.782 -24.896 24.361 1.00 88.50 743 GLY A N 1
ATOM 6099 C CA . GLY A 1 743 ? -15.505 -24.215 24.584 1.00 88.50 743 GLY A CA 1
ATOM 6100 C C . GLY A 1 743 ? -14.590 -24.953 25.563 1.00 88.50 743 GLY A C 1
ATOM 6101 O O . GLY A 1 743 ? -13.456 -25.269 25.216 1.00 88.50 743 GLY A O 1
ATOM 6102 N N . ILE A 1 744 ? -15.106 -25.304 26.743 1.00 88.44 744 ILE A N 1
ATOM 6103 C CA . ILE A 1 744 ? -14.389 -26.100 27.750 1.00 88.44 744 ILE A CA 1
ATOM 6104 C C . ILE A 1 744 ? -14.049 -27.495 27.217 1.00 88.44 744 ILE A C 1
ATOM 6106 O O . ILE A 1 744 ? -12.932 -27.967 27.415 1.00 88.44 744 ILE A O 1
ATOM 6110 N N . GLY A 1 745 ? -14.974 -28.138 26.501 1.00 89.25 745 GLY A N 1
ATOM 6111 C CA . GLY A 1 745 ? -14.744 -29.428 25.854 1.00 89.25 745 GLY A CA 1
ATOM 6112 C C . GLY A 1 745 ? -13.543 -29.403 24.909 1.00 89.25 745 GLY A C 1
ATOM 6113 O O . GLY A 1 745 ? -12.735 -30.332 24.929 1.00 89.25 745 GLY A O 1
ATOM 6114 N N . TYR A 1 746 ? -13.376 -28.331 24.135 1.00 86.00 746 TYR A N 1
ATOM 6115 C CA . TYR A 1 746 ? -12.212 -28.152 23.269 1.00 86.00 746 TYR A CA 1
ATOM 6116 C C . TYR A 1 746 ? -10.929 -27.854 24.056 1.00 86.00 746 TYR A C 1
ATOM 6118 O O . TYR A 1 746 ? -9.889 -28.436 23.753 1.00 86.00 746 TYR A O 1
ATOM 6126 N N . THR A 1 747 ? -11.001 -27.020 25.099 1.00 83.69 747 THR A N 1
ATOM 6127 C CA . THR A 1 747 ? -9.856 -26.714 25.975 1.00 83.69 747 THR A CA 1
ATOM 6128 C C . THR A 1 747 ? -9.315 -27.958 26.682 1.00 83.69 747 THR A C 1
ATOM 6130 O O . THR A 1 747 ? -8.103 -28.134 26.763 1.00 83.69 747 THR A O 1
ATOM 6133 N N . LEU A 1 748 ? -10.183 -28.876 27.121 1.00 85.88 748 LEU A N 1
ATOM 6134 C CA . LEU A 1 748 ? -9.773 -30.130 27.769 1.00 85.88 748 LEU A CA 1
ATOM 6135 C C . LEU A 1 748 ? -8.874 -31.005 26.885 1.00 85.88 748 LEU A C 1
ATOM 6137 O O . LEU A 1 748 ? -8.014 -31.719 27.398 1.00 85.88 748 LEU A O 1
ATOM 6141 N N . LEU A 1 749 ? -9.032 -30.934 25.560 1.00 86.12 749 LEU A N 1
ATOM 6142 C CA . LEU A 1 749 ? -8.184 -31.674 24.620 1.00 86.12 749 LEU A CA 1
ATOM 6143 C C . LEU A 1 749 ? -6.747 -31.139 24.609 1.00 86.12 749 LEU A C 1
ATOM 6145 O O . LEU A 1 749 ? -5.837 -31.872 24.219 1.00 86.12 749 LEU A O 1
ATOM 6149 N N . LEU A 1 750 ? -6.554 -29.891 25.049 1.00 78.81 750 LEU A N 1
ATOM 6150 C CA . LEU A 1 750 ? -5.271 -29.192 25.124 1.00 78.81 750 LEU A CA 1
ATOM 6151 C C . LEU A 1 750 ? -4.607 -29.274 26.477 1.00 78.81 750 LEU A C 1
ATOM 6153 O O . LEU A 1 750 ? -3.389 -29.363 26.540 1.00 78.81 750 LEU A O 1
ATOM 6157 N N . THR A 1 751 ? -5.399 -29.249 27.538 1.00 79.12 751 THR A N 1
ATOM 6158 C CA . THR A 1 751 ? -4.909 -29.213 28.915 1.00 79.12 751 THR A CA 1
ATOM 6159 C C . THR A 1 751 ? -5.094 -30.565 29.595 1.00 79.12 751 THR A C 1
ATOM 6161 O O . THR A 1 751 ? -5.459 -30.630 30.768 1.00 79.12 751 THR A O 1
ATOM 6164 N N . HIS A 1 752 ? -4.934 -31.652 28.839 1.00 82.81 752 HIS A N 1
ATOM 6165 C CA . HIS A 1 752 ? -5.144 -33.006 29.336 1.00 82.81 752 HIS A CA 1
ATOM 6166 C C . HIS A 1 752 ? -4.181 -33.308 30.506 1.00 82.81 752 HIS A C 1
ATOM 6168 O O . HIS A 1 752 ? -2.970 -33.178 30.320 1.00 82.81 752 HIS A O 1
ATOM 6174 N N . PRO A 1 753 ? -4.673 -33.707 31.696 1.00 80.69 753 PRO A N 1
ATOM 6175 C CA . PRO A 1 753 ? -3.807 -34.098 32.809 1.00 80.69 753 PRO A CA 1
ATOM 6176 C C . PRO A 1 753 ? -3.066 -35.404 32.511 1.00 80.69 753 PRO A C 1
ATOM 6178 O O . PRO A 1 753 ? -3.658 -36.335 31.972 1.00 80.69 753 PRO A O 1
ATOM 6181 N N . ARG A 1 754 ? -1.790 -35.502 32.906 1.00 79.62 754 ARG A N 1
ATOM 6182 C CA . ARG A 1 754 ? -0.940 -36.683 32.644 1.00 79.62 754 ARG A CA 1
ATOM 6183 C C . ARG A 1 754 ? -1.419 -37.948 33.355 1.00 79.62 754 ARG A C 1
ATOM 6185 O O . ARG A 1 754 ? -1.121 -39.049 32.902 1.00 79.62 754 ARG A O 1
ATOM 6192 N N . GLU A 1 755 ? -2.111 -37.800 34.480 1.00 80.75 755 GLU A N 1
ATOM 6193 C CA . GLU A 1 755 ? -2.598 -38.920 35.288 1.00 80.75 755 GLU A CA 1
ATOM 6194 C C . GLU A 1 755 ? -3.945 -39.478 34.801 1.00 80.75 755 GLU A C 1
ATOM 6196 O O . GLU A 1 755 ? -4.354 -40.561 35.222 1.00 80.75 755 GLU A O 1
ATOM 6201 N N . GLU A 1 756 ? -4.644 -38.751 33.927 1.00 83.62 756 GLU A N 1
ATOM 6202 C CA . GLU A 1 756 ? -5.992 -39.089 33.480 1.00 83.62 756 GLU A CA 1
ATOM 6203 C C . GLU A 1 756 ? -5.986 -39.932 32.202 1.00 83.62 756 GLU A C 1
ATOM 6205 O O . GLU A 1 756 ? -5.063 -39.911 31.392 1.00 83.62 756 GLU A O 1
ATOM 6210 N N . SER A 1 757 ? -7.070 -40.668 31.959 1.00 88.38 757 SER A N 1
ATOM 6211 C CA . SER A 1 757 ? -7.204 -41.402 30.699 1.00 88.38 757 SER A CA 1
ATOM 6212 C C . SER A 1 757 ? -7.508 -40.449 29.535 1.00 88.38 757 SER A C 1
ATOM 6214 O O . SER A 1 757 ? -8.543 -39.772 29.533 1.00 88.38 757 SER A O 1
ATOM 6216 N N . VAL A 1 758 ? -6.683 -40.472 28.478 1.00 89.62 758 VAL A N 1
ATOM 6217 C CA . VAL A 1 758 ? -6.963 -39.773 27.202 1.00 89.62 758 VAL A CA 1
ATOM 6218 C C . VAL A 1 758 ? -8.351 -40.124 26.667 1.00 89.62 758 VAL A C 1
ATOM 6220 O O . VAL A 1 758 ? -9.081 -39.261 26.182 1.00 89.62 758 VAL A O 1
ATOM 6223 N N . ARG A 1 759 ? -8.750 -41.398 26.786 1.00 89.94 759 ARG A N 1
ATOM 6224 C CA . ARG A 1 759 ? -10.069 -41.864 26.346 1.00 89.94 759 ARG A CA 1
ATOM 6225 C C . ARG A 1 759 ? -11.189 -41.172 27.119 1.00 89.94 759 ARG A C 1
ATOM 6227 O O . ARG A 1 759 ? -12.112 -40.658 26.496 1.00 89.94 759 ARG A O 1
ATOM 6234 N N . ALA A 1 760 ? -11.087 -41.136 28.448 1.00 89.69 760 ALA A N 1
ATOM 6235 C CA . ALA A 1 760 ? -12.072 -40.471 29.296 1.00 89.69 760 ALA A CA 1
ATOM 6236 C C . ALA A 1 760 ? -12.143 -38.963 29.000 1.00 89.69 760 ALA A C 1
ATOM 6238 O O . ALA A 1 760 ? -13.233 -38.399 28.938 1.00 89.69 760 ALA A O 1
ATOM 6239 N N . THR A 1 761 ? -10.995 -38.333 28.728 1.00 92.06 761 THR A N 1
ATOM 6240 C CA . THR A 1 761 ? -10.918 -36.915 28.340 1.00 92.06 761 THR A CA 1
ATOM 6241 C C . THR A 1 761 ? -11.678 -36.647 27.041 1.00 92.06 761 THR A C 1
ATOM 6243 O O . THR A 1 761 ? -12.509 -35.747 26.994 1.00 92.06 761 THR A O 1
ATOM 6246 N N . ILE A 1 762 ? -11.474 -37.467 26.006 1.00 92.56 762 ILE A N 1
ATOM 6247 C CA . ILE A 1 762 ? -12.179 -37.322 24.721 1.00 92.56 762 ILE A CA 1
ATOM 6248 C C . ILE A 1 762 ? -13.682 -37.583 24.869 1.00 92.56 762 ILE A C 1
ATOM 6250 O O . ILE A 1 762 ? -14.487 -36.860 24.284 1.00 92.56 762 ILE A O 1
ATOM 6254 N N . GLU A 1 763 ? -14.075 -38.592 25.653 1.00 92.31 763 GLU A N 1
ATOM 6255 C CA . GLU A 1 763 ? -15.487 -38.892 25.928 1.00 92.31 763 GLU A CA 1
ATOM 6256 C C . GLU A 1 763 ? -16.174 -37.741 26.687 1.00 92.31 763 GLU A C 1
ATOM 6258 O O . GLU A 1 763 ? -17.318 -37.391 26.381 1.00 92.31 763 GLU A O 1
ATOM 6263 N N . LEU A 1 764 ? -15.468 -37.098 27.623 1.00 92.88 764 LEU A N 1
ATOM 6264 C CA . LEU A 1 764 ? -15.949 -35.901 28.311 1.00 92.88 764 LEU A CA 1
ATOM 6265 C C . LEU A 1 764 ? -16.065 -34.703 27.358 1.00 92.88 764 LEU A C 1
ATOM 6267 O O . LEU A 1 764 ? -17.103 -34.038 27.350 1.00 92.88 764 LEU A O 1
ATOM 6271 N N . SER A 1 765 ? -15.051 -34.453 26.526 1.00 92.62 765 SER A N 1
ATOM 6272 C CA . SER A 1 765 ? -15.078 -33.392 25.512 1.00 92.62 765 SER A CA 1
ATOM 6273 C C . SER A 1 765 ? -16.243 -33.566 24.535 1.00 92.62 765 SER A C 1
ATOM 6275 O O . SER A 1 765 ? -16.973 -32.612 24.275 1.00 92.62 765 SER A O 1
ATOM 6277 N N . GLU A 1 766 ? -16.483 -34.782 24.039 1.00 93.50 766 GLU A N 1
ATOM 6278 C CA . GLU A 1 766 ? -17.625 -35.079 23.165 1.00 93.50 766 GLU A CA 1
ATOM 6279 C C . GLU A 1 766 ? -18.961 -34.788 23.863 1.00 93.50 766 GLU A C 1
ATOM 6281 O O . GLU A 1 766 ? -19.842 -34.149 23.279 1.00 93.50 766 GLU A O 1
ATOM 6286 N N . LYS A 1 767 ? -19.101 -35.205 25.129 1.00 95.19 767 LYS A N 1
ATOM 6287 C CA . LYS A 1 767 ? -20.310 -34.971 25.930 1.00 95.19 767 LYS A CA 1
ATOM 6288 C C . LYS A 1 767 ? -20.600 -33.482 26.131 1.00 95.19 767 LYS A C 1
ATOM 6290 O O . LYS A 1 767 ? -21.767 -33.101 26.143 1.00 95.19 767 LYS A O 1
ATOM 6295 N N . LEU A 1 768 ? -19.570 -32.655 26.295 1.00 93.44 768 LEU A N 1
ATOM 6296 C CA . LEU A 1 768 ? -19.721 -31.208 26.465 1.00 93.44 768 LEU A CA 1
ATOM 6297 C C . LEU A 1 768 ? -20.093 -30.497 25.154 1.00 93.44 768 LEU A C 1
ATOM 6299 O O . LEU A 1 768 ? -20.866 -29.544 25.165 1.00 93.44 768 LEU A O 1
ATOM 6303 N N . VAL A 1 769 ? -19.596 -30.977 24.011 1.00 92.75 769 VAL A N 1
ATOM 6304 C CA . VAL A 1 769 ? -19.814 -30.334 22.701 1.00 92.75 769 VAL A CA 1
ATOM 6305 C C . VAL A 1 769 ? -21.154 -30.729 22.055 1.00 92.75 769 VAL A C 1
ATOM 6307 O O . VAL A 1 769 ? -21.672 -29.997 21.209 1.00 92.75 769 VAL A O 1
ATOM 6310 N N . ILE A 1 770 ? -21.758 -31.861 22.439 1.00 94.12 770 ILE A N 1
A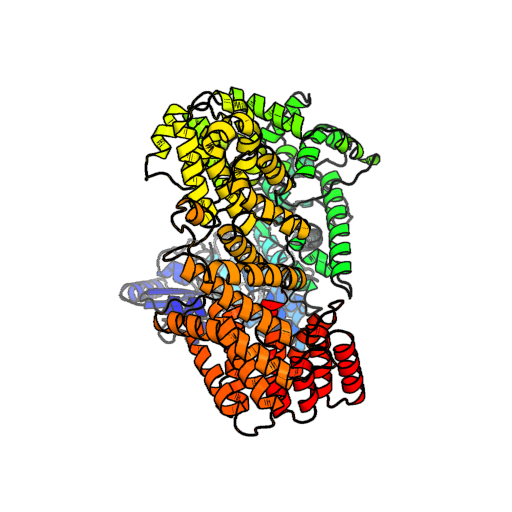TOM 6311 C CA . ILE A 1 770 ? -22.895 -32.456 21.710 1.00 94.12 770 ILE A CA 1
ATOM 6312 C C . ILE A 1 770 ? -24.125 -31.540 21.582 1.00 94.12 770 ILE A C 1
ATOM 6314 O O . ILE A 1 770 ? -24.762 -31.509 20.526 1.00 94.12 770 ILE A O 1
ATOM 6318 N N . ASN A 1 771 ? -24.460 -30.768 22.620 1.00 94.19 771 ASN A N 1
ATOM 6319 C CA . ASN A 1 771 ? -25.622 -29.875 22.583 1.00 94.19 771 ASN A CA 1
ATOM 6320 C C . ASN A 1 771 ? -25.391 -28.703 21.625 1.00 94.19 771 ASN A C 1
ATOM 6322 O O . ASN A 1 771 ? -26.261 -28.388 20.809 1.00 94.19 771 ASN A O 1
ATOM 6326 N N . TRP A 1 772 ? -24.191 -28.119 21.656 1.00 93.69 772 TRP A N 1
ATOM 6327 C CA . TRP A 1 772 ? -23.788 -27.069 20.724 1.00 93.69 772 TRP A CA 1
ATOM 6328 C C . TRP A 1 772 ? -23.797 -27.567 19.277 1.00 93.69 772 TRP A C 1
ATOM 6330 O O . TRP A 1 772 ? -24.357 -26.910 18.399 1.00 93.69 772 TRP A O 1
ATOM 6340 N N . TYR A 1 773 ? -23.282 -28.777 19.037 1.00 92.62 773 TYR A N 1
ATOM 6341 C CA . TYR A 1 773 ? -23.364 -29.434 17.731 1.00 92.62 773 TYR A CA 1
ATOM 6342 C C . TYR A 1 773 ? -24.813 -29.557 17.239 1.00 92.62 773 TYR A C 1
ATOM 6344 O O . TYR A 1 773 ? -25.107 -29.209 16.093 1.00 92.62 773 TYR A O 1
ATOM 6352 N N . ASN A 1 774 ? -25.739 -30.002 18.096 1.00 92.69 774 ASN A N 1
ATOM 6353 C CA . ASN A 1 774 ? -27.151 -30.131 17.731 1.00 92.69 774 ASN A CA 1
ATOM 6354 C C . ASN A 1 774 ? -27.774 -28.774 17.359 1.00 92.69 774 ASN A C 1
ATOM 6356 O O . ASN A 1 774 ? -28.503 -28.693 16.365 1.00 92.69 774 ASN A O 1
ATOM 6360 N N . ARG A 1 775 ? -27.443 -27.701 18.094 1.00 90.31 775 ARG A N 1
ATOM 6361 C CA . ARG A 1 775 ? -27.870 -26.333 17.755 1.00 90.31 775 ARG A CA 1
ATOM 6362 C C . ARG A 1 775 ? -27.318 -25.886 16.401 1.00 90.31 775 ARG A C 1
ATOM 6364 O O . ARG A 1 775 ? -28.099 -25.461 15.549 1.00 90.31 775 ARG A O 1
ATOM 6371 N N . ILE A 1 776 ? -26.012 -26.039 16.158 1.00 90.75 776 ILE A N 1
ATOM 6372 C CA . ILE A 1 776 ? -25.397 -25.662 14.873 1.00 90.75 776 ILE A CA 1
ATOM 6373 C C . ILE A 1 776 ? -26.010 -26.462 13.717 1.00 90.75 776 ILE A C 1
ATOM 6375 O O . ILE A 1 776 ? -26.331 -25.895 12.673 1.00 90.75 776 ILE A O 1
ATOM 6379 N N . ARG A 1 777 ? -26.235 -27.768 13.896 1.00 87.50 777 ARG A N 1
ATOM 6380 C CA . ARG A 1 777 ? -26.841 -28.627 12.869 1.00 87.50 777 ARG A CA 1
ATOM 6381 C C . ARG A 1 777 ? -28.249 -28.165 12.487 1.00 87.50 777 ARG A C 1
ATOM 6383 O O . ARG A 1 777 ? -28.609 -28.234 11.313 1.00 87.50 777 ARG A O 1
ATOM 6390 N N . ASN A 1 778 ? -29.034 -27.679 13.447 1.00 86.75 778 ASN A N 1
ATOM 6391 C CA . ASN A 1 778 ? -30.347 -27.098 13.167 1.00 86.75 778 ASN A CA 1
ATOM 6392 C C . ASN A 1 778 ? -30.219 -25.772 12.397 1.00 86.75 778 ASN A C 1
ATOM 6394 O O . ASN A 1 778 ? -30.851 -25.629 11.351 1.00 86.75 778 ASN A O 1
ATOM 6398 N N . LYS A 1 779 ? -29.316 -24.867 12.808 1.00 85.12 779 LYS A N 1
ATOM 6399 C CA . LYS A 1 779 ? -29.030 -23.613 12.076 1.00 85.12 779 LYS A CA 1
ATOM 6400 C C . LYS A 1 779 ? -28.528 -23.857 10.644 1.00 85.12 779 LYS A C 1
ATOM 6402 O O . LYS A 1 779 ? -28.879 -23.118 9.724 1.00 85.12 779 LYS A O 1
ATOM 6407 N N . MET A 1 780 ? -27.736 -24.910 10.437 1.00 83.12 780 MET A N 1
ATOM 6408 C CA . MET A 1 780 ? -27.240 -25.323 9.121 1.00 83.12 780 MET A CA 1
ATOM 6409 C C . MET A 1 780 ? -28.386 -25.731 8.186 1.00 83.12 780 MET A C 1
ATOM 6411 O O . MET A 1 780 ? -28.381 -25.331 7.024 1.00 83.12 780 MET A O 1
ATOM 6415 N N . LYS A 1 781 ? -29.391 -26.474 8.678 1.00 83.06 781 LYS A N 1
ATOM 6416 C CA . LYS A 1 781 ? -30.585 -26.834 7.885 1.00 83.06 781 LYS A CA 1
ATOM 6417 C C . LYS A 1 781 ? -31.387 -25.607 7.441 1.00 83.06 781 LYS A C 1
ATOM 6419 O O . LYS A 1 781 ? -32.033 -25.654 6.402 1.00 83.06 781 LYS A O 1
ATOM 6424 N N . GLU A 1 782 ? -31.317 -24.520 8.203 1.00 80.06 782 GLU A N 1
ATOM 6425 C CA . GLU A 1 782 ? -31.943 -23.235 7.874 1.00 80.06 782 GLU A CA 1
ATOM 6426 C C . GLU A 1 782 ? -31.076 -22.331 6.976 1.00 80.06 782 GLU A C 1
ATOM 6428 O O . GLU A 1 782 ? -31.513 -21.240 6.613 1.00 80.06 782 GLU A O 1
ATOM 6433 N N . GLY A 1 783 ? -29.848 -22.740 6.629 1.00 74.56 783 GLY A N 1
ATOM 6434 C CA . GLY A 1 783 ? -28.927 -21.954 5.798 1.00 74.56 783 GLY A CA 1
ATOM 6435 C C . GLY A 1 783 ? -28.292 -20.742 6.497 1.00 74.56 783 GLY A C 1
ATOM 6436 O O . GLY A 1 783 ? -27.804 -19.841 5.819 1.00 74.56 783 GLY A O 1
ATOM 6437 N N . LYS A 1 784 ? -28.291 -20.694 7.838 1.00 75.62 784 LYS A N 1
ATOM 6438 C CA . LYS A 1 784 ? -27.854 -19.530 8.643 1.00 75.62 784 LYS A CA 1
ATOM 6439 C C . LYS A 1 784 ? -26.542 -19.756 9.412 1.00 75.62 784 LYS A C 1
ATOM 6441 O O . LYS A 1 784 ? -26.390 -19.253 10.522 1.00 75.62 784 LYS A O 1
ATOM 6446 N N . ILE A 1 785 ? -25.607 -20.537 8.872 1.00 84.06 785 ILE A N 1
ATOM 6447 C CA . ILE A 1 785 ? -24.367 -20.884 9.586 1.00 84.06 785 ILE A CA 1
ATOM 6448 C C . ILE A 1 785 ? -23.326 -19.748 9.543 1.00 84.06 785 ILE A C 1
ATOM 6450 O O . ILE A 1 785 ? -23.050 -19.187 8.481 1.00 84.06 785 ILE A O 1
ATOM 6454 N N . LYS A 1 786 ? -22.733 -19.408 10.694 1.00 84.00 786 LYS A N 1
ATOM 6455 C CA . LYS A 1 786 ? -21.616 -18.446 10.816 1.00 84.00 786 LYS A CA 1
ATOM 6456 C C . LYS A 1 786 ? -20.255 -19.130 10.608 1.00 84.00 786 LYS A C 1
ATOM 6458 O O . LYS A 1 786 ? -20.126 -20.334 10.812 1.00 84.00 786 LYS A O 1
ATOM 6463 N N . ASN A 1 787 ? -19.208 -18.357 10.293 1.00 84.44 787 ASN A N 1
ATOM 6464 C CA . ASN A 1 787 ? -17.838 -18.879 10.122 1.00 84.44 787 ASN A CA 1
ATOM 6465 C C . ASN A 1 787 ? -17.368 -19.716 11.337 1.00 84.44 787 ASN A C 1
ATOM 6467 O O . ASN A 1 787 ? -16.948 -20.859 11.168 1.00 84.44 787 ASN A O 1
ATOM 6471 N N . ASN A 1 788 ? -17.519 -19.185 12.560 1.00 82.62 788 ASN A N 1
ATOM 6472 C CA . ASN A 1 788 ? -17.109 -19.868 13.799 1.00 82.62 788 ASN A CA 1
ATOM 6473 C C . ASN A 1 788 ? -17.932 -21.143 14.073 1.00 82.62 788 ASN A C 1
ATOM 6475 O O . ASN A 1 788 ? -17.449 -22.096 14.672 1.00 82.62 788 ASN A O 1
ATOM 6479 N N . GLU A 1 789 ? -19.183 -21.191 13.613 1.00 88.88 789 GLU A N 1
ATOM 6480 C CA . GLU A 1 789 ? -20.026 -22.385 13.742 1.00 88.88 789 GLU A CA 1
ATOM 6481 C C . GLU A 1 789 ? -19.593 -23.470 12.740 1.00 88.88 789 GLU A C 1
ATOM 6483 O O . GLU A 1 789 ? -19.599 -24.656 13.067 1.00 88.88 789 GLU A O 1
ATOM 6488 N N . ALA A 1 790 ? -19.149 -23.080 11.538 1.00 89.44 790 ALA A N 1
ATOM 6489 C CA . ALA A 1 790 ? -18.617 -24.011 10.543 1.00 89.44 790 ALA A CA 1
ATOM 6490 C C . ALA A 1 790 ? -17.310 -24.676 11.006 1.00 89.44 790 ALA A C 1
ATOM 6492 O O . ALA A 1 790 ? -17.135 -25.880 10.810 1.00 89.44 790 ALA A O 1
ATOM 6493 N N . ILE A 1 791 ? -16.411 -23.930 11.660 1.00 89.94 791 ILE A N 1
ATOM 6494 C CA . ILE A 1 791 ? -15.187 -24.521 12.220 1.00 89.94 791 ILE A CA 1
ATOM 6495 C C . ILE A 1 791 ? -15.481 -25.393 13.452 1.00 89.94 791 ILE A C 1
ATOM 6497 O O . ILE A 1 791 ? -14.848 -26.432 13.624 1.00 89.94 791 ILE A O 1
ATOM 6501 N N . ASP A 1 792 ? -16.475 -25.043 14.276 1.00 89.94 792 ASP A N 1
ATOM 6502 C CA . ASP A 1 792 ? -16.918 -25.880 15.402 1.00 89.94 792 ASP A CA 1
ATOM 6503 C C . ASP A 1 792 ? -17.498 -27.229 14.935 1.00 89.94 792 ASP A C 1
ATOM 6505 O O . ASP A 1 792 ? -17.288 -28.247 15.597 1.00 89.94 792 ASP A O 1
ATOM 6509 N N . LEU A 1 793 ? -18.141 -27.289 13.760 1.00 91.56 793 LEU A N 1
ATOM 6510 C CA . LEU A 1 793 ? -18.526 -28.569 13.152 1.00 91.56 793 LEU A CA 1
ATOM 6511 C C . LEU A 1 793 ? -17.305 -29.427 12.807 1.00 91.56 793 LEU A C 1
ATOM 6513 O O . LEU A 1 793 ? -17.298 -30.614 13.136 1.00 91.56 793 LEU A O 1
ATOM 6517 N N . LEU A 1 794 ? -16.267 -28.845 12.191 1.00 93.06 794 LEU A N 1
ATOM 6518 C CA . LEU A 1 794 ? -15.018 -29.565 11.915 1.00 93.06 794 LEU A CA 1
ATOM 6519 C C . LEU A 1 794 ? -14.423 -30.138 13.208 1.00 93.06 794 LEU A C 1
ATOM 6521 O O . LEU A 1 794 ? -14.087 -31.321 13.252 1.00 93.06 794 LEU A O 1
ATOM 6525 N N . LYS A 1 795 ? -14.386 -29.340 14.278 1.00 91.44 795 LYS A N 1
ATOM 6526 C CA . LYS A 1 795 ? -13.865 -29.749 15.591 1.00 91.44 795 LYS A CA 1
ATOM 6527 C C . LYS A 1 795 ? -14.646 -30.887 16.221 1.00 91.44 795 LYS A C 1
ATOM 6529 O O . LYS A 1 795 ? -14.052 -31.819 16.759 1.00 91.44 795 LYS A O 1
ATOM 6534 N N . PHE A 1 796 ? -15.969 -30.875 16.111 1.00 92.75 796 PHE A N 1
ATOM 6535 C CA . PHE A 1 796 ? -16.779 -31.997 16.575 1.00 92.75 796 PHE A CA 1
ATOM 6536 C C . PHE A 1 796 ? -16.416 -33.309 15.856 1.00 92.75 796 PHE A C 1
ATOM 6538 O O . PHE A 1 796 ? -16.249 -34.348 16.501 1.00 92.75 796 PHE A O 1
ATOM 6545 N N . TYR A 1 797 ? -16.218 -33.277 14.534 1.00 93.75 797 TYR A N 1
ATOM 6546 C CA . TYR A 1 797 ? -15.771 -34.466 13.800 1.00 93.75 797 TYR A CA 1
ATOM 6547 C C . TYR A 1 797 ? -14.307 -34.829 14.089 1.00 93.75 797 TYR A C 1
ATOM 6549 O O . TYR A 1 797 ? -13.983 -36.013 14.133 1.00 93.75 797 TYR A O 1
ATOM 6557 N N . GLN A 1 798 ? -13.437 -33.861 14.389 1.00 93.94 798 GLN A N 1
ATOM 6558 C CA . GLN A 1 798 ? -12.084 -34.129 14.891 1.00 93.94 798 GLN A CA 1
ATOM 6559 C C . GLN A 1 798 ? -12.117 -34.862 16.244 1.00 93.94 798 GLN A C 1
ATOM 6561 O O . GLN A 1 798 ? -11.361 -35.814 16.430 1.00 93.94 798 GLN A O 1
ATOM 6566 N N . ILE A 1 799 ? -13.029 -34.507 17.159 1.00 93.25 799 ILE A N 1
ATOM 6567 C CA . ILE A 1 799 ? -13.238 -35.233 18.428 1.00 93.25 799 ILE A CA 1
ATOM 6568 C C . ILE A 1 799 ? -13.676 -36.676 18.165 1.00 93.25 799 ILE A C 1
ATOM 6570 O O . ILE A 1 799 ? -13.095 -37.611 18.720 1.00 93.25 799 ILE A O 1
ATOM 6574 N N . LYS A 1 800 ? -14.652 -36.884 17.272 1.00 92.19 800 LYS A N 1
ATOM 6575 C CA . LYS A 1 800 ? -15.070 -38.237 16.866 1.00 92.19 800 LYS A CA 1
ATOM 6576 C C . LYS A 1 800 ? -13.925 -39.037 16.248 1.00 92.19 800 LYS A C 1
ATOM 6578 O O . LYS A 1 800 ? -13.782 -40.228 16.530 1.00 92.19 800 LYS A O 1
ATOM 6583 N N . LEU A 1 801 ? -13.092 -38.385 15.437 1.00 93.88 801 LEU A N 1
ATOM 6584 C CA . LEU A 1 801 ? -11.927 -39.006 14.819 1.00 93.88 801 LEU A CA 1
ATOM 6585 C C . LEU A 1 801 ? -10.934 -39.449 15.896 1.00 93.88 801 LEU A C 1
ATOM 6587 O O . LEU A 1 801 ? -10.522 -40.607 15.912 1.00 93.88 801 LEU A O 1
ATOM 6591 N N . MET A 1 802 ? -10.622 -38.568 16.846 1.00 92.88 802 MET A N 1
ATOM 6592 C CA . MET A 1 802 ? -9.764 -38.875 17.989 1.00 92.88 802 MET A CA 1
ATOM 6593 C C . MET A 1 802 ? -10.296 -40.043 18.824 1.00 92.88 802 MET A C 1
ATOM 6595 O O . MET A 1 802 ? -9.537 -40.956 19.151 1.00 92.88 802 MET A O 1
ATOM 6599 N N . LYS A 1 803 ? -11.604 -40.080 19.103 1.00 91.56 803 LYS A N 1
ATOM 6600 C CA . LYS A 1 803 ? -12.248 -41.190 19.824 1.00 91.56 803 LYS A CA 1
ATOM 6601 C C . LYS A 1 803 ? -12.050 -42.531 19.115 1.00 91.56 803 LYS A C 1
ATOM 6603 O O . LYS A 1 803 ? -11.712 -43.531 19.758 1.00 91.56 803 LYS A O 1
ATOM 6608 N N . SER A 1 804 ? -12.204 -42.543 17.791 1.00 91.06 804 SER A N 1
ATOM 6609 C CA . SER A 1 804 ? -11.959 -43.730 16.967 1.00 91.06 804 SER A CA 1
ATOM 6610 C C . SER A 1 804 ? -10.484 -44.160 16.999 1.00 91.06 804 SER A C 1
ATOM 6612 O O . SER A 1 804 ? -10.176 -45.342 17.184 1.00 91.06 804 SER A O 1
ATOM 6614 N N . LEU A 1 805 ? -9.562 -43.195 16.902 1.00 90.69 805 LEU A N 1
ATOM 6615 C CA . LEU A 1 805 ? -8.116 -43.430 16.931 1.00 90.69 805 LEU A CA 1
ATOM 6616 C C . LEU A 1 805 ? -7.624 -43.974 18.281 1.00 90.69 805 LEU A C 1
ATOM 6618 O O . LEU A 1 805 ? -6.754 -44.851 18.309 1.00 90.69 805 LEU A O 1
ATOM 6622 N N . VAL A 1 806 ? -8.171 -43.504 19.403 1.00 89.06 806 VAL A N 1
ATOM 6623 C CA . VAL A 1 806 ? -7.810 -44.013 20.738 1.00 89.06 806 VAL A CA 1
ATOM 6624 C C . VAL A 1 806 ? -8.323 -45.435 20.945 1.00 89.06 806 VAL A C 1
ATOM 6626 O O . VAL A 1 806 ? -7.574 -46.282 21.435 1.00 89.06 806 VAL A O 1
ATOM 6629 N N . SER A 1 807 ? -9.544 -45.720 20.486 1.00 81.06 807 SER A N 1
ATOM 6630 C CA . SER A 1 807 ? -10.208 -47.022 20.652 1.00 81.06 807 SER A CA 1
ATOM 6631 C C . SER A 1 807 ? -9.615 -48.142 19.780 1.00 81.06 807 SER A C 1
ATOM 6633 O O . SER A 1 807 ? -9.938 -49.310 19.976 1.00 81.06 807 SER A O 1
ATOM 6635 N N . GLY A 1 808 ? -8.731 -47.821 18.825 1.00 67.06 808 GLY A N 1
ATOM 6636 C CA . GLY A 1 808 ? -8.066 -48.810 17.966 1.00 67.06 808 GLY A CA 1
ATOM 6637 C C . GLY A 1 808 ? -8.972 -49.427 16.891 1.00 67.06 808 GLY A C 1
ATOM 6638 O O . GLY A 1 808 ? -8.608 -50.433 16.276 1.00 67.06 808 GLY A O 1
ATOM 6639 N N . GLY A 1 809 ? -10.145 -48.836 16.640 1.00 62.84 809 GLY A N 1
ATOM 6640 C CA . GLY A 1 809 ? -11.101 -49.307 15.641 1.00 62.84 809 GLY A CA 1
ATOM 6641 C C . GLY A 1 809 ? -10.581 -49.096 14.218 1.00 62.84 809 GLY A C 1
ATOM 6642 O O . GLY A 1 809 ? -10.712 -48.010 13.659 1.00 62.84 809 GLY A O 1
ATOM 6643 N N . LYS A 1 810 ? -10.030 -50.146 13.588 1.00 55.91 810 LYS A N 1
ATOM 6644 C CA . LYS A 1 810 ? -9.444 -50.096 12.225 1.00 55.91 810 LYS A CA 1
ATOM 6645 C C . LYS A 1 810 ? -10.399 -49.609 11.115 1.00 55.91 810 LYS A C 1
ATOM 6647 O O . LYS A 1 810 ? -9.923 -49.297 10.025 1.00 55.91 810 LYS A O 1
ATOM 6652 N N . TYR A 1 811 ? -11.712 -49.542 11.359 1.00 59.53 811 TYR A N 1
ATOM 6653 C CA . TYR A 1 811 ? -12.717 -49.156 10.355 1.00 59.53 811 TYR A CA 1
ATOM 6654 C C . TYR A 1 811 ? -13.573 -47.936 10.722 1.00 59.53 811 TYR A C 1
ATOM 6656 O O . TYR A 1 811 ? -14.096 -47.294 9.815 1.00 59.53 811 TYR A O 1
ATOM 6664 N N . GLU A 1 812 ? -13.683 -47.571 12.000 1.00 77.94 812 GLU A N 1
ATOM 6665 C CA . GLU A 1 812 ? -14.575 -46.488 12.450 1.00 77.94 812 GLU A CA 1
ATOM 6666 C C . GLU A 1 812 ? -14.116 -45.104 11.967 1.00 77.94 812 GLU A C 1
ATOM 6668 O O . GLU A 1 812 ? -14.943 -44.279 11.578 1.00 77.94 812 GLU A O 1
ATOM 6673 N N . TYR A 1 813 ? -12.800 -44.873 11.879 1.00 88.69 813 TYR A N 1
ATOM 6674 C CA . TYR A 1 813 ? -12.261 -43.582 11.444 1.00 88.69 813 TYR A CA 1
ATOM 6675 C C . TYR A 1 813 ? -12.680 -43.235 10.010 1.00 88.69 813 TYR A C 1
ATOM 6677 O O . TYR A 1 813 ? -12.854 -42.064 9.693 1.00 88.69 813 TYR A O 1
ATOM 6685 N N . LYS A 1 814 ? -12.895 -44.236 9.142 1.00 92.12 814 LYS A N 1
ATOM 6686 C CA . LYS A 1 814 ? -13.280 -44.012 7.740 1.00 92.12 814 LYS A CA 1
ATOM 6687 C C . LYS A 1 814 ? -14.646 -43.340 7.617 1.00 92.12 814 LYS A C 1
ATOM 6689 O O . LYS A 1 814 ? -14.798 -42.477 6.760 1.00 92.12 814 LYS A O 1
ATOM 6694 N N . SER A 1 815 ? -15.601 -43.706 8.478 1.00 91.38 815 SER A N 1
ATOM 6695 C CA . SER A 1 815 ? -16.919 -43.057 8.528 1.00 91.38 815 SER A CA 1
ATOM 6696 C C . SER A 1 815 ? -16.784 -41.592 8.933 1.00 91.38 815 SER A C 1
ATOM 6698 O O . SER A 1 815 ? -17.389 -40.726 8.319 1.00 91.38 815 SER A O 1
ATOM 6700 N N . VAL A 1 816 ? -15.931 -41.298 9.918 1.00 93.50 816 VAL A N 1
ATOM 6701 C CA . VAL A 1 816 ? -15.703 -39.915 10.360 1.00 93.50 816 VAL A CA 1
ATOM 6702 C C . VAL A 1 816 ? -15.002 -39.090 9.276 1.00 93.50 816 VAL A C 1
ATOM 6704 O O . VAL A 1 816 ? -15.341 -37.929 9.069 1.00 93.50 816 VAL A O 1
ATOM 6707 N N . LEU A 1 817 ? -14.058 -39.679 8.534 1.00 95.00 817 LEU A N 1
ATOM 6708 C CA . LEU A 1 817 ? -13.428 -39.011 7.390 1.00 95.00 817 LEU A CA 1
ATOM 6709 C C . LEU A 1 817 ? -14.438 -38.691 6.279 1.00 95.00 817 LEU A C 1
ATOM 6711 O O . LEU A 1 817 ? -14.304 -37.656 5.632 1.00 95.00 817 LEU A O 1
ATOM 6715 N N . GLN A 1 818 ? -15.448 -39.542 6.060 1.00 94.31 818 GLN A N 1
ATOM 6716 C CA . GLN A 1 818 ? -16.544 -39.236 5.133 1.00 94.31 818 GLN A CA 1
ATOM 6717 C C . GLN A 1 818 ? -17.356 -38.031 5.616 1.00 94.31 818 GLN A C 1
ATOM 6719 O O . GLN A 1 818 ? -17.575 -37.113 4.828 1.00 94.31 818 GLN A O 1
ATOM 6724 N N . ASP A 1 819 ? -17.695 -37.973 6.906 1.00 94.19 819 ASP A N 1
ATOM 6725 C CA . ASP A 1 819 ? -18.392 -36.818 7.485 1.00 94.19 819 ASP A CA 1
ATOM 6726 C C . ASP A 1 819 ? -17.581 -35.512 7.321 1.00 94.19 819 ASP A C 1
ATOM 6728 O O . ASP A 1 819 ? -18.142 -34.466 6.994 1.00 94.19 819 ASP A O 1
ATOM 6732 N N . ILE A 1 820 ? -16.250 -35.562 7.482 1.00 95.56 820 ILE A N 1
ATOM 6733 C CA . ILE A 1 820 ? -15.359 -34.404 7.262 1.00 95.56 820 ILE A CA 1
ATOM 6734 C C . ILE A 1 820 ? -15.370 -33.956 5.794 1.00 95.56 820 ILE A C 1
ATOM 6736 O O . ILE A 1 820 ? -15.350 -32.757 5.523 1.00 95.56 820 ILE A O 1
ATOM 6740 N N . ILE A 1 821 ? -15.427 -34.888 4.838 1.00 94.88 821 ILE A N 1
ATOM 6741 C CA . ILE A 1 821 ? -15.515 -34.556 3.406 1.00 94.88 821 ILE A CA 1
ATOM 6742 C C . ILE A 1 821 ? -16.813 -33.805 3.099 1.00 94.88 821 ILE A C 1
ATOM 6744 O O . ILE A 1 821 ? -16.811 -32.866 2.303 1.00 94.88 821 ILE A O 1
ATOM 6748 N N . GLU A 1 822 ? -17.923 -34.165 3.744 1.00 92.25 822 GLU A N 1
ATOM 6749 C CA . GLU A 1 822 ? -19.199 -33.477 3.529 1.00 92.25 822 GLU A CA 1
ATOM 6750 C C . GLU A 1 822 ? -19.175 -32.006 3.967 1.00 92.25 822 GLU A C 1
ATOM 6752 O O . GLU A 1 822 ? -19.903 -31.191 3.388 1.00 92.25 822 GLU A O 1
ATOM 6757 N N . LEU A 1 823 ? -18.298 -31.639 4.912 1.00 91.38 823 LEU A N 1
ATOM 6758 C CA . LEU A 1 823 ? -18.112 -30.251 5.341 1.00 91.38 823 LEU A CA 1
ATOM 6759 C C . LEU A 1 823 ? -17.554 -29.343 4.240 1.00 91.38 823 LEU A C 1
ATOM 6761 O O . LEU A 1 823 ? -17.707 -28.127 4.341 1.00 91.38 823 LEU A O 1
ATOM 6765 N N . GLU A 1 824 ? -16.960 -29.888 3.170 1.00 89.94 824 GLU A N 1
ATOM 6766 C CA . GLU A 1 824 ? -16.502 -29.090 2.020 1.00 89.94 824 GLU A CA 1
ATOM 6767 C C . GLU A 1 824 ? -17.645 -28.237 1.442 1.00 89.94 824 GLU A C 1
ATOM 6769 O O . GLU A 1 824 ? -17.422 -27.097 1.034 1.00 89.94 824 GLU A O 1
ATOM 6774 N N . LYS A 1 825 ? -18.892 -28.726 1.500 1.00 88.62 825 LYS A N 1
ATOM 6775 C CA . LYS A 1 825 ? -20.086 -27.991 1.045 1.00 88.62 825 LYS A CA 1
ATOM 6776 C C . LYS A 1 825 ? -20.345 -26.705 1.838 1.00 88.62 825 LYS A C 1
ATOM 6778 O O . LYS A 1 825 ? -21.016 -25.805 1.346 1.00 88.62 825 LYS A O 1
ATOM 6783 N N . LEU A 1 826 ? -19.814 -26.587 3.057 1.00 87.06 826 LEU A N 1
ATOM 6784 C CA . LEU A 1 826 ? -19.962 -25.378 3.872 1.00 87.06 826 LEU A CA 1
ATOM 6785 C C . LEU A 1 826 ? -19.118 -24.208 3.350 1.00 87.06 826 LEU A C 1
ATOM 6787 O O . LEU A 1 826 ? -19.380 -23.059 3.704 1.00 87.06 826 LEU A O 1
ATOM 6791 N N . THR A 1 827 ? -18.135 -24.467 2.482 1.00 84.25 827 THR A N 1
ATOM 6792 C CA . THR A 1 827 ? -17.252 -23.425 1.929 1.00 84.25 827 THR A CA 1
ATOM 6793 C C . THR A 1 827 ? -17.993 -22.379 1.087 1.00 84.25 827 THR A C 1
ATOM 6795 O O . THR A 1 827 ? -17.515 -21.244 0.975 1.00 84.25 827 THR A O 1
ATOM 6798 N N . ASP A 1 828 ? -19.179 -22.716 0.572 1.00 83.69 828 ASP A N 1
ATOM 6799 C CA . ASP A 1 828 ? -20.070 -21.799 -0.150 1.00 83.69 828 ASP A CA 1
ATOM 6800 C C . ASP A 1 828 ? -20.757 -20.781 0.778 1.00 83.69 828 ASP A C 1
ATOM 6802 O O . ASP A 1 828 ? -21.082 -19.673 0.354 1.00 83.69 828 ASP A O 1
ATOM 6806 N N . TYR A 1 829 ? -20.928 -21.124 2.058 1.00 81.38 829 TYR A N 1
ATOM 6807 C CA . TYR A 1 829 ? -21.644 -20.311 3.051 1.00 81.38 829 TYR A CA 1
ATOM 6808 C C . TYR A 1 829 ? -20.710 -19.464 3.926 1.00 81.38 829 TYR A C 1
ATOM 6810 O O . TYR A 1 829 ? -21.124 -18.456 4.499 1.00 81.38 829 TYR A O 1
ATOM 6818 N N . VAL A 1 830 ? -19.438 -19.850 4.020 1.00 82.06 830 VAL A N 1
ATOM 6819 C CA . VAL A 1 830 ? -18.419 -19.153 4.816 1.00 82.06 830 VAL A CA 1
ATOM 6820 C C . VAL A 1 830 ? -17.840 -17.973 4.027 1.00 82.06 830 VAL A C 1
ATOM 6822 O O . VAL A 1 830 ? -17.679 -18.046 2.807 1.00 82.06 830 VAL A O 1
ATOM 6825 N N . LYS A 1 831 ? -17.493 -16.870 4.702 1.00 80.44 831 LYS A N 1
ATOM 6826 C CA . LYS A 1 831 ? -16.832 -15.707 4.063 1.00 80.44 831 LYS A CA 1
ATOM 6827 C C . LYS A 1 831 ? -15.319 -15.666 4.283 1.00 80.44 831 LYS A C 1
ATOM 6829 O O . LYS A 1 831 ? -14.589 -15.196 3.415 1.00 80.44 831 LYS A O 1
ATOM 6834 N N . GLU A 1 832 ? -14.858 -16.163 5.421 1.00 82.31 832 GLU A N 1
ATOM 6835 C CA . GLU A 1 832 ? -13.466 -16.073 5.861 1.00 82.31 832 GLU A CA 1
ATOM 6836 C C . GLU A 1 832 ? -12.569 -17.116 5.193 1.00 82.31 832 GLU A C 1
ATOM 6838 O O . GLU A 1 832 ? -12.899 -18.302 5.137 1.00 82.31 832 GLU A O 1
ATOM 6843 N N . GLN A 1 833 ? -11.436 -16.656 4.657 1.00 81.31 833 GLN A N 1
ATOM 6844 C CA . GLN A 1 833 ? -10.551 -17.482 3.834 1.00 81.31 833 GLN A CA 1
ATOM 6845 C C . GLN A 1 833 ? -9.857 -18.581 4.638 1.00 81.31 833 GLN A C 1
ATOM 6847 O O . GLN A 1 833 ? -9.711 -19.686 4.120 1.00 81.31 833 GLN A O 1
ATOM 6852 N N . ASP A 1 834 ? -9.492 -18.322 5.894 1.00 81.31 834 ASP A N 1
ATOM 6853 C CA . ASP A 1 834 ? -8.798 -19.305 6.732 1.00 81.31 834 ASP A CA 1
ATOM 6854 C C . ASP A 1 834 ? -9.725 -20.444 7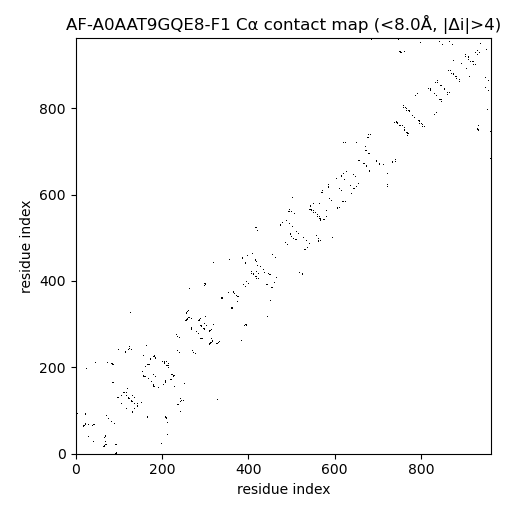.169 1.00 81.31 834 ASP A C 1
ATOM 6856 O O . ASP A 1 834 ? -9.331 -21.614 7.154 1.00 81.31 834 ASP A O 1
ATOM 6860 N N . VAL A 1 835 ? -11.000 -20.139 7.441 1.00 86.12 835 VAL A N 1
ATOM 6861 C CA . VAL A 1 835 ? -12.024 -21.163 7.705 1.00 86.12 835 VAL A CA 1
ATOM 6862 C C . VAL A 1 835 ? -12.284 -22.002 6.451 1.00 86.12 835 VAL A C 1
ATOM 6864 O O . VAL A 1 835 ? -12.289 -23.231 6.535 1.00 86.12 835 VAL A O 1
ATOM 6867 N N . LYS A 1 836 ? -12.425 -21.379 5.267 1.00 87.25 836 LYS A N 1
ATOM 6868 C CA . LYS A 1 836 ? -12.523 -22.131 3.997 1.00 87.25 836 LYS A CA 1
ATOM 6869 C C . LYS A 1 836 ? -11.308 -23.026 3.783 1.00 87.25 836 LYS A C 1
ATOM 6871 O O . LYS A 1 836 ? -11.467 -24.189 3.421 1.00 87.25 836 LYS A O 1
ATOM 6876 N N . GLY A 1 837 ? -10.119 -22.483 4.026 1.00 85.06 837 GLY A N 1
ATOM 6877 C CA . GLY A 1 837 ? -8.849 -23.190 3.959 1.00 85.06 837 GLY A CA 1
ATOM 6878 C C . GLY A 1 837 ? -8.829 -24.442 4.815 1.00 85.06 837 GLY A C 1
ATOM 6879 O O . GLY A 1 837 ? -8.573 -25.529 4.306 1.00 85.06 837 GLY A O 1
ATOM 6880 N N . SER A 1 838 ? -9.175 -24.293 6.092 1.00 90.50 838 SER A N 1
ATOM 6881 C CA . SER A 1 838 ? -9.198 -25.380 7.075 1.00 90.50 838 SER A CA 1
ATOM 6882 C C . SER A 1 838 ? -10.149 -26.507 6.654 1.00 90.50 838 SER A C 1
ATOM 6884 O O . SER A 1 838 ? -9.762 -27.677 6.639 1.00 90.50 838 SER A O 1
ATOM 6886 N N . LEU A 1 839 ? -11.376 -26.165 6.233 1.00 92.00 839 LEU A N 1
ATOM 6887 C CA . LEU A 1 839 ? -12.364 -27.142 5.753 1.00 92.00 839 LEU A CA 1
ATOM 6888 C C . LEU A 1 839 ? -11.870 -27.893 4.507 1.00 92.00 839 LEU A C 1
ATOM 6890 O O . LEU A 1 839 ? -11.977 -29.118 4.429 1.00 92.00 839 LEU A O 1
ATOM 6894 N N . LEU A 1 840 ? -11.294 -27.169 3.543 1.00 89.25 840 LEU A N 1
ATOM 6895 C CA . LEU A 1 840 ? -10.768 -27.753 2.310 1.00 89.25 840 LEU A CA 1
ATOM 6896 C C . LEU A 1 840 ? -9.558 -28.652 2.568 1.00 89.25 840 LEU A C 1
ATOM 6898 O O . LEU A 1 840 ? -9.487 -29.745 2.005 1.00 89.25 840 LEU A O 1
ATOM 6902 N N . VAL A 1 841 ? -8.626 -28.227 3.422 1.00 89.06 841 VAL A N 1
ATOM 6903 C CA . VAL A 1 841 ? -7.446 -29.014 3.798 1.00 89.06 841 VAL A CA 1
ATOM 6904 C C . VAL A 1 841 ? -7.870 -30.305 4.498 1.00 89.06 841 VAL A C 1
ATOM 6906 O O . VAL A 1 841 ? -7.461 -31.387 4.068 1.00 89.06 841 VAL A O 1
ATOM 6909 N N . ALA A 1 842 ? -8.753 -30.220 5.500 1.00 93.50 842 ALA A N 1
ATOM 6910 C CA . ALA A 1 842 ? -9.270 -31.392 6.206 1.00 93.50 842 ALA A CA 1
ATOM 6911 C C . ALA A 1 842 ? -9.989 -32.362 5.256 1.00 93.50 842 ALA A C 1
ATOM 6913 O O . ALA A 1 842 ? -9.725 -33.569 5.284 1.00 93.50 842 ALA A O 1
ATOM 6914 N N . SER A 1 843 ? -10.835 -31.846 4.358 1.00 93.06 843 SER A N 1
ATOM 6915 C CA . SER A 1 843 ? -11.507 -32.665 3.346 1.00 93.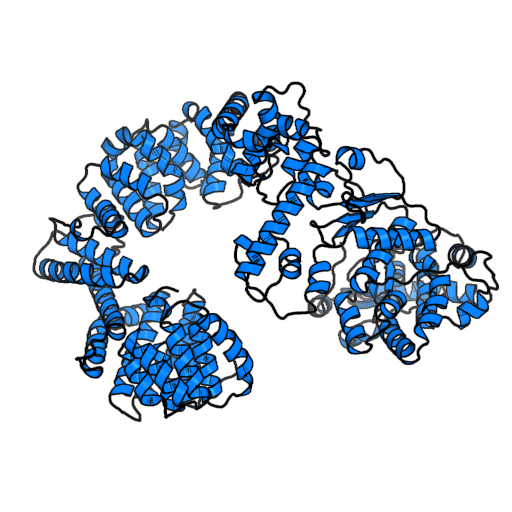06 843 SER A CA 1
ATOM 6916 C C . SER A 1 843 ? -10.520 -33.322 2.378 1.00 93.06 843 SER A C 1
ATOM 6918 O O . SER A 1 843 ? -10.706 -34.489 2.034 1.00 93.06 843 SER A O 1
ATOM 6920 N N . SER A 1 844 ? -9.494 -32.603 1.925 1.00 88.56 844 SER A N 1
ATOM 6921 C CA . SER A 1 844 ? -8.547 -33.102 0.918 1.00 88.56 844 SER A CA 1
ATOM 6922 C C . SER A 1 844 ? -7.664 -34.211 1.488 1.00 88.56 844 SER A C 1
ATOM 6924 O O . SER A 1 844 ? -7.500 -35.269 0.878 1.00 88.56 844 SER A O 1
ATOM 6926 N N . ILE A 1 845 ? -7.163 -34.025 2.714 1.00 91.81 845 ILE A N 1
ATOM 6927 C CA . ILE A 1 845 ? -6.418 -35.070 3.432 1.00 91.81 845 ILE A CA 1
ATOM 6928 C C . ILE A 1 845 ? -7.316 -36.295 3.651 1.00 91.81 845 ILE A C 1
ATOM 6930 O O . ILE A 1 845 ? -6.897 -37.421 3.378 1.00 91.81 845 ILE A O 1
ATOM 6934 N N . SER A 1 846 ? -8.573 -36.086 4.059 1.00 94.25 846 SER A N 1
ATOM 6935 C CA . SER A 1 846 ? -9.548 -37.168 4.260 1.00 94.25 846 SER A CA 1
ATOM 6936 C C . SER A 1 846 ? -9.785 -37.983 2.982 1.00 94.25 846 SER A C 1
ATOM 6938 O O . SER A 1 846 ? -9.699 -39.213 3.016 1.00 94.25 846 SER A O 1
ATOM 6940 N N . LYS A 1 847 ? -10.002 -37.325 1.833 1.00 92.06 847 LYS A N 1
ATOM 6941 C CA . LYS A 1 847 ? -10.150 -37.988 0.521 1.00 92.06 847 LYS A CA 1
ATOM 6942 C C . LYS A 1 847 ? -8.932 -38.834 0.171 1.00 92.06 847 LYS A C 1
ATOM 6944 O O . LYS A 1 847 ? -9.087 -39.989 -0.225 1.00 92.06 847 LYS A O 1
ATOM 6949 N N . LYS A 1 848 ? -7.728 -38.295 0.372 1.00 87.88 848 LYS A N 1
ATOM 6950 C CA . LYS A 1 848 ? -6.477 -38.999 0.056 1.00 87.88 848 LYS A CA 1
ATOM 6951 C C . LYS A 1 848 ? -6.243 -40.217 0.926 1.00 87.88 848 LYS A C 1
ATOM 6953 O O . LYS A 1 848 ? -5.910 -41.278 0.405 1.00 87.88 848 LYS A O 1
ATOM 6958 N N . VAL A 1 849 ? -6.495 -40.112 2.228 1.00 90.94 849 VAL A N 1
ATOM 6959 C CA . VAL A 1 849 ? -6.434 -41.265 3.140 1.00 90.94 849 VAL A CA 1
ATOM 6960 C C . VAL A 1 849 ? -7.422 -42.363 2.714 1.00 90.94 849 VAL A C 1
ATOM 6962 O O . VAL A 1 849 ? -7.108 -43.557 2.828 1.00 90.94 849 VAL A O 1
ATOM 6965 N N . LEU A 1 850 ? -8.599 -41.980 2.207 1.00 90.94 850 LEU A N 1
ATOM 6966 C CA . LEU A 1 850 ? -9.624 -42.898 1.699 1.00 90.94 850 LEU A CA 1
ATOM 6967 C C . LEU A 1 850 ? -9.360 -43.412 0.270 1.00 90.94 850 LEU A C 1
ATOM 6969 O O . LEU A 1 850 ? -10.067 -44.315 -0.169 1.00 90.94 850 LEU A O 1
ATOM 6973 N N . GLY A 1 851 ? -8.342 -42.904 -0.432 1.00 85.88 851 GLY A N 1
ATOM 6974 C CA . GLY A 1 851 ? -8.017 -43.304 -1.807 1.00 85.88 851 GLY A CA 1
ATOM 6975 C C . GLY A 1 851 ? -8.942 -42.709 -2.874 1.00 85.88 851 GLY A C 1
ATOM 6976 O O . GLY A 1 851 ? -9.049 -43.264 -3.963 1.00 85.88 851 GLY A O 1
ATOM 6977 N N . ILE A 1 852 ? -9.627 -41.605 -2.572 1.00 86.81 852 ILE A N 1
ATOM 6978 C CA . ILE A 1 852 ? -10.458 -40.866 -3.529 1.00 86.81 852 ILE A CA 1
ATOM 6979 C C . ILE A 1 852 ? -9.541 -39.956 -4.358 1.00 86.81 852 ILE A C 1
ATOM 6981 O O . ILE A 1 852 ? -8.804 -39.145 -3.794 1.00 86.81 852 ILE A O 1
ATOM 6985 N N . GLU A 1 853 ? -9.576 -40.082 -5.688 1.00 70.81 853 GLU A N 1
ATOM 6986 C CA . GLU A 1 853 ? -8.755 -39.258 -6.583 1.00 70.81 853 GLU A CA 1
ATOM 6987 C C . GLU A 1 853 ? -9.113 -37.770 -6.480 1.00 70.81 853 GLU A C 1
ATOM 6989 O O . GLU A 1 853 ? -10.273 -37.370 -6.602 1.00 70.81 853 GLU A O 1
ATOM 6994 N N . GLU A 1 854 ? -8.094 -36.925 -6.314 1.00 65.44 854 GLU A N 1
ATOM 6995 C CA . GLU A 1 854 ? -8.261 -35.478 -6.232 1.00 65.44 854 GLU A CA 1
ATOM 6996 C C . GLU A 1 854 ? -7.169 -34.753 -7.024 1.00 65.44 854 GLU A C 1
ATOM 6998 O O . GLU A 1 854 ? -5.985 -35.093 -6.964 1.00 65.44 854 GLU A O 1
ATOM 7003 N N . LYS A 1 855 ? -7.564 -33.717 -7.771 1.00 56.00 855 LYS A N 1
ATOM 7004 C CA . LYS A 1 855 ? -6.605 -32.851 -8.464 1.00 56.00 855 LYS A CA 1
ATOM 7005 C C . LYS A 1 855 ? -5.821 -32.025 -7.439 1.00 56.00 855 LYS A C 1
ATOM 7007 O O . LYS A 1 855 ? -6.433 -31.523 -6.498 1.00 56.00 855 LYS A O 1
ATOM 7012 N N . PRO A 1 856 ? -4.512 -31.795 -7.639 1.00 53.38 856 PRO A N 1
ATOM 7013 C CA . PRO A 1 856 ? -3.743 -30.900 -6.783 1.00 53.38 856 PRO A CA 1
ATOM 7014 C C . PRO A 1 856 ? -4.398 -29.515 -6.724 1.00 53.38 856 PRO A C 1
ATOM 7016 O O . PRO A 1 856 ? -4.607 -28.878 -7.759 1.00 53.38 856 PRO A O 1
ATOM 7019 N N . ARG A 1 857 ? -4.724 -29.054 -5.515 1.00 57.94 857 ARG A N 1
ATOM 7020 C CA . ARG A 1 857 ? -5.248 -27.710 -5.250 1.00 57.94 857 ARG A CA 1
ATOM 7021 C C . ARG A 1 857 ? -4.232 -26.915 -4.434 1.00 57.94 857 ARG A C 1
ATOM 7023 O O . ARG A 1 857 ? -3.489 -27.480 -3.632 1.00 57.94 857 ARG A O 1
ATOM 7030 N N . ILE A 1 858 ? -4.198 -25.607 -4.676 1.00 51.75 858 ILE A N 1
ATOM 7031 C CA . ILE A 1 858 ? -3.505 -24.638 -3.825 1.00 51.75 858 ILE A CA 1
ATOM 7032 C C . ILE A 1 858 ? -4.559 -24.102 -2.862 1.00 51.75 858 ILE A C 1
ATOM 7034 O O . ILE A 1 858 ? -5.592 -23.608 -3.313 1.00 51.75 858 ILE A O 1
ATOM 7038 N N . PHE A 1 859 ? -4.306 -24.216 -1.563 1.00 62.00 859 PHE A N 1
ATOM 7039 C CA . PHE A 1 859 ? -5.197 -23.694 -0.533 1.00 62.00 859 PHE A CA 1
ATOM 7040 C C . PHE A 1 859 ? -4.713 -22.325 -0.056 1.00 62.00 859 PHE A C 1
ATOM 7042 O O . PHE A 1 859 ? -3.511 -22.069 0.019 1.00 62.00 859 PHE A O 1
ATOM 7049 N N . SER A 1 860 ? -5.656 -21.448 0.265 1.00 55.56 860 SER A N 1
ATOM 7050 C CA . SER A 1 860 ? -5.441 -20.344 1.198 1.00 55.56 860 SER A CA 1
ATOM 7051 C C . SER A 1 860 ? -5.737 -20.867 2.598 1.00 55.56 860 SER A C 1
ATOM 7053 O O . SER A 1 860 ? -6.748 -21.535 2.768 1.00 55.56 860 SER A O 1
ATOM 7055 N N . GLY A 1 861 ? -4.882 -20.599 3.575 1.00 63.38 861 GLY A N 1
ATOM 7056 C CA . GLY A 1 861 ? -5.091 -20.999 4.963 1.00 63.38 861 GLY A CA 1
ATOM 7057 C C . GLY A 1 861 ? -3.889 -20.622 5.818 1.00 63.38 861 GLY A C 1
ATOM 7058 O O . GLY A 1 861 ? -2.929 -20.026 5.313 1.00 63.38 861 GLY A O 1
ATOM 7059 N N . THR A 1 862 ? -3.932 -20.996 7.095 1.00 75.75 862 THR A N 1
ATOM 7060 C CA . THR A 1 862 ? -2.833 -20.716 8.022 1.00 75.75 862 THR A CA 1
ATOM 7061 C C . THR A 1 862 ? -1.571 -21.495 7.654 1.00 75.75 862 THR A C 1
ATOM 7063 O O . THR A 1 862 ? -1.617 -22.542 6.998 1.00 75.75 862 THR A O 1
ATOM 7066 N N . THR A 1 863 ? -0.414 -20.992 8.089 1.00 78.00 863 THR A N 1
ATOM 7067 C CA . THR A 1 863 ? 0.890 -21.634 7.857 1.00 78.00 863 THR A CA 1
ATOM 7068 C C . THR A 1 863 ? 0.912 -23.076 8.382 1.00 78.00 863 THR A C 1
ATOM 7070 O O . THR A 1 863 ? 1.477 -23.952 7.727 1.00 78.00 863 THR A O 1
ATOM 7073 N N . LEU A 1 864 ? 0.246 -23.342 9.515 1.00 82.31 864 LEU A N 1
ATOM 7074 C CA . LEU A 1 864 ? 0.133 -24.675 10.109 1.00 82.31 864 LEU A CA 1
ATOM 7075 C C . LEU A 1 864 ? -0.745 -25.619 9.272 1.00 82.31 864 LEU A C 1
ATOM 7077 O O . LEU A 1 864 ? -0.313 -26.731 8.970 1.00 82.31 864 LEU A O 1
ATOM 7081 N N . ASP A 1 865 ? -1.935 -25.181 8.844 1.00 85.94 865 ASP A N 1
ATOM 7082 C CA . ASP A 1 865 ? -2.838 -26.010 8.026 1.00 85.94 865 ASP A CA 1
ATOM 7083 C C . ASP A 1 865 ? -2.170 -26.405 6.698 1.00 85.94 865 ASP A C 1
ATOM 7085 O O . ASP A 1 865 ? -2.247 -27.555 6.253 1.00 85.94 865 ASP A O 1
ATOM 7089 N N . LEU A 1 866 ? -1.454 -25.459 6.078 1.00 80.38 866 LEU A N 1
ATOM 7090 C CA . LEU A 1 866 ? -0.685 -25.701 4.857 1.00 80.38 866 LEU A CA 1
ATOM 7091 C C . LEU A 1 866 ? 0.468 -26.680 5.086 1.00 80.38 866 LEU A C 1
ATOM 7093 O O . LEU A 1 866 ? 0.668 -27.580 4.264 1.00 80.38 866 LEU A O 1
ATOM 7097 N N . LEU A 1 867 ? 1.205 -26.532 6.192 1.00 84.94 867 LEU A N 1
ATOM 7098 C CA . LEU A 1 867 ? 2.252 -27.473 6.579 1.00 84.94 867 LEU A CA 1
ATOM 7099 C C . LEU A 1 867 ? 1.668 -28.882 6.737 1.00 84.94 867 LEU A C 1
ATOM 7101 O O . LEU A 1 867 ? 2.200 -29.814 6.135 1.00 84.94 867 LEU A O 1
ATOM 7105 N N . ILE A 1 868 ? 0.567 -29.041 7.479 1.00 89.50 868 ILE A N 1
ATOM 7106 C CA . ILE A 1 868 ? -0.105 -30.335 7.683 1.00 89.50 868 ILE A CA 1
ATOM 7107 C C . ILE A 1 868 ? -0.515 -30.947 6.340 1.00 89.50 868 ILE A C 1
ATOM 7109 O O . ILE A 1 868 ? -0.215 -32.116 6.088 1.00 89.50 868 ILE A O 1
ATOM 7113 N N . TYR A 1 869 ? -1.125 -30.161 5.448 1.00 87.25 869 TYR A N 1
ATOM 7114 C CA . TYR A 1 869 ? -1.488 -30.624 4.109 1.00 87.25 869 TYR A CA 1
ATOM 7115 C C . TYR A 1 869 ? -0.278 -31.136 3.330 1.00 87.25 869 TYR A C 1
ATOM 7117 O O . TYR A 1 869 ? -0.276 -32.277 2.882 1.00 87.25 869 TYR A O 1
ATOM 7125 N N . ILE A 1 870 ? 0.774 -30.330 3.187 1.00 82.38 870 ILE A N 1
ATOM 7126 C CA . ILE A 1 870 ? 1.958 -30.709 2.401 1.00 82.38 870 ILE A CA 1
ATOM 7127 C C . ILE A 1 870 ? 2.665 -31.918 3.016 1.00 82.38 870 ILE A C 1
ATOM 7129 O O . ILE A 1 870 ? 3.140 -32.790 2.292 1.00 82.38 870 ILE A O 1
ATOM 7133 N N . SER A 1 871 ? 2.699 -31.999 4.342 1.00 86.75 871 SER A N 1
ATOM 7134 C CA . SER A 1 871 ? 3.258 -33.147 5.056 1.00 86.75 871 SER A CA 1
ATOM 7135 C C . SER A 1 871 ? 2.465 -34.414 4.756 1.00 86.75 871 SER A C 1
ATOM 7137 O O . SER A 1 871 ? 3.054 -35.447 4.443 1.00 86.75 871 SER A O 1
ATOM 7139 N N . ALA A 1 872 ? 1.132 -34.326 4.774 1.00 88.94 872 ALA A N 1
ATOM 7140 C CA . ALA A 1 872 ? 0.253 -35.421 4.389 1.00 88.94 872 ALA A CA 1
ATOM 7141 C C . ALA A 1 872 ? 0.489 -35.855 2.937 1.00 88.94 872 ALA A C 1
ATOM 7143 O O . ALA A 1 872 ? 0.585 -37.051 2.672 1.00 88.94 872 ALA A O 1
ATOM 7144 N N . GLU A 1 873 ? 0.666 -34.908 2.011 1.00 83.56 873 GLU A N 1
ATOM 7145 C CA . GLU A 1 873 ? 1.003 -35.204 0.615 1.00 83.56 873 GLU A CA 1
ATOM 7146 C C . GLU A 1 873 ? 2.286 -36.025 0.491 1.00 83.56 873 GLU A C 1
ATOM 7148 O O . GLU A 1 873 ? 2.306 -37.045 -0.200 1.00 83.56 873 GLU A O 1
ATOM 7153 N N . ILE A 1 874 ? 3.354 -35.584 1.159 1.00 84.62 874 ILE A N 1
ATOM 7154 C CA . ILE A 1 874 ? 4.668 -36.225 1.075 1.00 84.62 874 ILE A CA 1
ATOM 7155 C C . ILE A 1 874 ? 4.625 -37.611 1.722 1.00 84.62 874 ILE A C 1
ATOM 7157 O O . ILE A 1 874 ? 5.071 -38.590 1.122 1.00 84.62 874 ILE A O 1
ATOM 7161 N N . LEU A 1 875 ? 4.032 -37.721 2.913 1.00 88.12 875 LEU A N 1
ATOM 7162 C CA . LEU A 1 875 ? 3.912 -38.987 3.641 1.00 88.12 875 LEU A CA 1
ATOM 7163 C C . LEU A 1 875 ? 3.049 -40.021 2.905 1.00 88.12 875 LEU A C 1
ATOM 7165 O O . LEU A 1 875 ? 3.272 -41.221 3.078 1.00 88.12 875 LEU A O 1
ATOM 7169 N N . LEU A 1 876 ? 2.116 -39.568 2.061 1.00 86.25 876 LEU A N 1
ATOM 7170 C CA . LEU A 1 876 ? 1.288 -40.406 1.189 1.00 86.25 876 LEU A CA 1
ATOM 7171 C C . LEU A 1 876 ? 1.870 -40.594 -0.230 1.00 86.25 876 LEU A C 1
ATOM 7173 O O . LEU A 1 876 ? 1.206 -41.192 -1.075 1.00 86.25 876 LEU A O 1
ATOM 7177 N N . GLY A 1 877 ? 3.109 -40.152 -0.493 1.00 78.62 877 GLY A N 1
ATOM 7178 C CA . GLY A 1 877 ? 3.882 -40.524 -1.688 1.00 78.62 877 GLY A CA 1
ATOM 7179 C C . GLY A 1 877 ? 4.200 -39.404 -2.690 1.00 78.62 877 GLY A C 1
ATOM 7180 O O . GLY A 1 877 ? 4.815 -39.688 -3.719 1.00 78.62 877 GLY A O 1
ATOM 7181 N N . ALA A 1 878 ? 3.838 -38.144 -2.425 1.00 69.38 878 ALA A N 1
ATOM 7182 C CA . ALA A 1 878 ? 4.137 -37.002 -3.303 1.00 69.38 878 ALA A CA 1
ATOM 7183 C C . ALA A 1 878 ? 5.459 -36.295 -2.924 1.00 69.38 878 ALA A C 1
ATOM 7185 O O . ALA A 1 878 ? 5.473 -35.238 -2.289 1.00 69.38 878 ALA A O 1
ATOM 7186 N N . ASN A 1 879 ? 6.593 -36.888 -3.312 1.00 70.88 879 ASN A N 1
ATOM 7187 C CA . ASN A 1 879 ? 7.943 -36.435 -2.923 1.00 70.88 879 ASN A CA 1
ATOM 7188 C C . ASN A 1 879 ? 8.413 -35.114 -3.578 1.00 70.88 879 ASN A C 1
ATOM 7190 O O . ASN A 1 879 ? 9.436 -34.553 -3.181 1.00 70.88 879 ASN A O 1
ATOM 7194 N N . ASP A 1 880 ? 7.700 -34.595 -4.579 1.00 66.44 880 ASP A N 1
ATOM 7195 C CA . ASP A 1 880 ? 8.042 -33.370 -5.318 1.00 66.44 880 ASP A CA 1
ATOM 7196 C C . ASP A 1 880 ? 7.863 -32.079 -4.493 1.00 66.44 880 ASP A C 1
ATOM 7198 O O . ASP A 1 880 ? 8.320 -31.007 -4.897 1.00 66.44 880 ASP A O 1
ATOM 7202 N N . LYS A 1 881 ? 7.257 -32.181 -3.303 1.00 65.94 881 LYS A N 1
ATOM 7203 C CA . LYS A 1 881 ? 6.906 -31.043 -2.438 1.00 65.94 881 LYS A CA 1
ATOM 7204 C C . LYS A 1 881 ? 7.893 -30.765 -1.297 1.00 65.94 881 LYS A C 1
ATOM 7206 O O . LYS A 1 881 ? 7.701 -29.788 -0.576 1.00 65.94 881 LYS A O 1
ATOM 7211 N N . ASN A 1 882 ? 8.979 -31.536 -1.169 1.00 71.62 882 ASN A N 1
ATOM 7212 C CA . ASN A 1 882 ? 9.963 -31.403 -0.076 1.00 71.62 882 ASN A CA 1
ATOM 7213 C C . ASN A 1 882 ? 10.538 -29.982 0.074 1.00 71.62 882 ASN A C 1
ATOM 7215 O O . ASN A 1 882 ? 10.578 -29.443 1.173 1.00 71.62 882 ASN A O 1
ATOM 7219 N N . LYS A 1 883 ? 10.902 -29.322 -1.037 1.00 67.31 883 LYS A N 1
ATOM 7220 C CA . LYS A 1 883 ? 11.436 -27.946 -0.995 1.00 67.31 883 LYS A CA 1
ATOM 7221 C C . LYS A 1 883 ? 10.429 -26.931 -0.452 1.00 67.31 883 LYS A C 1
ATOM 7223 O O . LYS A 1 883 ? 10.815 -25.954 0.180 1.00 67.31 883 LYS A O 1
ATOM 7228 N N . PHE A 1 884 ? 9.145 -27.141 -0.738 1.00 65.81 884 PHE A N 1
ATOM 7229 C CA . PHE A 1 884 ? 8.084 -26.258 -0.267 1.00 65.81 884 PHE A CA 1
ATOM 7230 C C . PHE A 1 884 ? 7.761 -26.517 1.208 1.00 65.81 884 PHE A C 1
ATOM 7232 O O . PHE A 1 884 ? 7.550 -25.566 1.955 1.00 65.81 884 PHE A O 1
ATOM 7239 N N . PHE A 1 885 ? 7.818 -27.781 1.641 1.00 75.62 885 PHE A N 1
ATOM 7240 C CA . PHE A 1 885 ? 7.770 -28.141 3.057 1.00 75.62 885 PHE A CA 1
ATOM 7241 C C . PHE A 1 885 ? 8.887 -27.455 3.856 1.00 75.62 885 PHE A C 1
ATOM 7243 O O . PHE A 1 885 ? 8.587 -26.772 4.831 1.00 75.62 885 PHE A O 1
ATOM 7250 N N . ASP A 1 886 ? 10.147 -27.560 3.416 1.00 73.50 886 ASP A N 1
ATOM 7251 C CA . ASP A 1 886 ? 11.292 -26.969 4.127 1.00 73.50 886 ASP A CA 1
ATOM 7252 C C . ASP A 1 886 ? 11.158 -25.444 4.275 1.00 73.50 886 ASP A C 1
ATOM 7254 O O . ASP A 1 886 ? 11.467 -24.888 5.329 1.00 73.50 886 ASP A O 1
ATOM 7258 N N . PHE A 1 887 ? 10.643 -24.765 3.243 1.00 70.25 887 PHE A N 1
ATOM 7259 C CA . PHE A 1 887 ? 10.369 -23.327 3.285 1.00 70.25 887 PHE A CA 1
ATOM 7260 C C . PHE A 1 887 ? 9.370 -22.957 4.392 1.00 70.25 887 PHE A C 1
ATOM 7262 O O . PHE A 1 887 ? 9.646 -22.060 5.187 1.00 70.25 887 PHE A O 1
ATOM 7269 N N . ILE A 1 888 ? 8.236 -23.659 4.469 1.00 68.62 888 ILE A N 1
ATOM 7270 C CA . ILE A 1 888 ? 7.193 -23.396 5.475 1.00 68.62 888 ILE A CA 1
ATOM 7271 C C . ILE A 1 888 ? 7.672 -23.806 6.875 1.00 68.62 888 ILE A C 1
ATOM 7273 O O . ILE A 1 888 ? 7.492 -23.060 7.836 1.00 68.62 888 ILE A O 1
ATOM 7277 N N . ALA A 1 889 ? 8.337 -24.956 6.997 1.00 75.06 889 ALA A N 1
ATOM 7278 C CA . ALA A 1 889 ? 8.867 -25.454 8.262 1.00 75.06 889 ALA A CA 1
ATOM 7279 C C . ALA A 1 889 ? 9.890 -24.487 8.883 1.00 75.06 889 ALA A C 1
ATOM 7281 O O . ALA A 1 889 ? 9.864 -24.265 10.093 1.00 75.06 889 ALA A O 1
ATOM 7282 N N . ASN A 1 890 ? 10.757 -23.873 8.071 1.00 75.69 890 ASN A N 1
ATOM 7283 C CA . ASN A 1 890 ? 11.732 -22.892 8.552 1.00 75.69 890 ASN A CA 1
ATOM 7284 C C . ASN A 1 890 ? 11.072 -21.605 9.069 1.00 75.69 890 ASN A C 1
ATOM 7286 O O . ASN A 1 890 ? 11.553 -21.039 10.045 1.00 75.69 890 ASN A O 1
ATOM 7290 N N . GLN A 1 891 ? 9.950 -21.172 8.481 1.00 71.12 891 GLN A N 1
ATOM 7291 C CA . GLN A 1 891 ? 9.198 -20.022 9.002 1.00 71.12 891 GLN A CA 1
ATOM 7292 C C . GLN A 1 891 ? 8.643 -20.285 10.407 1.00 71.12 891 GLN A C 1
ATOM 7294 O O . GLN A 1 891 ? 8.659 -19.392 11.247 1.00 71.12 891 GLN A O 1
ATOM 7299 N N . ILE A 1 892 ? 8.186 -21.512 10.678 1.00 71.31 892 ILE A N 1
ATOM 7300 C CA . ILE A 1 892 ? 7.629 -21.886 11.985 1.00 71.31 892 ILE A CA 1
ATOM 7301 C C . ILE A 1 892 ? 8.738 -22.119 13.025 1.00 71.31 892 ILE A C 1
ATOM 7303 O O . ILE A 1 892 ? 8.578 -21.741 14.182 1.00 71.31 892 ILE A O 1
ATOM 7307 N N . LYS A 1 893 ? 9.877 -22.709 12.634 1.00 72.44 893 LYS A N 1
ATOM 7308 C CA . LYS A 1 893 ? 10.999 -22.995 13.552 1.00 72.44 893 LYS A CA 1
ATOM 7309 C C . LYS A 1 893 ? 11.611 -21.752 14.198 1.00 72.44 893 LYS A C 1
ATOM 7311 O O . LYS A 1 893 ? 12.162 -21.872 15.288 1.00 72.44 893 LYS A O 1
ATOM 7316 N N . ASN A 1 894 ? 11.497 -20.598 13.541 1.00 65.19 894 ASN A N 1
ATOM 7317 C CA . ASN A 1 894 ? 12.006 -19.320 14.033 1.00 65.19 894 ASN A CA 1
ATOM 7318 C C . ASN A 1 894 ? 11.113 -18.672 15.109 1.00 65.19 894 ASN A C 1
ATOM 7320 O O . ASN A 1 894 ? 11.477 -17.617 15.614 1.00 65.19 894 ASN A O 1
ATOM 7324 N N . LYS A 1 895 ? 9.962 -19.266 15.464 1.00 64.00 895 LYS A N 1
ATOM 7325 C CA . LYS A 1 895 ? 9.179 -18.838 16.633 1.00 64.00 895 LYS A CA 1
ATOM 7326 C C . LYS A 1 895 ? 9.903 -19.246 17.928 1.00 64.00 895 LYS A C 1
ATOM 7328 O O . LYS A 1 895 ? 10.451 -20.356 18.008 1.00 64.00 895 LYS A O 1
ATOM 7333 N N . ASP A 1 896 ? 9.872 -18.377 18.941 1.00 55.62 896 ASP A N 1
ATOM 7334 C CA . ASP A 1 896 ? 10.518 -18.621 20.240 1.00 55.62 896 ASP A CA 1
ATOM 7335 C C . ASP A 1 896 ? 9.972 -19.907 20.886 1.00 55.62 896 ASP A C 1
ATOM 7337 O O . ASP A 1 896 ? 10.734 -20.839 21.163 1.00 55.62 896 ASP A O 1
ATOM 7341 N N . GLU A 1 897 ? 8.645 -20.040 20.970 1.00 61.91 897 GLU A N 1
ATOM 7342 C CA . GLU A 1 897 ? 7.926 -21.188 21.540 1.00 61.91 897 GLU A CA 1
ATOM 7343 C C . GLU A 1 897 ? 6.580 -21.413 20.808 1.00 61.91 897 GLU A C 1
ATOM 7345 O O . GLU A 1 897 ? 6.128 -20.559 20.043 1.00 61.91 897 GLU A O 1
ATOM 7350 N N . GLY A 1 898 ? 5.945 -22.579 20.984 1.00 68.06 898 GLY A N 1
ATOM 7351 C CA . GLY A 1 898 ? 4.600 -22.865 20.459 1.00 68.06 898 GLY A CA 1
ATOM 7352 C C . GLY A 1 898 ? 4.364 -24.318 20.025 1.00 68.06 898 GLY A C 1
ATOM 7353 O O . GLY A 1 898 ? 5.287 -25.021 19.601 1.00 68.06 898 GLY A O 1
ATOM 7354 N N . ILE A 1 899 ? 3.098 -24.758 20.053 1.00 75.50 899 ILE A N 1
ATOM 7355 C CA . ILE A 1 899 ? 2.686 -26.103 19.603 1.00 75.50 899 ILE A CA 1
ATOM 7356 C C . ILE A 1 899 ? 3.052 -26.363 18.131 1.00 75.50 899 ILE A C 1
ATOM 7358 O O . ILE A 1 899 ? 3.428 -27.480 17.778 1.00 75.50 899 ILE A O 1
ATOM 7362 N N . ASP A 1 900 ? 3.036 -25.322 17.290 1.00 78.69 900 ASP A N 1
ATOM 7363 C CA . ASP A 1 900 ? 3.428 -25.389 15.878 1.00 78.69 900 ASP A CA 1
ATOM 7364 C C . ASP A 1 900 ? 4.880 -25.868 15.718 1.00 78.69 900 ASP A C 1
ATOM 7366 O O . ASP A 1 900 ? 5.182 -26.699 14.859 1.00 78.69 900 ASP A O 1
ATOM 7370 N N . LYS A 1 901 ? 5.789 -25.367 16.567 1.00 82.06 901 LYS A N 1
ATOM 7371 C CA . LYS A 1 901 ? 7.222 -25.704 16.556 1.00 82.06 901 LYS A CA 1
ATOM 7372 C C . LYS A 1 901 ? 7.437 -27.163 16.942 1.00 82.06 901 LYS A C 1
ATOM 7374 O O . LYS A 1 901 ? 8.175 -27.877 16.257 1.00 82.06 901 LYS A O 1
ATOM 7379 N N . ALA A 1 902 ? 6.747 -27.614 17.992 1.00 82.19 902 ALA A N 1
ATOM 7380 C CA . ALA A 1 902 ? 6.754 -29.010 18.417 1.00 82.19 902 ALA A CA 1
ATOM 7381 C C . ALA A 1 902 ? 6.227 -29.934 17.303 1.00 82.19 902 ALA A C 1
ATOM 7383 O O . ALA A 1 902 ? 6.873 -30.929 16.961 1.00 82.19 902 ALA A O 1
ATOM 7384 N N . LEU A 1 903 ? 5.110 -29.565 16.665 1.00 87.94 903 LEU A N 1
ATOM 7385 C CA . LEU A 1 903 ? 4.507 -30.340 15.580 1.00 87.94 903 LEU A CA 1
ATOM 7386 C C . LEU A 1 903 ? 5.426 -30.427 14.351 1.00 87.94 903 LEU A C 1
ATOM 7388 O O . LEU A 1 903 ? 5.613 -31.514 13.803 1.00 87.94 903 LEU A O 1
ATOM 7392 N N . VAL A 1 904 ? 6.061 -29.318 13.951 1.00 88.44 904 VAL A N 1
ATOM 7393 C CA . VAL A 1 904 ? 7.051 -29.297 12.857 1.00 88.44 904 VAL A CA 1
ATOM 7394 C C . VAL A 1 904 ? 8.218 -30.236 13.148 1.00 88.44 904 VAL A C 1
ATOM 7396 O O . VAL A 1 904 ? 8.656 -30.950 12.241 1.00 88.44 904 VAL A O 1
ATOM 7399 N N . GLY A 1 905 ? 8.723 -30.253 14.386 1.00 88.31 905 GLY A N 1
ATOM 7400 C CA . GLY A 1 905 ? 9.789 -31.163 14.811 1.00 88.31 905 GLY A CA 1
ATOM 7401 C C . GLY A 1 905 ? 9.404 -32.630 14.607 1.00 88.31 905 GLY A C 1
ATOM 7402 O O . GLY A 1 905 ? 10.113 -33.358 13.907 1.00 88.31 905 GLY A O 1
ATOM 7403 N N . ILE A 1 906 ? 8.237 -33.027 15.128 1.00 92.38 906 ILE A N 1
ATOM 7404 C CA . ILE A 1 906 ? 7.709 -34.396 15.017 1.00 92.38 906 ILE A CA 1
ATOM 7405 C C . ILE A 1 906 ? 7.500 -34.781 13.545 1.00 92.38 906 ILE A C 1
ATOM 7407 O O . ILE A 1 906 ? 8.006 -35.810 13.099 1.00 92.38 906 ILE A O 1
ATOM 7411 N N . ILE A 1 907 ? 6.805 -33.945 12.765 1.00 92.94 907 ILE A N 1
ATOM 7412 C CA . ILE A 1 907 ? 6.532 -34.199 11.342 1.00 92.94 907 ILE A CA 1
ATOM 7413 C C . ILE A 1 907 ? 7.838 -34.359 10.554 1.00 92.94 907 ILE A C 1
ATOM 7415 O O . ILE A 1 907 ? 7.978 -35.307 9.780 1.00 92.94 907 ILE A O 1
ATOM 7419 N N . THR A 1 908 ? 8.809 -33.463 10.766 1.00 89.94 908 THR A N 1
ATOM 7420 C CA . THR A 1 908 ? 10.105 -33.510 10.069 1.00 89.94 908 THR A CA 1
ATOM 7421 C C . THR A 1 908 ? 10.833 -34.820 10.359 1.00 89.94 908 THR A C 1
ATOM 7423 O O . THR A 1 908 ? 11.380 -35.435 9.441 1.00 89.94 908 THR A O 1
ATOM 7426 N N . ALA A 1 909 ? 10.832 -35.259 11.620 1.00 90.88 909 ALA A N 1
ATOM 7427 C CA . ALA A 1 909 ? 11.488 -36.494 12.027 1.00 90.88 909 ALA A CA 1
ATOM 7428 C C . ALA A 1 909 ? 10.803 -37.737 11.429 1.00 90.88 909 ALA A C 1
ATOM 7430 O O . ALA A 1 909 ? 11.489 -38.608 10.888 1.00 90.88 909 ALA A O 1
ATOM 7431 N N . VAL A 1 910 ? 9.462 -37.779 11.418 1.00 92.12 910 VAL A N 1
ATOM 7432 C CA . VAL A 1 910 ? 8.685 -38.859 10.776 1.00 92.12 910 VAL A CA 1
ATOM 7433 C C . VAL A 1 910 ? 8.930 -38.903 9.265 1.00 92.12 910 VAL A C 1
ATOM 7435 O O . VAL A 1 910 ? 9.156 -39.976 8.708 1.00 92.12 910 VAL A O 1
ATOM 7438 N N . MET A 1 911 ? 8.949 -37.754 8.584 1.00 88.94 911 MET A N 1
ATOM 7439 C CA . MET A 1 911 ? 9.224 -37.685 7.142 1.00 88.94 911 MET A CA 1
ATOM 7440 C C . MET A 1 911 ? 10.632 -38.180 6.788 1.00 88.94 911 MET A C 1
ATOM 7442 O O . MET A 1 911 ? 10.809 -38.856 5.772 1.00 88.94 911 MET A O 1
ATOM 7446 N N . LYS A 1 912 ? 11.627 -37.864 7.626 1.00 87.12 912 LYS A N 1
ATOM 7447 C CA . LYS A 1 912 ? 13.031 -38.263 7.434 1.00 87.12 912 LYS A CA 1
ATOM 7448 C C . LYS A 1 912 ? 13.353 -39.668 7.954 1.00 87.12 912 LYS A C 1
ATOM 7450 O O . LYS A 1 912 ? 14.464 -40.136 7.726 1.00 87.12 912 LYS A O 1
ATOM 7455 N N . ASN A 1 913 ? 12.403 -40.340 8.612 1.00 87.50 913 ASN A N 1
ATOM 7456 C CA . ASN A 1 913 ? 12.627 -41.580 9.362 1.00 87.50 913 ASN A CA 1
ATOM 7457 C C . ASN A 1 913 ? 13.795 -41.461 10.378 1.00 87.50 913 ASN A C 1
ATOM 7459 O O . ASN A 1 913 ? 14.551 -42.414 10.571 1.00 87.50 913 ASN A O 1
ATOM 7463 N N . ASP A 1 914 ? 13.961 -40.296 11.016 1.00 90.38 914 ASP A N 1
ATOM 7464 C CA . ASP A 1 914 ? 15.025 -40.051 12.001 1.00 90.38 914 ASP A CA 1
ATOM 7465 C C . ASP A 1 914 ? 14.511 -40.309 13.420 1.00 90.38 914 ASP A C 1
ATOM 7467 O O . ASP A 1 914 ? 13.845 -39.470 14.027 1.00 90.38 914 ASP A O 1
ATOM 7471 N N . LYS A 1 915 ? 14.827 -41.490 13.958 1.00 89.81 915 LYS A N 1
ATOM 7472 C CA . LYS A 1 915 ? 14.359 -41.909 15.284 1.00 89.81 915 LYS A CA 1
ATOM 7473 C C . LYS A 1 915 ? 14.912 -41.036 16.416 1.00 89.81 915 LYS A C 1
ATOM 7475 O O . LYS A 1 915 ? 14.189 -40.749 17.361 1.00 89.81 915 LYS A O 1
ATOM 7480 N N . LYS A 1 916 ? 16.170 -40.592 16.321 1.00 90.62 916 LYS A N 1
ATOM 7481 C CA . LYS A 1 916 ? 16.811 -39.813 17.391 1.00 90.62 916 LYS A CA 1
ATOM 7482 C C . LYS A 1 916 ? 16.194 -38.421 17.491 1.00 90.62 916 LYS A C 1
ATOM 7484 O O . LYS A 1 916 ? 15.945 -37.941 18.593 1.00 90.62 916 LYS A O 1
ATOM 7489 N N . GLU A 1 917 ? 15.951 -37.783 16.351 1.00 88.56 917 GLU A N 1
ATOM 7490 C CA . GLU A 1 917 ? 15.267 -36.489 16.316 1.00 88.56 917 GLU A CA 1
ATOM 7491 C C . GLU A 1 917 ? 13.778 -36.616 16.662 1.00 88.56 917 GLU A C 1
ATOM 7493 O O . GLU A 1 917 ? 13.229 -35.717 17.296 1.00 88.56 917 GLU A O 1
ATOM 7498 N N . LEU A 1 918 ? 13.135 -37.742 16.332 1.00 91.25 918 LEU A N 1
ATOM 7499 C CA . LEU A 1 918 ? 11.751 -38.011 16.726 1.00 91.25 918 LEU A CA 1
ATOM 7500 C C . LEU A 1 918 ? 11.599 -38.113 18.247 1.00 91.25 918 LEU A C 1
ATOM 7502 O O . LEU A 1 918 ? 10.710 -37.473 18.805 1.00 91.25 918 LEU A O 1
ATOM 7506 N N . ASP A 1 919 ? 12.468 -38.881 18.910 1.00 90.56 919 ASP A N 1
ATOM 7507 C CA . ASP A 1 919 ? 12.426 -39.063 20.364 1.00 90.56 919 ASP A CA 1
ATOM 7508 C C . ASP A 1 919 ? 12.613 -37.716 21.086 1.00 90.56 919 ASP A C 1
ATOM 7510 O O . ASP A 1 919 ? 11.806 -37.365 21.948 1.00 90.56 919 ASP A O 1
ATOM 7514 N N . LYS A 1 920 ? 13.584 -36.898 20.647 1.00 89.25 920 LYS A N 1
ATOM 7515 C CA . LYS A 1 920 ? 13.787 -35.531 21.162 1.00 89.25 920 LYS A CA 1
ATOM 7516 C C . LYS A 1 920 ? 12.581 -34.621 20.933 1.00 89.25 920 LYS A C 1
ATOM 7518 O O . LYS A 1 920 ? 12.195 -33.870 21.824 1.00 89.25 920 LYS A O 1
ATOM 7523 N N . ALA A 1 921 ? 12.000 -34.647 19.732 1.00 88.00 921 ALA A N 1
ATOM 7524 C CA . ALA A 1 921 ? 10.858 -33.799 19.401 1.00 88.00 921 ALA A CA 1
ATOM 7525 C C . ALA A 1 921 ? 9.618 -34.173 20.228 1.00 88.00 921 ALA A C 1
ATOM 7527 O O . ALA A 1 921 ? 8.876 -33.290 20.655 1.00 88.00 921 ALA A O 1
ATOM 7528 N N . LEU A 1 922 ? 9.405 -35.469 20.483 1.00 89.69 922 LEU A N 1
ATOM 7529 C CA . LEU A 1 922 ? 8.328 -35.957 21.344 1.00 89.69 922 LEU A CA 1
ATOM 7530 C C . LEU A 1 922 ? 8.560 -35.612 22.818 1.00 89.69 922 LEU A C 1
ATOM 7532 O O . LEU A 1 922 ? 7.598 -35.274 23.503 1.00 89.69 922 LEU A O 1
ATOM 7536 N N . GLU A 1 923 ? 9.798 -35.688 23.305 1.00 89.06 923 GLU A N 1
ATOM 7537 C CA . GLU A 1 923 ? 10.161 -35.273 24.666 1.00 89.06 923 GLU A CA 1
ATOM 7538 C C . GLU A 1 923 ? 9.896 -33.777 24.864 1.00 89.06 923 GLU A C 1
ATOM 7540 O O . GLU A 1 923 ? 9.092 -33.412 25.722 1.00 89.06 923 GLU A O 1
ATOM 7545 N N . TYR A 1 924 ? 10.415 -32.935 23.963 1.00 86.94 924 TYR A N 1
ATOM 7546 C CA . TYR A 1 924 ? 10.137 -31.498 23.952 1.00 86.94 924 TYR A CA 1
ATOM 7547 C C . TYR A 1 924 ? 8.629 -31.201 23.920 1.00 86.94 924 TYR A C 1
ATOM 7549 O O . TYR A 1 924 ? 8.133 -30.376 24.689 1.00 86.94 924 TYR A O 1
ATOM 7557 N N . ALA A 1 925 ? 7.870 -31.892 23.063 1.00 86.38 925 ALA A N 1
ATOM 7558 C CA . ALA A 1 925 ? 6.424 -31.709 22.975 1.00 86.38 925 ALA A CA 1
ATOM 7559 C C . ALA A 1 925 ? 5.698 -32.123 24.266 1.00 86.38 925 ALA A C 1
ATOM 7561 O O . ALA A 1 925 ? 4.754 -31.452 24.672 1.00 86.38 925 ALA A O 1
ATOM 7562 N N . LYS A 1 926 ? 6.124 -33.201 24.934 1.00 85.31 926 LYS A N 1
ATOM 7563 C CA . LYS A 1 926 ? 5.517 -33.665 26.192 1.00 85.31 926 LYS A CA 1
ATOM 7564 C C . LYS A 1 926 ? 5.824 -32.743 27.365 1.00 85.31 926 LYS A C 1
ATOM 7566 O O . LYS A 1 926 ? 4.971 -32.593 28.240 1.00 85.31 926 LYS A O 1
ATOM 7571 N N . GLU A 1 927 ? 7.017 -32.162 27.403 1.00 83.69 927 GLU A N 1
ATOM 7572 C CA . GLU A 1 927 ? 7.417 -31.212 28.442 1.00 83.69 927 GLU A CA 1
ATOM 7573 C C . GLU A 1 927 ? 6.657 -29.892 28.330 1.00 83.69 927 GLU A C 1
ATOM 7575 O O . GLU A 1 927 ? 6.197 -29.379 29.345 1.00 83.69 927 GLU A O 1
ATOM 7580 N N . ASN A 1 928 ? 6.461 -29.395 27.106 1.00 80.25 928 ASN A N 1
ATOM 7581 C CA . ASN A 1 928 ? 5.921 -28.054 26.874 1.00 80.25 928 ASN A CA 1
ATOM 7582 C C . ASN A 1 928 ? 4.423 -28.031 26.502 1.00 80.25 928 ASN A C 1
ATOM 7584 O O . ASN A 1 928 ? 3.747 -27.044 26.772 1.00 80.25 928 ASN A O 1
ATOM 7588 N N . TYR A 1 929 ? 3.883 -29.098 25.893 1.00 79.31 929 TYR A N 1
ATOM 7589 C CA . TYR A 1 929 ? 2.538 -29.127 25.282 1.00 79.31 929 TYR A CA 1
ATOM 7590 C C . TYR A 1 929 ? 1.837 -30.490 25.413 1.00 79.31 929 TYR A C 1
ATOM 7592 O O . TYR A 1 929 ? 1.338 -31.065 24.435 1.00 79.31 929 TYR A O 1
ATOM 7600 N N . TYR A 1 930 ? 1.788 -31.031 26.630 1.00 83.81 930 TYR A N 1
ATOM 7601 C CA . TYR A 1 930 ? 1.094 -32.291 26.883 1.00 83.81 930 TYR A CA 1
ATOM 7602 C C . TYR A 1 930 ? -0.416 -32.165 26.625 1.00 83.81 930 TYR A C 1
ATOM 7604 O O . TYR A 1 930 ? -1.093 -31.362 27.256 1.00 83.81 930 TYR A O 1
ATOM 7612 N N . SER A 1 931 ? -0.945 -32.957 25.690 1.00 87.69 931 SER A N 1
ATOM 7613 C CA . SER A 1 931 ? -2.342 -32.883 25.253 1.00 87.69 931 SER A CA 1
ATOM 7614 C C . SER A 1 931 ? -2.862 -34.245 24.792 1.00 87.69 931 SER A C 1
ATOM 7616 O O . SER A 1 931 ? -2.089 -35.109 24.366 1.00 87.69 931 SER A O 1
ATOM 7618 N N . ALA A 1 932 ? -4.188 -34.420 24.798 1.00 88.88 932 ALA A N 1
ATOM 7619 C CA . ALA A 1 932 ? -4.831 -35.631 24.282 1.00 88.88 932 ALA A CA 1
ATOM 7620 C C . ALA A 1 932 ? -4.520 -35.842 22.786 1.00 88.88 932 ALA A C 1
ATOM 7622 O O . ALA A 1 932 ? -4.329 -36.970 22.329 1.00 88.88 932 ALA A O 1
ATOM 7623 N N . MET A 1 933 ? -4.417 -34.745 22.027 1.00 89.19 933 MET A N 1
ATOM 7624 C CA . MET A 1 933 ? -4.035 -34.766 20.611 1.00 89.19 933 MET A CA 1
ATOM 7625 C C . MET A 1 933 ? -2.602 -35.268 20.406 1.00 89.19 933 MET A C 1
ATOM 7627 O O . MET A 1 933 ? -2.375 -36.115 19.538 1.00 89.19 933 MET A O 1
ATOM 7631 N N . LEU A 1 934 ? -1.652 -34.810 21.232 1.00 90.25 934 LEU A N 1
ATOM 7632 C CA . LEU A 1 934 ? -0.254 -35.239 21.150 1.00 90.25 934 LEU A CA 1
ATOM 7633 C C . LEU A 1 934 ? -0.100 -36.727 21.478 1.00 90.25 934 LEU A C 1
ATOM 7635 O O . LEU A 1 934 ? 0.654 -37.428 20.801 1.00 90.25 934 LEU A O 1
ATOM 7639 N N . GLU A 1 935 ? -0.831 -37.233 22.472 1.00 90.12 935 GLU A N 1
ATOM 7640 C CA . GLU A 1 935 ? -0.825 -38.661 22.796 1.00 90.12 935 GLU A CA 1
ATOM 7641 C C . GLU A 1 935 ? -1.281 -39.521 21.614 1.00 90.12 935 GLU A C 1
ATOM 7643 O O . GLU A 1 935 ? -0.591 -40.474 21.235 1.00 90.12 935 GLU A O 1
ATOM 7648 N N . ILE A 1 936 ? -2.383 -39.139 20.963 1.00 90.75 936 ILE A N 1
ATOM 7649 C CA . ILE A 1 936 ? -2.869 -39.821 19.758 1.00 90.75 936 ILE A CA 1
ATOM 7650 C C . ILE A 1 936 ? -1.831 -39.755 18.641 1.00 90.75 936 ILE A C 1
ATOM 7652 O O . ILE A 1 936 ? -1.537 -40.780 18.025 1.00 90.75 936 ILE A O 1
ATOM 7656 N N . LEU A 1 937 ? -1.267 -38.575 18.377 1.00 91.94 937 LEU A N 1
ATOM 7657 C CA . LEU A 1 937 ? -0.254 -38.389 17.340 1.00 91.94 937 LEU A CA 1
ATOM 7658 C C . LEU A 1 937 ? 0.959 -39.299 17.583 1.00 91.94 937 LEU A C 1
ATOM 7660 O O . LEU A 1 937 ? 1.382 -40.020 16.675 1.00 91.94 937 LEU A O 1
ATOM 7664 N N . SER A 1 938 ? 1.458 -39.328 18.823 1.00 90.44 938 SER A N 1
ATOM 7665 C CA . SER A 1 938 ? 2.629 -40.112 19.231 1.00 90.44 938 SER A CA 1
ATOM 7666 C C . SER A 1 938 ? 2.434 -41.624 19.063 1.00 90.44 938 SER A C 1
ATOM 7668 O O . SER A 1 938 ? 3.371 -42.328 18.690 1.00 90.44 938 SER A O 1
ATOM 7670 N N . LYS A 1 939 ? 1.204 -42.128 19.240 1.00 90.62 939 LYS A N 1
ATOM 7671 C CA . LYS A 1 939 ? 0.857 -43.548 19.055 1.00 90.62 939 LYS A CA 1
ATOM 7672 C C . LYS A 1 939 ? 1.046 -44.025 17.611 1.00 90.62 939 LYS A C 1
ATOM 7674 O O . LYS A 1 939 ? 1.304 -45.208 17.390 1.00 90.62 939 LYS A O 1
ATOM 7679 N N . TYR A 1 940 ? 0.923 -43.125 16.634 1.00 92.12 940 TYR A N 1
ATOM 7680 C CA . TYR A 1 940 ? 0.896 -43.470 15.211 1.00 92.12 940 TYR A CA 1
ATOM 7681 C C . TYR A 1 940 ? 2.148 -43.063 14.427 1.00 92.12 940 TYR A C 1
ATOM 7683 O O . TYR A 1 940 ? 2.183 -43.283 13.224 1.00 92.12 940 TYR A O 1
ATOM 7691 N N . VAL A 1 941 ? 3.210 -42.564 15.071 1.00 91.50 941 VAL A N 1
ATOM 7692 C CA . VAL A 1 941 ? 4.457 -42.125 14.395 1.00 91.50 941 VAL A CA 1
ATOM 7693 C C . VAL A 1 941 ? 5.118 -43.195 13.514 1.00 91.50 941 VAL A C 1
ATOM 7695 O O . VAL A 1 941 ? 5.831 -42.860 12.572 1.00 91.50 941 VAL A O 1
ATOM 7698 N N . ASN A 1 942 ? 4.853 -44.479 13.783 1.00 87.44 942 ASN A N 1
ATOM 7699 C CA . ASN A 1 942 ? 5.384 -45.614 13.018 1.00 87.44 942 ASN A CA 1
ATOM 7700 C C . ASN A 1 942 ? 4.481 -46.068 11.851 1.00 87.44 942 ASN A C 1
ATOM 7702 O O . ASN A 1 942 ? 4.900 -46.896 11.045 1.00 87.44 942 ASN A O 1
ATOM 7706 N N . ASP A 1 943 ? 3.256 -45.550 11.741 1.00 90.00 943 ASP A N 1
ATOM 7707 C CA . ASP A 1 943 ? 2.321 -45.837 10.649 1.00 90.00 943 ASP A CA 1
ATOM 7708 C C . ASP A 1 943 ? 2.032 -44.535 9.903 1.00 90.00 943 ASP A C 1
ATOM 7710 O O . ASP A 1 943 ? 1.216 -43.730 10.338 1.00 90.00 943 ASP A O 1
ATOM 7714 N N . ARG A 1 944 ? 2.687 -44.323 8.753 1.00 89.81 944 ARG A N 1
ATOM 7715 C CA . ARG A 1 944 ? 2.567 -43.073 7.979 1.00 89.81 944 ARG A CA 1
ATOM 7716 C C . ARG A 1 944 ? 1.125 -42.711 7.647 1.00 89.81 944 ARG A C 1
ATOM 7718 O O . ARG A 1 944 ? 0.771 -41.537 7.691 1.00 89.81 944 ARG A O 1
ATOM 7725 N N . LYS A 1 945 ? 0.289 -43.699 7.314 1.00 90.19 945 LYS A N 1
ATOM 7726 C CA . LYS A 1 945 ? -1.106 -43.437 6.961 1.00 90.19 945 LYS A CA 1
ATOM 7727 C C . LYS A 1 945 ? -1.872 -42.979 8.194 1.00 90.19 945 LYS A C 1
ATOM 7729 O O . LYS A 1 945 ? -2.552 -41.959 8.134 1.00 90.19 945 LYS A O 1
ATOM 7734 N N . MET A 1 946 ? -1.748 -43.703 9.302 1.00 91.56 946 MET A N 1
ATOM 7735 C CA . MET A 1 946 ? -2.447 -43.353 10.539 1.00 91.56 946 MET A CA 1
ATOM 7736 C C . MET A 1 946 ? -1.887 -42.089 11.199 1.00 91.56 946 MET A C 1
ATOM 7738 O O . MET A 1 946 ? -2.656 -41.349 11.802 1.00 91.56 946 MET A O 1
ATOM 7742 N N . PHE A 1 947 ? -0.600 -41.793 11.014 1.00 93.81 947 PHE A N 1
ATOM 7743 C CA . PHE A 1 947 ? 0.024 -40.531 11.403 1.00 93.81 947 PHE A CA 1
ATOM 7744 C C . PHE A 1 947 ? -0.605 -39.351 10.657 1.00 93.81 947 PHE A C 1
ATOM 7746 O O . PHE A 1 947 ? -0.948 -38.340 11.256 1.00 93.81 947 PHE A O 1
ATOM 7753 N N . VAL A 1 948 ? -0.841 -39.489 9.348 1.00 93.88 948 VAL A N 1
ATOM 7754 C CA . VAL A 1 948 ? -1.563 -38.463 8.582 1.00 93.88 948 VAL A CA 1
ATOM 7755 C C . VAL A 1 948 ? -2.995 -38.284 9.095 1.00 93.88 948 VAL A C 1
ATOM 7757 O O . VAL A 1 948 ? -3.463 -37.153 9.205 1.00 93.88 948 VAL A O 1
ATOM 7760 N N . VAL A 1 949 ? -3.683 -39.368 9.468 1.00 94.19 949 VAL A N 1
ATOM 7761 C CA . VAL A 1 949 ? -5.022 -39.271 10.080 1.00 94.19 949 VAL A CA 1
ATOM 7762 C C . VAL A 1 949 ? -4.973 -38.545 11.427 1.00 94.19 949 VAL A C 1
ATOM 7764 O O . VAL A 1 949 ? -5.845 -37.722 11.699 1.00 94.19 949 VAL A O 1
ATOM 7767 N N . SER A 1 950 ? -3.955 -38.793 12.254 1.00 93.50 950 SER A N 1
ATOM 7768 C CA . SER A 1 950 ? -3.796 -38.127 13.552 1.00 93.50 950 SER A CA 1
ATOM 7769 C C . SER A 1 950 ? -3.304 -36.677 13.467 1.00 93.50 950 SER A C 1
ATOM 7771 O O . SER A 1 950 ? -3.338 -35.986 14.482 1.00 93.50 950 SER A O 1
ATOM 7773 N N . LEU A 1 951 ? -2.931 -36.177 12.282 1.00 94.31 951 LEU A N 1
ATOM 7774 C CA . LEU A 1 951 ? -2.690 -34.748 12.044 1.00 94.31 951 LEU A CA 1
ATOM 7775 C C . LEU A 1 951 ? -3.980 -33.948 11.798 1.00 94.31 951 LEU A C 1
ATOM 7777 O O . LEU A 1 951 ? -3.997 -32.741 12.028 1.00 94.31 951 LEU A O 1
ATOM 7781 N N . ILE A 1 952 ? -5.072 -34.589 11.363 1.00 94.62 952 ILE A N 1
ATOM 7782 C CA . ILE A 1 952 ? -6.346 -33.906 11.066 1.00 94.62 952 ILE A CA 1
ATOM 7783 C C . ILE A 1 952 ? -6.905 -33.107 12.261 1.00 94.62 952 ILE A C 1
ATOM 7785 O O . ILE A 1 952 ? -7.402 -32.005 12.024 1.00 94.62 952 ILE A O 1
ATOM 7789 N N . PRO A 1 953 ? -6.822 -33.578 13.524 1.00 92.25 953 PRO A N 1
ATOM 7790 C CA . PRO A 1 953 ? -7.234 -32.803 14.700 1.00 92.25 953 PRO A CA 1
ATOM 7791 C C . PRO A 1 953 ? -6.540 -31.445 14.880 1.00 92.25 953 PRO A C 1
ATOM 7793 O O . PRO A 1 953 ? -7.090 -30.584 15.555 1.00 92.25 953 PRO A O 1
ATOM 7796 N N . TYR A 1 954 ? -5.374 -31.229 14.264 1.00 90.69 954 TYR A N 1
ATOM 7797 C CA . TYR A 1 954 ? -4.634 -29.964 14.344 1.00 90.69 954 TYR A CA 1
ATOM 7798 C C . TYR A 1 954 ? -5.058 -28.933 13.281 1.00 90.69 954 TYR A C 1
ATOM 7800 O O . TYR A 1 954 ? -4.587 -27.798 13.308 1.00 90.69 954 TYR A O 1
ATOM 7808 N N . ILE A 1 955 ? -5.937 -29.295 12.342 1.00 90.69 955 ILE A N 1
ATOM 7809 C CA . ILE A 1 955 ? -6.399 -28.385 11.282 1.00 90.69 955 ILE A CA 1
ATOM 7810 C C . ILE A 1 955 ? -7.451 -27.422 11.840 1.00 90.69 955 ILE A C 1
ATOM 7812 O O . ILE A 1 955 ? -8.384 -27.853 12.519 1.00 90.69 955 ILE A O 1
ATOM 7816 N N . GLY A 1 956 ? -7.348 -26.127 11.537 1.00 83.31 956 GLY A N 1
ATOM 7817 C CA . GLY A 1 956 ? -8.294 -25.125 12.052 1.00 83.31 956 GLY A CA 1
ATOM 7818 C C . GLY A 1 956 ? -8.117 -24.815 13.543 1.00 83.31 956 GLY A C 1
ATOM 7819 O O . GLY A 1 956 ? -8.989 -24.215 14.180 1.00 83.31 956 GLY A O 1
ATOM 7820 N N . PHE A 1 957 ? -7.002 -25.266 14.114 1.00 77.00 957 PHE A N 1
ATOM 7821 C CA . PHE A 1 957 ? -6.739 -25.242 15.545 1.00 77.00 957 PHE A CA 1
ATOM 7822 C C . PHE A 1 957 ? -6.369 -23.840 16.076 1.00 77.00 957 PHE A C 1
ATOM 7824 O O . PHE A 1 957 ? -6.658 -23.506 17.227 1.00 77.00 957 PHE A O 1
ATOM 7831 N N . TRP A 1 958 ? -5.864 -22.969 15.198 1.00 72.25 958 TRP A N 1
ATOM 7832 C CA . TRP A 1 958 ? -5.612 -21.539 15.435 1.00 72.25 958 TRP A CA 1
ATOM 7833 C C . TRP A 1 958 ? -6.831 -20.779 15.989 1.00 72.25 958 TRP A C 1
ATOM 7835 O O . TRP A 1 958 ? -6.680 -19.848 16.773 1.00 72.25 958 TRP A O 1
ATOM 7845 N N . HIS A 1 959 ? -8.053 -21.229 15.684 1.00 74.31 959 HIS A N 1
ATOM 7846 C CA . HIS A 1 959 ? -9.283 -20.649 16.230 1.00 74.31 959 HIS A CA 1
ATOM 7847 C C . HIS A 1 959 ? -9.412 -20.818 17.767 1.00 74.31 959 HIS A C 1
ATOM 7849 O O . HIS A 1 959 ? -10.317 -20.241 18.367 1.00 74.31 959 HIS A O 1
ATOM 7855 N N . PHE A 1 960 ? -8.575 -21.615 18.444 1.00 64.38 960 PHE A N 1
ATOM 7856 C CA . PHE A 1 960 ? -8.563 -21.692 19.917 1.00 64.38 960 PHE A CA 1
ATOM 7857 C C . PHE A 1 960 ? -7.365 -21.042 20.584 1.00 64.38 960 PHE A C 1
ATOM 7859 O O . PHE A 1 960 ? -7.533 -20.530 21.686 1.00 64.38 960 PHE A O 1
ATOM 7866 N N . LEU A 1 961 ? -6.196 -21.070 19.951 1.00 55.69 961 LEU A N 1
ATOM 7867 C CA . LEU A 1 961 ? -4.964 -20.572 20.560 1.00 55.69 961 LEU A CA 1
ATOM 7868 C C . LEU A 1 961 ? -4.683 -19.090 20.297 1.00 55.69 961 LEU A C 1
ATOM 7870 O O . LEU A 1 961 ? -3.802 -18.532 20.941 1.00 55.69 961 LEU A O 1
ATOM 7874 N N . GLY A 1 962 ? -5.410 -18.465 19.370 1.00 50.84 962 GLY A N 1
ATOM 7875 C CA . GLY A 1 962 ? -4.967 -17.215 18.762 1.00 50.84 962 GLY A CA 1
ATOM 7876 C C . GLY A 1 962 ? -3.919 -17.503 17.691 1.00 50.84 962 GLY A C 1
ATOM 7877 O O . GLY A 1 962 ? -3.179 -18.484 17.779 1.00 50.84 962 GLY A O 1
ATOM 7878 N N . GLY A 1 963 ? -3.945 -16.713 16.618 1.00 31.42 963 GLY A N 1
ATOM 7879 C CA . GLY A 1 963 ? -3.032 -16.852 15.476 1.00 31.42 963 GLY A CA 1
ATOM 7880 C C . GLY A 1 963 ? -1.631 -16.333 15.756 1.00 31.42 963 GLY A C 1
ATOM 7881 O O . GLY A 1 963 ? -1.532 -15.311 16.469 1.00 31.42 963 GLY A O 1
#

Mean predicted aligned error: 15.47 Å

Secondary structure (DSSP, 8-state):
---B--HHHHHHHTTSSEEEEEE-TTS-HHHHHTT-TT-EE--S--SSHHHHHHHHHHHHT-SSEEEEEEHHHHHHHTTSS-TT-------SSB----HHHHHHHHHTT-SS-HHHHHHHHEEEETTEEEE-HHHHHHHHHHHHTT-HHHHHHHHHTTGGGGGPPTTS-SSHHHHHHHH--SS-HHHHHHHS-HHHHHHHHHHHHHHHTPPTTHHHHHHTT-----S----PPP-S-TTTHHHHHHHHHHHHTT--EEEE-STTSSHHHHHHHHHHHHHHTT---EEEESB-TTS-B--HHHHHT---SSEEEEE-HHHHHHT---SEEEE-HHHHHHHHTTS--------GGGTTS-HHHHHHT--SSHHHHHHHHHHHHHHHHHHHIIIIISTT-HHHHHHHHHHHHHHHHH-S---HHHHHHHHHHTT-SS--TT-HHHHHHHH--S--PPP--GGGT-GGGGG--HHHHHHHHHHHHHHT--SHHHHHHHHHHHHHHHH--SSPPPPPHHHHHHHTT-HHHHHHHHHHHHHHHGGG--HHHHHHHHT-TT--HHHHHHHHHHHHHH---HHHHHHHHHHHHHHHHTT-HHHHHHHHHHHHHTHHHHHHHHHHHHHHHHHHHHTT--TTHHHHHHHHHH--SGGGHHHHHHHHHHTT-GGG---SSHHHHHHHHHHHHHHHHHTT-HHHHHHHHHHHHHHHHHHHHS------TTHHHHS---S-HHHHHHHHHHHHHHHHHHHHTTS--TTS-HHHHHHHHHHHHHHHHHHHHHHHHTT---HHHHHHHHHHHHHHHHHHHHHT-TTHHHHHHHHHHHGGGGGGT---HHHHHHHHHHHHHHHHHHT------PPP--HHHHHHHHHHHHHTT-GGGHHHHHHHHHHHHTSSS-HHHHHHHHHHHHHHT-HHHHHHHHHHHHHH---HHHHHHHHTTT-HHHHHHHHGGGTTTHHHH--

Nearest PDB structures (foldseek):
  5a6c-assembly2_A  TM=4.395E-01  e=5.018E+00  Homo sapiens
  6hc2-assembly4_S  TM=3.915E-01  e=5.632E+00  Homo sapiens
  7uwi-assembly1_A  TM=1.835E-01  e=2.609E+00  Homo sapiens
  6aca-assembly1_A  TM=1.463E-01  e=8.599E+00  Mycobacterium tuberculosis H37Rv

Sequence (963 aa):
MRKITSLSQLRALLKNDVVIIKVLPYGGKGIIKKYCKDCIEIPNEFNSVEELQNWRDFLNSKSTYKVIGRSYVIDLLFGKTKLGQGNLKVSGNVFTISAYKAINYVVKRVDKDVSKILDYSILTLHGYYTYIPGLLVEGVKLAKENKIDDALKTFNKFRRILYINENEAKSPEELLKKVYKGNNLREDWEKLSPIWREIIYYLIDSSLGLLPGESKRQISDLNYSSTEVEELSIIDYLEYVDIVNLAISELFRGNNVAIIGSLRTGKSTISELIKKRAKDHKLEISVIDYHNTNNEYTSLEKIYNSNKSKVLYVLTNDLAKTLGINAFKIYVDRRYIYSLSRDKGLTLRLDERITSIPMHYIIMYQTDNIESTLNEALENFYADYWNYIYNVIFDSDPNKILWYSPILAVYDKYNIPIPVRISALILKNSGRKNVNENDLILKWFSNCNIPFKVPKSEDYYTDSLDSINVEKILANVAEEISKEINNETMIDSILNILSYLSITEGEKPRIISKIKEYFDNNFNFMRIFLPYIIERLKDNINIEKYCKELSNNSLQPYELLAKIKGILMKSTEDKCTSTALDILLTLSKNGKVEWVRFVLDDIINNIKVIKKNYSYQLSAILFNYLKYSNEDIDKVKQIINEIDNEYSVFPKSLVNYIDGSLDLIQFTNPLWSVLIYGFLGIYSLTNHDLLKLALIYDKFRKNYALVKNSKYNLDDLHLKDFFPISNDIMDYIDELKDRLDAGIGYTLLLTHPREESVRATIELSEKLVINWYNRIRNKMKEGKIKNNEAIDLLKFYQIKLMKSLVSGGKYEYKSVLQDIIELEKLTDYVKEQDVKGSLLVASSISKKVLGIEEKPRIFSGTTLDLLIYISAEILLGANDKNKFFDFIANQIKNKDEGIDKALVGIITAVMKNDKKELDKALEYAKENYYSAMLEILSKYVNDRKMFVVSLIPYIGFWHFLGG

Foldseek 3Di:
DEDAADPVNLLVQLVDQAAEAAEAQLRCPVVVCVVVVQAAEDDQFDPDPVRLVVVLVVVVPDPGHHYYYHQLSVCPSPVVDAFQWADQDDDDHYHADDLVNLLVVLVVQDVPCSLLLQLQQWAATDLDIGGNVVSSVVLSVCVVVVNSVVQSLLVCQQLQLSQDAAPPDQDLLRSSLVRGAAAWCVVSVVSHDPSSNQSSQSSSCNRRSHGRCVSVVVVVPDTDGDPGHQDADGDPDSLLSRVLSHLLSCLSVFFAEEEEEDPPLCLQVSQVSNVSRCVSVVHDEAEDECAHPVRAGDALVNSLPDPDTSYYYYYYPLSCQLNVDRGHYDYRLVRSLVVLVVPDDDPDPDDPLCVQFRVNLLSVQPDPDNVSSSVNSQVVSQVSVLVSCCCHLVVVDLVSCVLQLLVVLLCQVQVAQFALQLSQLLSVVVPDPPRDSNDSSSSSSNRRNRRHHDDCDPSSPNVCSVVHPNVVSLLVSLLVLLVVVDDQVQLLQLLLLLLCLQQVFDDHGDDDPSNCVRCVPRSSVSNVRSVSNNVNCLVVHDLVVLLVCCVDPPDTPSSNLSSLQSCLQVVPDDSSVVSSLVVLLVCLQVVVLSSCVVNLVSCLVCVVNCQVRPLLSLLLSLLSNLLRDCPCVVSSVSSLVSHDDPSSLRSVCSSCVVVVVNVPNDDPDLLVQLVRLLVVLVSCQQVLVVVSNVVSVVSNVVSLVVVVVDDDDQPPPSVVSNDVCPDGSNVVSVLSQLVSLLSVLLVLQFVPDPVDDLLVSLVSSLVSNVVVLVVLVVCVVVLNHELVSLVSQLLNLLSQLLNCLVVVPPPSNLVSLVVLLVSLVCLVSYDDQQSNQLSVLSNVLSCLLVVNDDDDDDGDHDLLSVLLSLLSCVLSPNVVCVVVNVVSLVVQCPDPDDPSNLVSQCSVCLSVVPPVSNVVSLVVCCVRTNGSLSVSLNVCSVPSSSNSSSCSSVRPVCSNNPD

pLDDT: mean 84.44, std 11.2, range [27.83, 96.12]

Solvent-accessible surface area (backbone atoms only — not comparable to full-atom values): 53400 Å² total; per-residue (Å²): 136,80,52,83,59,48,75,68,52,49,60,56,51,68,71,49,63,68,34,81,42,36,25,55,83,87,47,42,69,76,61,49,40,76,78,38,77,84,44,46,71,55,74,84,52,51,94,44,73,64,57,49,48,53,52,28,53,56,57,69,72,45,94,58,47,38,39,37,28,41,46,56,59,47,30,42,53,73,64,77,38,52,81,71,44,36,48,67,79,86,73,65,54,42,80,70,45,53,64,71,59,52,53,56,57,42,56,77,74,38,96,65,65,52,31,56,30,49,62,63,14,55,48,45,48,84,96,41,71,31,51,41,67,66,40,45,55,48,29,54,51,29,48,76,68,75,41,40,67,62,52,40,58,48,47,53,20,47,47,50,62,48,30,66,61,59,57,82,43,92,44,64,66,57,42,45,65,73,33,42,23,36,67,45,46,51,65,45,54,72,70,41,53,74,69,54,53,53,43,50,34,51,49,48,16,26,21,45,11,47,60,39,58,47,38,58,71,69,52,75,80,57,83,52,63,37,93,52,70,53,70,73,79,83,57,91,50,61,91,42,45,65,58,36,53,43,50,49,32,40,39,66,63,60,38,29,36,29,43,32,30,60,86,94,54,52,59,48,60,52,50,51,53,34,51,51,54,28,50,41,66,72,44,86,64,46,78,47,47,46,51,40,87,87,76,48,64,39,24,52,67,64,62,70,70,60,88,66,79,35,32,41,37,38,38,39,61,39,53,53,61,49,67,64,68,89,46,54,77,44,78,42,61,79,55,46,43,56,72,58,53,74,62,72,97,72,88,75,87,75,59,78,86,48,78,73,54,62,68,50,44,41,62,74,41,58,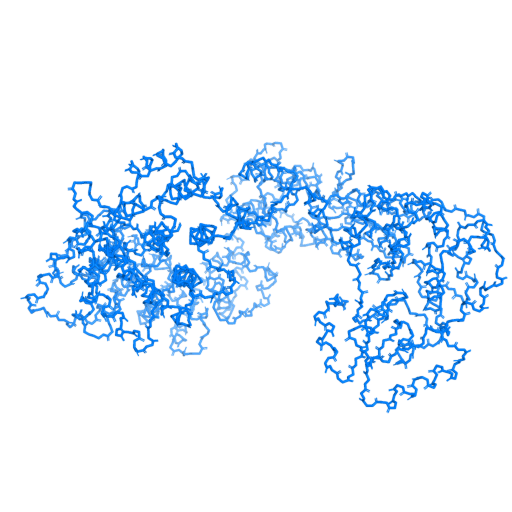57,100,42,70,65,60,10,49,51,52,20,50,53,53,49,38,53,53,49,45,54,46,43,41,34,21,69,35,56,67,35,50,64,50,42,63,74,44,36,74,56,50,41,46,31,56,75,65,54,51,36,41,32,35,55,49,44,42,42,50,40,44,77,73,68,48,78,90,74,58,78,83,40,63,63,39,36,32,41,43,44,41,78,69,67,60,69,78,69,77,31,76,89,50,57,40,52,59,42,81,76,55,61,52,68,62,51,50,43,52,46,22,49,60,55,40,72,73,61,82,52,64,72,59,54,52,48,51,40,27,47,51,30,27,72,65,66,70,46,68,78,84,74,82,76,52,68,76,60,34,68,44,37,72,76,42,59,73,46,43,63,68,48,46,60,46,31,47,68,72,43,54,89,71,60,62,51,73,59,39,46,58,52,73,75,46,93,82,61,49,61,18,49,51,50,24,39,38,42,59,38,41,64,68,57,84,50,68,75,47,44,51,54,40,48,55,52,48,33,61,39,16,70,73,62,42,49,57,65,54,62,77,35,45,67,31,47,56,79,38,35,82,61,49,40,76,81,40,32,64,57,51,28,32,29,51,31,34,32,58,76,78,47,69,89,60,48,70,63,52,49,59,48,56,74,70,40,85,52,88,60,40,56,57,32,50,41,54,50,30,52,73,73,65,42,58,87,76,58,76,68,92,49,53,66,60,38,26,53,48,30,34,50,52,27,52,49,20,52,74,69,33,36,65,68,62,23,56,61,30,42,56,56,20,56,61,29,43,55,53,50,75,75,47,94,71,90,80,82,63,74,67,50,54,60,74,39,97,57,83,76,55,64,66,60,49,53,52,49,39,47,27,52,48,37,25,50,52,21,58,49,47,42,53,66,37,60,91,92,55,57,58,66,59,50,48,53,50,21,50,66,33,27,50,61,34,49,53,52,49,55,54,36,46,77,73,72,67,55,48,58,72,53,56,52,49,52,54,49,54,46,31,51,53,32,50,51,26,62,72,72,66,46,93,63,56,40,59,59,40,35,50,57,44,40,58,47,43,70,50,48,82,67,42,83,53,59,49,60,40,19,27,38,47,45,50,18,50,53,32,34,52,79,72,68,49,90,74,79,93,76,87,78,59,51,50,75,65,43,51,49,52,47,50,50,40,42,37,64,74,70,44,69,89,46,56,71,60,48,53,56,53,47,54,65,46,59,72,48,95,75,58,69,66,40,34,49,48,40,35,52,53,15,53,76,67,69,35,64,71,54,26,54,52,23,50,49,53,27,53,76,75,55,43,21,43,58,52,55,55,30,62,74,22,62,88,37,57,68,55,28,45,59,45,49,51,62,62,45,61,45,50,76,54,67,53,126

Organism: NCBI:txid2049879